Protein AF-0000000080878815 (afdb_homodimer)

Secondary structure (DSSP, 8-state):
--------GGGSS---PPPPPHHHHHTT------SS-TTSPPHHHHHTT------------------HHHHHHHHHHHHHHHHHHHTTTSTT-----------------------------------------------------TT------------------SEE---SS-TT--EE--TTTTTSS-HHHHHHHHHHIIIIIGGG--SS---TT--HHHHHHH-HHHHHHHHHHHGGGS-HHHHHHHHHHHHHHHIIIIIIS----HHHHHHHHHHHHT----SSGGG--HHHHHHHHHHHHHHTTTTS----------SS------SPPTTSHHHHHHHHHHHHHHHHHHHHHT---SS---HHHHHHHHHHHH-TT--HHHHHHHHHHHHHHHHHHHHHHTTTT-TT----TTSHHHHHHHHHHHHHHHHHHHHS-GGGGSSSHHHHHHHHHHHHHHHHHHGGGG-STT-GGGGSSSP-HHHHSPPS---PPPPHHHHHHHHHHHHHHHHHHHHHHHS-HHHHHTS-HHHHHHHHHHHHHHHHHHHHHHSTT-HHHHH--GGGG-HHHHHHHHHHHHHHHHGGG--HHHHHHHHHHHHHHHHHHH-/--------GGGGTT---PPPPHHHHHTT------SS-TTSPPHHHHHTT------------------HHHHHHHHHHHHHHHHHHHTTT--------------------------------------------------------TTS-----------------SEE---SS-TT--EE--TTTTTSS-HHHHHHHHHHIIIIIGGG--SS---TT--HHHHHHH-HHHHHHHHHHHGGGS-HHHHHHHHHHHHHHHIIIIIIS----HHHHHHHHHHHHT----SSGGG--HHHHHHHHHHHHHHTTTTS----------SS------SPPTTSHHHHHHHHHHHHHHHHHHHHHT---SS---HHHHHHHHHHHH-TT--HHHHHHHHHHHHHHHHHHHHHHTTTT-TT----TTSHHHHHHHHHHHHHHHHHHHHS-GGGGSSSHHHHHHHHHHHHHHHHHHGGGG-STT-GGGGSSSP-GGGTSPPS---PPPPHHHHHHHHHHHHHHHHHHHHHHHS-HHHHHTS-HHHHHHHHHHHHHHHHHHHHHHSTT-HHHHH--GGGG-HHHHHHHHHHHHHHHHGGG--HHHHHHHHHHHHHHHHHHH-

pLDDT: mean 73.78, std 28.74, range [14.45, 98.81]

Radius of gyration: 39.92 Å; Cα contacts (8 Å, |Δi|>4): 1355; chains: 2; bounding box: 130×137×138 Å

Structure (mmCIF, N/CA/C/O backbone):
data_AF-0000000080878815-model_v1
#
loop_
_entity.id
_entity.type
_entity.pdbx_description
1 polymer 'Zn(2)-C6 fungal-type domain-containing protein'
#
loop_
_atom_site.group_PDB
_atom_site.id
_atom_site.type_symbol
_atom_site.label_atom_id
_atom_site.label_alt_id
_atom_site.label_comp_id
_atom_site.label_asym_id
_atom_site.label_entity_id
_atom_site.label_seq_id
_atom_site.pdbx_PDB_ins_code
_atom_site.Cartn_x
_atom_site.Cartn_y
_atom_site.Cartn_z
_atom_site.occupancy
_atom_site.B_iso_or_equiv
_atom_site.auth_seq_id
_atom_site.auth_comp_id
_atom_site.auth_asym_id
_atom_site.auth_atom_id
_atom_site.pdbx_PDB_model_num
ATOM 1 N N . SER A 1 1 ? -45.531 -13.25 -63.969 1 21 1 SER A N 1
ATOM 2 C CA . SER A 1 1 ? -44.25 -13.398 -64.688 1 21 1 SER A CA 1
ATOM 3 C C . SER A 1 1 ? -43.469 -12.102 -64.688 1 21 1 SER A C 1
ATOM 5 O O . SER A 1 1 ? -43.094 -11.578 -65.688 1 21 1 SER A O 1
ATOM 7 N N . ALA A 1 2 ? -43.625 -11.273 -63.656 1 25.95 2 ALA A N 1
ATOM 8 C CA . ALA A 1 2 ? -43.344 -9.844 -63.594 1 25.95 2 ALA A CA 1
ATOM 9 C C . ALA A 1 2 ? -41.844 -9.594 -63.75 1 25.95 2 ALA A C 1
ATOM 11 O O . ALA A 1 2 ? -41.031 -10.344 -63.219 1 25.95 2 ALA A O 1
ATOM 12 N N . SER A 1 3 ? -41.469 -8.906 -64.875 1 29.17 3 SER A N 1
ATOM 13 C CA . SER A 1 3 ? -40.219 -8.609 -65.5 1 29.17 3 SER A CA 1
ATOM 14 C C . SER A 1 3 ? -39.219 -7.98 -64.562 1 29.17 3 SER A C 1
ATOM 16 O O . SER A 1 3 ? -39.594 -7.07 -63.812 1 29.17 3 SER A O 1
ATOM 18 N N . PRO A 1 4 ? -38.125 -8.672 -64.188 1 32.69 4 PRO A N 1
ATOM 19 C CA . PRO A 1 4 ? -37.094 -8.422 -63.156 1 32.69 4 PRO A CA 1
ATOM 20 C C . PRO A 1 4 ? -36.406 -7.082 -63.344 1 32.69 4 PRO A C 1
ATOM 22 O O . PRO A 1 4 ? -36.094 -6.695 -64.438 1 32.69 4 PRO A O 1
ATOM 25 N N . ALA A 1 5 ? -36.75 -6.102 -62.562 1 32.12 5 ALA A N 1
ATOM 26 C CA . ALA A 1 5 ? -36.406 -4.684 -62.594 1 32.12 5 ALA A CA 1
ATOM 27 C C . ALA A 1 5 ? -34.906 -4.484 -62.781 1 32.12 5 ALA A C 1
ATOM 29 O O . ALA A 1 5 ? -34.125 -5.23 -62.219 1 32.12 5 ALA A O 1
ATOM 30 N N . ALA A 1 6 ? -34.5 -3.732 -63.875 1 36.06 6 ALA A N 1
ATOM 31 C CA . ALA A 1 6 ? -33.25 -3.395 -64.5 1 36.06 6 ALA A CA 1
ATOM 32 C C . ALA A 1 6 ? -32.25 -2.848 -63.5 1 36.06 6 ALA A C 1
ATOM 34 O O . ALA A 1 6 ? -32.594 -1.969 -62.719 1 36.06 6 ALA A O 1
ATOM 35 N N . PRO A 1 7 ? -31.156 -3.684 -63 1 34.03 7 PRO A N 1
ATOM 36 C CA . PRO A 1 7 ? -30.188 -3.303 -62 1 34.03 7 PRO A CA 1
ATOM 37 C C . PRO A 1 7 ? -29.547 -1.943 -62.25 1 34.03 7 PRO A C 1
ATOM 39 O O . PRO A 1 7 ? -29.375 -1.558 -63.406 1 34.03 7 PRO A O 1
ATOM 42 N N . SER A 1 8 ? -29.875 -0.895 -61.594 1 33 8 SER A N 1
ATOM 43 C CA . SER A 1 8 ? -29.531 0.501 -61.844 1 33 8 SER A CA 1
ATOM 44 C C . SER A 1 8 ? -28.047 0.66 -62.156 1 33 8 SER A C 1
ATOM 46 O O . SER A 1 8 ? -27.219 -0.159 -61.75 1 33 8 SER A O 1
ATOM 48 N N . VAL A 1 9 ? -27.688 1.433 -63.219 1 35.41 9 VAL A N 1
ATOM 49 C CA . VAL A 1 9 ? -26.5 1.809 -63.969 1 35.41 9 VAL A CA 1
ATOM 50 C C . VAL A 1 9 ? -25.375 2.189 -63 1 35.41 9 VAL A C 1
ATOM 52 O O . VAL A 1 9 ? -24.188 2.113 -63.375 1 35.41 9 VAL A O 1
ATOM 55 N N . GLN A 1 10 ? -25.766 2.844 -61.844 1 33.94 10 GLN A N 1
ATOM 56 C CA . GLN A 1 10 ? -24.734 3.553 -61.094 1 33.94 10 GLN A CA 1
ATOM 57 C C . GLN A 1 10 ? -23.75 2.576 -60.469 1 33.94 10 GLN A C 1
ATOM 59 O O . GLN A 1 10 ? -22.734 2.988 -59.906 1 33.94 10 GLN A O 1
ATOM 64 N N . GLN A 1 11 ? -24.156 1.308 -60.188 1 32.66 11 GLN A N 1
ATOM 65 C CA . GLN A 1 11 ? -23.297 0.343 -59.5 1 32.66 11 GLN A CA 1
ATOM 66 C C . GLN A 1 11 ? -22.125 -0.06 -60.406 1 32.66 11 GLN A C 1
ATOM 68 O O . GLN A 1 11 ? -21.234 -0.806 -59.969 1 32.66 11 GLN A O 1
ATOM 73 N N . LEU A 1 12 ? -22.391 0.022 -61.75 1 34.5 12 LEU A N 1
ATOM 74 C CA . LEU A 1 12 ? -21.391 -0.527 -62.688 1 34.5 12 LEU A CA 1
ATOM 75 C C . LEU A 1 12 ? -20.141 0.327 -62.688 1 34.5 12 LEU A C 1
ATOM 77 O O . LEU A 1 12 ? -19.188 0.04 -63.406 1 34.5 12 LEU A O 1
ATOM 81 N N . GLN A 1 13 ? -20.25 1.654 -62.406 1 31.67 13 GLN A N 1
ATOM 82 C CA . GLN A 1 13 ? -19.188 2.564 -62.812 1 31.67 13 GLN A CA 1
ATOM 83 C C . GLN A 1 13 ? -17.875 2.264 -62.094 1 31.67 13 GLN A C 1
ATOM 85 O O . GLN A 1 13 ? -16.797 2.609 -62.562 1 31.67 13 GLN A O 1
ATOM 90 N N . ASP A 1 14 ? -17.984 2.098 -60.781 1 32.94 14 ASP A N 1
ATOM 91 C CA . ASP A 1 14 ? -16.734 2.326 -60.062 1 32.94 14 ASP A CA 1
ATOM 92 C C . ASP A 1 14 ? -15.781 1.151 -60.219 1 32.94 14 ASP A C 1
ATOM 94 O O . ASP A 1 14 ? -15.484 0.433 -59.281 1 32.94 14 ASP A O 1
ATOM 98 N N . GLN A 1 15 ? -16 0.358 -61.344 1 35.75 15 GLN A N 1
ATOM 99 C CA . GLN A 1 15 ? -15.031 -0.725 -61.469 1 35.75 15 GLN A CA 1
ATOM 100 C C . GLN A 1 15 ? -13.617 -0.18 -61.656 1 35.75 15 GLN A C 1
ATOM 102 O O . GLN A 1 15 ? -13.359 0.625 -62.562 1 35.75 15 GLN A O 1
ATOM 107 N N . LYS A 1 16 ? -12.844 -0.205 -60.625 1 41.94 16 LYS A N 1
ATOM 108 C CA . LYS A 1 16 ? -11.445 0.217 -60.656 1 41.94 16 LYS A CA 1
ATOM 109 C C . LYS A 1 16 ? -10.703 -0.386 -61.844 1 41.94 16 LYS A C 1
ATOM 111 O O . LYS A 1 16 ? -10.781 -1.594 -62.094 1 41.94 16 LYS A O 1
ATOM 116 N N . ARG A 1 17 ? -10.289 0.349 -62.812 1 50.56 17 ARG A N 1
ATOM 117 C CA . ARG A 1 17 ? -9.602 -0.014 -64.062 1 50.56 17 ARG A CA 1
ATOM 118 C C . ARG A 1 17 ? -8.367 -0.864 -63.75 1 50.56 17 ARG A C 1
ATOM 120 O O . ARG A 1 17 ? -7.609 -0.571 -62.844 1 50.56 17 ARG A O 1
ATOM 127 N N . PRO A 1 18 ? -8.281 -2.113 -64.25 1 54.88 18 PRO A N 1
ATOM 128 C CA . PRO A 1 18 ? -7.176 -3.025 -63.938 1 54.88 18 PRO A CA 1
ATOM 129 C C . PRO A 1 18 ? -5.812 -2.434 -64.312 1 54.88 18 PRO A C 1
ATOM 131 O O . PRO A 1 18 ? -5.703 -1.64 -65.25 1 54.88 18 PRO A O 1
ATOM 134 N N . ARG A 1 19 ? -4.883 -2.328 -63.438 1 66.12 19 ARG A N 1
ATOM 135 C CA . ARG A 1 19 ? -3.543 -1.77 -63.562 1 66.12 19 ARG A CA 1
ATOM 136 C C . ARG A 1 19 ? -2.801 -2.408 -64.75 1 66.12 19 ARG A C 1
ATOM 138 O O . ARG A 1 19 ? -2.932 -3.609 -65 1 66.12 19 ARG A O 1
ATOM 145 N N . ALA A 1 20 ? -2.199 -1.657 -65.562 1 75.62 20 ALA A N 1
ATOM 146 C CA . ALA A 1 20 ? -1.504 -2.051 -66.75 1 75.62 20 ALA A CA 1
ATOM 147 C C . ALA A 1 20 ? -0.234 -2.834 -66.438 1 75.62 20 ALA A C 1
ATOM 149 O O . ALA A 1 20 ? 0.372 -2.641 -65.375 1 75.62 20 ALA A O 1
ATOM 150 N N . CYS A 1 21 ? 0.216 -3.863 -67.125 1 75.56 21 CYS A N 1
ATOM 151 C CA . CYS A 1 21 ? 1.437 -4.645 -67 1 75.56 21 CYS A CA 1
ATOM 152 C C . CYS A 1 21 ? 2.67 -3.799 -67.25 1 75.56 21 CYS A C 1
ATOM 154 O O . CYS A 1 21 ? 2.578 -2.773 -67.938 1 75.56 21 CYS A O 1
ATOM 156 N N . GLU A 1 22 ? 3.844 -4.051 -66.812 1 79.19 22 GLU A N 1
ATOM 157 C CA . GLU A 1 22 ? 5.078 -3.277 -66.875 1 79.19 22 GLU A CA 1
ATOM 158 C C . GLU A 1 22 ? 5.539 -3.105 -68.312 1 79.19 22 GLU A C 1
ATOM 160 O O . GLU A 1 22 ? 6.066 -2.055 -68.688 1 79.19 22 GLU A O 1
ATOM 165 N N . SER A 1 23 ? 5.234 -4.055 -69.125 1 79.06 23 SER A N 1
ATOM 166 C CA . SER A 1 23 ? 5.664 -3.982 -70.562 1 79.06 23 SER A CA 1
ATOM 167 C C . SER A 1 23 ? 4.809 -3.002 -71.312 1 79.06 23 SER A C 1
ATOM 169 O O . SER A 1 23 ? 5.332 -2.207 -72.125 1 79.06 23 SER A O 1
ATOM 171 N N . CYS A 1 24 ? 3.518 -3.021 -71.125 1 77.75 24 CYS A N 1
ATOM 172 C CA . CYS A 1 24 ? 2.607 -2.117 -71.812 1 77.75 24 CYS A CA 1
ATOM 173 C C . CYS A 1 24 ? 2.787 -0.684 -71.312 1 77.75 24 CYS A C 1
ATOM 175 O O . CYS A 1 24 ? 2.721 0.258 -72.125 1 77.75 24 CYS A O 1
ATOM 177 N N . ARG A 1 25 ? 3.154 -0.54 -69.938 1 77.38 25 ARG A N 1
ATOM 178 C CA . ARG A 1 25 ? 3.439 0.76 -69.312 1 77.38 25 ARG A CA 1
ATOM 179 C C . ARG A 1 25 ? 4.703 1.371 -69.938 1 77.38 25 ARG A C 1
ATOM 181 O O . ARG A 1 25 ? 4.738 2.566 -70.25 1 77.38 25 ARG A O 1
ATOM 188 N N . GLY A 1 26 ? 5.715 0.546 -70.125 1 78.31 26 GLY A N 1
ATOM 189 C CA . GLY A 1 26 ? 6.965 1.026 -70.688 1 78.31 26 GLY A CA 1
ATOM 190 C C . GLY A 1 26 ? 6.824 1.521 -72.125 1 78.31 26 GLY A C 1
ATOM 191 O O . GLY A 1 26 ? 7.508 2.463 -72.5 1 78.31 26 GLY A O 1
ATOM 192 N N . LEU A 1 27 ? 5.887 0.907 -72.812 1 77.31 27 LEU A N 1
ATOM 193 C CA . LEU A 1 27 ? 5.719 1.263 -74.25 1 77.31 27 LEU A CA 1
ATOM 194 C C . LEU A 1 27 ? 4.602 2.291 -74.438 1 77.31 27 LEU A C 1
ATOM 196 O O . LEU A 1 27 ? 4.301 2.707 -75.5 1 77.31 27 LEU A O 1
ATOM 200 N N . LYS A 1 28 ? 4.027 2.725 -73.25 1 76.06 28 LYS A N 1
ATOM 201 C CA . LYS A 1 28 ? 2.982 3.738 -73.188 1 76.06 28 LYS A CA 1
ATOM 202 C C . LYS A 1 28 ? 1.785 3.363 -74.062 1 76.06 28 LYS A C 1
ATOM 204 O O . LYS A 1 28 ? 1.181 4.227 -74.688 1 76.06 28 LYS A O 1
ATOM 209 N N . VAL A 1 29 ? 1.563 1.974 -74.062 1 79.31 29 VAL A N 1
ATOM 210 C CA . VAL A 1 29 ? 0.404 1.53 -74.812 1 79.31 29 VAL A CA 1
ATOM 211 C C . VAL A 1 29 ? -0.676 1.014 -73.875 1 79.31 29 VAL A C 1
ATOM 213 O O . VAL A 1 29 ? -0.384 0.641 -72.75 1 79.31 29 VAL A O 1
ATOM 216 N N . ARG A 1 30 ? -1.877 1.043 -74.25 1 77.06 30 ARG A N 1
ATOM 217 C CA . ARG A 1 30 ? -3.025 0.587 -73.5 1 77.06 30 ARG A CA 1
ATOM 218 C C . ARG A 1 30 ? -2.947 -0.913 -73.188 1 77.06 30 ARG A C 1
ATOM 220 O O . ARG A 1 30 ? -2.867 -1.71 -74.125 1 77.06 30 ARG A O 1
ATOM 227 N N . CYS A 1 31 ? -2.855 -1.336 -71.875 1 73.06 31 CYS A N 1
ATOM 228 C CA . CYS A 1 31 ? -2.756 -2.738 -71.5 1 73.06 31 CYS A CA 1
ATOM 229 C C . CYS A 1 31 ? -4.113 -3.426 -71.562 1 73.06 31 CYS A C 1
ATOM 231 O O . CYS A 1 31 ? -5.121 -2.877 -71.125 1 73.06 31 CYS A O 1
ATOM 233 N N . ASP A 1 32 ? -4.395 -4.41 -72.312 1 74.88 32 ASP A N 1
ATOM 234 C CA . ASP A 1 32 ? -5.637 -5.172 -72.438 1 74.88 32 ASP A CA 1
ATOM 235 C C . ASP A 1 32 ? -5.559 -6.473 -71.625 1 74.88 32 ASP A C 1
ATOM 237 O O . ASP A 1 32 ? -5.121 -7.5 -72.125 1 74.88 32 ASP A O 1
ATOM 241 N N . PRO A 1 33 ? -5.836 -6.355 -70.188 1 68.81 33 PRO A N 1
ATOM 242 C CA . PRO A 1 33 ? -5.711 -7.559 -69.375 1 68.81 33 PRO A CA 1
ATOM 243 C C . PRO A 1 33 ? -6.684 -8.664 -69.812 1 68.81 33 PRO A C 1
ATOM 245 O O . PRO A 1 33 ? -7.758 -8.375 -70.312 1 68.81 33 PRO A O 1
ATOM 248 N N . ASN A 1 34 ? -6.215 -9.906 -69.75 1 63.06 34 ASN A N 1
ATOM 249 C CA . ASN A 1 34 ? -7.082 -11.031 -70.062 1 63.06 34 ASN A CA 1
ATOM 250 C C . ASN A 1 34 ? -8.156 -11.234 -69 1 63.06 34 ASN A C 1
ATOM 252 O O . ASN A 1 34 ? -7.848 -11.438 -67.875 1 63.06 34 ASN A O 1
ATOM 256 N N . ALA A 1 35 ? -9.391 -10.875 -69.062 1 62.72 35 ALA A N 1
ATOM 257 C CA . ALA A 1 35 ? -10.539 -10.945 -68.188 1 62.72 35 ALA A CA 1
ATOM 258 C C . ALA A 1 35 ? -10.68 -12.344 -67.562 1 62.72 35 ALA A C 1
ATOM 260 O O . ALA A 1 35 ? -11.148 -12.5 -66.438 1 62.72 35 ALA A O 1
ATOM 261 N N . ASP A 1 36 ? -10.391 -13.422 -68.188 1 65.12 36 ASP A N 1
ATOM 262 C CA . ASP A 1 36 ? -10.633 -14.797 -67.75 1 65.12 36 ASP A CA 1
ATOM 263 C C . ASP A 1 36 ? -9.523 -15.305 -66.875 1 65.12 36 ASP A C 1
ATOM 265 O O . ASP A 1 36 ? -9.758 -16.141 -66 1 65.12 36 ASP A O 1
ATOM 269 N N . ASP A 1 37 ? -8.164 -14.984 -67 1 56.44 37 ASP A N 1
ATOM 270 C CA . ASP A 1 37 ? -7.066 -15.367 -66.125 1 56.44 37 ASP A CA 1
ATOM 271 C C . ASP A 1 37 ? -6.129 -14.188 -65.875 1 56.44 37 ASP A C 1
ATOM 273 O O . ASP A 1 37 ? -5.203 -13.953 -66.625 1 56.44 37 ASP A O 1
ATOM 277 N N . PRO A 1 38 ? -6.543 -13.227 -64.875 1 56.16 38 PRO A N 1
ATOM 278 C CA . PRO A 1 38 ? -5.812 -11.984 -64.625 1 56.16 38 PRO A CA 1
ATOM 279 C C . PRO A 1 38 ? -4.328 -12.219 -64.375 1 56.16 38 PRO A C 1
ATOM 281 O O . PRO A 1 38 ? -3.535 -11.273 -64.375 1 56.16 38 PRO A O 1
ATOM 284 N N . ALA A 1 39 ? -4.004 -13.367 -63.938 1 56.81 39 ALA A N 1
ATOM 285 C CA . ALA A 1 39 ? -2.609 -13.648 -63.594 1 56.81 39 ALA A CA 1
ATOM 286 C C . ALA A 1 39 ? -1.783 -13.906 -64.875 1 56.81 39 ALA A C 1
ATOM 288 O O . ALA A 1 39 ? -0.554 -13.969 -64.812 1 56.81 39 ALA A O 1
ATOM 289 N N . LYS A 1 40 ? -2.438 -14.031 -66 1 64.94 40 LYS A N 1
ATOM 290 C CA . LYS A 1 40 ? -1.677 -14.367 -67.188 1 64.94 40 LYS A CA 1
ATOM 291 C C . LYS A 1 40 ? -1.294 -13.102 -68 1 64.94 40 LYS A C 1
ATOM 293 O O . LYS A 1 40 ? -1.851 -12.031 -67.75 1 64.94 40 LYS A O 1
ATOM 298 N N . GLN A 1 41 ? -0.508 -13.086 -68.938 1 70.81 41 GLN A N 1
ATOM 299 C CA . GLN A 1 41 ? 0.062 -12.078 -69.812 1 70.81 41 GLN A CA 1
ATOM 300 C C . GLN A 1 41 ? -1.033 -11.273 -70.562 1 70.81 41 GLN A C 1
ATOM 302 O O . GLN A 1 41 ? -2.086 -11.82 -70.875 1 70.81 41 GLN A O 1
ATOM 307 N N . CYS A 1 42 ? -1.019 -9.992 -70.438 1 76.12 42 CYS A N 1
ATOM 308 C CA . CYS A 1 42 ? -1.982 -9.156 -71.188 1 76.12 42 CYS A CA 1
ATOM 309 C C . CYS A 1 42 ? -1.996 -9.484 -72.625 1 76.12 42 CYS A C 1
ATOM 311 O O . CYS A 1 42 ? -1.024 -10.031 -73.188 1 76.12 42 CYS A O 1
ATOM 313 N N . LYS A 1 43 ? -3.113 -9.438 -73.375 1 79.81 43 LYS A N 1
ATOM 314 C CA . LYS A 1 43 ? -3.295 -9.836 -74.812 1 79.81 43 LYS A CA 1
ATOM 315 C C . LYS A 1 43 ? -2.238 -9.203 -75.688 1 79.81 43 LYS A C 1
ATOM 317 O O . LYS A 1 43 ? -1.78 -9.828 -76.625 1 79.81 43 LYS A O 1
ATOM 322 N N . ARG A 1 44 ? -1.766 -8 -75.25 1 79.06 44 ARG A N 1
ATOM 323 C CA . ARG A 1 44 ? -0.794 -7.285 -76.062 1 79.06 44 ARG A CA 1
ATOM 324 C C . ARG A 1 44 ? 0.605 -7.867 -75.875 1 79.06 44 ARG A C 1
ATOM 326 O O . ARG A 1 44 ? 1.336 -8.047 -76.875 1 79.06 44 ARG A O 1
ATOM 333 N N . CYS A 1 45 ? 0.978 -8.172 -74.688 1 77.88 45 CYS A N 1
ATOM 334 C CA . CYS A 1 45 ? 2.279 -8.766 -74.375 1 77.88 45 CYS A CA 1
ATOM 335 C C . CYS A 1 45 ? 2.359 -10.195 -74.875 1 77.88 45 CYS A C 1
ATOM 337 O O . CYS A 1 45 ? 3.414 -10.633 -75.375 1 77.88 45 CYS A O 1
ATOM 339 N N . ALA A 1 46 ? 1.217 -10.922 -74.938 1 79.44 46 ALA A N 1
ATOM 340 C CA . ALA A 1 46 ? 1.161 -12.281 -75.5 1 79.44 46 ALA A CA 1
ATOM 341 C C . ALA A 1 46 ? 1.429 -12.297 -77 1 79.44 46 ALA A C 1
ATOM 343 O O . ALA A 1 46 ? 2.154 -13.164 -77.5 1 79.44 46 ALA A O 1
ATOM 344 N N . LYS A 1 47 ? 0.861 -11.289 -77.688 1 79.44 47 LYS A N 1
ATOM 345 C CA . LYS A 1 47 ? 1.035 -11.242 -79.125 1 79.44 47 LYS A CA 1
ATOM 346 C C . LYS A 1 47 ? 2.469 -10.875 -79.5 1 79.44 47 LYS A C 1
ATOM 348 O O . LYS A 1 47 ? 3.008 -11.367 -80.5 1 79.44 47 LYS A O 1
ATOM 353 N N . ALA A 1 48 ? 3.018 -9.883 -78.75 1 77.25 48 ALA A N 1
ATOM 354 C CA . ALA A 1 48 ? 4.352 -9.375 -79.062 1 77.25 48 ALA A CA 1
ATOM 355 C C . ALA A 1 48 ? 5.43 -10.211 -78.375 1 77.25 48 ALA A C 1
ATOM 357 O O . ALA A 1 48 ? 6.621 -9.914 -78.5 1 77.25 48 ALA A O 1
ATOM 358 N N . ASN A 1 49 ? 5.039 -11.414 -77.688 1 75.94 49 ASN A N 1
ATOM 359 C CA . ASN A 1 49 ? 5.898 -12.352 -77 1 75.94 49 ASN A CA 1
ATOM 360 C C . ASN A 1 49 ? 6.836 -11.633 -76 1 75.94 49 ASN A C 1
ATOM 362 O O . ASN A 1 49 ? 8.047 -11.836 -76.062 1 75.94 49 ASN A O 1
ATOM 366 N N . ARG A 1 50 ? 6.27 -10.641 -75.375 1 75.31 50 ARG A N 1
ATOM 367 C CA . ARG A 1 50 ? 7.051 -9.891 -74.438 1 75.31 50 ARG A CA 1
ATOM 368 C C . ARG A 1 50 ? 6.703 -10.312 -73 1 75.31 50 ARG A C 1
ATOM 370 O O . ARG A 1 50 ? 5.621 -10.852 -72.75 1 75.31 50 ARG A O 1
ATOM 377 N N . GLU A 1 51 ? 7.672 -10.234 -72.062 1 75.19 51 GLU A N 1
ATOM 378 C CA . GLU A 1 51 ? 7.469 -10.562 -70.688 1 75.19 51 GLU A CA 1
ATOM 379 C C . GLU A 1 51 ? 6.445 -9.625 -70 1 75.19 51 GLU A C 1
ATOM 381 O O . GLU A 1 51 ? 6.59 -8.398 -70.062 1 75.19 51 GLU A O 1
ATOM 386 N N . CYS A 1 52 ? 5.195 -9.984 -69.562 1 69.44 52 CYS A N 1
ATOM 387 C CA . CYS A 1 52 ? 4.059 -9.25 -69.062 1 69.44 52 CYS A CA 1
ATOM 388 C C . CYS A 1 52 ? 4.043 -9.344 -67.5 1 69.44 52 CYS A C 1
ATOM 390 O O . CYS A 1 52 ? 3.807 -10.414 -66.938 1 69.44 52 CYS A O 1
ATOM 392 N N . VAL A 1 53 ? 4.695 -8.547 -66.75 1 73.5 53 VAL A N 1
ATOM 393 C CA . VAL A 1 53 ? 4.789 -8.539 -65.312 1 73.5 53 VAL A CA 1
ATOM 394 C C . VAL A 1 53 ? 3.848 -7.484 -64.688 1 73.5 53 VAL A C 1
ATOM 396 O O . VAL A 1 53 ? 3.93 -6.309 -65.062 1 73.5 53 VAL A O 1
ATOM 399 N N . PHE A 1 54 ? 2.697 -7.832 -64.062 1 67.38 54 PHE A N 1
ATOM 400 C CA . PHE A 1 54 ? 1.824 -6.906 -63.375 1 67.38 54 PHE A CA 1
ATOM 401 C C . PHE A 1 54 ? 2.391 -6.578 -62 1 67.38 54 PHE A C 1
ATOM 403 O O . PHE A 1 54 ? 2.701 -7.48 -61.219 1 67.38 54 PHE A O 1
ATOM 410 N N . THR A 1 55 ? 3.146 -5.484 -61.75 1 60.75 55 THR A N 1
ATOM 411 C CA . THR A 1 55 ? 3.715 -5.098 -60.469 1 60.75 55 THR A CA 1
ATOM 412 C C . THR A 1 55 ? 2.613 -4.676 -59.5 1 60.75 55 THR A C 1
ATOM 414 O O . THR A 1 55 ? 1.647 -4.02 -59.906 1 60.75 55 THR A O 1
ATOM 417 N N . THR A 1 56 ? 2.422 -5.316 -58.344 1 53.38 56 THR A N 1
ATOM 418 C CA . THR A 1 56 ? 1.536 -4.895 -57.281 1 53.38 56 THR A CA 1
ATOM 419 C C . THR A 1 56 ? 1.955 -3.533 -56.719 1 53.38 56 THR A C 1
ATOM 421 O O . THR A 1 56 ? 3.139 -3.188 -56.75 1 53.38 56 THR A O 1
ATOM 424 N N . PRO A 1 57 ? 1.117 -2.604 -56.344 1 45 57 PRO A N 1
ATOM 425 C CA . PRO A 1 57 ? 1.532 -1.294 -55.812 1 45 57 PRO A CA 1
ATOM 426 C C . PRO A 1 57 ? 2.518 -1.396 -54.656 1 45 57 PRO A C 1
ATOM 428 O O . PRO A 1 57 ? 2.332 -2.217 -53.75 1 45 57 PRO A O 1
ATOM 431 N N . SER A 1 58 ? 3.898 -1.067 -54.844 1 38.38 58 SER A N 1
ATOM 432 C CA . SER A 1 58 ? 4.816 -0.962 -53.719 1 38.38 58 SER A CA 1
ATOM 433 C C . SER A 1 58 ? 4.301 0.022 -52.656 1 38.38 58 SER A C 1
ATOM 435 O O . SER A 1 58 ? 3.736 1.062 -53 1 38.38 58 SER A O 1
ATOM 437 N N . ARG A 1 59 ? 4.016 -0.421 -51.469 1 36 59 ARG A N 1
ATOM 438 C CA . ARG A 1 59 ? 3.705 0.555 -50.438 1 36 59 ARG A CA 1
ATOM 439 C C . ARG A 1 59 ? 4.727 1.689 -50.438 1 36 59 ARG A C 1
ATOM 441 O O . ARG A 1 59 ? 5.906 1.473 -50.719 1 36 59 ARG A O 1
ATOM 448 N N . LYS A 1 60 ? 4.344 2.973 -50.188 1 36.41 60 LYS A N 1
ATOM 449 C CA . LYS A 1 60 ? 5.094 4.223 -50.125 1 36.41 60 LYS A CA 1
ATOM 450 C C . LYS A 1 60 ? 6.242 4.113 -49.125 1 36.41 60 LYS A C 1
ATOM 452 O O . LYS A 1 60 ? 6.039 3.715 -47.969 1 36.41 60 LYS A O 1
ATOM 457 N N . ARG A 1 61 ? 7.496 4.023 -49.5 1 30.84 61 ARG A N 1
ATOM 458 C CA . ARG A 1 61 ? 8.703 4.137 -48.688 1 30.84 61 ARG A CA 1
ATOM 459 C C . ARG A 1 61 ? 8.695 5.414 -47.844 1 30.84 61 ARG A C 1
ATOM 461 O O . ARG A 1 61 ? 8.531 6.512 -48.375 1 30.84 61 ARG A O 1
ATOM 468 N N . GLN A 1 62 ? 8.273 5.371 -46.625 1 27.95 62 GLN A N 1
ATOM 469 C CA . GLN A 1 62 ? 8.5 6.535 -45.75 1 27.95 62 GLN A CA 1
ATOM 470 C C . GLN A 1 62 ? 9.938 7.035 -45.875 1 27.95 62 GLN A C 1
ATOM 472 O O . GLN A 1 62 ? 10.852 6.258 -46.156 1 27.95 62 GLN A O 1
ATOM 477 N N . LYS A 1 63 ? 10.172 8.336 -45.719 1 31.61 63 LYS A N 1
ATOM 478 C CA . LYS A 1 63 ? 11.344 9.203 -45.781 1 31.61 63 LYS A CA 1
ATOM 479 C C . LYS A 1 63 ? 12.492 8.641 -44.938 1 31.61 63 LYS A C 1
ATOM 481 O O . LYS A 1 63 ? 12.289 8.266 -43.781 1 31.61 63 LYS A O 1
ATOM 486 N N . LYS A 1 64 ? 13.57 8.172 -45.5 1 32.09 64 LYS A N 1
ATOM 487 C CA . LYS A 1 64 ? 14.891 7.73 -45.062 1 32.09 64 LYS A CA 1
ATOM 488 C C . LYS A 1 64 ? 15.523 8.758 -44.125 1 32.09 64 LYS A C 1
ATOM 490 O O . LYS A 1 64 ? 15.953 9.828 -44.562 1 32.09 64 LYS A O 1
ATOM 495 N N . ALA A 1 65 ? 14.984 9.047 -43 1 30.22 65 ALA A N 1
ATOM 496 C CA . ALA A 1 65 ? 15.609 10.047 -42.125 1 30.22 65 ALA A CA 1
ATOM 497 C C . ALA A 1 65 ? 17.109 9.797 -42 1 30.22 65 ALA A C 1
ATOM 499 O O . ALA A 1 65 ? 17.578 8.672 -42.188 1 30.22 65 ALA A O 1
ATOM 500 N N . ASP A 1 66 ? 18 10.781 -41.688 1 32.19 66 ASP A N 1
ATOM 501 C CA . ASP A 1 66 ? 19.422 11.078 -41.688 1 32.19 66 ASP A CA 1
ATOM 502 C C . ASP A 1 66 ? 20.188 10.039 -40.844 1 32.19 66 ASP A C 1
ATOM 504 O O . ASP A 1 66 ? 20 9.945 -39.625 1 32.19 66 ASP A O 1
ATOM 508 N N . THR A 1 67 ? 20.609 8.938 -41.375 1 36.03 67 THR A N 1
ATOM 509 C CA . THR A 1 67 ? 21.359 7.746 -41 1 36.03 67 THR A CA 1
ATOM 510 C C . THR A 1 67 ? 22.719 8.133 -40.406 1 36.03 67 THR A C 1
ATOM 512 O O . THR A 1 67 ? 23.359 7.324 -39.75 1 36.03 67 THR A O 1
ATOM 515 N N . LYS A 1 68 ? 23.203 9.32 -40.906 1 35.94 68 LYS A N 1
ATOM 516 C CA . LYS A 1 68 ? 24.609 9.609 -40.656 1 35.94 68 LYS A CA 1
ATOM 517 C C . LYS A 1 68 ? 24.875 9.805 -39.156 1 35.94 68 LYS A C 1
ATOM 519 O O . LYS A 1 68 ? 25.938 9.414 -38.656 1 35.94 68 LYS A O 1
ATOM 524 N N . VAL A 1 69 ? 23.906 10.398 -38.469 1 36.22 69 VAL A N 1
ATOM 525 C CA . VAL A 1 69 ? 24.078 10.664 -37.031 1 36.22 69 VAL A CA 1
ATOM 526 C C . VAL A 1 69 ? 24.125 9.344 -36.25 1 36.22 69 VAL A C 1
ATOM 528 O O . VAL A 1 69 ? 24.859 9.219 -35.281 1 36.22 69 VAL A O 1
ATOM 531 N N . ALA A 1 70 ? 23.5 8.312 -36.906 1 36.28 70 ALA A N 1
ATOM 532 C CA . ALA A 1 70 ? 23.5 6.98 -36.281 1 36.28 70 ALA A CA 1
ATOM 533 C C . ALA A 1 70 ? 24.891 6.348 -36.375 1 36.28 70 ALA A C 1
ATOM 535 O O . ALA A 1 70 ? 25.312 5.645 -35.469 1 36.28 70 ALA A O 1
ATOM 536 N N . GLU A 1 71 ? 25.578 6.707 -37.5 1 39.97 71 GLU A N 1
ATOM 537 C CA . GLU A 1 71 ? 26.906 6.141 -37.719 1 39.97 71 GLU A CA 1
ATOM 538 C C . GLU A 1 71 ? 27.922 6.711 -36.719 1 39.97 71 GLU A C 1
ATOM 540 O O . GLU A 1 71 ? 28.75 5.98 -36.188 1 39.97 71 GLU A O 1
ATOM 545 N N . LEU A 1 72 ? 27.797 8.055 -36.531 1 41.34 72 LEU A N 1
ATOM 546 C CA . LEU A 1 72 ? 28.797 8.719 -35.688 1 41.34 72 LEU A CA 1
ATOM 547 C C . LEU A 1 72 ? 28.625 8.289 -34.25 1 41.34 72 LEU A C 1
ATOM 549 O O . LEU A 1 72 ? 29.625 8.109 -33.531 1 41.34 72 LEU A O 1
ATOM 553 N N . GLU A 1 73 ? 27.281 7.992 -33.844 1 39.94 73 GLU A N 1
ATOM 554 C CA . GLU A 1 73 ? 26.984 7.57 -32.5 1 39.94 73 GLU A CA 1
ATOM 555 C C . GLU A 1 73 ? 27.453 6.145 -32.219 1 39.94 73 GLU A C 1
ATOM 557 O O . GLU A 1 73 ? 27.953 5.832 -31.156 1 39.94 73 GLU A O 1
ATOM 562 N N . ARG A 1 74 ? 27.516 5.371 -33.25 1 45.16 74 ARG A N 1
ATOM 563 C CA . ARG A 1 74 ? 28.062 4.02 -33.219 1 45.16 74 ARG A CA 1
ATOM 564 C C . ARG A 1 74 ? 29.562 4.047 -32.938 1 45.16 74 ARG A C 1
ATOM 566 O O . ARG A 1 74 ? 30.078 3.234 -32.156 1 45.16 74 ARG A O 1
ATOM 573 N N . LYS A 1 75 ? 30.25 4.965 -33.688 1 39.78 75 LYS A N 1
ATOM 574 C CA . LYS A 1 75 ? 31.703 5.035 -33.531 1 39.78 75 LYS A CA 1
ATOM 575 C C . LYS A 1 75 ? 32.094 5.465 -32.125 1 39.78 75 LYS A C 1
ATOM 577 O O . LYS A 1 75 ? 33.062 4.953 -31.578 1 39.78 75 LYS A O 1
ATOM 582 N N . ILE A 1 76 ? 31.25 6.52 -31.562 1 40.03 76 ILE A N 1
ATOM 583 C CA . ILE A 1 76 ? 31.562 6.926 -30.203 1 40.03 76 ILE A CA 1
ATOM 584 C C . ILE A 1 76 ? 31.406 5.734 -29.266 1 40.03 76 ILE A C 1
ATOM 586 O O . ILE A 1 76 ? 32.219 5.52 -28.375 1 40.03 76 ILE A O 1
ATOM 590 N N . ASP A 1 77 ? 30.375 4.832 -29.609 1 40.84 77 ASP A N 1
ATOM 591 C CA . ASP A 1 77 ? 30.156 3.641 -28.797 1 40.84 77 ASP A CA 1
ATOM 592 C C . ASP A 1 77 ? 31.328 2.662 -28.938 1 40.84 77 ASP A C 1
ATOM 594 O O . ASP A 1 77 ? 31.75 2.059 -27.953 1 40.84 77 ASP A O 1
ATOM 598 N N . ALA A 1 78 ? 31.781 2.502 -30.156 1 44.62 78 ALA A N 1
ATOM 599 C CA . ALA A 1 78 ? 32.875 1.572 -30.406 1 44.62 78 ALA A CA 1
ATOM 600 C C . ALA A 1 78 ? 34.156 2.016 -29.672 1 44.62 78 ALA A C 1
ATOM 602 O O . ALA A 1 78 ? 34.844 1.194 -29.094 1 44.62 78 ALA A O 1
ATOM 603 N N . LEU A 1 79 ? 34.406 3.459 -29.797 1 38.88 79 LEU A N 1
ATOM 604 C CA . LEU A 1 79 ? 35.656 3.975 -29.234 1 38.88 79 LEU A CA 1
ATOM 605 C C . LEU A 1 79 ? 35.625 3.908 -27.703 1 38.88 79 LEU A C 1
ATOM 607 O O . LEU A 1 79 ? 36.656 3.613 -27.078 1 38.88 79 LEU A O 1
ATOM 611 N N . THR A 1 80 ? 34.375 4.227 -27.062 1 37.84 80 THR A N 1
ATOM 612 C CA . THR A 1 80 ? 34.281 4.145 -25.609 1 37.84 80 THR A CA 1
ATOM 613 C C . THR A 1 80 ? 34.438 2.699 -25.141 1 37.84 80 THR A C 1
ATOM 615 O O . THR A 1 80 ? 34.969 2.443 -24.078 1 37.84 80 THR A O 1
ATOM 618 N N . ALA A 1 81 ? 34.062 1.72 -26.031 1 39.78 81 ALA A N 1
ATOM 619 C CA . ALA A 1 81 ? 34.281 0.292 -25.812 1 39.78 81 ALA A CA 1
ATOM 620 C C . ALA A 1 81 ? 35.781 -0.033 -25.781 1 39.78 81 ALA A C 1
ATOM 622 O O . ALA A 1 81 ? 36.219 -0.833 -24.969 1 39.78 81 ALA A O 1
ATOM 623 N N . SER A 1 82 ? 36.469 0.516 -26.797 1 37.66 82 SER A N 1
ATOM 624 C CA . SER A 1 82 ? 37.906 0.195 -26.891 1 37.66 82 SER A CA 1
ATOM 625 C C . SER A 1 82 ? 38.688 0.796 -25.719 1 37.66 82 SER A C 1
ATOM 627 O O . SER A 1 82 ? 39.656 0.219 -25.266 1 37.66 82 SER A O 1
ATOM 629 N N . LEU A 1 83 ? 38.281 2.18 -25.391 1 32.88 83 LEU A N 1
ATOM 630 C CA . LEU A 1 83 ? 39.062 2.824 -24.328 1 32.88 83 LEU A CA 1
ATOM 631 C C . LEU A 1 83 ? 38.938 2.049 -23.031 1 32.88 83 LEU A C 1
ATOM 633 O O . LEU A 1 83 ? 39.906 1.948 -22.266 1 32.88 83 LEU A O 1
ATOM 637 N N . ASN A 1 84 ? 37.688 1.493 -22.781 1 33.12 84 ASN A N 1
ATOM 638 C CA . ASN A 1 84 ? 37.531 0.781 -21.516 1 33.12 84 ASN A CA 1
ATOM 639 C C . ASN A 1 84 ? 38.25 -0.569 -21.547 1 33.12 84 ASN A C 1
ATOM 641 O O . ASN A 1 84 ? 38.5 -1.169 -20.5 1 33.12 84 ASN A O 1
ATOM 645 N N . ALA A 1 85 ? 38.531 -1.163 -22.688 1 31.88 85 ALA A N 1
ATOM 646 C CA . ALA A 1 85 ? 39.312 -2.393 -22.828 1 31.88 85 ALA A CA 1
ATOM 647 C C . ALA A 1 85 ? 40.719 -2.201 -22.297 1 31.88 85 ALA A C 1
ATOM 649 O O . ALA A 1 85 ? 41.281 -3.105 -21.672 1 31.88 85 ALA A O 1
ATOM 650 N N . THR A 1 86 ? 41.438 -1.079 -22.828 1 27.38 86 THR A N 1
ATOM 651 C CA . THR A 1 86 ? 42.875 -0.931 -22.594 1 27.38 86 THR A CA 1
ATOM 652 C C . THR A 1 86 ? 43.156 -0.642 -21.125 1 27.38 86 THR A C 1
ATOM 654 O O . THR A 1 86 ? 44.281 -0.876 -20.656 1 27.38 86 THR A O 1
ATOM 657 N N . LYS A 1 87 ? 42.219 0.194 -20.484 1 29.03 87 LYS A N 1
ATOM 658 C CA . LYS A 1 87 ? 42.656 0.555 -19.141 1 29.03 87 LYS A CA 1
ATOM 659 C C . LYS A 1 87 ? 42.812 -0.683 -18.266 1 29.03 87 LYS A C 1
ATOM 661 O O . LYS A 1 87 ? 43.156 -0.574 -17.078 1 29.03 87 LYS A O 1
ATOM 666 N N . GLN A 1 88 ? 42.375 -1.915 -18.844 1 24.73 88 GLN A N 1
ATOM 667 C CA . GLN A 1 88 ? 42.656 -3.182 -18.156 1 24.73 88 GLN A CA 1
ATOM 668 C C . GLN A 1 88 ? 44.125 -3.512 -18.188 1 24.73 88 GLN A C 1
ATOM 670 O O . GLN A 1 88 ? 44.625 -4.297 -17.359 1 24.73 88 GLN A O 1
ATOM 675 N N . MET A 1 89 ? 44.812 -3.248 -19.281 1 23.2 89 MET A N 1
ATOM 676 C CA . MET A 1 89 ? 46.094 -3.896 -19.375 1 23.2 89 MET A CA 1
ATOM 677 C C . MET A 1 89 ? 47.062 -3.32 -18.328 1 23.2 89 MET A C 1
ATOM 679 O O . MET A 1 89 ? 47.844 -4.055 -17.734 1 23.2 89 MET A O 1
ATOM 683 N N . ALA A 1 90 ? 47.25 -1.914 -18.375 1 21.03 90 ALA A N 1
ATOM 684 C CA . ALA A 1 90 ? 48.531 -1.422 -17.875 1 21.03 90 ALA A CA 1
ATOM 685 C C . ALA A 1 90 ? 48.625 -1.598 -16.359 1 21.03 90 ALA A C 1
ATOM 687 O O . ALA A 1 90 ? 49.688 -1.399 -15.773 1 21.03 90 ALA A O 1
ATOM 688 N N . ALA A 1 91 ? 47.625 -1.39 -15.539 1 20.77 91 ALA A N 1
ATOM 689 C CA . ALA A 1 91 ? 48.062 -1.167 -14.172 1 20.77 91 ALA A CA 1
ATOM 690 C C . ALA A 1 91 ? 48.844 -2.383 -13.648 1 20.77 91 ALA A C 1
ATOM 692 O O . ALA A 1 91 ? 48.25 -3.275 -13.039 1 20.77 91 ALA A O 1
ATOM 693 N N . ARG A 1 92 ? 49.625 -3.162 -14.609 1 20.91 92 ARG A N 1
ATOM 694 C CA . ARG A 1 92 ? 50.562 -4.25 -14.375 1 20.91 92 ARG A CA 1
ATOM 695 C C . ARG A 1 92 ? 51.688 -3.809 -13.438 1 20.91 92 ARG A C 1
ATOM 697 O O . ARG A 1 92 ? 52.375 -4.645 -12.852 1 20.91 92 ARG A O 1
ATOM 704 N N . ALA A 1 93 ? 52.375 -2.582 -13.734 1 18.11 93 ALA A N 1
ATOM 705 C CA . ALA A 1 93 ? 53.812 -2.562 -13.602 1 18.11 93 ALA A CA 1
ATOM 706 C C . ALA A 1 93 ? 54.25 -2.676 -12.141 1 18.11 93 ALA A C 1
ATOM 708 O O . ALA A 1 93 ? 55.156 -3.439 -11.805 1 18.11 93 ALA A O 1
ATOM 709 N N . SER A 1 94 ? 54.312 -1.558 -11.25 1 18.16 94 SER A N 1
ATOM 710 C CA . SER A 1 94 ? 55.531 -1.169 -10.523 1 18.16 94 SER A CA 1
ATOM 711 C C . SER A 1 94 ? 55.625 -1.913 -9.195 1 18.16 94 SER A C 1
ATOM 713 O O . SER A 1 94 ? 55.375 -1.339 -8.141 1 18.16 94 SER A O 1
ATOM 715 N N . HIS A 1 95 ? 55.406 -3.186 -9.117 1 20.41 95 HIS A N 1
ATOM 716 C CA . HIS A 1 95 ? 55.625 -3.801 -7.82 1 20.41 95 HIS A CA 1
ATOM 717 C C . HIS A 1 95 ? 57.125 -3.869 -7.508 1 20.41 95 HIS A C 1
ATOM 719 O O . HIS A 1 95 ? 57.562 -4.75 -6.77 1 20.41 95 HIS A O 1
ATOM 725 N N . GLY A 1 96 ? 57.969 -2.996 -7.75 1 16.14 96 GLY A N 1
ATOM 726 C CA . GLY A 1 96 ? 59.344 -3.475 -7.582 1 16.14 96 GLY A CA 1
ATOM 727 C C . GLY A 1 96 ? 59.656 -3.926 -6.164 1 16.14 96 GLY A C 1
ATOM 728 O O . GLY A 1 96 ? 60.125 -5.043 -5.953 1 16.14 96 GLY A O 1
ATOM 729 N N . GLU A 1 97 ? 60.25 -3.076 -5.227 1 16.78 97 GLU A N 1
ATOM 730 C CA . GLU A 1 97 ? 61.625 -3.188 -4.699 1 16.78 97 GLU A CA 1
ATOM 731 C C . GLU A 1 97 ? 61.656 -4.113 -3.488 1 16.78 97 GLU A C 1
ATOM 733 O O . GLU A 1 97 ? 60.625 -4.594 -3.025 1 16.78 97 GLU A O 1
ATOM 738 N N . GLY A 1 98 ? 62.375 -3.688 -2.24 1 16.19 98 GLY A N 1
ATOM 739 C CA . GLY A 1 98 ? 63.625 -4.012 -1.594 1 16.19 98 GLY A CA 1
ATOM 740 C C . GLY A 1 98 ? 63.5 -5.055 -0.504 1 16.19 98 GLY A C 1
ATOM 741 O O . GLY A 1 98 ? 64.062 -6.152 -0.612 1 16.19 98 GLY A O 1
ATOM 742 N N . ASP A 1 99 ? 63.406 -4.66 0.883 1 16.16 99 ASP A N 1
ATOM 743 C CA . ASP A 1 99 ? 64.438 -4.855 1.874 1 16.16 99 ASP A CA 1
ATOM 744 C C . ASP A 1 99 ? 64.438 -6.27 2.447 1 16.16 99 ASP A C 1
ATOM 746 O O . ASP A 1 99 ? 63.406 -6.969 2.322 1 16.16 99 ASP A O 1
ATOM 750 N N . GLU A 1 100 ? 65.25 -6.477 3.764 1 16.08 100 GLU A N 1
ATOM 751 C CA . GLU A 1 100 ? 66.312 -7.242 4.379 1 16.08 100 GLU A CA 1
ATOM 752 C C . GLU A 1 100 ? 65.75 -8.508 5.051 1 16.08 100 GLU A C 1
ATOM 754 O O . GLU A 1 100 ? 64.562 -8.664 5.227 1 16.08 100 GLU A O 1
ATOM 759 N N . GLU A 1 101 ? 66.5 -8.93 6.301 1 15.54 101 GLU A N 1
ATOM 760 C CA . GLU A 1 101 ? 67.375 -10.008 6.746 1 15.54 101 GLU A CA 1
ATOM 761 C C . GLU A 1 101 ? 66.625 -11.047 7.559 1 15.54 101 GLU A C 1
ATOM 763 O O . GLU A 1 101 ? 66.688 -12.242 7.293 1 15.54 101 GLU A O 1
ATOM 768 N N . ASP A 1 102 ? 66.25 -10.766 8.891 1 16.08 102 ASP A N 1
ATOM 769 C CA . ASP A 1 102 ? 66.875 -11.492 9.953 1 16.08 102 ASP A CA 1
ATOM 770 C C . ASP A 1 102 ? 66.375 -12.914 10.086 1 16.08 102 ASP A C 1
ATOM 772 O O . ASP A 1 102 ? 65.25 -13.188 9.648 1 16.08 102 ASP A O 1
ATOM 776 N N . HIS A 1 103 ? 66.938 -13.781 11.172 1 15.62 103 HIS A N 1
ATOM 777 C CA . HIS A 1 103 ? 67.625 -15.031 11.531 1 15.62 103 HIS A CA 1
ATOM 778 C C . HIS A 1 103 ? 66.625 -16.078 12.016 1 15.62 103 HIS A C 1
ATOM 780 O O . HIS A 1 103 ? 66.625 -17.203 11.539 1 15.62 103 HIS A O 1
ATOM 786 N N . GLU A 1 104 ? 66.062 -15.977 13.312 1 15.56 104 GLU A N 1
ATOM 787 C CA . GLU A 1 104 ? 66.5 -17 14.25 1 15.56 104 GLU A CA 1
ATOM 788 C C . GLU A 1 104 ? 65.812 -18.328 14.008 1 15.56 104 GLU A C 1
ATOM 790 O O . GLU A 1 104 ? 64.75 -18.359 13.383 1 15.56 104 GLU A O 1
ATOM 795 N N . ASP A 1 105 ? 65.938 -19.312 15 1 15.3 105 ASP A N 1
ATOM 796 C CA . ASP A 1 105 ? 66.438 -20.641 15.32 1 15.3 105 ASP A CA 1
ATOM 797 C C . ASP A 1 105 ? 65.312 -21.672 15.367 1 15.3 105 ASP A C 1
ATOM 799 O O . ASP A 1 105 ? 65.375 -22.703 14.703 1 15.3 105 ASP A O 1
ATOM 803 N N . GLU A 1 106 ? 64.625 -21.859 16.562 1 15.34 106 GLU A N 1
ATOM 804 C CA . GLU A 1 106 ? 64.875 -23.094 17.297 1 15.34 106 GLU A CA 1
ATOM 805 C C . GLU A 1 106 ? 64 -24.219 16.828 1 15.34 106 GLU A C 1
ATOM 807 O O . GLU A 1 106 ? 63.062 -24 16.047 1 15.34 106 GLU A O 1
ATOM 812 N N . THR A 1 107 ? 63.25 -24.859 17.797 1 15.75 107 THR A N 1
ATOM 813 C CA . THR A 1 107 ? 63.469 -26.172 18.375 1 15.75 107 THR A CA 1
ATOM 814 C C . THR A 1 107 ? 62.562 -27.219 17.703 1 15.75 107 THR A C 1
ATOM 816 O O . THR A 1 107 ? 61.562 -26.859 17.047 1 15.75 107 THR A O 1
ATOM 819 N N . PRO A 1 108 ? 62.375 -28.484 18.391 1 15.77 108 PRO A N 1
ATOM 820 C CA . PRO A 1 108 ? 62.688 -29.922 18.266 1 15.77 108 PRO A CA 1
ATOM 821 C C . PRO A 1 108 ? 61.469 -30.734 17.812 1 15.77 108 PRO A C 1
ATOM 823 O O . PRO A 1 108 ? 61.594 -31.547 16.891 1 15.77 108 PRO A O 1
ATOM 826 N N . THR A 1 109 ? 60.375 -30.922 18.703 1 15.59 109 THR A N 1
ATOM 827 C CA . THR A 1 109 ? 60.219 -32.219 19.344 1 15.59 109 THR A CA 1
ATOM 828 C C . THR A 1 109 ? 59.438 -33.188 18.453 1 15.59 109 THR A C 1
ATOM 830 O O . THR A 1 109 ? 58.656 -32.75 17.609 1 15.59 109 THR A O 1
ATOM 833 N N . GLU A 1 110 ? 59.406 -34.594 18.812 1 15.07 110 GLU A N 1
ATOM 834 C CA . GLU A 1 110 ? 59.531 -36 18.453 1 15.07 110 GLU A CA 1
ATOM 835 C C . GLU A 1 110 ? 58.188 -36.656 18.172 1 15.07 110 GLU A C 1
ATOM 837 O O . GLU A 1 110 ? 58.031 -37.406 17.234 1 15.07 110 GLU A O 1
ATOM 842 N N . VAL A 1 111 ? 57.094 -36.469 18.906 1 15.8 111 VAL A N 1
ATOM 843 C CA . VAL A 1 111 ? 56.625 -37.688 19.516 1 15.8 111 VAL A CA 1
ATOM 844 C C . VAL A 1 111 ? 56.031 -38.625 18.453 1 15.8 111 VAL A C 1
ATOM 846 O O . VAL A 1 111 ? 55.594 -38.156 17.406 1 15.8 111 VAL A O 1
ATOM 849 N N . VAL A 1 112 ? 55.875 -39.969 18.828 1 15.05 112 VAL A N 1
ATOM 850 C CA . VAL A 1 112 ? 56.031 -41.406 18.594 1 15.05 112 VAL A CA 1
ATOM 851 C C . VAL A 1 112 ? 54.812 -41.969 17.875 1 15.05 112 VAL A C 1
ATOM 853 O O . VAL A 1 112 ? 54.938 -42.594 16.828 1 15.05 112 VAL A O 1
ATOM 856 N N . VAL A 1 113 ? 53.75 -42.469 18.641 1 14.92 113 VAL A N 1
ATOM 857 C CA . VAL A 1 113 ? 53.562 -43.906 18.812 1 14.92 113 VAL A CA 1
ATOM 858 C C . VAL A 1 113 ? 52.75 -44.469 17.656 1 14.92 113 VAL A C 1
ATOM 860 O O . VAL A 1 113 ? 52.062 -43.719 16.953 1 14.92 113 VAL A O 1
ATOM 863 N N . GLU A 1 114 ? 52.062 -45.781 17.906 1 14.69 114 GLU A N 1
ATOM 864 C CA . GLU A 1 114 ? 52.125 -47.188 17.547 1 14.69 114 GLU A CA 1
ATOM 865 C C . GLU A 1 114 ? 50.969 -47.594 16.656 1 14.69 114 GLU A C 1
ATOM 867 O O . GLU A 1 114 ? 51.156 -48.125 15.562 1 14.69 114 GLU A O 1
ATOM 872 N N . ALA A 1 115 ? 49.844 -48.406 17.25 1 14.45 115 ALA A N 1
ATOM 873 C CA . ALA A 1 115 ? 49.688 -49.844 17.094 1 14.45 115 ALA A CA 1
ATOM 874 C C . ALA A 1 115 ? 48.75 -50.156 15.938 1 14.45 115 ALA A C 1
ATOM 876 O O . ALA A 1 115 ? 48.094 -49.281 15.406 1 14.45 115 ALA A O 1
ATOM 877 N N . ALA A 1 116 ? 47.688 -51.156 16.25 1 14.47 116 ALA A N 1
ATOM 878 C CA . ALA A 1 116 ? 47.531 -52.594 15.961 1 14.47 116 ALA A CA 1
ATOM 879 C C . ALA A 1 116 ? 46.562 -52.812 14.805 1 14.47 116 ALA A C 1
ATOM 881 O O . ALA A 1 116 ? 45.812 -51.875 14.406 1 14.47 116 ALA A O 1
ATOM 882 N N . ALA A 1 117 ? 45.562 -53.875 15.008 1 14.7 117 ALA A N 1
ATOM 883 C CA . ALA A 1 117 ? 45.5 -55.25 14.516 1 14.7 117 ALA A CA 1
ATOM 884 C C . ALA A 1 117 ? 44.438 -55.375 13.406 1 14.7 117 ALA A C 1
ATOM 886 O O . ALA A 1 117 ? 43.656 -54.469 13.18 1 14.7 117 ALA A O 1
ATOM 887 N N . PRO A 1 118 ? 43.5 -56.562 13.531 1 14.82 118 PRO A N 1
ATOM 888 C CA . PRO A 1 118 ? 43.5 -57.812 12.789 1 14.82 118 PRO A CA 1
ATOM 889 C C . PRO A 1 118 ? 42.438 -57.844 11.688 1 14.82 118 PRO A C 1
ATOM 891 O O . PRO A 1 118 ? 42.781 -58.062 10.516 1 14.82 118 PRO A O 1
ATOM 894 N N . THR A 1 119 ? 41.188 -58.531 11.953 1 14.62 119 THR A N 1
ATOM 895 C CA . THR A 1 119 ? 40.906 -59.906 11.484 1 14.62 119 THR A CA 1
ATOM 896 C C . THR A 1 119 ? 40.094 -59.844 10.195 1 14.62 119 THR A C 1
ATOM 898 O O . THR A 1 119 ? 39.469 -58.844 9.883 1 14.62 119 THR A O 1
ATOM 901 N N . PRO A 1 120 ? 39.125 -61.062 9.977 1 14.94 120 PRO A N 1
ATOM 902 C CA . PRO A 1 120 ? 39.094 -62.188 9.031 1 14.94 120 PRO A CA 1
ATOM 903 C C . PRO A 1 120 ? 38 -62.031 7.961 1 14.94 120 PRO A C 1
ATOM 905 O O . PRO A 1 120 ? 38.281 -62.125 6.766 1 14.94 120 PRO A O 1
ATOM 908 N N . VAL A 1 121 ? 36.656 -62.5 8.211 1 15.05 121 VAL A N 1
ATOM 909 C CA . VAL A 1 121 ? 36.156 -63.781 7.688 1 15.05 121 VAL A CA 1
ATOM 910 C C . VAL A 1 121 ? 35.469 -63.562 6.34 1 15.05 121 VAL A C 1
ATOM 912 O O . VAL A 1 121 ? 35.125 -62.438 5.996 1 15.05 121 VAL A O 1
ATOM 915 N N . SER A 1 122 ? 34.344 -64.5 6.027 1 14.62 122 SER A N 1
ATOM 916 C CA . SER A 1 122 ? 34.125 -65.688 5.148 1 14.62 122 SER A CA 1
ATOM 917 C C . SER A 1 122 ? 33.281 -65.312 3.941 1 14.62 122 SER A C 1
ATOM 919 O O . SER A 1 122 ? 32.719 -64.188 3.889 1 14.62 122 SER A O 1
ATOM 921 N N . ALA A 1 123 ? 32.031 -66.125 3.795 1 14.88 123 ALA A N 1
ATOM 922 C CA . ALA A 1 123 ? 31.766 -67.188 2.84 1 14.88 123 ALA A CA 1
ATOM 923 C C . ALA A 1 123 ? 30.984 -66.625 1.633 1 14.88 123 ALA A C 1
ATOM 925 O O . ALA A 1 123 ? 31.422 -66.812 0.49 1 14.88 123 ALA A O 1
ATOM 926 N N . ARG A 1 124 ? 29.703 -67.188 1.452 1 15.41 124 ARG A N 1
ATOM 927 C CA . ARG A 1 124 ? 29.359 -68.25 0.52 1 15.41 124 ARG A CA 1
ATOM 928 C C . ARG A 1 124 ? 28.812 -67.688 -0.786 1 15.41 124 ARG A C 1
ATOM 930 O O . ARG A 1 124 ? 28.328 -66.562 -0.822 1 15.41 124 ARG A O 1
ATOM 937 N N . PRO A 1 125 ? 27.781 -68.5 -1.438 1 15.1 125 PRO A N 1
ATOM 938 C CA . PRO A 1 125 ? 27.781 -69.375 -2.652 1 15.1 125 PRO A CA 1
ATOM 939 C C . PRO A 1 125 ? 27.156 -68.625 -3.852 1 15.1 125 PRO A C 1
ATOM 941 O O . PRO A 1 125 ? 27.797 -68.5 -4.902 1 15.1 125 PRO A O 1
ATOM 944 N N . ALA A 1 126 ? 25.875 -69.125 -4.25 1 15.35 126 ALA A N 1
ATOM 945 C CA . ALA A 1 126 ? 25.625 -70 -5.398 1 15.35 126 ALA A CA 1
ATOM 946 C C . ALA A 1 126 ? 25.234 -69.125 -6.625 1 15.35 126 ALA A C 1
ATOM 948 O O . ALA A 1 126 ? 24.906 -68 -6.516 1 15.35 126 ALA A O 1
ATOM 949 N N . LYS A 1 127 ? 24.141 -69.688 -7.434 1 15.75 127 LYS A N 1
ATOM 950 C CA . LYS A 1 127 ? 24.125 -70.375 -8.727 1 15.75 127 LYS A CA 1
ATOM 951 C C . LYS A 1 127 ? 23.75 -69.438 -9.852 1 15.75 127 LYS A C 1
ATOM 953 O O . LYS A 1 127 ? 24.469 -69.312 -10.844 1 15.75 127 LYS A O 1
ATOM 958 N N . ARG A 1 128 ? 22.5 -69.625 -10.445 1 16.41 128 ARG A N 1
ATOM 959 C CA . ARG A 1 128 ? 22.312 -70.25 -11.75 1 16.41 128 ARG A CA 1
ATOM 960 C C . ARG A 1 128 ? 22.297 -69.25 -12.859 1 16.41 128 ARG A C 1
ATOM 962 O O . ARG A 1 128 ? 22.047 -68.062 -12.609 1 16.41 128 ARG A O 1
ATOM 969 N N . ARG A 1 129 ? 21.734 -69.688 -14.102 1 15.47 129 ARG A N 1
ATOM 970 C CA . ARG A 1 129 ? 22.141 -69.938 -15.477 1 15.47 129 ARG A CA 1
ATOM 971 C C . ARG A 1 129 ? 21.688 -68.812 -16.406 1 15.47 129 ARG A C 1
ATOM 973 O O . ARG A 1 129 ? 22.422 -68.375 -17.281 1 15.47 129 ARG A O 1
ATOM 980 N N . ARG A 1 130 ? 20.422 -68.5 -16.469 1 17.22 130 ARG A N 1
ATOM 981 C CA . ARG A 1 130 ? 19.922 -68.75 -17.812 1 17.22 130 ARG A CA 1
ATOM 982 C C . ARG A 1 130 ? 20.469 -67.75 -18.812 1 17.22 130 ARG A C 1
ATOM 984 O O . ARG A 1 130 ? 20.766 -66.625 -18.469 1 17.22 130 ARG A O 1
ATOM 991 N N . GLU A 1 131 ? 20.375 -68.125 -20.125 1 15.52 131 GLU A N 1
ATOM 992 C CA . GLU A 1 131 ? 21.031 -68.125 -21.422 1 15.52 131 GLU A CA 1
ATOM 993 C C . GLU A 1 131 ? 20.859 -66.75 -22.141 1 15.52 131 GLU A C 1
ATOM 995 O O . GLU A 1 131 ? 21.828 -66.188 -22.625 1 15.52 131 GLU A O 1
ATOM 1000 N N . SER A 1 132 ? 19.641 -66.5 -22.688 1 16.89 132 SER A N 1
ATOM 1001 C CA . SER A 1 132 ? 19.578 -66.562 -24.156 1 16.89 132 SER A CA 1
ATOM 1002 C C . SER A 1 132 ? 20.156 -65.312 -24.781 1 16.89 132 SER A C 1
ATOM 1004 O O . SER A 1 132 ? 20.344 -64.312 -24.094 1 16.89 132 SER A O 1
ATOM 1006 N N . ASP A 1 133 ? 19.516 -64.875 -26.016 1 16.47 133 ASP A N 1
ATOM 1007 C CA . ASP A 1 133 ? 19.969 -64.75 -27.391 1 16.47 133 ASP A CA 1
ATOM 1008 C C . ASP A 1 133 ? 20.516 -63.344 -27.625 1 16.47 133 ASP A C 1
ATOM 1010 O O . ASP A 1 133 ? 20.281 -62.438 -26.828 1 16.47 133 ASP A O 1
ATOM 1014 N N . GLU A 1 134 ? 20.25 -62.844 -28.938 1 16.86 134 GLU A N 1
ATOM 1015 C CA . GLU A 1 134 ? 21 -62.438 -30.125 1 16.86 134 GLU A CA 1
ATOM 1016 C C . GLU A 1 134 ? 21.266 -60.938 -30.109 1 16.86 134 GLU A C 1
ATOM 1018 O O . GLU A 1 134 ? 20.594 -60.188 -29.391 1 16.86 134 GLU A O 1
ATOM 1023 N N . ASN A 1 135 ? 21.594 -60.406 -31.391 1 17.61 135 ASN A N 1
ATOM 1024 C CA . ASN A 1 135 ? 22.625 -59.625 -32.062 1 17.61 135 ASN A CA 1
ATOM 1025 C C . ASN A 1 135 ? 22.234 -58.156 -32.156 1 17.61 135 ASN A C 1
ATOM 1027 O O . ASN A 1 135 ? 22.969 -57.344 -32.719 1 17.61 135 ASN A O 1
ATOM 1031 N N . ARG A 1 136 ? 20.922 -57.812 -32.094 1 20.89 136 ARG A N 1
ATOM 1032 C CA . ARG A 1 136 ? 20.609 -56.812 -33.125 1 20.89 136 ARG A CA 1
ATOM 1033 C C . ARG A 1 136 ? 21.469 -55.562 -32.938 1 20.89 136 ARG A C 1
ATOM 1035 O O . ARG A 1 136 ? 21.656 -55.094 -31.812 1 20.89 136 ARG A O 1
ATOM 1042 N N . ALA A 1 137 ? 21.875 -54.969 -34.062 1 20.08 137 ALA A N 1
ATOM 1043 C CA . ALA A 1 137 ? 22.875 -54.062 -34.656 1 20.08 137 ALA A CA 1
ATOM 1044 C C . ALA A 1 137 ? 22.734 -52.656 -34.062 1 20.08 137 ALA A C 1
ATOM 1046 O O . ALA A 1 137 ? 21.641 -52.188 -33.781 1 20.08 137 ALA A O 1
ATOM 1047 N N . GLN A 1 138 ? 23.844 -52.031 -33.875 1 18.95 138 GLN A N 1
ATOM 1048 C CA . GLN A 1 138 ? 24.391 -50.844 -33.219 1 18.95 138 GLN A CA 1
ATOM 1049 C C . GLN A 1 138 ? 24.078 -49.562 -34 1 18.95 138 GLN A C 1
ATOM 1051 O O . GLN A 1 138 ? 24.953 -49 -34.688 1 18.95 138 GLN A O 1
ATOM 1056 N N . GLN A 1 139 ? 23 -49.531 -34.812 1 20.25 139 GLN A N 1
ATOM 1057 C CA . GLN A 1 139 ? 23.281 -48.469 -35.781 1 20.25 139 GLN A CA 1
ATOM 1058 C C . GLN A 1 139 ? 23.562 -47.156 -35.062 1 20.25 139 GLN A C 1
ATOM 1060 O O . GLN A 1 139 ? 22.953 -46.844 -34.031 1 20.25 139 GLN A O 1
ATOM 1065 N N . PRO A 1 140 ? 24.641 -46.438 -35.469 1 20.97 140 PRO A N 1
ATOM 1066 C CA . PRO A 1 140 ? 25.281 -45.281 -34.844 1 20.97 140 PRO A CA 1
ATOM 1067 C C . PRO A 1 140 ? 24.391 -44.062 -34.812 1 20.97 140 PRO A C 1
ATOM 1069 O O . PRO A 1 140 ? 23.844 -43.656 -35.844 1 20.97 140 PRO A O 1
ATOM 1072 N N . LEU A 1 141 ? 23.484 -43.938 -33.875 1 20.44 141 LEU A N 1
ATOM 1073 C CA . LEU A 1 141 ? 22.516 -42.844 -33.875 1 20.44 141 LEU A CA 1
ATOM 1074 C C . LEU A 1 141 ? 23.234 -41.5 -34.031 1 20.44 141 LEU A C 1
ATOM 1076 O O . LEU A 1 141 ? 24.031 -41.125 -33.188 1 20.44 141 LEU A O 1
ATOM 1080 N N . ARG A 1 142 ? 23.578 -41.125 -35.281 1 21.06 142 ARG A N 1
ATOM 1081 C CA . ARG A 1 142 ? 24.188 -39.875 -35.688 1 21.06 142 ARG A CA 1
ATOM 1082 C C . ARG A 1 142 ? 23.516 -38.688 -35 1 21.06 142 ARG A C 1
ATOM 1084 O O . ARG A 1 142 ? 22.281 -38.594 -34.969 1 21.06 142 ARG A O 1
ATOM 1091 N N . SER A 1 143 ? 24.234 -38 -34.188 1 21.02 143 SER A N 1
ATOM 1092 C CA . SER A 1 143 ? 23.906 -36.906 -33.281 1 21.02 143 SER A CA 1
ATOM 1093 C C . SER A 1 143 ? 23.438 -35.688 -34.094 1 21.02 143 SER A C 1
ATOM 1095 O O . SER A 1 143 ? 24.25 -34.969 -34.688 1 21.02 143 SER A O 1
ATOM 1097 N N . ASP A 1 144 ? 22.5 -35.906 -35 1 18.88 144 ASP A N 1
ATOM 1098 C CA . ASP A 1 144 ? 22.125 -34.844 -35.906 1 18.88 144 ASP A CA 1
ATOM 1099 C C . ASP A 1 144 ? 21.859 -33.531 -35.156 1 18.88 144 ASP A C 1
ATOM 1101 O O . ASP A 1 144 ? 20.781 -33.375 -34.594 1 18.88 144 ASP A O 1
ATOM 1105 N N . ALA A 1 145 ? 22.891 -32.969 -34.5 1 23.3 145 ALA A N 1
ATOM 1106 C CA . ALA A 1 145 ? 22.938 -31.719 -33.75 1 23.3 145 ALA A CA 1
ATOM 1107 C C . ALA A 1 145 ? 22.312 -30.594 -34.594 1 23.3 145 ALA A C 1
ATOM 1109 O O . ALA A 1 145 ? 22.172 -29.469 -34.094 1 23.3 145 ALA A O 1
ATOM 1110 N N . GLU A 1 146 ? 22.469 -30.812 -35.938 1 21.92 146 GLU A N 1
ATOM 1111 C CA . GLU A 1 146 ? 22.438 -29.609 -36.75 1 21.92 146 GLU A CA 1
ATOM 1112 C C . GLU A 1 146 ? 21.109 -28.875 -36.594 1 21.92 146 GLU A C 1
ATOM 1114 O O . GLU A 1 146 ? 20.984 -27.719 -37 1 21.92 146 GLU A O 1
ATOM 1119 N N . LYS A 1 147 ? 20.078 -29.641 -36.5 1 22.45 147 LYS A N 1
ATOM 1120 C CA . LYS A 1 147 ? 18.906 -29.141 -37.219 1 22.45 147 LYS A CA 1
ATOM 1121 C C . LYS A 1 147 ? 18.375 -27.859 -36.531 1 22.45 147 LYS A C 1
ATOM 1123 O O . LYS A 1 147 ? 17.312 -27.375 -36.906 1 22.45 147 LYS A O 1
ATOM 1128 N N . TYR A 1 148 ? 18.609 -27.797 -35.25 1 20.66 148 TYR A N 1
ATOM 1129 C CA . TYR A 1 148 ? 17.547 -26.875 -34.844 1 20.66 148 TYR A CA 1
ATOM 1130 C C . TYR A 1 148 ? 17.797 -25.484 -35.406 1 20.66 148 TYR A C 1
ATOM 1132 O O . TYR A 1 148 ? 18.797 -24.844 -35.062 1 20.66 148 TYR A O 1
ATOM 1140 N N . PRO A 1 149 ? 17.594 -25.359 -36.688 1 22.86 149 PRO A N 1
ATOM 1141 C CA . PRO A 1 149 ? 17.828 -24.031 -37.25 1 22.86 149 PRO A CA 1
ATOM 1142 C C . PRO A 1 149 ? 17.391 -22.922 -36.281 1 22.86 149 PRO A C 1
ATOM 1144 O O . PRO A 1 149 ? 16.516 -23.125 -35.438 1 22.86 149 PRO A O 1
ATOM 1147 N N . VAL A 1 150 ? 18.297 -22.125 -36 1 24.48 150 VAL A N 1
ATOM 1148 C CA . VAL A 1 150 ? 18.219 -20.859 -35.25 1 24.48 150 VAL A CA 1
ATOM 1149 C C . VAL A 1 150 ? 17.094 -20 -35.812 1 24.48 150 VAL A C 1
ATOM 1151 O O . VAL A 1 150 ? 17.156 -19.562 -36.969 1 24.48 150 VAL A O 1
ATOM 1154 N N . PHE A 1 151 ? 15.844 -20.578 -35.812 1 21.8 151 PHE A N 1
ATOM 1155 C CA . PHE A 1 151 ? 14.703 -19.828 -36.344 1 21.8 151 PHE A CA 1
ATOM 1156 C C . PHE A 1 151 ? 14.859 -18.344 -36.062 1 21.8 151 PHE A C 1
ATOM 1158 O O . PHE A 1 151 ? 14.797 -17.906 -34.906 1 21.8 151 PHE A O 1
ATOM 1165 N N . TYR A 1 152 ? 15.742 -17.656 -36.906 1 21.25 152 TYR A N 1
ATOM 1166 C CA . TYR A 1 152 ? 16.062 -16.234 -37.031 1 21.25 152 TYR A CA 1
ATOM 1167 C C . TYR A 1 152 ? 14.805 -15.383 -36.875 1 21.25 152 TYR A C 1
ATOM 1169 O O . TYR A 1 152 ? 14.656 -14.664 -35.875 1 21.25 152 TYR A O 1
ATOM 1177 N N . PRO A 1 153 ? 14.43 -14.703 -38.156 1 24.48 153 PRO A N 1
ATOM 1178 C CA . PRO A 1 153 ? 14.086 -13.328 -38.531 1 24.48 153 PRO A CA 1
ATOM 1179 C C . PRO A 1 153 ? 12.594 -13.047 -38.438 1 24.48 153 PRO A C 1
ATOM 1181 O O . PRO A 1 153 ? 12.117 -12.039 -38.969 1 24.48 153 PRO A O 1
ATOM 1184 N N . PHE A 1 154 ? 11.734 -13.625 -37.844 1 21.36 154 PHE A N 1
ATOM 1185 C CA . PHE A 1 154 ? 10.375 -13.391 -38.344 1 21.36 154 PHE A CA 1
ATOM 1186 C C . PHE A 1 154 ? 10.086 -11.898 -38.438 1 21.36 154 PHE A C 1
ATOM 1188 O O . PHE A 1 154 ? 10.016 -11.195 -37.438 1 21.36 154 PHE A O 1
ATOM 1195 N N . ILE A 1 155 ? 10.477 -11.156 -39.469 1 23.27 155 ILE A N 1
ATOM 1196 C CA . ILE A 1 155 ? 10.094 -9.859 -40 1 23.27 155 ILE A CA 1
ATOM 1197 C C . ILE A 1 155 ? 8.57 -9.758 -40.062 1 23.27 155 ILE A C 1
ATOM 1199 O O . ILE A 1 155 ? 7.914 -10.523 -40.75 1 23.27 155 ILE A O 1
ATOM 1203 N N . ALA A 1 156 ? 7.926 -9.391 -39.031 1 25.73 156 ALA A N 1
ATOM 1204 C CA . ALA A 1 156 ? 6.504 -9.062 -39.156 1 25.73 156 ALA A CA 1
ATOM 1205 C C . ALA A 1 156 ? 6.211 -8.305 -40.438 1 25.73 156 ALA A C 1
ATOM 1207 O O . ALA A 1 156 ? 6.984 -7.434 -40.844 1 25.73 156 ALA A O 1
ATOM 1208 N N . PRO A 1 157 ? 5.723 -8.852 -41.438 1 26.02 157 PRO A N 1
ATOM 1209 C CA . PRO A 1 157 ? 5.395 -7.922 -42.5 1 26.02 157 PRO A CA 1
ATOM 1210 C C . PRO A 1 157 ? 4.883 -6.578 -42 1 26.02 157 PRO A C 1
ATOM 1212 O O . PRO A 1 157 ? 4.445 -6.48 -40.844 1 26.02 157 PRO A O 1
ATOM 1215 N N . LYS A 1 158 ? 4.828 -5.445 -42.844 1 27.47 158 LYS A N 1
ATOM 1216 C CA . LYS A 1 158 ? 4.52 -4.023 -42.75 1 27.47 158 LYS A CA 1
ATOM 1217 C C . LYS A 1 158 ? 3.164 -3.795 -42.094 1 27.47 158 LYS A C 1
ATOM 1219 O O . LYS A 1 158 ? 2.129 -4.195 -42.625 1 27.47 158 LYS A O 1
ATOM 1224 N N . GLY A 1 159 ? 3.045 -3.861 -41.031 1 28.62 159 GLY A N 1
ATOM 1225 C CA . GLY A 1 159 ? 1.984 -3.648 -40.062 1 28.62 159 GLY A CA 1
ATOM 1226 C C . GLY A 1 159 ? 1.182 -2.387 -40.312 1 28.62 159 GLY A C 1
ATOM 1227 O O . GLY A 1 159 ? 1.752 -1.317 -40.531 1 28.62 159 GLY A O 1
ATOM 1228 N N . THR A 1 160 ? -0.037 -2.465 -40.906 1 28.92 160 THR A N 1
ATOM 1229 C CA . THR A 1 160 ? -1.127 -1.497 -40.906 1 28.92 160 THR A CA 1
ATOM 1230 C C . THR A 1 160 ? -1.382 -0.947 -39.531 1 28.92 160 THR A C 1
ATOM 1232 O O . THR A 1 160 ? -1.653 -1.707 -38.594 1 28.92 160 THR A O 1
ATOM 1235 N N . LYS A 1 161 ? -0.72 0.035 -39.094 1 31.78 161 LYS A N 1
ATOM 1236 C CA . LYS A 1 161 ? -0.939 0.949 -37.969 1 31.78 161 LYS A CA 1
ATOM 1237 C C . LYS A 1 161 ? -2.428 1.208 -37.75 1 31.78 161 LYS A C 1
ATOM 1239 O O . LYS A 1 161 ? -3.088 1.803 -38.594 1 31.78 161 LYS A O 1
ATOM 1244 N N . ILE A 1 162 ? -3.158 0.272 -37.344 1 30.75 162 ILE A N 1
ATOM 1245 C CA . ILE A 1 162 ? -4.469 0.825 -37.031 1 30.75 162 ILE A CA 1
ATOM 1246 C C . ILE A 1 162 ? -4.32 1.979 -36.031 1 30.75 162 ILE A C 1
ATOM 1248 O O . ILE A 1 162 ? -3.9 1.776 -34.906 1 30.75 162 ILE A O 1
ATOM 1252 N N . PRO A 1 163 ? -3.99 3.082 -36.406 1 34.56 163 PRO A N 1
ATOM 1253 C CA . PRO A 1 163 ? -3.918 4.25 -35.5 1 34.56 163 PRO A CA 1
ATOM 1254 C C . PRO A 1 163 ? -5.164 4.414 -34.656 1 34.56 163 PRO A C 1
ATOM 1256 O O . PRO A 1 163 ? -6.246 4.695 -35.156 1 34.56 163 PRO A O 1
ATOM 1259 N N . VAL A 1 164 ? -5.613 3.521 -33.938 1 33.44 164 VAL A N 1
ATOM 1260 C CA . VAL A 1 164 ? -6.852 3.846 -33.25 1 33.44 164 VAL A CA 1
ATOM 1261 C C . VAL A 1 164 ? -6.559 4.777 -32.062 1 33.44 164 VAL A C 1
ATOM 1263 O O . VAL A 1 164 ? -5.852 4.402 -31.125 1 33.44 164 VAL A O 1
ATOM 1266 N N . SER A 1 165 ? -6.445 5.969 -32.344 1 36.94 165 SER A N 1
ATOM 1267 C CA . SER A 1 165 ? -6.441 6.938 -31.266 1 36.94 165 SER A CA 1
ATOM 1268 C C . SER A 1 165 ? -7.641 6.738 -30.344 1 36.94 165 SER A C 1
ATOM 1270 O O . SER A 1 165 ? -8.781 6.695 -30.797 1 36.94 165 SER A O 1
ATOM 1272 N N . THR A 1 166 ? -7.488 6.164 -29.281 1 41.03 166 THR A N 1
ATOM 1273 C CA . THR A 1 166 ? -8.484 5.781 -28.281 1 41.03 166 THR A CA 1
ATOM 1274 C C . THR A 1 166 ? -9.273 6.996 -27.812 1 41.03 166 THR A C 1
ATOM 1276 O O . THR A 1 166 ? -10.273 6.859 -27.094 1 41.03 166 THR A O 1
ATOM 1279 N N . TYR A 1 167 ? -8.633 8.047 -27.734 1 35.97 167 TYR A N 1
ATOM 1280 C CA . TYR A 1 167 ? -9.344 9.227 -27.25 1 35.97 167 TYR A CA 1
ATOM 1281 C C . TYR A 1 167 ? -9.773 10.117 -28.406 1 35.97 167 TYR A C 1
ATOM 1283 O O . TYR A 1 167 ? -9.016 10.328 -29.359 1 35.97 167 TYR A O 1
ATOM 1291 N N . ILE A 1 168 ? -11.031 10.156 -28.812 1 35.16 168 ILE A N 1
ATOM 1292 C CA . ILE A 1 168 ? -11.547 11.148 -29.734 1 35.16 168 ILE A CA 1
ATOM 1293 C C . ILE A 1 168 ? -11.555 12.523 -29.062 1 35.16 168 ILE A C 1
ATOM 1295 O O . ILE A 1 168 ? -12.094 12.688 -27.969 1 35.16 168 ILE A O 1
ATOM 1299 N N . LYS A 1 169 ? -10.75 13.391 -29.547 1 37.25 169 LYS A N 1
ATOM 1300 C CA . LYS A 1 169 ? -10.773 14.797 -29.156 1 37.25 169 LYS A CA 1
ATOM 1301 C C . LYS A 1 169 ? -12.203 15.312 -29.031 1 37.25 169 LYS A C 1
ATOM 1303 O O . LYS A 1 169 ? -13.031 15.078 -29.922 1 37.25 169 LYS A O 1
ATOM 1308 N N . PRO A 1 170 ? -12.641 15.828 -27.797 1 34.06 170 PRO A N 1
ATOM 1309 C CA . PRO A 1 170 ? -13.992 16.391 -27.844 1 34.06 170 PRO A CA 1
ATOM 1310 C C . PRO A 1 170 ? -14.242 17.234 -29.094 1 34.06 170 PRO A C 1
ATOM 1312 O O . PRO A 1 170 ? -13.297 17.781 -29.672 1 34.06 170 PRO A O 1
ATOM 1315 N N . ALA A 1 171 ? -15.375 17.172 -29.719 1 31.67 171 ALA A N 1
ATOM 1316 C CA . ALA A 1 171 ? -15.789 18.266 -30.594 1 31.67 171 ALA A CA 1
ATOM 1317 C C . ALA A 1 171 ? -15.5 19.625 -29.938 1 31.67 171 ALA A C 1
ATOM 1319 O O . ALA A 1 171 ? -15.305 19.703 -28.719 1 31.67 171 ALA A O 1
ATOM 1320 N N . GLU A 1 172 ? -15.727 20.797 -30.422 1 34.59 172 GLU A N 1
ATOM 1321 C CA . GLU A 1 172 ? -15.352 22.156 -30.062 1 34.59 172 GLU A CA 1
ATOM 1322 C C . GLU A 1 172 ? -15.445 22.391 -28.562 1 34.59 172 GLU A C 1
ATOM 1324 O O . GLU A 1 172 ? -14.758 23.266 -28.016 1 34.59 172 GLU A O 1
ATOM 1329 N N . GLY A 1 173 ? -16.734 22.281 -27.953 1 34.56 173 GLY A N 1
ATOM 1330 C CA . GLY A 1 173 ? -17.078 23.031 -26.766 1 34.56 173 GLY A CA 1
ATOM 1331 C C . GLY A 1 173 ? -16.359 22.516 -25.516 1 34.56 173 GLY A C 1
ATOM 1332 O O . GLY A 1 173 ? -15.82 23.297 -24.75 1 34.56 173 GLY A O 1
ATOM 1333 N N . ASN A 1 174 ? -16.938 21.359 -24.844 1 35.16 174 ASN A N 1
ATOM 1334 C CA . ASN A 1 174 ? -16.516 21.031 -23.484 1 35.16 174 ASN A CA 1
ATOM 1335 C C . ASN A 1 174 ? -15.227 20.219 -23.469 1 35.16 174 ASN A C 1
ATOM 1337 O O . ASN A 1 174 ? -15.203 19.062 -23.891 1 35.16 174 ASN A O 1
ATOM 1341 N N . ALA A 1 175 ? -14.125 20.781 -23.469 1 37.31 175 ALA A N 1
ATOM 1342 C CA . ALA A 1 175 ? -12.711 20.422 -23.547 1 37.31 175 ALA A CA 1
ATOM 1343 C C . ALA A 1 175 ? -12.43 19.156 -22.734 1 37.31 175 ALA A C 1
ATOM 1345 O O . ALA A 1 175 ? -11.484 18.422 -23.031 1 37.31 175 ALA A O 1
ATOM 1346 N N . HIS A 1 176 ? -12.961 18.953 -21.484 1 39 176 HIS A N 1
ATOM 1347 C CA . HIS A 1 176 ? -12.398 18.047 -20.5 1 39 176 HIS A CA 1
ATOM 1348 C C . HIS A 1 176 ? -12.883 16.609 -20.719 1 39 176 HIS A C 1
ATOM 1350 O O . HIS A 1 176 ? -12.477 15.695 -20.016 1 39 176 HIS A O 1
ATOM 1356 N N . GLN A 1 177 ? -14 16.375 -21.391 1 39.66 177 GLN A N 1
ATOM 1357 C CA . GLN A 1 177 ? -14.492 15.016 -21.203 1 39.66 177 GLN A CA 1
ATOM 1358 C C . GLN A 1 177 ? -14.039 14.102 -22.328 1 39.66 177 GLN A C 1
ATOM 1360 O O . GLN A 1 177 ? -14.641 14.102 -23.406 1 39.66 177 GLN A O 1
ATOM 1365 N N . TYR A 1 178 ? -12.906 13.836 -22.5 1 42.81 178 TYR A N 1
ATOM 1366 C CA . TYR A 1 178 ? -12.539 12.75 -23.391 1 42.81 178 TYR A CA 1
ATOM 1367 C C . TYR A 1 178 ? -13.43 11.539 -23.172 1 42.81 178 TYR A C 1
ATOM 1369 O O . TYR A 1 178 ? -13.641 11.109 -22.047 1 42.81 178 TYR A O 1
ATOM 1377 N N . GLU A 1 179 ? -14.562 11.461 -24 1 48.53 179 GLU A N 1
ATOM 1378 C CA . GLU A 1 179 ? -15.43 10.289 -23.891 1 48.53 179 GLU A CA 1
ATOM 1379 C C . GLU A 1 179 ? -14.664 9.008 -24.234 1 48.53 179 GLU A C 1
ATOM 1381 O O . GLU A 1 179 ? -14.016 8.93 -25.281 1 48.53 179 GLU A O 1
ATOM 1386 N N . TYR A 1 180 ? -14.469 8.211 -23.328 1 57 180 TYR A N 1
ATOM 1387 C CA . TYR A 1 180 ? -13.891 6.891 -23.562 1 57 180 TYR A CA 1
ATOM 1388 C C . TYR A 1 180 ? -14.719 6.105 -24.578 1 57 180 TYR A C 1
ATOM 1390 O O . TYR A 1 180 ? -15.93 5.949 -24.406 1 57 180 TYR A O 1
ATOM 1398 N N . VAL A 1 181 ? -14.188 5.957 -25.828 1 66.62 181 VAL A N 1
ATOM 1399 C CA . VAL A 1 181 ? -14.789 5.035 -26.781 1 66.62 181 VAL A CA 1
ATOM 1400 C C . VAL A 1 181 ? -14.203 3.637 -26.594 1 66.62 181 VAL A C 1
ATOM 1402 O O . VAL A 1 181 ? -12.984 3.453 -26.672 1 66.62 181 VAL A O 1
ATOM 1405 N N . ASP A 1 182 ? -15.156 2.703 -26.359 1 81.19 182 ASP A N 1
ATOM 1406 C CA . ASP A 1 182 ? -14.688 1.376 -25.969 1 81.19 182 ASP A CA 1
ATOM 1407 C C . ASP A 1 182 ? -14.055 0.651 -27.156 1 81.19 182 ASP A C 1
ATOM 1409 O O . ASP A 1 182 ? -14.297 1.014 -28.312 1 81.19 182 ASP A O 1
ATOM 1413 N N . VAL A 1 183 ? -13.336 -0.207 -27.109 1 84.38 183 VAL A N 1
ATOM 1414 C CA . VAL A 1 183 ? -12.469 -0.916 -28.047 1 84.38 183 VAL A CA 1
ATOM 1415 C C . VAL A 1 183 ? -13.32 -1.602 -29.109 1 84.38 183 VAL A C 1
ATOM 1417 O O . VAL A 1 183 ? -12.844 -1.878 -30.219 1 84.38 183 VAL A O 1
ATOM 1420 N N . ILE A 1 184 ? -14.57 -1.923 -28.797 1 83.12 184 ILE A N 1
ATOM 1421 C CA . ILE A 1 184 ? -15.477 -2.545 -29.766 1 83.12 184 ILE A CA 1
ATOM 1422 C C . ILE A 1 184 ? -15.977 -1.495 -30.75 1 83.12 184 ILE A C 1
ATOM 1424 O O . ILE A 1 184 ? -15.961 -1.713 -31.969 1 83.12 184 ILE A O 1
ATOM 1428 N N . ASP A 1 185 ? -16.344 -0.401 -30.188 1 83.69 185 ASP A N 1
ATOM 1429 C CA . ASP A 1 185 ? -16.828 0.687 -31.031 1 83.69 185 ASP A CA 1
ATOM 1430 C C . ASP A 1 185 ? -15.711 1.252 -31.906 1 83.69 185 ASP A C 1
ATOM 1432 O O . ASP A 1 185 ? -15.961 1.756 -33 1 83.69 185 ASP A O 1
ATOM 1436 N N . ARG A 1 186 ? -14.492 1.098 -31.453 1 86.19 186 ARG A N 1
ATOM 1437 C CA . ARG A 1 186 ? -13.336 1.544 -32.219 1 86.19 186 ARG A CA 1
ATOM 1438 C C . ARG A 1 186 ? -12.875 0.465 -33.188 1 86.19 186 ARG A C 1
ATOM 1440 O O . ARG A 1 186 ? -11.898 0.658 -33.938 1 86.19 186 ARG A O 1
ATOM 1447 N N . GLU A 1 187 ? -13.508 -0.738 -33.094 1 83.12 187 GLU A N 1
ATOM 1448 C CA . GLU A 1 187 ? -13.328 -1.854 -34.031 1 83.12 187 GLU A CA 1
ATOM 1449 C C . GLU A 1 187 ? -11.969 -2.518 -33.812 1 83.12 187 GLU A C 1
ATOM 1451 O O . GLU A 1 187 ? -11.359 -2.99 -34.781 1 83.12 187 GLU A O 1
ATOM 1456 N N . LEU A 1 188 ? -11.5 -2.332 -32.656 1 86.88 188 LEU A N 1
ATOM 1457 C CA . LEU A 1 188 ? -10.312 -3.115 -32.312 1 86.88 188 LEU A CA 1
ATOM 1458 C C . LEU A 1 188 ? -10.633 -4.605 -32.281 1 86.88 188 LEU A C 1
ATOM 1460 O O . LEU A 1 188 ? -9.766 -5.438 -32.562 1 86.88 188 LEU A O 1
ATOM 1464 N N . LEU A 1 189 ? -11.836 -4.922 -31.891 1 90.31 189 LEU A N 1
ATOM 1465 C CA . LEU A 1 189 ? -12.344 -6.289 -31.938 1 90.31 189 LEU A CA 1
ATOM 1466 C C . LEU A 1 189 ? -13.852 -6.301 -32.125 1 90.31 189 LEU A C 1
ATOM 1468 O O . LEU A 1 189 ? -14.539 -5.332 -31.797 1 90.31 189 LEU A O 1
ATOM 1472 N N . GLY A 1 190 ? -14.344 -7.371 -32.719 1 90.81 190 GLY A N 1
ATOM 1473 C CA . GLY A 1 190 ? -15.781 -7.504 -32.906 1 90.81 190 GLY A CA 1
ATOM 1474 C C . GLY A 1 190 ? -16.531 -7.914 -31.672 1 90.81 190 GLY A C 1
ATOM 1475 O O . GLY A 1 190 ? -15.938 -8.469 -30.734 1 90.81 190 GLY A O 1
ATOM 1476 N N . ILE A 1 191 ? -17.828 -7.68 -31.688 1 92.38 191 ILE A N 1
ATOM 1477 C CA . ILE A 1 191 ? -18.656 -7.941 -30.516 1 92.38 191 ILE A CA 1
ATOM 1478 C C . ILE A 1 191 ? -18.719 -9.445 -30.25 1 92.38 191 ILE A C 1
ATOM 1480 O O . ILE A 1 191 ? -18.781 -9.875 -29.094 1 92.38 191 ILE A O 1
ATOM 1484 N N . GLU A 1 192 ? -18.797 -10.25 -31.281 1 93.94 192 GLU A N 1
ATOM 1485 C CA . GLU A 1 192 ? -18.859 -11.695 -31.109 1 93.94 192 GLU A CA 1
ATOM 1486 C C . GLU A 1 192 ? -17.594 -12.242 -30.469 1 93.94 192 GLU A C 1
ATOM 1488 O O . GLU A 1 192 ? -17.672 -13.117 -29.594 1 93.94 192 GLU A O 1
ATOM 1493 N N . MET A 1 193 ? -16.531 -11.703 -30.938 1 94.31 193 MET A N 1
ATOM 1494 C CA . MET A 1 193 ? -15.273 -12.109 -30.328 1 94.31 193 MET A CA 1
ATOM 1495 C C . MET A 1 193 ? -15.203 -11.664 -28.859 1 94.31 193 MET A C 1
ATOM 1497 O O . MET A 1 193 ? -14.727 -12.414 -28 1 94.31 193 MET A O 1
ATOM 1501 N N . ALA A 1 194 ? -15.672 -10.461 -28.594 1 96.38 194 ALA A N 1
ATOM 1502 C CA . ALA A 1 194 ? -15.695 -9.961 -27.219 1 96.38 194 ALA A CA 1
ATOM 1503 C C . ALA A 1 194 ? -16.531 -10.867 -26.328 1 96.38 194 ALA A C 1
ATOM 1505 O O . ALA A 1 194 ? -16.156 -11.141 -25.188 1 96.38 194 ALA A O 1
ATOM 1506 N N . ARG A 1 195 ? -17.656 -11.359 -26.844 1 97.06 195 ARG A N 1
ATOM 1507 C CA . ARG A 1 195 ? -18.531 -12.258 -26.094 1 97.06 195 ARG A CA 1
ATOM 1508 C C . ARG A 1 195 ? -17.828 -13.578 -25.797 1 97.06 195 ARG A C 1
ATOM 1510 O O . ARG A 1 195 ? -17.922 -14.117 -24.703 1 97.06 195 ARG A O 1
ATOM 1517 N N . LYS A 1 196 ? -17.109 -14.055 -26.75 1 96.38 196 LYS A N 1
ATOM 1518 C CA . LYS A 1 196 ? -16.375 -15.297 -26.562 1 96.38 196 LYS A CA 1
ATOM 1519 C C . LYS A 1 196 ? -15.289 -15.148 -25.516 1 96.38 196 LYS A C 1
ATOM 1521 O O . LYS A 1 196 ? -15.078 -16.047 -24.688 1 96.38 196 LYS A O 1
ATOM 1526 N N . ILE A 1 197 ? -14.586 -14 -25.562 1 97.12 197 ILE A N 1
ATOM 1527 C CA . ILE A 1 197 ? -13.523 -13.734 -24.594 1 97.12 197 ILE A CA 1
ATOM 1528 C C . ILE A 1 197 ? -14.117 -13.617 -23.203 1 97.12 197 ILE A C 1
ATOM 1530 O O . ILE A 1 197 ? -13.547 -14.117 -22.234 1 97.12 197 ILE A O 1
ATOM 1534 N N . PHE A 1 198 ? -15.242 -12.953 -23.109 1 97.81 198 PHE A N 1
ATOM 1535 C CA . PHE A 1 198 ? -15.914 -12.805 -21.812 1 97.81 198 PHE A CA 1
ATOM 1536 C C . PHE A 1 198 ? -16.328 -14.164 -21.266 1 97.81 198 PHE A C 1
ATOM 1538 O O . PHE A 1 198 ? -16.141 -14.445 -20.078 1 97.81 198 PHE A O 1
ATOM 1545 N N . ASP A 1 199 ? -16.859 -14.977 -22.094 1 96.94 199 ASP A N 1
ATOM 1546 C CA . ASP A 1 199 ? -17.25 -16.312 -21.672 1 96.94 199 ASP A CA 1
ATOM 1547 C C . ASP A 1 199 ? -16.047 -17.125 -21.219 1 96.94 199 ASP A C 1
ATOM 1549 O O . ASP A 1 199 ? -16.125 -17.906 -20.266 1 96.94 199 ASP A O 1
ATOM 1553 N N . HIS A 1 200 ? -14.984 -16.953 -21.984 1 96.56 200 HIS A N 1
ATOM 1554 C CA . HIS A 1 200 ? -13.742 -17.609 -21.594 1 96.56 200 HIS A CA 1
ATOM 1555 C C . HIS A 1 200 ? -13.297 -17.172 -20.203 1 96.56 200 HIS A C 1
ATOM 1557 O O . HIS A 1 200 ? -12.828 -18 -19.406 1 96.56 200 HIS A O 1
ATOM 1563 N N . TYR A 1 201 ? -13.43 -15.914 -19.891 1 97.5 201 TYR A N 1
ATOM 1564 C CA . TYR A 1 201 ? -13.102 -15.422 -18.562 1 97.5 201 TYR A CA 1
ATOM 1565 C C . TYR A 1 201 ? -13.945 -16.109 -17.5 1 97.5 201 TYR A C 1
ATOM 1567 O O . TYR A 1 201 ? -13.422 -16.609 -16.5 1 97.5 201 TYR A O 1
ATOM 1575 N N . VAL A 1 202 ? -15.258 -16.109 -17.734 1 96.94 202 VAL A N 1
ATOM 1576 C CA . VAL A 1 202 ? -16.203 -16.594 -16.734 1 96.94 202 VAL A CA 1
ATOM 1577 C C . VAL A 1 202 ? -16.047 -18.094 -16.547 1 96.94 202 VAL A C 1
ATOM 1579 O O . VAL A 1 202 ? -16.062 -18.594 -15.414 1 96.94 202 VAL A O 1
ATOM 1582 N N . GLU A 1 203 ? -15.727 -18.812 -17.609 1 94.69 203 GLU A N 1
ATOM 1583 C CA . GLU A 1 203 ? -15.766 -20.266 -17.562 1 94.69 203 GLU A CA 1
ATOM 1584 C C . GLU A 1 203 ? -14.398 -20.859 -17.234 1 94.69 203 GLU A C 1
ATOM 1586 O O . GLU A 1 203 ? -14.297 -21.922 -16.625 1 94.69 203 GLU A O 1
ATOM 1591 N N . ASP A 1 204 ? -13.398 -20.109 -17.656 1 94.81 204 ASP A N 1
ATOM 1592 C CA . ASP A 1 204 ? -12.086 -20.75 -17.594 1 94.81 204 ASP A CA 1
ATOM 1593 C C . ASP A 1 204 ? -11.164 -20 -16.625 1 94.81 204 ASP A C 1
ATOM 1595 O O . ASP A 1 204 ? -10.367 -20.625 -15.93 1 94.81 204 ASP A O 1
ATOM 1599 N N . LEU A 1 205 ? -11.133 -18.672 -16.625 1 96.5 205 LEU A N 1
ATOM 1600 C CA . LEU A 1 205 ? -10.219 -17.922 -15.773 1 96.5 205 LEU A CA 1
ATOM 1601 C C . LEU A 1 205 ? -10.711 -17.906 -14.328 1 96.5 205 LEU A C 1
ATOM 1603 O O . LEU A 1 205 ? -9.945 -18.188 -13.406 1 96.5 205 LEU A O 1
ATOM 1607 N N . VAL A 1 206 ? -11.984 -17.625 -14.094 1 95.5 206 VAL A N 1
ATOM 1608 C CA . VAL A 1 206 ? -12.578 -17.406 -12.781 1 95.5 206 VAL A CA 1
ATOM 1609 C C . VAL A 1 206 ? -12.406 -18.641 -11.914 1 95.5 206 VAL A C 1
ATOM 1611 O O . VAL A 1 206 ? -12.078 -18.547 -10.727 1 95.5 206 VAL A O 1
ATOM 1614 N N . PRO A 1 207 ? -12.547 -19.875 -12.461 1 93 207 PRO A N 1
ATOM 1615 C CA . PRO A 1 207 ? -12.406 -21.062 -11.617 1 93 207 PRO A CA 1
ATOM 1616 C C . PRO A 1 207 ? -11.008 -21.188 -11.016 1 93 207 PRO A C 1
ATOM 1618 O O . PRO A 1 207 ? -10.828 -21.859 -9.992 1 93 207 PRO A O 1
ATOM 1621 N N . ASN A 1 208 ? -10.062 -20.594 -11.68 1 94.62 208 ASN A N 1
ATOM 1622 C CA . ASN A 1 208 ? -8.703 -20.656 -11.148 1 94.62 208 ASN A CA 1
ATOM 1623 C C . ASN A 1 208 ? -8.516 -19.703 -9.977 1 94.62 208 ASN A C 1
ATOM 1625 O O . ASN A 1 208 ? -7.719 -19.969 -9.078 1 94.62 208 ASN A O 1
ATOM 1629 N N . PHE A 1 209 ? -9.195 -18.578 -10.039 1 96.38 209 PHE A N 1
ATOM 1630 C CA . PHE A 1 209 ? -9.18 -17.609 -8.938 1 96.38 209 PHE A CA 1
ATOM 1631 C C . PHE A 1 209 ? -10.383 -16.672 -9.016 1 96.38 209 PHE A C 1
ATOM 1633 O O . PHE A 1 209 ? -10.367 -15.695 -9.766 1 96.38 209 PHE A O 1
ATOM 1640 N N . PRO A 1 210 ? -11.281 -16.906 -8.164 1 96.31 210 PRO A N 1
ATOM 1641 C CA . PRO A 1 210 ? -12.555 -16.188 -8.289 1 96.31 210 PRO A CA 1
ATOM 1642 C C . PRO A 1 210 ? -12.539 -14.836 -7.574 1 96.31 210 PRO A C 1
ATOM 1644 O O . PRO A 1 210 ? -13.344 -14.609 -6.66 1 96.31 210 PRO A O 1
ATOM 1647 N N . ALA A 1 211 ? -11.75 -13.875 -8.031 1 96.38 211 ALA A N 1
ATOM 1648 C CA . ALA A 1 211 ? -11.672 -12.531 -7.465 1 96.38 211 ALA A CA 1
ATOM 1649 C C . ALA A 1 211 ? -12.867 -11.688 -7.883 1 96.38 211 ALA A C 1
ATOM 1651 O O . ALA A 1 211 ? -13.438 -10.953 -7.066 1 96.38 211 ALA A O 1
ATOM 1652 N N . VAL A 1 212 ? -13.203 -11.711 -9.172 1 97.94 212 VAL A N 1
ATOM 1653 C CA . VAL A 1 212 ? -14.344 -10.984 -9.734 1 97.94 212 VAL A CA 1
ATOM 1654 C C . VAL A 1 212 ? -15.289 -11.969 -10.414 1 97.94 212 VAL A C 1
ATOM 1656 O O . VAL A 1 212 ? -14.977 -12.508 -11.477 1 97.94 212 VAL A O 1
ATOM 1659 N N . VAL A 1 213 ? -16.422 -12.195 -9.789 1 96.88 213 VAL A N 1
ATOM 1660 C CA . VAL A 1 213 ? -17.406 -13.164 -10.266 1 96.88 213 VAL A CA 1
ATOM 1661 C C . VAL A 1 213 ? -18.734 -12.453 -10.562 1 96.88 213 VAL A C 1
ATOM 1663 O O . VAL A 1 213 ? -19.047 -11.438 -9.938 1 96.88 213 VAL A O 1
ATOM 1666 N N . PHE A 1 214 ? -19.422 -12.961 -11.516 1 95.94 214 PHE A N 1
ATOM 1667 C CA . PHE A 1 214 ? -20.703 -12.391 -11.891 1 95.94 214 PHE A CA 1
ATOM 1668 C C . PHE A 1 214 ? -21.828 -13.375 -11.602 1 95.94 214 PHE A C 1
ATOM 1670 O O . PHE A 1 214 ? -21.656 -14.586 -11.703 1 95.94 214 PHE A O 1
ATOM 1677 N N . PRO A 1 215 ? -23 -12.812 -11.266 1 92.38 215 PRO A N 1
ATOM 1678 C CA . PRO A 1 215 ? -24.141 -13.711 -11.117 1 92.38 215 PRO A CA 1
ATOM 1679 C C . PRO A 1 215 ? -24.438 -14.523 -12.375 1 92.38 215 PRO A C 1
ATOM 1681 O O . PRO A 1 215 ? -24.188 -14.055 -13.484 1 92.38 215 PRO A O 1
ATOM 1684 N N . PRO A 1 216 ? -25 -15.711 -12.125 1 90.88 216 PRO A N 1
ATOM 1685 C CA . PRO A 1 216 ? -25.359 -16.531 -13.289 1 90.88 216 PRO A CA 1
ATOM 1686 C C . PRO A 1 216 ? -26.266 -15.789 -14.266 1 90.88 216 PRO A C 1
ATOM 1688 O O . PRO A 1 216 ? -27.203 -15.086 -13.844 1 90.88 216 PRO A O 1
ATOM 1691 N N . GLY A 1 217 ? -25.984 -15.836 -15.5 1 92.31 217 GLY A N 1
ATOM 1692 C CA . GLY A 1 217 ? -26.812 -15.219 -16.516 1 92.31 217 GLY A CA 1
ATOM 1693 C C . GLY A 1 217 ? -26.281 -13.875 -16.984 1 92.31 217 GLY A C 1
ATOM 1694 O O . GLY A 1 217 ? -26.75 -13.328 -17.984 1 92.31 217 GLY A O 1
ATOM 1695 N N . THR A 1 218 ? -25.281 -13.352 -16.266 1 96.56 218 THR A N 1
ATOM 1696 C CA . THR A 1 218 ? -24.688 -12.086 -16.703 1 96.56 218 THR A CA 1
ATOM 1697 C C . THR A 1 218 ? -24.016 -12.25 -18.062 1 96.56 218 THR A C 1
ATOM 1699 O O . THR A 1 218 ? -23.266 -13.211 -18.281 1 96.56 218 THR A O 1
ATOM 1702 N N . THR A 1 219 ? -24.281 -11.359 -18.969 1 97.06 219 THR A N 1
ATOM 1703 C CA . THR A 1 219 ? -23.719 -11.43 -20.312 1 97.06 219 THR A CA 1
ATOM 1704 C C . THR A 1 219 ? -22.609 -10.391 -20.484 1 97.06 219 THR A C 1
ATOM 1706 O O . THR A 1 219 ? -22.484 -9.469 -19.672 1 97.06 219 THR A O 1
ATOM 1709 N N . ALA A 1 220 ? -21.859 -10.578 -21.562 1 97.19 220 ALA A N 1
ATOM 1710 C CA . ALA A 1 220 ? -20.828 -9.609 -21.922 1 97.19 220 ALA A CA 1
ATOM 1711 C C . ALA A 1 220 ? -21.422 -8.219 -22.125 1 97.19 220 ALA A C 1
ATOM 1713 O O . ALA A 1 220 ? -20.828 -7.215 -21.703 1 97.19 220 ALA A O 1
ATOM 1714 N N . ASP A 1 221 ? -22.594 -8.172 -22.672 1 95.94 221 ASP A N 1
ATOM 1715 C CA . ASP A 1 221 ? -23.25 -6.902 -22.984 1 95.94 221 ASP A CA 1
ATOM 1716 C C . ASP A 1 221 ? -23.656 -6.176 -21.703 1 95.94 221 ASP A C 1
ATOM 1718 O O . ASP A 1 221 ? -23.594 -4.949 -21.641 1 95.94 221 ASP A O 1
ATOM 1722 N N . ASP A 1 222 ? -24.078 -6.941 -20.766 1 96.69 222 ASP A N 1
ATOM 1723 C CA . ASP A 1 222 ? -24.438 -6.352 -19.484 1 96.69 222 ASP A CA 1
ATOM 1724 C C . ASP A 1 222 ? -23.25 -5.645 -18.859 1 96.69 222 ASP A C 1
ATOM 1726 O O . ASP A 1 222 ? -23.359 -4.492 -18.422 1 96.69 222 ASP A O 1
ATOM 1730 N N . VAL A 1 223 ? -22.125 -6.324 -18.828 1 97.62 223 VAL A N 1
ATOM 1731 C CA . VAL A 1 223 ? -20.922 -5.793 -18.172 1 97.62 223 VAL A CA 1
ATOM 1732 C C . VAL A 1 223 ? -20.359 -4.637 -19 1 97.62 223 VAL A C 1
ATOM 1734 O O . VAL A 1 223 ? -19.875 -3.645 -18.438 1 97.62 223 VAL A O 1
ATOM 1737 N N . ARG A 1 224 ? -20.375 -4.773 -20.328 1 96.62 224 ARG A N 1
ATOM 1738 C CA . ARG A 1 224 ? -19.938 -3.699 -21.203 1 96.62 224 ARG A CA 1
ATOM 1739 C C . ARG A 1 224 ? -20.703 -2.412 -20.938 1 96.62 224 ARG A C 1
ATOM 1741 O O . ARG A 1 224 ? -20.125 -1.326 -20.922 1 96.62 224 ARG A O 1
ATOM 1748 N N . GLY A 1 225 ? -21.969 -2.498 -20.672 1 94.44 225 GLY A N 1
ATOM 1749 C CA . GLY A 1 225 ? -22.797 -1.34 -20.422 1 94.44 225 GLY A CA 1
ATOM 1750 C C . GLY A 1 225 ? -22.641 -0.788 -19.016 1 94.44 225 GLY A C 1
ATOM 1751 O O . GLY A 1 225 ? -22.562 0.428 -18.828 1 94.44 225 GLY A O 1
ATOM 1752 N N . GLU A 1 226 ? -22.484 -1.625 -18.016 1 94.94 226 GLU A N 1
ATOM 1753 C CA . GLU A 1 226 ? -22.531 -1.217 -16.625 1 94.94 226 GLU A CA 1
ATOM 1754 C C . GLU A 1 226 ? -21.141 -0.88 -16.094 1 94.94 226 GLU A C 1
ATOM 1756 O O . GLU A 1 226 ? -20.984 0.036 -15.281 1 94.94 226 GLU A O 1
ATOM 1761 N N . LYS A 1 227 ? -20.219 -1.663 -16.453 1 97.06 227 LYS A N 1
ATOM 1762 C CA . LYS A 1 227 ? -18.828 -1.54 -15.984 1 97.06 227 LYS A CA 1
ATOM 1763 C C . LYS A 1 227 ? -17.844 -1.634 -17.156 1 97.06 227 LYS A C 1
ATOM 1765 O O . LYS A 1 227 ? -17.047 -2.568 -17.219 1 97.06 227 LYS A O 1
ATOM 1770 N N . PRO A 1 228 ? -17.766 -0.613 -17.906 1 96.5 228 PRO A N 1
ATOM 1771 C CA . PRO A 1 228 ? -17 -0.672 -19.141 1 96.5 228 PRO A CA 1
ATOM 1772 C C . PRO A 1 228 ? -15.5 -0.843 -18.906 1 96.5 228 PRO A C 1
ATOM 1774 O O . PRO A 1 228 ? -14.82 -1.511 -19.688 1 96.5 228 PRO A O 1
ATOM 1777 N N . THR A 1 229 ? -14.922 -0.21 -17.875 1 97.81 229 THR A N 1
ATOM 1778 C CA . THR A 1 229 ? -13.492 -0.358 -17.625 1 97.81 229 THR A CA 1
ATOM 1779 C C . THR A 1 229 ? -13.172 -1.779 -17.172 1 97.81 229 THR A C 1
ATOM 1781 O O . THR A 1 229 ? -12.148 -2.344 -17.562 1 97.81 229 THR A O 1
ATOM 1784 N N . LEU A 1 230 ? -14.008 -2.314 -16.328 1 98.38 230 LEU A N 1
ATOM 1785 C CA . LEU A 1 230 ? -13.836 -3.705 -15.914 1 98.38 230 LEU A CA 1
ATOM 1786 C C . LEU A 1 230 ? -13.938 -4.641 -17.109 1 98.38 230 LEU A C 1
ATOM 1788 O O . LEU A 1 230 ? -13.172 -5.602 -17.234 1 98.38 230 LEU A O 1
ATOM 1792 N N . PHE A 1 231 ? -14.93 -4.359 -17.969 1 98 231 PHE A N 1
ATOM 1793 C CA . PHE A 1 231 ? -15.094 -5.148 -19.188 1 98 231 PHE A CA 1
ATOM 1794 C C . PHE A 1 231 ? -13.812 -5.129 -20.016 1 98 231 PHE A C 1
ATOM 1796 O O . PHE A 1 231 ? -13.359 -6.172 -20.5 1 98 231 PHE A O 1
ATOM 1803 N N . LEU A 1 232 ? -13.234 -3.982 -20.172 1 97.94 232 LEU A N 1
ATOM 1804 C CA . LEU A 1 232 ? -11.977 -3.85 -20.906 1 97.94 232 LEU A CA 1
ATOM 1805 C C . LEU A 1 232 ? -10.875 -4.66 -20.234 1 97.94 232 LEU A C 1
ATOM 1807 O O . LEU A 1 232 ? -10.086 -5.32 -20.922 1 97.94 232 LEU A O 1
ATOM 1811 N N . ALA A 1 233 ? -10.75 -4.613 -18.891 1 98.44 233 ALA A N 1
ATOM 1812 C CA . ALA A 1 233 ? -9.75 -5.383 -18.156 1 98.44 233 ALA A CA 1
ATOM 1813 C C . ALA A 1 233 ? -9.938 -6.883 -18.391 1 98.44 233 ALA A C 1
ATOM 1815 O O . ALA A 1 233 ? -8.953 -7.613 -18.547 1 98.44 233 ALA A O 1
ATOM 1816 N N . ILE A 1 234 ? -11.156 -7.285 -18.406 1 98.38 234 ILE A N 1
ATOM 1817 C CA . ILE A 1 234 ? -11.477 -8.688 -18.641 1 98.38 234 ILE A CA 1
ATOM 1818 C C . ILE A 1 234 ? -11.062 -9.086 -20.047 1 98.38 234 ILE A C 1
ATOM 1820 O O . ILE A 1 234 ? -10.438 -10.125 -20.25 1 98.38 234 ILE A O 1
ATOM 1824 N N . LEU A 1 235 ? -11.422 -8.25 -21.016 1 97.88 235 LEU A N 1
ATOM 1825 C CA . LEU A 1 235 ? -11.039 -8.539 -22.391 1 97.88 235 LEU A CA 1
ATOM 1826 C C . LEU A 1 235 ? -9.523 -8.633 -22.531 1 97.88 235 LEU A C 1
ATOM 1828 O O . LEU A 1 235 ? -9.008 -9.539 -23.172 1 97.88 235 LEU A O 1
ATOM 1832 N N . ALA A 1 236 ? -8.844 -7.727 -21.891 1 97.25 236 ALA A N 1
ATOM 1833 C CA . ALA A 1 236 ? -7.383 -7.715 -21.969 1 97.25 236 ALA A CA 1
ATOM 1834 C C . ALA A 1 236 ? -6.789 -8.969 -21.328 1 97.25 236 ALA A C 1
ATOM 1836 O O . ALA A 1 236 ? -5.891 -9.594 -21.891 1 97.25 236 ALA A O 1
ATOM 1837 N N . SER A 1 237 ? -7.297 -9.406 -20.234 1 97.06 237 SER A N 1
ATOM 1838 C CA . SER A 1 237 ? -6.734 -10.492 -19.438 1 97.06 237 SER A CA 1
ATOM 1839 C C . SER A 1 237 ? -7.082 -11.852 -20.047 1 97.06 237 SER A C 1
ATOM 1841 O O . SER A 1 237 ? -6.27 -12.781 -20.016 1 97.06 237 SER A O 1
ATOM 1843 N N . ALA A 1 238 ? -8.266 -11.961 -20.625 1 96.94 238 ALA A N 1
ATOM 1844 C CA . ALA A 1 238 ? -8.742 -13.25 -21.109 1 96.94 238 ALA A CA 1
ATOM 1845 C C . ALA A 1 238 ? -8.422 -13.445 -22.578 1 96.94 238 ALA A C 1
ATOM 1847 O O . ALA A 1 238 ? -8.68 -14.508 -23.156 1 96.94 238 ALA A O 1
ATOM 1848 N N . SER A 1 239 ? -7.797 -12.469 -23.219 1 94.94 239 SER A N 1
ATOM 1849 C CA . SER A 1 239 ? -7.465 -12.578 -24.625 1 94.94 239 SER A CA 1
ATOM 1850 C C . SER A 1 239 ? -6.09 -13.211 -24.828 1 94.94 239 SER A C 1
ATOM 1852 O O . SER A 1 239 ? -5.523 -13.148 -25.922 1 94.94 239 SER A O 1
ATOM 1854 N N . ARG A 1 240 ? -5.551 -13.758 -23.875 1 90.25 240 ARG A N 1
ATOM 1855 C CA . ARG A 1 240 ? -4.207 -14.32 -23.953 1 90.25 240 ARG A CA 1
ATOM 1856 C C . ARG A 1 240 ? -4.148 -15.484 -24.922 1 90.25 240 ARG A C 1
ATOM 1858 O O . ARG A 1 240 ? -3.086 -15.797 -25.469 1 90.25 240 ARG A O 1
ATOM 1865 N N . MET A 1 241 ? -5.309 -16.172 -25.094 1 86.69 241 MET A N 1
ATOM 1866 C CA . MET A 1 241 ? -5.359 -17.281 -26.031 1 86.69 241 MET A CA 1
ATOM 1867 C C . MET A 1 241 ? -5.719 -16.812 -27.438 1 86.69 241 MET A C 1
ATOM 1869 O O . MET A 1 241 ? -5.754 -17.609 -28.375 1 86.69 241 MET A O 1
ATOM 1873 N N . SER A 1 242 ? -6.004 -15.523 -27.469 1 84.62 242 SER A N 1
ATOM 1874 C CA . SER A 1 242 ? -6.309 -14.93 -28.766 1 84.62 242 SER A CA 1
ATOM 1875 C C . SER A 1 242 ? -5.039 -14.539 -29.516 1 84.62 242 SER A C 1
ATOM 1877 O O . SER A 1 242 ? -3.936 -14.914 -29.109 1 84.62 242 SER A O 1
ATOM 1879 N N . HIS A 1 243 ? -5.184 -13.805 -30.609 1 82 243 HIS A N 1
ATOM 1880 C CA . HIS A 1 243 ? -4.027 -13.336 -31.359 1 82 243 HIS A CA 1
ATOM 1881 C C . HIS A 1 243 ? -3.156 -12.414 -30.516 1 82 243 HIS A C 1
ATOM 1883 O O . HIS A 1 243 ? -3.668 -11.539 -29.828 1 82 243 HIS A O 1
ATOM 1889 N N . PRO A 1 244 ? -1.918 -12.648 -30.562 1 88.25 244 PRO A N 1
ATOM 1890 C CA . PRO A 1 244 ? -0.992 -11.891 -29.719 1 88.25 244 PRO A CA 1
ATOM 1891 C C . PRO A 1 244 ? -1.105 -10.383 -29.938 1 88.25 244 PRO A C 1
ATOM 1893 O O . PRO A 1 244 ? -0.955 -9.609 -28.984 1 88.25 244 PRO A O 1
ATOM 1896 N N . ASP A 1 245 ? -1.389 -9.992 -31.125 1 88.44 245 ASP A N 1
ATOM 1897 C CA . ASP A 1 245 ? -1.505 -8.562 -31.391 1 88.44 245 ASP A CA 1
ATOM 1898 C C . ASP A 1 245 ? -2.727 -7.969 -30.703 1 88.44 245 ASP A C 1
ATOM 1900 O O . ASP A 1 245 ? -2.676 -6.84 -30.203 1 88.44 245 ASP A O 1
ATOM 1904 N N . LEU A 1 246 ? -3.777 -8.703 -30.812 1 90.94 246 LEU A N 1
ATOM 1905 C CA . LEU A 1 246 ? -4.98 -8.25 -30.109 1 90.94 246 LEU A CA 1
ATOM 1906 C C . LEU A 1 246 ? -4.75 -8.172 -28.609 1 90.94 246 LEU A C 1
ATOM 1908 O O . LEU A 1 246 ? -5.168 -7.215 -27.969 1 90.94 246 LEU A O 1
ATOM 1912 N N . HIS A 1 247 ? -4.125 -9.219 -28.062 1 93.88 247 HIS A N 1
ATOM 1913 C CA . HIS A 1 247 ? -3.807 -9.266 -26.641 1 93.88 247 HIS A CA 1
ATOM 1914 C C . HIS A 1 247 ? -2.955 -8.07 -26.234 1 93.88 247 HIS A C 1
ATOM 1916 O O . HIS A 1 247 ? -3.23 -7.422 -25.219 1 93.88 247 HIS A O 1
ATOM 1922 N N . TYR A 1 248 ? -1.965 -7.727 -27.016 1 93.06 248 TYR A N 1
ATOM 1923 C CA . TYR A 1 248 ? -1.088 -6.59 -26.766 1 93.06 248 TYR A CA 1
ATOM 1924 C C . TYR A 1 248 ? -1.861 -5.281 -26.828 1 93.06 248 TYR A C 1
ATOM 1926 O O . TYR A 1 248 ? -1.71 -4.418 -25.969 1 93.06 248 TYR A O 1
ATOM 1934 N N . ALA A 1 249 ? -2.65 -5.152 -27.812 1 93.31 249 ALA A N 1
ATOM 1935 C CA . ALA A 1 249 ? -3.422 -3.926 -28.016 1 93.31 249 ALA A CA 1
ATOM 1936 C C . ALA A 1 249 ? -4.383 -3.693 -26.844 1 93.31 249 ALA A C 1
ATOM 1938 O O . ALA A 1 249 ? -4.535 -2.562 -26.375 1 93.31 249 ALA A O 1
ATOM 1939 N N . LEU A 1 250 ? -5.051 -4.742 -26.438 1 95.75 250 LEU A N 1
ATOM 1940 C CA . LEU A 1 250 ? -6.004 -4.625 -25.344 1 95.75 250 LEU A CA 1
ATOM 1941 C C . LEU A 1 250 ? -5.289 -4.293 -24.031 1 95.75 250 LEU A C 1
ATOM 1943 O O . LEU A 1 250 ? -5.812 -3.541 -23.219 1 95.75 250 LEU A O 1
ATOM 1947 N N . HIS A 1 251 ? -4.125 -4.844 -23.875 1 94.62 251 HIS A N 1
ATOM 1948 C CA . HIS A 1 251 ? -3.33 -4.523 -22.688 1 94.62 251 HIS A CA 1
ATOM 1949 C C . HIS A 1 251 ? -2.93 -3.051 -22.672 1 94.62 251 HIS A C 1
ATOM 1951 O O . HIS A 1 251 ? -2.982 -2.398 -21.641 1 94.62 251 HIS A O 1
ATOM 1957 N N . LYS A 1 252 ? -2.494 -2.547 -23.766 1 94.19 252 LYS A N 1
ATOM 1958 C CA . LYS A 1 252 ? -2.152 -1.131 -23.859 1 94.19 252 LYS A CA 1
ATOM 1959 C C . LYS A 1 252 ? -3.357 -0.249 -23.547 1 94.19 252 LYS A C 1
ATOM 1961 O O . LYS A 1 252 ? -3.229 0.763 -22.859 1 94.19 252 LYS A O 1
ATOM 1966 N N . GLU A 1 253 ? -4.496 -0.694 -24 1 95.25 253 GLU A N 1
ATOM 1967 C CA . GLU A 1 253 ? -5.719 0.075 -23.797 1 95.25 253 GLU A CA 1
ATOM 1968 C C . GLU A 1 253 ? -6.102 0.126 -22.328 1 95.25 253 GLU A C 1
ATOM 1970 O O . GLU A 1 253 ? -6.484 1.181 -21.812 1 95.25 253 GLU A O 1
ATOM 1975 N N . ILE A 1 254 ? -6.043 -0.981 -21.703 1 97.12 254 ILE A N 1
ATOM 1976 C CA . ILE A 1 254 ? -6.449 -1 -20.297 1 97.12 254 ILE A CA 1
ATOM 1977 C C . ILE A 1 254 ? -5.434 -0.233 -19.453 1 97.12 254 ILE A C 1
ATOM 1979 O O . ILE A 1 254 ? -5.801 0.436 -18.484 1 97.12 254 ILE A O 1
ATOM 1983 N N . SER A 1 255 ? -4.141 -0.322 -19.781 1 96.38 255 SER A N 1
ATOM 1984 C CA . SER A 1 255 ? -3.119 0.443 -19.062 1 96.38 255 SER A CA 1
ATOM 1985 C C . SER A 1 255 ? -3.371 1.942 -19.188 1 96.38 255 SER A C 1
ATOM 1987 O O . SER A 1 255 ? -3.283 2.672 -18.188 1 96.38 255 SER A O 1
ATOM 1989 N N . ARG A 1 256 ? -3.709 2.367 -20.312 1 95.62 256 ARG A N 1
ATOM 1990 C CA . ARG A 1 256 ? -3.994 3.779 -20.547 1 95.62 256 ARG A CA 1
ATOM 1991 C C . ARG A 1 256 ? -5.266 4.207 -19.828 1 95.62 256 ARG A C 1
ATOM 1993 O O . ARG A 1 256 ? -5.309 5.281 -19.219 1 95.62 256 ARG A O 1
ATOM 2000 N N . ALA A 1 257 ? -6.258 3.398 -19.922 1 96.44 257 ALA A N 1
ATOM 2001 C CA . ALA A 1 257 ? -7.52 3.715 -19.266 1 96.44 257 ALA A CA 1
ATOM 2002 C C . ALA A 1 257 ? -7.328 3.867 -17.75 1 96.44 257 ALA A C 1
ATOM 2004 O O . ALA A 1 257 ? -7.832 4.816 -17.156 1 96.44 257 ALA A O 1
ATOM 2005 N N . LEU A 1 258 ? -6.617 2.943 -17.172 1 97.75 258 LEU A N 1
ATOM 2006 C CA . LEU A 1 258 ? -6.375 2.992 -15.742 1 97.75 258 LEU A CA 1
ATOM 2007 C C . LEU A 1 258 ? -5.512 4.195 -15.375 1 97.75 258 LEU A C 1
ATOM 2009 O O . LEU A 1 258 ? -5.762 4.855 -14.367 1 97.75 258 LEU A O 1
ATOM 2013 N N . ALA A 1 259 ? -4.488 4.504 -16.188 1 96.75 259 ALA A N 1
ATOM 2014 C CA . ALA A 1 259 ? -3.641 5.672 -15.953 1 96.75 259 ALA A CA 1
ATOM 2015 C C . ALA A 1 259 ? -4.461 6.957 -15.969 1 96.75 259 ALA A C 1
ATOM 2017 O O . ALA A 1 259 ? -4.332 7.793 -15.07 1 96.75 259 ALA A O 1
ATOM 2018 N N . ASP A 1 260 ? -5.301 7.062 -16.891 1 95.31 260 ASP A N 1
ATOM 2019 C CA . ASP A 1 260 ? -6.109 8.266 -17.047 1 95.31 260 ASP A CA 1
ATOM 2020 C C . ASP A 1 260 ? -7.109 8.406 -15.898 1 95.31 260 ASP A C 1
ATOM 2022 O O . ASP A 1 260 ? -7.195 9.461 -15.266 1 95.31 260 ASP A O 1
ATOM 2026 N N . LYS A 1 261 ? -7.773 7.383 -15.664 1 96.19 261 LYS A N 1
ATOM 2027 C CA . LYS A 1 261 ? -8.852 7.438 -14.68 1 96.19 261 LYS A CA 1
ATOM 2028 C C . LYS A 1 261 ? -8.305 7.613 -13.266 1 96.19 261 LYS A C 1
ATOM 2030 O O . LYS A 1 261 ? -8.836 8.398 -12.484 1 96.19 261 LYS A O 1
ATOM 2035 N N . ILE A 1 262 ? -7.195 6.973 -12.953 1 96.62 262 ILE A N 1
ATOM 2036 C CA . ILE A 1 262 ? -6.711 6.949 -11.578 1 96.62 262 ILE A CA 1
ATOM 2037 C C . ILE A 1 262 ? -5.758 8.117 -11.352 1 96.62 262 ILE A C 1
ATOM 2039 O O . ILE A 1 262 ? -5.891 8.852 -10.367 1 96.62 262 ILE A O 1
ATOM 2043 N N . MET A 1 263 ? -4.855 8.414 -12.281 1 95.38 263 MET A N 1
ATOM 2044 C CA . MET A 1 263 ? -3.76 9.344 -12.008 1 95.38 263 MET A CA 1
ATOM 2045 C C . MET A 1 263 ? -4.066 10.727 -12.562 1 95.38 263 MET A C 1
ATOM 2047 O O . MET A 1 263 ? -3.568 11.727 -12.039 1 95.38 263 MET A O 1
ATOM 2051 N N . ILE A 1 264 ? -4.828 10.758 -13.547 1 94.12 264 ILE A N 1
ATOM 2052 C CA . ILE A 1 264 ? -5.113 12.055 -14.156 1 94.12 264 ILE A CA 1
ATOM 2053 C C . ILE A 1 264 ? -6.43 12.602 -13.609 1 94.12 264 ILE A C 1
ATOM 2055 O O . ILE A 1 264 ? -6.461 13.68 -13.008 1 94.12 264 ILE A O 1
ATOM 2059 N N . ASN A 1 265 ? -7.457 11.766 -13.703 1 93.25 265 ASN A N 1
ATOM 2060 C CA . ASN A 1 265 ? -8.781 12.227 -13.305 1 93.25 265 ASN A CA 1
ATOM 2061 C C . ASN A 1 265 ? -9.008 12.062 -11.805 1 93.25 265 ASN A C 1
ATOM 2063 O O . ASN A 1 265 ? -9.883 12.719 -11.227 1 93.25 265 ASN A O 1
ATOM 2067 N N . GLY A 1 266 ? -8.32 11.195 -11.18 1 94.69 266 GLY A N 1
ATOM 2068 C CA . GLY A 1 266 ? -8.492 10.961 -9.75 1 94.69 266 GLY A CA 1
ATOM 2069 C C . GLY A 1 266 ? -9.758 10.188 -9.43 1 94.69 266 GLY A C 1
ATOM 2070 O O . GLY A 1 266 ? -10.336 10.359 -8.352 1 94.69 266 GLY A O 1
ATOM 2071 N N . GLU A 1 267 ? -10.148 9.305 -10.359 1 94.19 267 GLU A N 1
ATOM 2072 C CA . GLU A 1 267 ? -11.352 8.508 -10.141 1 94.19 267 GLU A CA 1
ATOM 2073 C C . GLU A 1 267 ? -11.078 7.363 -9.164 1 94.19 267 GLU A C 1
ATOM 2075 O O . GLU A 1 267 ? -9.984 6.801 -9.148 1 94.19 267 GLU A O 1
ATOM 2080 N N . LYS A 1 268 ? -12.047 7.094 -8.328 1 94.88 268 LYS A N 1
ATOM 2081 C CA . LYS A 1 268 ? -12.039 5.93 -7.441 1 94.88 268 LYS A CA 1
ATOM 2082 C C . LYS A 1 268 ? -13.438 5.336 -7.301 1 94.88 268 LYS A C 1
ATOM 2084 O O . LYS A 1 268 ? -14.398 6.059 -7.031 1 94.88 268 LYS A O 1
ATOM 2089 N N . ASN A 1 269 ? -13.539 4.121 -7.602 1 95.44 269 ASN A N 1
ATOM 2090 C CA . ASN A 1 269 ? -14.812 3.418 -7.469 1 95.44 269 ASN A CA 1
ATOM 2091 C C . ASN A 1 269 ? -14.617 1.904 -7.469 1 95.44 269 ASN A C 1
ATOM 2093 O O . ASN A 1 269 ? -13.508 1.415 -7.684 1 95.44 269 ASN A O 1
ATOM 2097 N N . PHE A 1 270 ? -15.719 1.251 -7.27 1 96.56 270 PHE A N 1
ATOM 2098 C CA . PHE A 1 270 ? -15.719 -0.197 -7.098 1 96.56 270 PHE A CA 1
ATOM 2099 C C . PHE A 1 270 ? -15.281 -0.894 -8.383 1 96.56 270 PHE A C 1
ATOM 2101 O O . PHE A 1 270 ? -14.516 -1.863 -8.336 1 96.56 270 PHE A O 1
ATOM 2108 N N . GLU A 1 271 ? -15.664 -0.454 -9.5 1 97.56 271 GLU A N 1
ATOM 2109 C CA . GLU A 1 271 ? -15.32 -1.01 -10.805 1 97.56 271 GLU A CA 1
ATOM 2110 C C . GLU A 1 271 ? -13.812 -0.973 -11.039 1 97.56 271 GLU A C 1
ATOM 2112 O O . GLU A 1 271 ? -13.234 -1.931 -11.555 1 97.56 271 GLU A O 1
ATOM 2117 N N . LEU A 1 272 ? -13.195 0.125 -10.695 1 98.12 272 LEU A N 1
ATOM 2118 C CA . LEU A 1 272 ? -11.766 0.302 -10.922 1 98.12 272 LEU A CA 1
ATOM 2119 C C . LEU A 1 272 ? -10.953 -0.642 -10.047 1 98.12 272 LEU A C 1
ATOM 2121 O O . LEU A 1 272 ? -9.906 -1.149 -10.461 1 98.12 272 LEU A O 1
ATOM 2125 N N . VAL A 1 273 ? -11.398 -0.876 -8.781 1 98.69 273 VAL A N 1
ATOM 2126 C CA . VAL A 1 273 ? -10.727 -1.838 -7.914 1 98.69 273 VAL A CA 1
ATOM 2127 C C . VAL A 1 273 ? -10.719 -3.215 -8.578 1 98.69 273 VAL A C 1
ATOM 2129 O O . VAL A 1 273 ? -9.68 -3.873 -8.641 1 98.69 273 VAL A O 1
ATOM 2132 N N . GLN A 1 274 ? -11.828 -3.602 -9.086 1 98.75 274 GLN A N 1
ATOM 2133 C CA . GLN A 1 274 ? -11.961 -4.91 -9.711 1 98.75 274 GLN A CA 1
ATOM 2134 C C . GLN A 1 274 ? -11.156 -4.984 -11.008 1 98.75 274 GLN A C 1
ATOM 2136 O O . GLN A 1 274 ? -10.547 -6.012 -11.305 1 98.75 274 GLN A O 1
ATOM 2141 N N . ALA A 1 275 ? -11.195 -3.912 -11.742 1 98.81 275 ALA A N 1
ATOM 2142 C CA . ALA A 1 275 ? -10.414 -3.867 -12.969 1 98.81 275 ALA A CA 1
ATOM 2143 C C . ALA A 1 275 ? -8.922 -4.012 -12.68 1 98.81 275 ALA A C 1
ATOM 2145 O O . ALA A 1 275 ? -8.211 -4.73 -13.383 1 98.81 275 ALA A O 1
ATOM 2146 N N . LEU A 1 276 ? -8.461 -3.328 -11.656 1 98.81 276 LEU A N 1
ATOM 2147 C CA . LEU A 1 276 ? -7.07 -3.428 -11.234 1 98.81 276 LEU A CA 1
ATOM 2148 C C . LEU A 1 276 ? -6.73 -4.855 -10.828 1 98.81 276 LEU A C 1
ATOM 2150 O O . LEU A 1 276 ? -5.676 -5.379 -11.195 1 98.81 276 LEU A O 1
ATOM 2154 N N . LEU A 1 277 ? -7.574 -5.504 -10.148 1 98.75 277 LEU A N 1
ATOM 2155 C CA . LEU A 1 277 ? -7.359 -6.867 -9.672 1 98.75 277 LEU A CA 1
ATOM 2156 C C . LEU A 1 277 ? -7.211 -7.836 -10.844 1 98.75 277 LEU A C 1
ATOM 2158 O O . LEU A 1 277 ? -6.254 -8.609 -10.898 1 98.75 277 LEU A O 1
ATOM 2162 N N . VAL A 1 278 ? -8.195 -7.719 -11.758 1 98.69 278 VAL A N 1
ATOM 2163 C CA . VAL A 1 278 ? -8.18 -8.625 -12.898 1 98.69 278 VAL A CA 1
ATOM 2164 C C . VAL A 1 278 ? -6.91 -8.406 -13.719 1 98.69 278 VAL A C 1
ATOM 2166 O O . VAL A 1 278 ? -6.258 -9.367 -14.125 1 98.69 278 VAL A O 1
ATOM 2169 N N . THR A 1 279 ? -6.539 -7.152 -13.875 1 98.31 279 THR A N 1
ATOM 2170 C CA . THR A 1 279 ? -5.352 -6.809 -14.648 1 98.31 279 THR A CA 1
ATOM 2171 C C . THR A 1 279 ? -4.09 -7.316 -13.961 1 98.31 279 THR A C 1
ATOM 2173 O O . THR A 1 279 ? -3.164 -7.797 -14.625 1 98.31 279 THR A O 1
ATOM 2176 N N . ALA A 1 280 ? -4.039 -7.258 -12.656 1 98.06 280 ALA A N 1
ATOM 2177 C CA . ALA A 1 280 ? -2.863 -7.668 -11.891 1 98.06 280 ALA A CA 1
ATOM 2178 C C . ALA A 1 280 ? -2.742 -9.188 -11.844 1 98.06 280 ALA A C 1
ATOM 2180 O O . ALA A 1 280 ? -1.64 -9.734 -11.93 1 98.06 280 ALA A O 1
ATOM 2181 N N . LEU A 1 281 ? -3.797 -9.875 -11.734 1 98.06 281 LEU A N 1
ATOM 2182 C CA . LEU A 1 281 ? -3.797 -11.328 -11.57 1 98.06 281 LEU A CA 1
ATOM 2183 C C . LEU A 1 281 ? -3.393 -12.016 -12.867 1 98.06 281 LEU A C 1
ATOM 2185 O O . LEU A 1 281 ? -2.578 -12.945 -12.852 1 98.06 281 LEU A O 1
ATOM 2189 N N . TRP A 1 282 ? -4.023 -11.609 -13.945 1 97.62 282 TRP A N 1
ATOM 2190 C CA . TRP A 1 282 ? -3.684 -12.141 -15.266 1 97.62 282 TRP A CA 1
ATOM 2191 C C . TRP A 1 282 ? -2.842 -11.141 -16.047 1 97.62 282 TRP A C 1
ATOM 2193 O O . TRP A 1 282 ? -3.225 -10.734 -17.156 1 97.62 282 TRP A O 1
ATOM 2203 N N . TYR A 1 283 ? -1.696 -10.883 -15.445 1 95.62 283 TYR A N 1
ATOM 2204 C CA . TYR A 1 283 ? -0.807 -9.789 -15.836 1 95.62 283 TYR A CA 1
ATOM 2205 C C . TYR A 1 283 ? -0.155 -10.078 -17.188 1 95.62 283 TYR A C 1
ATOM 2207 O O . TYR A 1 283 ? 0.234 -11.211 -17.469 1 95.62 283 TYR A O 1
ATOM 2215 N N . TYR A 1 284 ? -0.065 -9.062 -17.984 1 94.56 284 TYR A N 1
ATOM 2216 C CA . TYR A 1 284 ? 0.708 -9.094 -19.219 1 94.56 284 TYR A CA 1
ATOM 2217 C C . TYR A 1 284 ? 2.17 -8.75 -18.953 1 94.56 284 TYR A C 1
ATOM 2219 O O . TYR A 1 284 ? 2.506 -7.59 -18.719 1 94.56 284 TYR A O 1
ATOM 2227 N N . PRO A 1 285 ? 3.041 -9.688 -18.953 1 92.69 285 PRO A N 1
ATOM 2228 C CA . PRO A 1 285 ? 4.445 -9.414 -18.656 1 92.69 285 PRO A CA 1
ATOM 2229 C C . PRO A 1 285 ? 5.16 -8.664 -19.766 1 92.69 285 PRO A C 1
ATOM 2231 O O . PRO A 1 285 ? 5.043 -9.039 -20.938 1 92.69 285 PRO A O 1
ATOM 2234 N N . PRO A 1 286 ? 5.887 -7.645 -19.391 1 91.31 286 PRO A N 1
ATOM 2235 C CA . PRO A 1 286 ? 6.648 -6.895 -20.391 1 91.31 286 PRO A CA 1
ATOM 2236 C C . PRO A 1 286 ? 7.883 -7.648 -20.875 1 91.31 286 PRO A C 1
ATOM 2238 O O . PRO A 1 286 ? 8.203 -8.719 -20.359 1 91.31 286 PRO A O 1
ATOM 2241 N N . GLU A 1 287 ? 8.5 -7.078 -21.859 1 85.81 287 GLU A N 1
ATOM 2242 C CA . GLU A 1 287 ? 9.711 -7.676 -22.406 1 85.81 287 GLU A CA 1
ATOM 2243 C C . GLU A 1 287 ? 10.875 -7.543 -21.438 1 85.81 287 GLU A C 1
ATOM 2245 O O . GLU A 1 287 ? 11.672 -8.477 -21.266 1 85.81 287 GLU A O 1
ATOM 2250 N N . HIS A 1 288 ? 10.883 -6.426 -20.766 1 84.75 288 HIS A N 1
ATOM 2251 C CA . HIS A 1 288 ? 11.953 -6.164 -19.812 1 84.75 288 HIS A CA 1
ATOM 2252 C C . HIS A 1 288 ? 11.438 -6.211 -18.375 1 84.75 288 HIS A C 1
ATOM 2254 O O . HIS A 1 288 ? 10.438 -5.566 -18.047 1 84.75 288 HIS A O 1
ATOM 2260 N N . ALA A 1 289 ? 12.148 -6.957 -17.578 1 80.38 289 ALA A N 1
ATOM 2261 C CA . ALA A 1 289 ? 11.727 -7.184 -16.188 1 80.38 289 ALA A CA 1
ATOM 2262 C C . ALA A 1 289 ? 11.656 -5.867 -15.422 1 80.38 289 ALA A C 1
ATOM 2264 O O . ALA A 1 289 ? 10.883 -5.746 -14.461 1 80.38 289 ALA A O 1
ATOM 2265 N N . GLU A 1 290 ? 12.406 -4.844 -15.844 1 83.19 290 GLU A N 1
ATOM 2266 C CA . GLU A 1 290 ? 12.438 -3.551 -15.164 1 83.19 290 GLU A CA 1
ATOM 2267 C C . GLU A 1 290 ? 11.117 -2.801 -15.344 1 83.19 290 GLU A C 1
ATOM 2269 O O . GLU A 1 290 ? 10.836 -1.847 -14.617 1 83.19 290 GLU A O 1
ATOM 2274 N N . GLU A 1 291 ? 10.32 -3.342 -16.25 1 89.69 291 GLU A N 1
ATOM 2275 C CA . GLU A 1 291 ? 9.078 -2.646 -16.547 1 89.69 291 GLU A CA 1
ATOM 2276 C C . GLU A 1 291 ? 7.875 -3.373 -15.953 1 89.69 291 GLU A C 1
ATOM 2278 O O . GLU A 1 291 ? 6.73 -3.082 -16.297 1 89.69 291 GLU A O 1
ATOM 2283 N N . LEU A 1 292 ? 8.148 -4.348 -15.109 1 91.81 292 LEU A N 1
ATOM 2284 C CA . LEU A 1 292 ? 7.055 -5.086 -14.484 1 91.81 292 LEU A CA 1
ATOM 2285 C C . LEU A 1 292 ? 6.18 -4.156 -13.648 1 91.81 292 LEU A C 1
ATOM 2287 O O . LEU A 1 292 ? 6.691 -3.346 -12.875 1 91.81 292 LEU A O 1
ATOM 2291 N N . LYS A 1 293 ? 4.836 -4.297 -13.68 1 95.12 293 LYS A N 1
ATOM 2292 C CA . LYS A 1 293 ? 3.924 -3.381 -13 1 95.12 293 LYS A CA 1
ATOM 2293 C C . LYS A 1 293 ? 2.992 -4.137 -12.055 1 95.12 293 LYS A C 1
ATOM 2295 O O . LYS A 1 293 ? 2.141 -3.531 -11.398 1 95.12 293 LYS A O 1
ATOM 2300 N N . PHE A 1 294 ? 3.088 -5.453 -11.984 1 95.56 294 PHE A N 1
ATOM 2301 C CA . PHE A 1 294 ? 2.086 -6.219 -11.258 1 95.56 294 PHE A CA 1
ATOM 2302 C C . PHE A 1 294 ? 2.076 -5.828 -9.781 1 95.56 294 PHE A C 1
ATOM 2304 O O . PHE A 1 294 ? 1.022 -5.816 -9.141 1 95.56 294 PHE A O 1
ATOM 2311 N N . TYR A 1 295 ? 3.312 -5.508 -9.164 1 96.75 295 TYR A N 1
ATOM 2312 C CA . TYR A 1 295 ? 3.395 -5.098 -7.77 1 96.75 295 TYR A CA 1
ATOM 2313 C C . TYR A 1 295 ? 2.627 -3.801 -7.535 1 96.75 295 TYR A C 1
ATOM 2315 O O . TYR A 1 295 ? 1.845 -3.697 -6.59 1 96.75 295 TYR A O 1
ATOM 2323 N N . MET A 1 296 ? 2.797 -2.85 -8.414 1 97.94 296 MET A N 1
ATOM 2324 C CA . MET A 1 296 ? 2.119 -1.561 -8.328 1 97.94 296 MET A CA 1
ATOM 2325 C C . MET A 1 296 ? 0.617 -1.721 -8.531 1 97.94 296 MET A C 1
ATOM 2327 O O . MET A 1 296 ? -0.182 -1.176 -7.77 1 97.94 296 MET A O 1
ATOM 2331 N N . LEU A 1 297 ? 0.199 -2.488 -9.523 1 98.25 297 LEU A N 1
ATOM 2332 C CA . LEU A 1 297 ? -1.214 -2.689 -9.82 1 98.25 297 LEU A CA 1
ATOM 2333 C C . LEU A 1 297 ? -1.933 -3.34 -8.641 1 98.25 297 LEU A C 1
ATOM 2335 O O . LEU A 1 297 ? -3.031 -2.922 -8.273 1 98.25 297 LEU A O 1
ATOM 2339 N N . THR A 1 298 ? -1.3 -4.332 -8.07 1 98.38 298 THR A N 1
ATOM 2340 C CA . THR A 1 298 ? -1.859 -5.051 -6.934 1 98.38 298 THR A CA 1
ATOM 2341 C C . THR A 1 298 ? -2.139 -4.102 -5.773 1 98.38 298 THR A C 1
ATOM 2343 O O . THR A 1 298 ? -3.227 -4.117 -5.195 1 98.38 298 THR A O 1
ATOM 2346 N N . HIS A 1 299 ? -1.219 -3.266 -5.523 1 98.56 299 HIS A N 1
ATOM 2347 C CA . HIS A 1 299 ? -1.354 -2.404 -4.355 1 98.56 299 HIS A CA 1
ATOM 2348 C C . HIS A 1 299 ? -2.246 -1.203 -4.656 1 98.56 299 HIS A C 1
ATOM 2350 O O . HIS A 1 299 ? -2.922 -0.687 -3.764 1 98.56 299 HIS A O 1
ATOM 2356 N N . GLN A 1 300 ? -2.268 -0.777 -5.895 1 98.62 300 GLN A N 1
ATOM 2357 C CA . GLN A 1 300 ? -3.242 0.247 -6.254 1 98.62 300 GLN A CA 1
ATOM 2358 C C . GLN A 1 300 ? -4.668 -0.24 -6.016 1 98.62 300 GLN A C 1
ATOM 2360 O O . GLN A 1 300 ? -5.523 0.526 -5.566 1 98.62 300 GLN A O 1
ATOM 2365 N N . ALA A 1 301 ? -4.906 -1.499 -6.34 1 98.75 301 ALA A N 1
ATOM 2366 C CA . ALA A 1 301 ? -6.227 -2.074 -6.078 1 98.75 301 ALA A CA 1
ATOM 2367 C C . ALA A 1 301 ? -6.551 -2.041 -4.586 1 98.75 301 ALA A C 1
ATOM 2369 O O . ALA A 1 301 ? -7.637 -1.617 -4.191 1 98.75 301 ALA A O 1
ATOM 2370 N N . ALA A 1 302 ? -5.609 -2.438 -3.789 1 98.69 302 ALA A N 1
ATOM 2371 C CA . ALA A 1 302 ? -5.812 -2.49 -2.344 1 98.69 302 ALA A CA 1
ATOM 2372 C C . ALA A 1 302 ? -6.012 -1.091 -1.769 1 98.69 302 ALA A C 1
ATOM 2374 O O . ALA A 1 302 ? -6.898 -0.876 -0.936 1 98.69 302 ALA A O 1
ATOM 2375 N N . VAL A 1 303 ? -5.184 -0.147 -2.195 1 98.44 303 VAL A N 1
ATOM 2376 C CA . VAL A 1 303 ? -5.246 1.234 -1.729 1 98.44 303 VAL A CA 1
ATOM 2377 C C . VAL A 1 303 ? -6.609 1.831 -2.07 1 98.44 303 VAL A C 1
ATOM 2379 O O . VAL A 1 303 ? -7.25 2.457 -1.222 1 98.44 303 VAL A O 1
ATOM 2382 N N . MET A 1 304 ? -7.023 1.628 -3.27 1 98 304 MET A N 1
ATOM 2383 C CA . MET A 1 304 ? -8.312 2.168 -3.693 1 98 304 MET A CA 1
ATOM 2384 C C . MET A 1 304 ? -9.461 1.494 -2.943 1 98 304 MET A C 1
ATOM 2386 O O . MET A 1 304 ? -10.445 2.145 -2.592 1 98 304 MET A O 1
ATOM 2390 N N . ALA A 1 305 ? -9.359 0.169 -2.715 1 98.06 305 ALA A N 1
ATOM 2391 C CA . ALA A 1 305 ? -10.383 -0.544 -1.956 1 98.06 305 ALA A CA 1
ATOM 2392 C C . ALA A 1 305 ? -10.555 0.062 -0.567 1 98.06 305 ALA A C 1
ATOM 2394 O O . ALA A 1 305 ? -11.688 0.269 -0.112 1 98.06 305 ALA A O 1
ATOM 2395 N N . LEU A 1 306 ? -9.461 0.385 0.068 1 96.25 306 LEU A N 1
ATOM 2396 C CA . LEU A 1 306 ? -9.531 0.996 1.392 1 96.25 306 LEU A CA 1
ATOM 2397 C C . LEU A 1 306 ? -10.094 2.41 1.31 1 96.25 306 LEU A C 1
ATOM 2399 O O . LEU A 1 306 ? -10.875 2.822 2.168 1 96.25 306 LEU A O 1
ATOM 2403 N N . GLU A 1 307 ? -9.664 3.094 0.297 1 94.19 307 GLU A N 1
ATOM 2404 C CA . GLU A 1 307 ? -10.078 4.488 0.15 1 94.19 307 GLU A CA 1
ATOM 2405 C C . GLU A 1 307 ? -11.586 4.602 -0.029 1 94.19 307 GLU A C 1
ATOM 2407 O O . GLU A 1 307 ? -12.211 5.535 0.478 1 94.19 307 GLU A O 1
ATOM 2412 N N . ILE A 1 308 ? -12.188 3.678 -0.691 1 93.88 308 ILE A N 1
ATOM 2413 C CA . ILE A 1 308 ? -13.617 3.777 -0.954 1 93.88 308 ILE A CA 1
ATOM 2414 C C . ILE A 1 308 ? -14.398 3.088 0.163 1 93.88 308 ILE A C 1
ATOM 2416 O O . ILE A 1 308 ? -15.609 2.91 0.063 1 93.88 308 ILE A O 1
ATOM 2420 N N . GLY A 1 309 ? -13.711 2.502 1.163 1 91.75 309 GLY A N 1
ATOM 2421 C CA . GLY A 1 309 ? -14.367 2.098 2.393 1 91.75 309 GLY A CA 1
ATOM 2422 C C . GLY A 1 309 ? -14.617 0.603 2.475 1 91.75 309 GLY A C 1
ATOM 2423 O O . GLY A 1 309 ? -15.359 0.138 3.344 1 91.75 309 GLY A O 1
ATOM 2424 N N . LEU A 1 310 ? -13.984 -0.218 1.633 1 95 310 LEU A N 1
ATOM 2425 C CA . LEU A 1 310 ? -14.234 -1.655 1.638 1 95 310 LEU A CA 1
ATOM 2426 C C . LEU A 1 310 ? -13.594 -2.312 2.855 1 95 310 LEU A C 1
ATOM 2428 O O . LEU A 1 310 ? -13.93 -3.447 3.203 1 95 310 LEU A O 1
ATOM 2432 N N . GLY A 1 311 ? -12.727 -1.67 3.486 1 92.5 311 GLY A N 1
ATOM 2433 C CA . GLY A 1 311 ? -11.945 -2.281 4.551 1 92.5 311 GLY A CA 1
ATOM 2434 C C . GLY A 1 311 ? -12.641 -2.244 5.898 1 92.5 311 GLY A C 1
ATOM 2435 O O . GLY A 1 311 ? -12.117 -2.748 6.891 1 92.5 311 GLY A O 1
ATOM 2436 N N . ARG A 1 312 ? -13.781 -1.639 5.934 1 88.75 312 ARG A N 1
ATOM 2437 C CA . ARG A 1 312 ? -14.5 -1.532 7.199 1 88.75 312 ARG A CA 1
ATOM 2438 C C . ARG A 1 312 ? -15.992 -1.772 7.004 1 88.75 312 ARG A C 1
ATOM 2440 O O . ARG A 1 312 ? -16.516 -1.572 5.91 1 88.75 312 ARG A O 1
ATOM 2447 N N . LYS A 1 313 ? -16.578 -2.16 8.086 1 84.31 313 LYS A N 1
ATOM 2448 C CA . LYS A 1 313 ? -18.016 -2.406 8.047 1 84.31 313 LYS A CA 1
ATOM 2449 C C . LYS A 1 313 ? -18.797 -1.1 7.902 1 84.31 313 LYS A C 1
ATOM 2451 O O . LYS A 1 313 ? -18.484 -0.113 8.578 1 84.31 313 LYS A O 1
ATOM 2456 N N . THR A 1 314 ? -19.594 -1.105 6.879 1 76.12 314 THR A N 1
ATOM 2457 C CA . THR A 1 314 ? -20.438 0.07 6.703 1 76.12 314 THR A CA 1
ATOM 2458 C C . THR A 1 314 ? -21.453 0.183 7.84 1 76.12 314 THR A C 1
ATOM 2460 O O . THR A 1 314 ? -22.156 -0.777 8.141 1 76.12 314 THR A O 1
ATOM 2463 N N . VAL A 1 315 ? -21.281 1.131 8.766 1 63.19 315 VAL A N 1
ATOM 2464 C CA . VAL A 1 315 ? -22.266 1.343 9.828 1 63.19 315 VAL A CA 1
ATOM 2465 C C . VAL A 1 315 ? -23.438 2.154 9.289 1 63.19 315 VAL A C 1
ATOM 2467 O O . VAL A 1 315 ? -23.25 3.24 8.734 1 63.19 315 VAL A O 1
ATOM 2470 N N . LEU A 1 316 ? -24.438 1.511 8.844 1 49.97 316 LEU A N 1
ATOM 2471 C CA . LEU A 1 316 ? -25.656 2.217 8.453 1 49.97 316 LEU A CA 1
ATOM 2472 C C . LEU A 1 316 ? -26.141 3.109 9.586 1 49.97 316 LEU A C 1
ATOM 2474 O O . LEU A 1 316 ? -26.469 2.623 10.672 1 49.97 316 LEU A O 1
ATOM 2478 N N . SER A 1 317 ? -25.469 4.105 9.883 1 44.69 317 SER A N 1
ATOM 2479 C CA . SER A 1 317 ? -26.094 4.965 10.875 1 44.69 317 SER A CA 1
ATOM 2480 C C . SER A 1 317 ? -27.594 5.102 10.617 1 44.69 317 SER A C 1
ATOM 2482 O O . SER A 1 317 ? -28.031 5.121 9.461 1 44.69 317 SER A O 1
ATOM 2484 N N . LYS A 1 318 ? -28.438 4.953 11.641 1 44.44 318 LYS A N 1
ATOM 2485 C CA . LYS A 1 318 ? -29.844 5.336 11.609 1 44.44 318 LYS A CA 1
ATOM 2486 C C . LYS A 1 318 ? -30.031 6.719 10.984 1 44.44 318 LYS A C 1
ATOM 2488 O O . LYS A 1 318 ? -29.328 7.668 11.352 1 44.44 318 LYS A O 1
ATOM 2493 N N . PRO A 1 319 ? -30.781 6.648 9.93 1 40.12 319 PRO A N 1
ATOM 2494 C CA . PRO A 1 319 ? -31.094 7.953 9.336 1 40.12 319 PRO A CA 1
ATOM 2495 C C . PRO A 1 319 ? -31.328 9.039 10.383 1 40.12 319 PRO A C 1
ATOM 2497 O O . PRO A 1 319 ? -32.25 8.93 11.203 1 40.12 319 PRO A O 1
ATOM 2500 N N . ARG A 1 320 ? -30.531 9.469 11.148 1 39.47 320 ARG A N 1
ATOM 2501 C CA . ARG A 1 320 ? -31.031 10.633 11.883 1 39.47 320 ARG A CA 1
ATOM 2502 C C . ARG A 1 320 ? -31.609 11.672 10.93 1 39.47 320 ARG A C 1
ATOM 2504 O O . ARG A 1 320 ? -31.078 11.875 9.828 1 39.47 320 ARG A O 1
ATOM 2511 N N . PRO A 1 321 ? -32.875 12.07 11.273 1 37.56 321 PRO A N 1
ATOM 2512 C CA . PRO A 1 321 ? -33.688 13.008 10.477 1 37.56 321 PRO A CA 1
ATOM 2513 C C . PRO A 1 321 ? -32.875 14.227 10.031 1 37.56 321 PRO A C 1
ATOM 2515 O O . PRO A 1 321 ? -33.469 15.281 9.742 1 37.56 321 PRO A O 1
ATOM 2518 N N . SER A 1 322 ? -31.672 14.312 10.125 1 38.06 322 SER A N 1
ATOM 2519 C CA . SER A 1 322 ? -31.25 15.664 9.75 1 38.06 322 SER A CA 1
ATOM 2520 C C . SER A 1 322 ? -31.672 16 8.328 1 38.06 322 SER A C 1
ATOM 2522 O O . SER A 1 322 ? -31.688 15.133 7.457 1 38.06 322 SER A O 1
ATOM 2524 N N . PRO A 1 323 ? -32.188 17.266 8.195 1 38.06 323 PRO A N 1
ATOM 2525 C CA . PRO A 1 323 ? -32.781 17.75 6.949 1 38.06 323 PRO A CA 1
ATOM 2526 C C . PRO A 1 323 ? -31.875 17.562 5.738 1 38.06 323 PRO A C 1
ATOM 2528 O O . PRO A 1 323 ? -32.344 17.547 4.598 1 38.06 323 PRO A O 1
ATOM 2531 N N . ALA A 1 324 ? -30.656 18.203 5.871 1 37.5 324 ALA A N 1
ATOM 2532 C CA . ALA A 1 324 ? -30 18.344 4.566 1 37.5 324 ALA A CA 1
ATOM 2533 C C . ALA A 1 324 ? -29.531 17 4.039 1 37.5 324 ALA A C 1
ATOM 2535 O O . ALA A 1 324 ? -29.016 16.172 4.801 1 37.5 324 ALA A O 1
ATOM 2536 N N . PRO A 1 325 ? -30.031 16.531 2.961 1 35.66 325 PRO A N 1
ATOM 2537 C CA . PRO A 1 325 ? -29.641 15.305 2.268 1 35.66 325 PRO A CA 1
ATOM 2538 C C . PRO A 1 325 ? -28.141 15.117 2.205 1 35.66 325 PRO A C 1
ATOM 2540 O O . PRO A 1 325 ? -27.422 16 1.743 1 35.66 325 PRO A O 1
ATOM 2543 N N . MET A 1 326 ? -27.625 14.648 3.178 1 39.12 326 MET A N 1
ATOM 2544 C CA . MET A 1 326 ? -26.219 14.32 2.986 1 39.12 326 MET A CA 1
ATOM 2545 C C . MET A 1 326 ? -25.984 13.648 1.638 1 39.12 326 MET A C 1
ATOM 2547 O O . MET A 1 326 ? -26.766 12.773 1.238 1 39.12 326 MET A O 1
ATOM 2551 N N . PRO A 1 327 ? -25.344 14.297 0.771 1 38.75 327 PRO A N 1
ATOM 2552 C CA . PRO A 1 327 ? -25.078 13.617 -0.503 1 38.75 327 PRO A CA 1
ATOM 2553 C C . PRO A 1 327 ? -24.797 12.125 -0.332 1 38.75 327 PRO A C 1
ATOM 2555 O O . PRO A 1 327 ? -24.156 11.727 0.644 1 38.75 327 PRO A O 1
ATOM 2558 N N . ARG A 1 328 ? -25.75 11.32 -0.646 1 41.5 328 ARG A N 1
ATOM 2559 C CA . ARG A 1 328 ? -25.656 9.867 -0.716 1 41.5 328 ARG A CA 1
ATOM 2560 C C . ARG A 1 328 ? -24.203 9.422 -0.926 1 41.5 328 ARG A C 1
ATOM 2562 O O . ARG A 1 328 ? -23.547 9.883 -1.853 1 41.5 328 ARG A O 1
ATOM 2569 N N . SER A 1 329 ? -23.562 9.086 0.131 1 50.41 329 SER A N 1
ATOM 2570 C CA . SER A 1 329 ? -22.203 8.562 0.106 1 50.41 329 SER A CA 1
ATOM 2571 C C . SER A 1 329 ? -22 7.617 -1.07 1 50.41 329 SER A C 1
ATOM 2573 O O . SER A 1 329 ? -22.688 6.609 -1.192 1 50.41 329 SER A O 1
ATOM 2575 N N . THR A 1 330 ? -21.5 7.992 -2.262 1 62.94 330 THR A N 1
ATOM 2576 C CA . THR A 1 330 ? -21.156 7.371 -3.535 1 62.94 330 THR A CA 1
ATOM 2577 C C . THR A 1 330 ? -20.234 6.168 -3.314 1 62.94 330 THR A C 1
ATOM 2579 O O . THR A 1 330 ? -19.781 5.547 -4.273 1 62.94 330 THR A O 1
ATOM 2582 N N . TYR A 1 331 ? -20.109 5.711 -1.963 1 78.12 331 TYR A N 1
ATOM 2583 C CA . TYR A 1 331 ? -19.203 4.586 -1.75 1 78.12 331 TYR A CA 1
ATOM 2584 C C . TYR A 1 331 ? -19.984 3.273 -1.668 1 78.12 331 TYR A C 1
ATOM 2586 O O . TYR A 1 331 ? -21.141 3.252 -1.232 1 78.12 331 TYR A O 1
ATOM 2594 N N . PRO A 1 332 ? -19.422 2.207 -2.094 1 87.31 332 PRO A N 1
ATOM 2595 C CA . PRO A 1 332 ? -20.078 0.895 -2.094 1 87.31 332 PRO A CA 1
ATOM 2596 C C . PRO A 1 332 ? -20.359 0.374 -0.687 1 87.31 332 PRO A C 1
ATOM 2598 O O . PRO A 1 332 ? -19.641 0.731 0.26 1 87.31 332 PRO A O 1
ATOM 2601 N N . ASP A 1 333 ? -21.422 -0.382 -0.565 1 90.44 333 ASP A N 1
ATOM 2602 C CA . ASP A 1 333 ? -21.734 -1.095 0.673 1 90.44 333 ASP A CA 1
ATOM 2603 C C . ASP A 1 333 ? -20.75 -2.238 0.901 1 90.44 333 ASP A C 1
ATOM 2605 O O . ASP A 1 333 ? -20.719 -3.209 0.14 1 90.44 333 ASP A O 1
ATOM 2609 N N . SER A 1 334 ? -20 -2.162 1.957 1 92.69 334 SER A N 1
ATOM 2610 C CA . SER A 1 334 ? -18.938 -3.123 2.234 1 92.69 334 SER A CA 1
ATOM 2611 C C . SER A 1 334 ? -19.516 -4.453 2.719 1 92.69 334 SER A C 1
ATOM 2613 O O . SER A 1 334 ? -18.797 -5.457 2.775 1 92.69 334 SER A O 1
ATOM 2615 N N . SER A 1 335 ? -20.781 -4.508 2.949 1 91.75 335 SER A N 1
ATOM 2616 C CA . SER A 1 335 ? -21.375 -5.703 3.533 1 91.75 335 SER A CA 1
ATOM 2617 C C . SER A 1 335 ? -21.859 -6.66 2.453 1 91.75 335 SER A C 1
ATOM 2619 O O . SER A 1 335 ? -22.219 -7.805 2.746 1 91.75 335 SER A O 1
ATOM 2621 N N . THR A 1 336 ? -21.906 -6.199 1.213 1 95.12 336 THR A N 1
ATOM 2622 C CA . THR A 1 336 ? -22.344 -7.086 0.141 1 95.12 336 THR A CA 1
ATOM 2623 C C . THR A 1 336 ? -21.328 -8.188 -0.108 1 95.12 336 THR A C 1
ATOM 2625 O O . THR A 1 336 ? -20.141 -8.016 0.175 1 95.12 336 THR A O 1
ATOM 2628 N N . LEU A 1 337 ? -21.766 -9.32 -0.596 1 96.06 337 LEU A N 1
ATOM 2629 C CA . LEU A 1 337 ? -20.859 -10.422 -0.906 1 96.06 337 LEU A CA 1
ATOM 2630 C C . LEU A 1 337 ? -19.812 -10 -1.929 1 96.06 337 LEU A C 1
ATOM 2632 O O . LEU A 1 337 ? -18.641 -10.391 -1.827 1 96.06 337 LEU A O 1
ATOM 2636 N N . GLU A 1 338 ? -20.25 -9.219 -2.9 1 96.62 338 GLU A N 1
ATOM 2637 C CA . GLU A 1 338 ? -19.328 -8.758 -3.934 1 96.62 338 GLU A CA 1
ATOM 2638 C C . GLU A 1 338 ? -18.219 -7.891 -3.338 1 96.62 338 GLU A C 1
ATOM 2640 O O . GLU A 1 338 ? -17.047 -8.016 -3.717 1 96.62 338 GLU A O 1
ATOM 2645 N N . SER A 1 339 ? -18.578 -6.996 -2.396 1 97.31 339 SER A N 1
ATOM 2646 C CA . SER A 1 339 ? -17.609 -6.141 -1.738 1 97.31 339 SER A CA 1
ATOM 2647 C C . SER A 1 339 ? -16.641 -6.953 -0.88 1 97.31 339 SER A C 1
ATOM 2649 O O . SER A 1 339 ? -15.43 -6.719 -0.898 1 97.31 339 SER A O 1
ATOM 2651 N N . ARG A 1 340 ? -17.172 -7.863 -0.158 1 97.81 340 ARG A N 1
ATOM 2652 C CA . ARG A 1 340 ? -16.359 -8.719 0.706 1 97.81 340 ARG A CA 1
ATOM 2653 C C . ARG A 1 340 ? -15.391 -9.57 -0.114 1 97.81 340 ARG A C 1
ATOM 2655 O O . ARG A 1 340 ? -14.227 -9.719 0.247 1 97.81 340 ARG A O 1
ATOM 2662 N N . ARG A 1 341 ? -15.883 -10.109 -1.183 1 97.94 341 ARG A N 1
ATOM 2663 C CA . ARG A 1 341 ? -15.055 -10.883 -2.096 1 97.94 341 ARG A CA 1
ATOM 2664 C C . ARG A 1 341 ? -13.906 -10.039 -2.648 1 97.94 341 ARG A C 1
ATOM 2666 O O . ARG A 1 341 ? -12.766 -10.492 -2.699 1 97.94 341 ARG A O 1
ATOM 2673 N N . THR A 1 342 ? -14.227 -8.852 -3.033 1 98.5 342 THR A N 1
ATOM 2674 C CA . THR A 1 342 ? -13.234 -7.957 -3.613 1 98.5 342 THR A CA 1
ATOM 2675 C C . THR A 1 342 ? -12.164 -7.594 -2.586 1 98.5 342 THR A C 1
ATOM 2677 O O . THR A 1 342 ? -10.977 -7.598 -2.895 1 98.5 342 THR A O 1
ATOM 2680 N N . LEU A 1 343 ? -12.539 -7.289 -1.363 1 98.44 343 LEU A N 1
ATOM 2681 C CA . LEU A 1 343 ? -11.594 -6.961 -0.3 1 98.44 343 LEU A CA 1
ATOM 2682 C C . LEU A 1 343 ? -10.664 -8.133 -0.021 1 98.44 343 LEU A C 1
ATOM 2684 O O . LEU A 1 343 ? -9.445 -7.953 0.09 1 98.44 343 LEU A O 1
ATOM 2688 N N . LEU A 1 344 ? -11.227 -9.305 0.048 1 98.75 344 LEU A N 1
ATOM 2689 C CA . LEU A 1 344 ? -10.438 -10.5 0.341 1 98.75 344 LEU A CA 1
ATOM 2690 C C . LEU A 1 344 ? -9.484 -10.82 -0.805 1 98.75 344 LEU A C 1
ATOM 2692 O O . LEU A 1 344 ? -8.375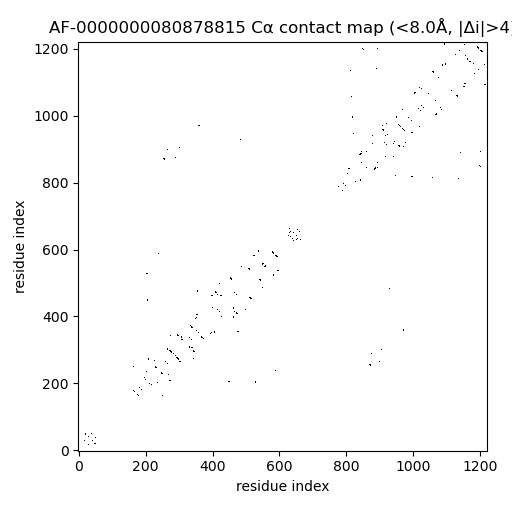 -11.297 -0.578 1 98.75 344 LEU A O 1
ATOM 2696 N N . ALA A 1 345 ? -9.984 -10.562 -2.012 1 98.75 345 ALA A N 1
ATOM 2697 C CA . ALA A 1 345 ? -9.102 -10.742 -3.162 1 98.75 345 ALA A CA 1
ATOM 2698 C C . ALA A 1 345 ? -7.922 -9.781 -3.111 1 98.75 345 ALA A C 1
ATOM 2700 O O . ALA A 1 345 ? -6.793 -10.148 -3.443 1 98.75 345 ALA A O 1
ATOM 2701 N N . CYS A 1 346 ? -8.156 -8.531 -2.691 1 98.75 346 CYS A N 1
ATOM 2702 C CA . CYS A 1 346 ? -7.078 -7.566 -2.521 1 98.75 346 CYS A CA 1
ATOM 2703 C C . CYS A 1 346 ? -6.082 -8.039 -1.464 1 98.75 346 CYS A C 1
ATOM 2705 O O . CYS A 1 346 ? -4.871 -8 -1.684 1 98.75 346 CYS A O 1
ATOM 2707 N N . TYR A 1 347 ? -6.641 -8.523 -0.341 1 98.62 347 TYR A N 1
ATOM 2708 C CA . TYR A 1 347 ? -5.777 -9.031 0.715 1 98.62 347 TYR A CA 1
ATOM 2709 C C . TYR A 1 347 ? -4.938 -10.203 0.212 1 98.62 347 TYR A C 1
ATOM 2711 O O . TYR A 1 347 ? -3.721 -10.227 0.408 1 98.62 347 TYR A O 1
ATOM 2719 N N . TRP A 1 348 ? -5.598 -11.133 -0.414 1 98.75 348 TRP A N 1
ATOM 2720 C CA . TRP A 1 348 ? -4.914 -12.336 -0.864 1 98.75 348 TRP A CA 1
ATOM 2721 C C . TRP A 1 348 ? -3.777 -11.992 -1.82 1 98.75 348 TRP A C 1
ATOM 2723 O O . TRP A 1 348 ? -2.664 -12.508 -1.682 1 98.75 348 TRP A O 1
ATOM 2733 N N . THR A 1 349 ? -4.062 -11.164 -2.779 1 98.38 349 THR A N 1
ATOM 2734 C CA . THR A 1 349 ? -3.07 -10.828 -3.797 1 98.38 349 THR A CA 1
ATOM 2735 C C . THR A 1 349 ? -1.891 -10.086 -3.18 1 98.38 349 THR A C 1
ATOM 2737 O O . THR A 1 349 ? -0.736 -10.344 -3.52 1 98.38 349 THR A O 1
ATOM 2740 N N . CYS A 1 350 ? -2.172 -9.141 -2.248 1 98.25 350 CYS A N 1
ATOM 2741 C CA . CYS A 1 350 ? -1.102 -8.43 -1.558 1 98.25 350 CYS A CA 1
ATOM 2742 C C . CYS A 1 350 ? -0.233 -9.398 -0.758 1 98.25 350 CYS A C 1
ATOM 2744 O O . CYS A 1 350 ? 0.996 -9.32 -0.814 1 98.25 350 CYS A O 1
ATOM 2746 N N . CYS A 1 351 ? -0.844 -10.281 -0.095 1 98 351 CYS A N 1
ATOM 2747 C CA . CYS A 1 351 ? -0.124 -11.242 0.733 1 98 351 CYS A CA 1
ATOM 2748 C C . CYS A 1 351 ? 0.701 -12.195 -0.126 1 98 351 CYS A C 1
ATOM 2750 O O . CYS A 1 351 ? 1.828 -12.539 0.231 1 98 351 CYS A O 1
ATOM 2752 N N . ASN A 1 352 ? 0.089 -12.594 -1.208 1 97.25 352 ASN A N 1
ATOM 2753 C CA . ASN A 1 352 ? 0.779 -13.5 -2.121 1 97.25 352 ASN A CA 1
ATOM 2754 C C . ASN A 1 352 ? 2.045 -12.867 -2.689 1 97.25 352 ASN A C 1
ATOM 2756 O O . ASN A 1 352 ? 3.092 -13.516 -2.76 1 97.25 352 ASN A O 1
ATOM 2760 N N . VAL A 1 353 ? 1.965 -11.656 -3.098 1 96.25 353 VAL A N 1
ATOM 2761 C CA . VAL A 1 353 ? 3.129 -10.992 -3.682 1 96.25 353 VAL A CA 1
ATOM 2762 C C . VAL A 1 353 ? 4.176 -10.734 -2.598 1 96.25 353 VAL A C 1
ATOM 2764 O O . VAL A 1 353 ? 5.379 -10.828 -2.855 1 96.25 353 VAL A O 1
ATOM 2767 N N . SER A 1 354 ? 3.711 -10.375 -1.39 1 95.62 354 SER A N 1
ATOM 2768 C CA . SER A 1 354 ? 4.625 -10.211 -0.264 1 95.62 354 SER A CA 1
ATOM 2769 C C . SER A 1 354 ? 5.41 -11.492 -0.004 1 95.62 354 SER A C 1
ATOM 2771 O O . SER A 1 354 ? 6.633 -11.453 0.171 1 95.62 354 SER A O 1
ATOM 2773 N N . MET A 1 355 ? 4.758 -12.617 -0.049 1 95.19 355 MET A N 1
ATOM 2774 C CA . MET A 1 355 ? 5.367 -13.93 0.166 1 95.19 355 MET A CA 1
ATOM 2775 C C . MET A 1 355 ? 6.371 -14.242 -0.936 1 95.19 355 MET A C 1
ATOM 2777 O O . MET A 1 355 ? 7.492 -14.672 -0.655 1 95.19 355 MET A O 1
ATOM 2781 N N . ALA A 1 356 ? 5.996 -13.984 -2.162 1 94.38 356 ALA A N 1
ATOM 2782 C CA . ALA A 1 356 ? 6.805 -14.359 -3.318 1 94.38 356 ALA A CA 1
ATOM 2783 C C . ALA A 1 356 ? 8.055 -13.492 -3.426 1 94.38 356 ALA A C 1
ATOM 2785 O O . ALA A 1 356 ? 9.133 -13.977 -3.777 1 94.38 356 ALA A O 1
ATOM 2786 N N . LEU A 1 357 ? 7.891 -12.234 -3.08 1 92.81 357 LEU A N 1
ATOM 2787 C CA . LEU A 1 357 ? 8.984 -11.289 -3.303 1 92.81 357 LEU A CA 1
ATOM 2788 C C . LEU A 1 357 ? 9.719 -11 -1.999 1 92.81 357 LEU A C 1
ATOM 2790 O O . LEU A 1 357 ? 10.727 -10.281 -1.996 1 92.81 357 LEU A O 1
ATOM 2794 N N . ARG A 1 358 ? 9.25 -11.555 -0.909 1 92.19 358 ARG A N 1
ATOM 2795 C CA . ARG A 1 358 ? 9.844 -11.375 0.412 1 92.19 358 ARG A CA 1
ATOM 2796 C C . ARG A 1 358 ? 9.883 -9.898 0.799 1 92.19 358 ARG A C 1
ATOM 2798 O O . ARG A 1 358 ? 10.922 -9.391 1.226 1 92.19 358 ARG A O 1
ATOM 2805 N N . LYS A 1 359 ? 8.781 -9.258 0.624 1 93.38 359 LYS A N 1
ATOM 2806 C CA . LYS A 1 359 ? 8.586 -7.855 0.998 1 93.38 359 LYS A CA 1
ATOM 2807 C C . LYS A 1 359 ? 7.504 -7.719 2.064 1 93.38 359 LYS A C 1
ATOM 2809 O O . LYS A 1 359 ? 6.688 -8.625 2.25 1 93.38 359 LYS A O 1
ATOM 2814 N N . PRO A 1 360 ? 7.5 -6.59 2.799 1 92.62 360 PRO A N 1
ATOM 2815 C CA . PRO A 1 360 ? 6.449 -6.414 3.807 1 92.62 360 PRO A CA 1
ATOM 2816 C C . PRO A 1 360 ? 5.047 -6.461 3.211 1 92.62 360 PRO A C 1
ATOM 2818 O O . PRO A 1 360 ? 4.812 -5.922 2.125 1 92.62 360 PRO A O 1
ATOM 2821 N N . ASN A 1 361 ? 4.188 -7.172 3.893 1 95.06 361 ASN A N 1
ATOM 2822 C CA . ASN A 1 361 ? 2.785 -7.188 3.488 1 95.06 361 ASN A CA 1
ATOM 2823 C C . ASN A 1 361 ? 2.086 -5.875 3.83 1 95.06 361 ASN A C 1
ATOM 2825 O O . ASN A 1 361 ? 1.931 -5.539 5.004 1 95.06 361 ASN A O 1
ATOM 2829 N N . MET A 1 362 ? 1.636 -5.16 2.865 1 96.19 362 MET A N 1
ATOM 2830 C CA . MET A 1 362 ? 1.088 -3.824 3.068 1 96.19 362 MET A CA 1
ATOM 2831 C C . MET A 1 362 ? -0.39 -3.891 3.438 1 96.19 362 MET A C 1
ATOM 2833 O O . MET A 1 362 ? -0.961 -2.908 3.914 1 96.19 362 MET A O 1
ATOM 2837 N N . LEU A 1 363 ? -1.021 -4.973 3.186 1 97.31 363 LEU A N 1
ATOM 2838 C CA . LEU A 1 363 ? -2.41 -5.156 3.592 1 97.31 363 LEU A CA 1
ATOM 2839 C C . LEU A 1 363 ? -2.553 -6.379 4.492 1 97.31 363 LEU A C 1
ATOM 2841 O O . LEU A 1 363 ? -2.705 -7.504 4.004 1 97.31 363 LEU A O 1
ATOM 2845 N N . ARG A 1 364 ? -2.658 -6.129 5.754 1 95.88 364 ARG A N 1
ATOM 2846 C CA . ARG A 1 364 ? -2.678 -7.215 6.73 1 95.88 364 ARG A CA 1
ATOM 2847 C C . ARG A 1 364 ? -4.105 -7.652 7.035 1 95.88 364 ARG A C 1
ATOM 2849 O O . ARG A 1 364 ? -5.051 -6.879 6.852 1 95.88 364 ARG A O 1
ATOM 2856 N N . PHE A 1 365 ? -4.18 -8.891 7.484 1 96.75 365 PHE A N 1
ATOM 2857 C CA . PHE A 1 365 ? -5.473 -9.484 7.809 1 96.75 365 PHE A CA 1
ATOM 2858 C C . PHE A 1 365 ? -6.109 -8.766 8.992 1 96.75 365 PHE A C 1
ATOM 2860 O O . PHE A 1 365 ? -5.461 -8.547 10.016 1 96.75 365 PHE A O 1
ATOM 2867 N N . THR A 1 366 ? -7.34 -8.344 8.859 1 93.88 366 THR A N 1
ATOM 2868 C CA . THR A 1 366 ? -8.062 -7.617 9.898 1 93.88 366 THR A CA 1
ATOM 2869 C C . THR A 1 366 ? -9.227 -8.453 10.438 1 93.88 366 THR A C 1
ATOM 2871 O O . THR A 1 366 ? -9.633 -9.43 9.812 1 93.88 366 THR A O 1
ATOM 2874 N N . PRO A 1 367 ? -9.75 -8.047 11.57 1 92.19 367 PRO A N 1
ATOM 2875 C CA . PRO A 1 367 ? -10.938 -8.734 12.078 1 92.19 367 PRO A CA 1
ATOM 2876 C C . PRO A 1 367 ? -12.125 -8.641 11.125 1 92.19 367 PRO A C 1
ATOM 2878 O O . PRO A 1 367 ? -12.906 -9.586 11 1 92.19 367 PRO A O 1
ATOM 2881 N N . PHE A 1 368 ? -12.297 -7.594 10.445 1 94.5 368 PHE A N 1
ATOM 2882 C CA . PHE A 1 368 ? -13.375 -7.457 9.477 1 94.5 368 PHE A CA 1
ATOM 2883 C C . PHE A 1 368 ? -13.203 -8.453 8.336 1 94.5 368 PHE A C 1
ATOM 2885 O O . PHE A 1 368 ? -14.188 -9.008 7.836 1 94.5 368 PHE A O 1
ATOM 2892 N N . MET A 1 369 ? -12 -8.711 7.93 1 96.81 369 MET A N 1
ATOM 2893 C CA . MET A 1 369 ? -11.75 -9.711 6.891 1 96.81 369 MET A CA 1
ATOM 2894 C C . MET A 1 369 ? -12.141 -11.102 7.367 1 96.81 369 MET A C 1
ATOM 2896 O O . MET A 1 369 ? -12.617 -11.922 6.578 1 96.81 369 MET A O 1
ATOM 2900 N N . ALA A 1 370 ? -11.867 -11.328 8.648 1 96.81 370 ALA A N 1
ATOM 2901 C CA . ALA A 1 370 ? -12.305 -12.602 9.211 1 96.81 370 ALA A CA 1
ATOM 2902 C C . ALA A 1 370 ? -13.82 -12.758 9.094 1 96.81 370 ALA A C 1
ATOM 2904 O O . ALA A 1 370 ? -14.312 -13.844 8.773 1 96.81 370 ALA A O 1
ATOM 2905 N N . GLU A 1 371 ? -14.477 -11.664 9.336 1 95.69 371 GLU A N 1
ATOM 2906 C CA . GLU A 1 371 ? -15.93 -11.672 9.164 1 95.69 371 GLU A CA 1
ATOM 2907 C C . GLU A 1 371 ? -16.312 -11.906 7.711 1 95.69 371 GLU A C 1
ATOM 2909 O O . GLU A 1 371 ? -17.266 -12.641 7.422 1 95.69 371 GLU A O 1
ATOM 2914 N N . CYS A 1 372 ? -15.602 -11.266 6.859 1 97.38 372 CYS A N 1
ATOM 2915 C CA . CYS A 1 372 ? -15.859 -11.43 5.434 1 97.38 372 CYS A CA 1
ATOM 2916 C C . CYS A 1 372 ? -15.688 -12.883 5.012 1 97.38 372 CYS A C 1
ATOM 2918 O O . CYS A 1 372 ? -16.484 -13.406 4.238 1 97.38 372 CYS A O 1
ATOM 2920 N N . VAL A 1 373 ? -14.648 -13.539 5.508 1 97.94 373 VAL A N 1
ATOM 2921 C CA . VAL A 1 373 ? -14.398 -14.938 5.199 1 97.94 373 VAL A CA 1
ATOM 2922 C C . VAL A 1 373 ? -15.562 -15.797 5.684 1 97.94 373 VAL A C 1
ATOM 2924 O O . VAL A 1 373 ? -16.062 -16.656 4.949 1 97.94 373 VAL A O 1
ATOM 2927 N N . GLN A 1 374 ? -15.977 -15.516 6.863 1 97.19 374 GLN A N 1
ATOM 2928 C CA . GLN A 1 374 ? -17.094 -16.266 7.438 1 97.19 374 GLN A CA 1
ATOM 2929 C C . GLN A 1 374 ? -18.359 -16.078 6.617 1 97.19 374 GLN A C 1
ATOM 2931 O O . GLN A 1 374 ? -19.094 -17.047 6.375 1 97.19 374 GLN A O 1
ATOM 2936 N N . GLU A 1 375 ? -18.578 -14.867 6.18 1 96.88 375 GLU A N 1
ATOM 2937 C CA . GLU A 1 375 ? -19.766 -14.57 5.383 1 96.88 375 GLU A CA 1
ATOM 2938 C C . GLU A 1 375 ? -19.719 -15.289 4.035 1 96.88 375 GLU A C 1
ATOM 2940 O O . GLU A 1 375 ? -20.75 -15.727 3.527 1 96.88 375 GLU A O 1
ATOM 2945 N N . LEU A 1 376 ? -18.578 -15.352 3.418 1 96.69 376 LEU A N 1
ATOM 2946 C CA . LEU A 1 376 ? -18.453 -16.031 2.135 1 96.69 376 LEU A CA 1
ATOM 2947 C C . LEU A 1 376 ? -18.688 -17.531 2.287 1 96.69 376 LEU A C 1
ATOM 2949 O O . LEU A 1 376 ? -19.141 -18.203 1.353 1 96.69 376 LEU A O 1
ATOM 2953 N N . GLU A 1 377 ? -18.438 -18.094 3.439 1 93.94 377 GLU A N 1
ATOM 2954 C CA . GLU A 1 377 ? -18.547 -19.531 3.672 1 93.94 377 GLU A CA 1
ATOM 2955 C C . GLU A 1 377 ? -19.969 -19.922 4.074 1 93.94 377 GLU A C 1
ATOM 2957 O O . GLU A 1 377 ? -20.438 -21.031 3.764 1 93.94 377 GLU A O 1
ATOM 2962 N N . THR A 1 378 ? -20.688 -18.984 4.746 1 94.38 378 THR A N 1
ATOM 2963 C CA . THR A 1 378 ? -21.906 -19.422 5.422 1 94.38 378 THR A CA 1
ATOM 2964 C C . THR A 1 378 ? -23.125 -18.734 4.828 1 94.38 378 THR A C 1
ATOM 2966 O O . THR A 1 378 ? -24.25 -19.219 4.961 1 94.38 378 THR A O 1
ATOM 2969 N N . ASN A 1 379 ? -22.953 -17.641 4.188 1 94.81 379 ASN A N 1
ATOM 2970 C CA . ASN A 1 379 ? -24.094 -16.906 3.631 1 94.81 379 ASN A CA 1
ATOM 2971 C C . ASN A 1 379 ? -24.828 -17.734 2.59 1 94.81 379 ASN A C 1
ATOM 2973 O O . ASN A 1 379 ? -24.219 -18.312 1.688 1 94.81 379 ASN A O 1
ATOM 2977 N N . PRO A 1 380 ? -26.141 -17.812 2.674 1 93.88 380 PRO A N 1
ATOM 2978 C CA . PRO A 1 380 ? -26.922 -18.594 1.716 1 93.88 380 PRO A CA 1
ATOM 2979 C C . PRO A 1 380 ? -26.812 -18.078 0.288 1 93.88 380 PRO A C 1
ATOM 2981 O O . PRO A 1 380 ? -27 -18.828 -0.67 1 93.88 380 PRO A O 1
ATOM 2984 N N . GLY A 1 381 ? -26.5 -16.812 0.174 1 91.88 381 GLY A N 1
ATOM 2985 C CA . GLY A 1 381 ? -26.359 -16.234 -1.148 1 91.88 381 GLY A CA 1
ATOM 2986 C C . GLY A 1 381 ? -24.969 -16.406 -1.732 1 91.88 381 GLY A C 1
ATOM 2987 O O . GLY A 1 381 ? -24.719 -16.031 -2.877 1 91.88 381 GLY A O 1
ATOM 2988 N N . ALA A 1 382 ? -24.109 -17.031 -0.957 1 92.44 382 ALA A N 1
ATOM 2989 C CA . ALA A 1 382 ? -22.734 -17.219 -1.413 1 92.44 382 ALA A CA 1
ATOM 2990 C C . ALA A 1 382 ? -22.641 -18.359 -2.428 1 92.44 382 ALA A C 1
ATOM 2992 O O . ALA A 1 382 ? -23.344 -19.375 -2.295 1 92.44 382 ALA A O 1
ATOM 2993 N N . GLU A 1 383 ? -21.844 -18.188 -3.457 1 89.06 383 GLU A N 1
ATOM 2994 C CA . GLU A 1 383 ? -21.641 -19.219 -4.48 1 89.06 383 GLU A CA 1
ATOM 2995 C C . GLU A 1 383 ? -20.469 -20.125 -4.105 1 89.06 383 GLU A C 1
ATOM 2997 O O . GLU A 1 383 ? -19.719 -19.844 -3.172 1 89.06 383 GLU A O 1
ATOM 3002 N N . LYS A 1 384 ? -20.375 -21.203 -4.871 1 87.56 384 LYS A N 1
ATOM 3003 C CA . LYS A 1 384 ? -19.297 -22.156 -4.641 1 87.56 384 LYS A CA 1
ATOM 3004 C C . LYS A 1 384 ? -17.922 -21.5 -4.781 1 87.56 384 LYS A C 1
ATOM 3006 O O . LYS A 1 384 ? -16.984 -21.828 -4.055 1 87.56 384 LYS A O 1
ATOM 3011 N N . THR A 1 385 ? -17.875 -20.594 -5.68 1 91.38 385 THR A N 1
ATOM 3012 C CA . THR A 1 385 ? -16.625 -19.859 -5.895 1 91.38 385 THR A CA 1
ATOM 3013 C C . THR A 1 385 ? -16.266 -19.031 -4.664 1 91.38 385 THR A C 1
ATOM 3015 O O . THR A 1 385 ? -15.086 -18.828 -4.371 1 91.38 385 THR A O 1
ATOM 3018 N N . ASP A 1 386 ? -17.234 -18.547 -3.934 1 94 386 ASP A N 1
ATOM 3019 C CA . ASP A 1 386 ? -17 -17.781 -2.711 1 94 386 ASP A CA 1
ATOM 3020 C C . ASP A 1 386 ? -16.359 -18.672 -1.633 1 94 386 ASP A C 1
ATOM 3022 O O . ASP A 1 386 ? -15.445 -18.234 -0.932 1 94 386 ASP A O 1
ATOM 3026 N N . ILE A 1 387 ? -16.828 -19.828 -1.568 1 92.38 387 ILE A N 1
ATOM 3027 C CA . ILE A 1 387 ? -16.312 -20.766 -0.576 1 92.38 387 ILE A CA 1
ATOM 3028 C C . ILE A 1 387 ? -14.859 -21.109 -0.901 1 92.38 387 ILE A C 1
ATOM 3030 O O . ILE A 1 387 ? -14.016 -21.172 -0.003 1 92.38 387 ILE A O 1
ATOM 3034 N N . SER A 1 388 ? -14.633 -21.312 -2.188 1 92.44 388 SER A N 1
ATOM 3035 C CA . SER A 1 388 ? -13.266 -21.578 -2.617 1 92.44 388 SER A CA 1
ATOM 3036 C C . SER A 1 388 ? -12.328 -20.422 -2.266 1 92.44 388 SER A C 1
ATOM 3038 O O . SER A 1 388 ? -11.219 -20.641 -1.784 1 92.44 388 SER A O 1
ATOM 3040 N N . LEU A 1 389 ? -12.797 -19.203 -2.529 1 95.94 389 LEU A N 1
ATOM 3041 C CA . LEU A 1 389 ? -11.984 -18.031 -2.215 1 95.94 389 LEU A CA 1
ATOM 3042 C C . LEU A 1 389 ? -11.758 -17.922 -0.712 1 95.94 389 LEU A C 1
ATOM 3044 O O . LEU A 1 389 ? -10.656 -17.594 -0.271 1 95.94 389 LEU A O 1
ATOM 3048 N N . ALA A 1 390 ? -12.789 -18.141 0.053 1 96.19 390 ALA A N 1
ATOM 3049 C CA . ALA A 1 390 ? -12.664 -18.094 1.508 1 96.19 390 ALA A CA 1
ATOM 3050 C C . ALA A 1 390 ? -11.578 -19.047 1.994 1 96.19 390 ALA A C 1
ATOM 3052 O O . ALA A 1 390 ? -10.766 -18.688 2.848 1 96.19 390 ALA A O 1
ATOM 3053 N N . ASN A 1 391 ? -11.531 -20.219 1.418 1 95.19 391 ASN A N 1
ATOM 3054 C CA . ASN A 1 391 ? -10.547 -21.203 1.84 1 95.19 391 ASN A CA 1
ATOM 3055 C C . ASN A 1 391 ? -9.141 -20.828 1.376 1 95.19 391 ASN A C 1
ATOM 3057 O O . ASN A 1 391 ? -8.156 -21.078 2.076 1 95.19 391 ASN A O 1
ATOM 3061 N N . LEU A 1 392 ? -9.078 -20.266 0.194 1 96.69 392 LEU A N 1
ATOM 3062 C CA . LEU A 1 392 ? -7.793 -19.766 -0.268 1 96.69 392 LEU A CA 1
ATOM 3063 C C . LEU A 1 392 ? -7.266 -18.688 0.673 1 96.69 392 LEU A C 1
ATOM 3065 O O . LEU A 1 392 ? -6.066 -18.656 0.972 1 96.69 392 LEU A O 1
ATOM 3069 N N . VAL A 1 393 ? -8.125 -17.828 1.143 1 98.12 393 VAL A N 1
ATOM 3070 C CA . VAL A 1 393 ? -7.738 -16.734 2.037 1 98.12 393 VAL A CA 1
ATOM 3071 C C . VAL A 1 393 ? -7.316 -17.312 3.389 1 98.12 393 VAL A C 1
ATOM 3073 O O . VAL A 1 393 ? -6.355 -16.828 3.998 1 98.12 393 VAL A O 1
ATOM 3076 N N . LYS A 1 394 ? -7.996 -18.328 3.871 1 97.69 394 LYS A N 1
ATOM 3077 C CA . LYS A 1 394 ? -7.676 -18.938 5.156 1 97.69 394 LYS A CA 1
ATOM 3078 C C . LYS A 1 394 ? -6.262 -19.5 5.156 1 97.69 394 LYS A C 1
ATOM 3080 O O . LYS A 1 394 ? -5.508 -19.312 6.117 1 97.69 394 LYS A O 1
ATOM 3085 N N . VAL A 1 395 ? -5.934 -20.219 4.102 1 97.88 395 VAL A N 1
ATOM 3086 C CA . VAL A 1 395 ? -4.598 -20.797 4.055 1 97.88 395 VAL A CA 1
ATOM 3087 C C . VAL A 1 395 ? -3.561 -19.688 3.875 1 97.88 395 VAL A C 1
ATOM 3089 O O . VAL A 1 395 ? -2.453 -19.781 4.41 1 97.88 395 VAL A O 1
ATOM 3092 N N . GLN A 1 396 ? -3.918 -18.656 3.084 1 98.31 396 GLN A N 1
ATOM 3093 C CA . GLN A 1 396 ? -3.014 -17.531 2.908 1 98.31 396 GLN A CA 1
ATOM 3094 C C . GLN A 1 396 ? -2.762 -16.812 4.234 1 98.31 396 GLN A C 1
ATOM 3096 O O . GLN A 1 396 ? -1.67 -16.297 4.465 1 98.31 396 GLN A O 1
ATOM 3101 N N . LYS A 1 397 ? -3.77 -16.734 5.074 1 98.44 397 LYS A N 1
ATOM 3102 C CA . LYS A 1 397 ? -3.607 -16.141 6.395 1 98.44 397 LYS A CA 1
ATOM 3103 C C . LYS A 1 397 ? -2.557 -16.891 7.215 1 98.44 397 LYS A C 1
ATOM 3105 O O . LYS A 1 397 ? -1.787 -16.266 7.953 1 98.44 397 LYS A O 1
ATOM 3110 N N . ILE A 1 398 ? -2.473 -18.188 7.074 1 98.31 398 ILE A N 1
ATOM 3111 C CA . ILE A 1 398 ? -1.435 -18.969 7.738 1 98.31 398 ILE A CA 1
ATOM 3112 C C . ILE A 1 398 ? -0.061 -18.547 7.219 1 98.31 398 ILE A C 1
ATOM 3114 O O . ILE A 1 398 ? 0.88 -18.391 8 1 98.31 398 ILE A O 1
ATOM 3118 N N . ALA A 1 399 ? 0.007 -18.375 5.914 1 98.38 399 ALA A N 1
ATOM 3119 C CA . ALA A 1 399 ? 1.263 -17.938 5.32 1 98.38 399 ALA A CA 1
ATOM 3120 C C . ALA A 1 399 ? 1.688 -16.578 5.887 1 98.38 399 ALA A C 1
ATOM 3122 O O . ALA A 1 399 ? 2.873 -16.359 6.145 1 98.38 399 ALA A O 1
ATOM 3123 N N . GLU A 1 400 ? 0.717 -15.656 5.996 1 97.88 400 GLU A N 1
ATOM 3124 C CA . GLU A 1 400 ? 1.028 -14.352 6.578 1 97.88 400 GLU A CA 1
ATOM 3125 C C . GLU A 1 400 ? 1.6 -14.492 7.984 1 97.88 400 GLU A C 1
ATOM 3127 O O . GLU A 1 400 ? 2.574 -13.828 8.336 1 97.88 400 GLU A O 1
ATOM 3132 N N . ASP A 1 401 ? 1.015 -15.367 8.758 1 97.69 401 ASP A N 1
ATOM 3133 C CA . ASP A 1 401 ? 1.476 -15.586 10.133 1 97.69 401 ASP A CA 1
ATOM 3134 C C . ASP A 1 401 ? 2.891 -16.156 10.148 1 97.69 401 ASP A C 1
ATOM 3136 O O . ASP A 1 401 ? 3.713 -15.766 10.977 1 97.69 401 ASP A O 1
ATOM 3140 N N . VAL A 1 402 ? 3.143 -17.062 9.281 1 97.19 402 VAL A N 1
ATOM 3141 C CA . VAL A 1 402 ? 4.465 -17.656 9.164 1 97.19 402 VAL A CA 1
ATOM 3142 C C . VAL A 1 402 ? 5.496 -16.578 8.828 1 97.19 402 VAL A C 1
ATOM 3144 O O . VAL A 1 402 ? 6.543 -16.484 9.469 1 97.19 402 VAL A O 1
ATOM 3147 N N . GLY A 1 403 ? 5.16 -15.82 7.797 1 94.81 403 GLY A N 1
ATOM 3148 C CA . GLY A 1 403 ? 6.07 -14.766 7.391 1 94.81 403 GLY A CA 1
ATOM 3149 C C . GLY A 1 403 ? 6.371 -13.773 8.508 1 94.81 403 GLY A C 1
ATOM 3150 O O . GLY A 1 403 ? 7.512 -13.336 8.656 1 94.81 403 GLY A O 1
ATOM 3151 N N . ASN A 1 404 ? 5.391 -13.445 9.258 1 93.19 404 ASN A N 1
ATOM 3152 C CA . ASN A 1 404 ? 5.555 -12.516 10.367 1 93.19 404 ASN A CA 1
ATOM 3153 C C . ASN A 1 404 ? 6.391 -13.125 11.492 1 93.19 404 ASN A C 1
ATOM 3155 O O . ASN A 1 404 ? 7.273 -12.461 12.039 1 93.19 404 ASN A O 1
ATOM 3159 N N . GLU A 1 405 ? 6.09 -14.391 11.773 1 93.75 405 GLU A N 1
ATOM 3160 C CA . GLU A 1 405 ? 6.758 -15.062 12.883 1 93.75 405 GLU A CA 1
ATOM 3161 C C . GLU A 1 405 ? 8.242 -15.266 12.594 1 93.75 405 GLU A C 1
ATOM 3163 O O . GLU A 1 405 ? 9.086 -15.078 13.469 1 93.75 405 GLU A O 1
ATOM 3168 N N . PHE A 1 406 ? 8.547 -15.602 11.391 1 92.31 406 PHE A N 1
ATOM 3169 C CA . PHE A 1 406 ? 9.922 -15.938 11.047 1 92.31 406 PHE A CA 1
ATOM 3170 C C . PHE A 1 406 ? 10.602 -14.766 10.352 1 92.31 406 PHE A C 1
ATOM 3172 O O . PHE A 1 406 ? 11.719 -14.906 9.836 1 92.31 406 PHE A O 1
ATOM 3179 N N . ALA A 1 407 ? 9.953 -13.602 10.234 1 89 407 ALA A N 1
ATOM 3180 C CA . ALA A 1 407 ? 10.5 -12.359 9.68 1 89 407 ALA A CA 1
ATOM 3181 C C . ALA A 1 407 ? 11.047 -12.586 8.273 1 89 407 ALA A C 1
ATOM 3183 O O . ALA A 1 407 ? 12.195 -12.227 7.984 1 89 407 ALA A O 1
ATOM 3184 N N . PHE A 1 408 ? 10.25 -13.172 7.406 1 88.94 408 PHE A N 1
ATOM 3185 C CA . PHE A 1 408 ? 10.695 -13.547 6.07 1 88.94 408 PHE A CA 1
ATOM 3186 C C . PHE A 1 408 ? 10.852 -12.32 5.188 1 88.94 408 PHE A C 1
ATOM 3188 O O . PHE A 1 408 ? 11.367 -12.406 4.07 1 88.94 408 PHE A O 1
ATOM 3195 N N . ASP A 1 409 ? 10.484 -11.133 5.676 1 85.56 409 ASP A N 1
ATOM 3196 C CA . ASP A 1 409 ? 10.656 -9.906 4.902 1 85.56 409 ASP A CA 1
ATOM 3197 C C . ASP A 1 409 ? 11.875 -9.117 5.375 1 85.56 409 ASP A C 1
ATOM 3199 O O . ASP A 1 409 ? 12.164 -8.047 4.852 1 85.56 409 ASP A O 1
ATOM 3203 N N . GLN A 1 410 ? 12.57 -9.68 6.332 1 83.75 410 GLN A N 1
ATOM 3204 C CA . GLN A 1 410 ? 13.734 -9.008 6.898 1 83.75 410 GLN A CA 1
ATOM 3205 C C . GLN A 1 410 ? 15.008 -9.82 6.652 1 83.75 410 GLN A C 1
ATOM 3207 O O . GLN A 1 410 ? 15.148 -10.938 7.164 1 83.75 410 GLN A O 1
ATOM 3212 N N . VAL A 1 411 ? 15.906 -9.25 5.984 1 74.75 411 VAL A N 1
ATOM 3213 C CA . VAL A 1 411 ? 17.125 -9.961 5.586 1 74.75 411 VAL A CA 1
ATOM 3214 C C . VAL A 1 411 ? 18.047 -10.109 6.785 1 74.75 411 VAL A C 1
ATOM 3216 O O . VAL A 1 411 ? 18.766 -11.109 6.906 1 74.75 411 VAL A O 1
ATOM 3219 N N . ASP A 1 412 ? 17.938 -9.266 7.746 1 74.06 412 ASP A N 1
ATOM 3220 C CA . ASP A 1 412 ? 18.891 -9.273 8.852 1 74.06 412 ASP A CA 1
ATOM 3221 C C . ASP A 1 412 ? 18.297 -9.961 10.078 1 74.06 412 ASP A C 1
ATOM 3223 O O . ASP A 1 412 ? 18.938 -10.016 11.133 1 74.06 412 ASP A O 1
ATOM 3227 N N . ALA A 1 413 ? 17.156 -10.5 9.836 1 78.44 413 ALA A N 1
ATOM 3228 C CA . ALA A 1 413 ? 16.578 -11.172 10.992 1 78.44 413 ALA A CA 1
ATOM 3229 C C . ALA A 1 413 ? 17.312 -12.469 11.305 1 78.44 413 ALA A C 1
ATOM 3231 O O . ALA A 1 413 ? 17.828 -13.133 10.398 1 78.44 413 ALA A O 1
ATOM 3232 N N . VAL A 1 414 ? 17.5 -12.672 12.578 1 75 414 VAL A N 1
ATOM 3233 C CA . VAL A 1 414 ? 18.188 -13.891 13.016 1 75 414 VAL A CA 1
ATOM 3234 C C . VAL A 1 414 ? 17.172 -14.891 13.555 1 75 414 VAL A C 1
ATOM 3236 O O . VAL A 1 414 ? 16.562 -14.656 14.602 1 75 414 VAL A O 1
ATOM 3239 N N . VAL A 1 415 ? 16.875 -15.828 12.75 1 78.88 415 VAL A N 1
ATOM 3240 C CA . VAL A 1 415 ? 15.992 -16.906 13.18 1 78.88 415 VAL A CA 1
ATOM 3241 C C . VAL A 1 415 ? 16.75 -18.234 13.148 1 78.88 415 VAL A C 1
ATOM 3243 O O . VAL A 1 415 ? 17.219 -18.656 12.094 1 78.88 415 VAL A O 1
ATOM 3246 N N . ASN A 1 416 ? 16.875 -18.75 14.312 1 78.31 416 ASN A N 1
ATOM 3247 C CA . ASN A 1 416 ? 17.625 -19.984 14.469 1 78.31 416 ASN A CA 1
ATOM 3248 C C . ASN A 1 416 ? 16.703 -21.156 14.805 1 78.31 416 ASN A C 1
ATOM 3250 O O . ASN A 1 416 ? 16.031 -21.141 15.836 1 78.31 416 ASN A O 1
ATOM 3254 N N . LEU A 1 417 ? 16.734 -22.125 14.016 1 81.75 417 LEU A N 1
ATOM 3255 C CA . LEU A 1 417 ? 15.891 -23.312 14.188 1 81.75 417 LEU A CA 1
ATOM 3256 C C . LEU A 1 417 ? 16.297 -24.094 15.43 1 81.75 417 LEU A C 1
ATOM 3258 O O . LEU A 1 417 ? 15.523 -24.922 15.914 1 81.75 417 LEU A O 1
ATOM 3262 N N . GLN A 1 418 ? 17.453 -23.766 15.93 1 79.56 418 GLN A N 1
ATOM 3263 C CA . GLN A 1 418 ? 17.891 -24.453 17.141 1 79.56 418 GLN A CA 1
ATOM 3264 C C . GLN A 1 418 ? 17.156 -23.906 18.375 1 79.56 418 GLN A C 1
ATOM 3266 O O . GLN A 1 418 ? 17.125 -24.547 19.422 1 79.56 418 GLN A O 1
ATOM 3271 N N . GLU A 1 419 ? 16.609 -22.781 18.141 1 86.5 419 GLU A N 1
ATOM 3272 C CA . GLU A 1 419 ? 15.836 -22.188 19.234 1 86.5 419 GLU A CA 1
ATOM 3273 C C . GLU A 1 419 ? 14.508 -22.922 19.422 1 86.5 419 GLU A C 1
ATOM 3275 O O . GLU A 1 419 ? 13.781 -23.141 18.453 1 86.5 419 GLU A O 1
ATOM 3280 N N . GLU A 1 420 ? 14.219 -23.266 20.641 1 89.75 420 GLU A N 1
ATOM 3281 C CA . GLU A 1 420 ? 13.016 -24.016 20.984 1 89.75 420 GLU A CA 1
ATOM 3282 C C . GLU A 1 420 ? 11.758 -23.281 20.531 1 89.75 420 GLU A C 1
ATOM 3284 O O . GLU A 1 420 ? 10.805 -23.891 20.062 1 89.75 420 GLU A O 1
ATOM 3289 N N . ARG A 1 421 ? 11.797 -22.016 20.734 1 91.56 421 ARG A N 1
ATOM 3290 C CA . ARG A 1 421 ? 10.633 -21.219 20.359 1 91.56 421 ARG A CA 1
ATOM 3291 C C . ARG A 1 421 ? 10.344 -21.359 18.859 1 91.56 421 ARG A C 1
ATOM 3293 O O . ARG A 1 421 ? 9.18 -21.469 18.469 1 91.56 421 ARG A O 1
ATOM 3300 N N . VAL A 1 422 ? 11.352 -21.328 18.062 1 90.81 422 VAL A N 1
ATOM 3301 C CA . VAL A 1 422 ? 11.203 -21.422 16.625 1 90.81 422 VAL A CA 1
ATOM 3302 C C . VAL A 1 422 ? 10.695 -22.812 16.234 1 90.81 422 VAL A C 1
ATOM 3304 O O . VAL A 1 422 ? 9.836 -22.953 15.367 1 90.81 422 VAL A O 1
ATOM 3307 N N . GLN A 1 423 ? 11.164 -23.844 16.891 1 92.69 423 GLN A N 1
ATOM 3308 C CA . GLN A 1 423 ? 10.742 -25.219 16.625 1 92.69 423 GLN A CA 1
ATOM 3309 C C . GLN A 1 423 ? 9.266 -25.406 16.969 1 92.69 423 GLN A C 1
ATOM 3311 O O . GLN A 1 423 ? 8.523 -26.031 16.219 1 92.69 423 GLN A O 1
ATOM 3316 N N . LEU A 1 424 ? 8.93 -24.844 18.109 1 95.38 424 LEU A N 1
ATOM 3317 C CA . LEU A 1 424 ? 7.543 -24.969 18.547 1 95.38 424 LEU A CA 1
ATOM 3318 C C . LEU A 1 424 ? 6.605 -24.25 17.578 1 95.38 424 LEU A C 1
ATOM 3320 O O . LEU A 1 424 ? 5.52 -24.75 17.266 1 95.38 424 LEU A O 1
ATOM 3324 N N . LYS A 1 425 ? 7.039 -23.078 17.094 1 96.38 425 LYS A N 1
ATOM 3325 C CA . LYS A 1 425 ? 6.227 -22.328 16.141 1 96.38 425 LYS A CA 1
ATOM 3326 C C . LYS A 1 425 ? 6.109 -23.062 14.812 1 96.38 425 LYS A C 1
ATOM 3328 O O . LYS A 1 425 ? 5.047 -23.062 14.188 1 96.38 425 LYS A O 1
ATOM 3333 N N . LEU A 1 426 ? 7.184 -23.656 14.375 1 96.12 426 LEU A N 1
ATOM 3334 C CA . LEU A 1 426 ? 7.164 -24.453 13.148 1 96.12 426 LEU A CA 1
ATOM 3335 C C . LEU A 1 426 ? 6.172 -25.609 13.25 1 96.12 426 LEU A C 1
ATOM 3337 O O . LEU A 1 426 ? 5.391 -25.844 12.328 1 96.12 426 LEU A O 1
ATOM 3341 N N . GLN A 1 427 ? 6.184 -26.266 14.367 1 96.56 427 GLN A N 1
ATOM 3342 C CA . GLN A 1 427 ? 5.258 -27.375 14.594 1 96.56 427 GLN A CA 1
ATOM 3343 C C . GLN A 1 427 ? 3.814 -26.875 14.648 1 96.56 427 GLN A C 1
ATOM 3345 O O . GLN A 1 427 ? 2.912 -27.516 14.109 1 96.56 427 GLN A O 1
ATOM 3350 N N . GLU A 1 428 ? 3.672 -25.766 15.305 1 97.88 428 GLU A N 1
ATOM 3351 C CA . GLU A 1 428 ? 2.342 -25.172 15.398 1 97.88 428 GLU A CA 1
ATOM 3352 C C . GLU A 1 428 ? 1.781 -24.844 14.016 1 97.88 428 GLU A C 1
ATOM 3354 O O . GLU A 1 428 ? 0.616 -25.125 13.734 1 97.88 428 GLU A O 1
ATOM 3359 N N . PHE A 1 429 ? 2.553 -24.266 13.172 1 98.12 429 PHE A N 1
ATOM 3360 C CA . PHE A 1 429 ? 2.098 -23.891 11.836 1 98.12 429 PHE A CA 1
ATOM 3361 C C . PHE A 1 429 ? 1.806 -25.125 11 1 98.12 429 PHE A C 1
ATOM 3363 O O . PHE A 1 429 ? 0.853 -25.156 10.219 1 98.12 429 PHE A O 1
ATOM 3370 N N . ASN A 1 430 ? 2.619 -26.156 11.141 1 97.69 430 ASN A N 1
ATOM 3371 C CA . ASN A 1 430 ? 2.346 -27.406 10.438 1 97.69 430 ASN A CA 1
ATOM 3372 C C . ASN A 1 430 ? 1.033 -28.031 10.906 1 97.69 430 ASN A C 1
ATOM 3374 O O . ASN A 1 430 ? 0.295 -28.594 10.102 1 97.69 430 ASN A O 1
ATOM 3378 N N . ARG A 1 431 ? 0.794 -27.906 12.172 1 97.81 431 ARG A N 1
ATOM 3379 C CA . ARG A 1 431 ? -0.469 -28.406 12.703 1 97.81 431 ARG A CA 1
ATOM 3380 C C . ARG A 1 431 ? -1.648 -27.609 12.156 1 97.81 431 ARG A C 1
ATOM 3382 O O . ARG A 1 431 ? -2.688 -28.188 11.82 1 97.81 431 ARG A O 1
ATOM 3389 N N . LYS A 1 432 ? -1.485 -26.297 12.102 1 97.75 432 LYS A N 1
ATOM 3390 C CA . LYS A 1 432 ? -2.533 -25.438 11.555 1 97.75 432 LYS A CA 1
ATOM 3391 C C . LYS A 1 432 ? -2.842 -25.797 10.109 1 97.75 432 LYS A C 1
ATOM 3393 O O . LYS A 1 432 ? -4.004 -25.797 9.695 1 97.75 432 LYS A O 1
ATOM 3398 N N . LEU A 1 433 ? -1.842 -26.125 9.328 1 97.81 433 LEU A N 1
ATOM 3399 C CA . LEU A 1 433 ? -2.014 -26.516 7.938 1 97.81 433 LEU A CA 1
ATOM 3400 C C . LEU A 1 433 ? -2.748 -27.844 7.832 1 97.81 433 LEU A C 1
ATOM 3402 O O . LEU A 1 433 ? -3.65 -28 7.004 1 97.81 433 LEU A O 1
ATOM 3406 N N . LYS A 1 434 ? -2.348 -28.734 8.719 1 95.94 434 LYS A N 1
ATOM 3407 C CA . LYS A 1 434 ? -3.021 -30.016 8.734 1 95.94 434 LYS A CA 1
ATOM 3408 C C . LYS A 1 434 ? -4.5 -29.875 9.078 1 95.94 434 LYS A C 1
ATOM 3410 O O . LYS A 1 434 ? -5.359 -30.484 8.438 1 95.94 434 LYS A O 1
ATOM 3415 N N . THR A 1 435 ? -4.75 -29.0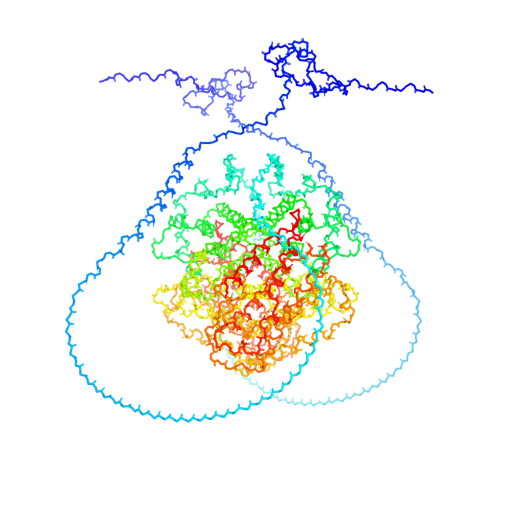62 10.055 1 96.44 435 THR A N 1
ATOM 3416 C CA . THR A 1 435 ? -6.125 -28.812 10.477 1 96.44 435 THR A CA 1
ATOM 3417 C C . THR A 1 435 ? -6.926 -28.172 9.352 1 96.44 435 THR A C 1
ATOM 3419 O O . THR A 1 435 ? -8.078 -28.531 9.117 1 96.44 435 THR A O 1
ATOM 3422 N N . TRP A 1 436 ? -6.352 -27.219 8.695 1 95.62 436 TRP A N 1
ATOM 3423 C CA . TRP A 1 436 ? -7.004 -26.562 7.57 1 95.62 436 TRP A CA 1
ATOM 3424 C C . TRP A 1 436 ? -7.383 -27.578 6.496 1 95.62 436 TRP A C 1
ATOM 3426 O O . TRP A 1 436 ? -8.492 -27.531 5.949 1 95.62 436 TRP A O 1
ATOM 3436 N N . ARG A 1 437 ? -6.547 -28.5 6.148 1 92.19 437 ARG A N 1
ATOM 3437 C CA . ARG A 1 437 ? -6.785 -29.5 5.113 1 92.19 437 ARG A CA 1
ATOM 3438 C C . ARG A 1 437 ? -7.895 -30.469 5.523 1 92.19 437 ARG A C 1
ATOM 3440 O O . ARG A 1 437 ? -8.742 -30.828 4.703 1 92.19 437 ARG A O 1
ATOM 3447 N N . GLU A 1 438 ? -7.898 -30.766 6.781 1 91.5 438 GLU A N 1
ATOM 3448 C CA . GLU A 1 438 ? -8.875 -31.719 7.297 1 91.5 438 GLU A CA 1
ATOM 3449 C C . GLU A 1 438 ? -10.273 -31.094 7.352 1 91.5 438 GLU A C 1
ATOM 3451 O O . GLU A 1 438 ? -11.273 -31.812 7.242 1 91.5 438 GLU A O 1
ATOM 3456 N N . GLU A 1 439 ? -10.312 -29.812 7.504 1 88.31 439 GLU A N 1
ATOM 3457 C CA . GLU A 1 439 ? -11.594 -29.125 7.629 1 88.31 439 GLU A CA 1
ATOM 3458 C C . GLU A 1 439 ? -12.211 -28.859 6.258 1 88.31 439 GLU A C 1
ATOM 3460 O O . GLU A 1 439 ? -13.398 -28.531 6.16 1 88.31 439 GLU A O 1
ATOM 3465 N N . LEU A 1 440 ? -11.445 -29 5.227 1 85.56 440 LEU A N 1
ATOM 3466 C CA . LEU A 1 440 ? -12 -28.812 3.891 1 85.56 440 LEU A CA 1
ATOM 3467 C C . LEU A 1 440 ? -13 -29.922 3.559 1 85.56 440 LEU A C 1
ATOM 3469 O O . LEU A 1 440 ? -12.797 -31.078 3.92 1 85.56 440 LEU A O 1
ATOM 3473 N N . PRO A 1 441 ? -14.164 -29.469 3.072 1 72.31 441 PRO A N 1
ATOM 3474 C CA . PRO A 1 441 ? -15.148 -30.5 2.717 1 72.31 441 PRO A CA 1
ATOM 3475 C C . PRO A 1 441 ? -14.609 -31.5 1.702 1 72.31 441 PRO A C 1
ATOM 3477 O O . PRO A 1 441 ? -13.75 -31.172 0.888 1 72.31 441 PRO A O 1
ATOM 3480 N N . GLU A 1 442 ? -15.031 -32.688 1.888 1 61.62 442 GLU A N 1
ATOM 3481 C CA . GLU A 1 442 ? -14.594 -33.781 1.038 1 61.62 442 GLU A CA 1
ATOM 3482 C C . GLU A 1 442 ? -14.852 -33.469 -0.435 1 61.62 442 GLU A C 1
ATOM 3484 O O . GLU A 1 442 ? -14.078 -33.875 -1.303 1 61.62 442 GLU A O 1
ATOM 3489 N N . ASN A 1 443 ? -15.906 -32.781 -0.75 1 57.34 443 ASN A N 1
ATOM 3490 C CA . ASN A 1 443 ? -16.234 -32.469 -2.137 1 57.34 443 ASN A CA 1
ATOM 3491 C C . ASN A 1 443 ? -15.359 -31.359 -2.691 1 57.34 443 ASN A C 1
ATOM 3493 O O . ASN A 1 443 ? -15.383 -31.078 -3.891 1 57.34 443 ASN A O 1
ATOM 3497 N N . ALA A 1 444 ? -14.648 -30.781 -1.818 1 56.56 444 ALA A N 1
ATOM 3498 C CA . ALA A 1 444 ? -13.789 -29.688 -2.252 1 56.56 444 ALA A CA 1
ATOM 3499 C C . ALA A 1 444 ? -12.586 -30.203 -3.033 1 56.56 444 ALA A C 1
ATOM 3501 O O . ALA A 1 444 ? -12 -29.484 -3.84 1 56.56 444 ALA A O 1
ATOM 3502 N N . TRP A 1 445 ? -12.312 -31.5 -2.799 1 51.47 445 TRP A N 1
ATOM 3503 C CA . TRP A 1 445 ? -11.109 -32.062 -3.395 1 51.47 445 TRP A CA 1
ATOM 3504 C C . TRP A 1 445 ? -11.43 -32.781 -4.691 1 51.47 445 TRP A C 1
ATOM 3506 O O . TRP A 1 445 ? -10.578 -33.5 -5.25 1 51.47 445 TRP A O 1
ATOM 3516 N N . HIS A 1 446 ? -12.672 -32.594 -5.105 1 51.66 446 HIS A N 1
ATOM 3517 C CA . HIS A 1 446 ? -12.906 -33.25 -6.395 1 51.66 446 HIS A CA 1
ATOM 3518 C C . HIS A 1 446 ? -12.125 -32.531 -7.504 1 51.66 446 HIS A C 1
ATOM 3520 O O . HIS A 1 446 ? -11.914 -31.328 -7.457 1 51.66 446 HIS A O 1
ATOM 3526 N N . ARG A 1 447 ? -11.492 -33.375 -8.203 1 56.94 447 ARG A N 1
ATOM 3527 C CA . ARG A 1 447 ? -10.453 -33.094 -9.188 1 56.94 447 ARG A CA 1
ATOM 3528 C C . ARG A 1 447 ? -10.953 -32.125 -10.25 1 56.94 447 ARG A C 1
ATOM 3530 O O . ARG A 1 447 ? -11.375 -32.531 -11.336 1 56.94 447 ARG A O 1
ATOM 3537 N N . ASN A 1 448 ? -11.367 -30.938 -9.781 1 72.75 448 ASN A N 1
ATOM 3538 C CA . ASN A 1 448 ? -11.602 -29.859 -10.742 1 72.75 448 ASN A CA 1
ATOM 3539 C C . ASN A 1 448 ? -10.602 -28.719 -10.562 1 72.75 448 ASN A C 1
ATOM 3541 O O . ASN A 1 448 ? -9.68 -28.828 -9.75 1 72.75 448 ASN A O 1
ATOM 3545 N N . THR A 1 449 ? -10.602 -27.922 -11.438 1 72.12 449 THR A N 1
ATOM 3546 C CA . THR A 1 449 ? -9.648 -26.828 -11.484 1 72.12 449 THR A CA 1
ATOM 3547 C C . THR A 1 449 ? -9.602 -26.094 -10.141 1 72.12 449 THR A C 1
ATOM 3549 O O . THR A 1 449 ? -8.516 -25.781 -9.633 1 72.12 449 THR A O 1
ATOM 3552 N N . THR A 1 450 ? -10.703 -25.984 -9.5 1 73.19 450 THR A N 1
ATOM 3553 C CA . THR A 1 450 ? -10.781 -25.266 -8.242 1 73.19 450 THR A CA 1
ATOM 3554 C C . THR A 1 450 ? -10.094 -26.031 -7.125 1 73.19 450 THR A C 1
ATOM 3556 O O . THR A 1 450 ? -9.352 -25.453 -6.328 1 73.19 450 THR A O 1
ATOM 3559 N N . THR A 1 451 ? -10.242 -27.219 -7.195 1 80.19 451 THR A N 1
ATOM 3560 C CA . THR A 1 451 ? -9.633 -28.062 -6.168 1 80.19 451 THR A CA 1
ATOM 3561 C C . THR A 1 451 ? -8.125 -28.156 -6.363 1 80.19 451 THR A C 1
ATOM 3563 O O . THR A 1 451 ? -7.371 -28.234 -5.395 1 80.19 451 THR A O 1
ATOM 3566 N N . SER A 1 452 ? -7.77 -28.078 -7.609 1 90.31 452 SER A N 1
ATOM 3567 C CA . SER A 1 452 ? -6.34 -28.094 -7.898 1 90.31 452 SER A CA 1
ATOM 3568 C C . SER A 1 452 ? -5.648 -26.859 -7.344 1 90.31 452 SER A C 1
ATOM 3570 O O . SER A 1 452 ? -4.527 -26.938 -6.836 1 90.31 452 SER A O 1
ATOM 3572 N N . GLN A 1 453 ? -6.383 -25.734 -7.449 1 93.06 453 GLN A N 1
ATOM 3573 C CA . GLN A 1 453 ? -5.805 -24.5 -6.949 1 93.06 453 GLN A CA 1
ATOM 3574 C C . GLN A 1 453 ? -5.691 -24.516 -5.426 1 93.06 453 GLN A C 1
ATOM 3576 O O . GLN A 1 453 ? -4.723 -24 -4.867 1 93.06 453 GLN A O 1
ATOM 3581 N N . LEU A 1 454 ? -6.648 -25.078 -4.738 1 93.06 454 LEU A N 1
ATOM 3582 C CA . LEU A 1 454 ? -6.605 -25.203 -3.285 1 93.06 454 LEU A CA 1
ATOM 3583 C C . LEU A 1 454 ? -5.469 -26.125 -2.857 1 93.06 454 LEU A C 1
ATOM 3585 O O . LEU A 1 454 ? -4.75 -25.828 -1.898 1 93.06 454 LEU A O 1
ATOM 3589 N N . GLU A 1 455 ? -5.301 -27.203 -3.613 1 93.25 455 GLU A N 1
ATOM 3590 C CA . GLU A 1 455 ? -4.23 -28.156 -3.316 1 93.25 455 GLU A CA 1
ATOM 3591 C C . GLU A 1 455 ? -2.857 -27.516 -3.5 1 93.25 455 GLU A C 1
ATOM 3593 O O . GLU A 1 455 ? -1.977 -27.672 -2.65 1 93.25 455 GLU A O 1
ATOM 3598 N N . MET A 1 456 ? -2.73 -26.859 -4.586 1 95.69 456 MET A N 1
ATOM 3599 C CA . MET A 1 456 ? -1.455 -26.203 -4.844 1 95.69 456 MET A CA 1
ATOM 3600 C C . MET A 1 456 ? -1.161 -25.156 -3.771 1 95.69 456 MET A C 1
ATOM 3602 O O . MET A 1 456 ? -0.029 -25.047 -3.299 1 95.69 456 MET A O 1
ATOM 3606 N N . SER A 1 457 ? -2.207 -24.359 -3.377 1 96.12 457 SER A N 1
ATOM 3607 C CA . SER A 1 457 ? -2.031 -23.328 -2.357 1 96.12 457 SER A CA 1
ATOM 3608 C C . SER A 1 457 ? -1.627 -23.938 -1.02 1 96.12 457 SER A C 1
ATOM 3610 O O . SER A 1 457 ? -0.763 -23.406 -0.322 1 96.12 457 SER A O 1
ATOM 3612 N N . PHE A 1 458 ? -2.236 -25.094 -0.694 1 96.19 458 PHE A N 1
ATOM 3613 C CA . PHE A 1 458 ? -1.896 -25.797 0.536 1 96.19 458 PHE A CA 1
ATOM 3614 C C . PHE A 1 458 ? -0.424 -26.188 0.542 1 96.19 458 PHE A C 1
ATOM 3616 O O . PHE A 1 458 ? 0.29 -25.938 1.512 1 96.19 458 PHE A O 1
ATOM 3623 N N . HIS A 1 459 ? 0.029 -26.734 -0.48 1 98.12 459 HIS A N 1
ATOM 3624 C CA . HIS A 1 459 ? 1.385 -27.266 -0.526 1 98.12 459 HIS A CA 1
ATOM 3625 C C . HIS A 1 459 ? 2.412 -26.156 -0.676 1 98.12 459 HIS A C 1
ATOM 3627 O O . HIS A 1 459 ? 3.525 -26.25 -0.154 1 98.12 459 HIS A O 1
ATOM 3633 N N . ILE A 1 460 ? 2.033 -25.078 -1.358 1 98.38 460 ILE A N 1
ATOM 3634 C CA . ILE A 1 460 ? 2.932 -23.922 -1.444 1 98.38 460 ILE A CA 1
ATOM 3635 C C . ILE A 1 460 ? 3.143 -23.328 -0.054 1 98.38 460 ILE A C 1
ATOM 3637 O O . ILE A 1 460 ? 4.27 -22.984 0.318 1 98.38 460 ILE A O 1
ATOM 3641 N N . VAL A 1 461 ? 2.07 -23.172 0.709 1 98.5 461 VAL A N 1
ATOM 3642 C CA . VAL A 1 461 ? 2.186 -22.625 2.057 1 98.5 461 VAL A CA 1
ATOM 3643 C C . VAL A 1 461 ? 2.938 -23.594 2.953 1 98.5 461 VAL A C 1
ATOM 3645 O O . VAL A 1 461 ? 3.68 -23.188 3.848 1 98.5 461 VAL A O 1
ATOM 3648 N N . SER A 1 462 ? 2.781 -24.859 2.662 1 98.5 462 SER A N 1
ATOM 3649 C CA . SER A 1 462 ? 3.547 -25.875 3.389 1 98.5 462 SER A CA 1
ATOM 3650 C C . SER A 1 462 ? 5.043 -25.703 3.15 1 98.5 462 SER A C 1
ATOM 3652 O O . SER A 1 462 ? 5.84 -25.797 4.086 1 98.5 462 SER A O 1
ATOM 3654 N N . ILE A 1 463 ? 5.422 -25.516 1.904 1 98.12 463 ILE A N 1
ATOM 3655 C CA . ILE A 1 463 ? 6.82 -25.234 1.589 1 98.12 463 ILE A CA 1
ATOM 3656 C C . ILE A 1 463 ? 7.281 -23.984 2.326 1 98.12 463 ILE A C 1
ATOM 3658 O O . ILE A 1 463 ? 8.312 -24 3.006 1 98.12 463 ILE A O 1
ATOM 3662 N N . TYR A 1 464 ? 6.508 -22.938 2.225 1 97.38 464 TYR A N 1
ATOM 3663 C CA . TYR A 1 464 ? 6.82 -21.641 2.826 1 97.38 464 TYR A CA 1
ATOM 3664 C C . TYR A 1 464 ? 7.02 -21.781 4.332 1 97.38 464 TYR A C 1
ATOM 3666 O O . TYR A 1 464 ? 7.887 -21.125 4.91 1 97.38 464 TYR A O 1
ATOM 3674 N N . THR A 1 465 ? 6.242 -22.625 4.957 1 97.62 465 THR A N 1
ATOM 3675 C CA . THR A 1 465 ? 6.289 -22.844 6.398 1 97.62 465 THR A CA 1
ATOM 3676 C C . THR A 1 465 ? 7.574 -23.562 6.793 1 97.62 465 THR A C 1
ATOM 3678 O O . THR A 1 465 ? 8.188 -23.25 7.812 1 97.62 465 THR A O 1
ATOM 3681 N N . ASN A 1 466 ? 8.039 -24.469 5.977 1 96.06 466 ASN A N 1
ATOM 3682 C CA . ASN A 1 466 ? 9.133 -25.359 6.352 1 96.06 466 ASN A CA 1
ATOM 3683 C C . ASN A 1 466 ? 10.453 -24.906 5.742 1 96.06 466 ASN A C 1
ATOM 3685 O O . ASN A 1 466 ? 11.516 -25.438 6.09 1 96.06 466 ASN A O 1
ATOM 3689 N N . GLU A 1 467 ? 10.445 -23.953 4.922 1 92.62 467 GLU A N 1
ATOM 3690 C CA . GLU A 1 467 ? 11.633 -23.531 4.18 1 92.62 467 GLU A CA 1
ATOM 3691 C C . GLU A 1 467 ? 12.695 -22.969 5.117 1 92.62 467 GLU A C 1
ATOM 3693 O O . GLU A 1 467 ? 13.875 -22.922 4.77 1 92.62 467 GLU A O 1
ATOM 3698 N N . ILE A 1 468 ? 12.32 -22.578 6.285 1 89.69 468 ILE A N 1
ATOM 3699 C CA . ILE A 1 468 ? 13.227 -21.969 7.25 1 89.69 468 ILE A CA 1
ATOM 3700 C C . ILE A 1 468 ? 14.398 -22.906 7.52 1 89.69 468 ILE A C 1
ATOM 3702 O O . ILE A 1 468 ? 15.5 -22.453 7.844 1 89.69 468 ILE A O 1
ATOM 3706 N N . VAL A 1 469 ? 14.242 -24.203 7.32 1 87.31 469 VAL A N 1
ATOM 3707 C CA . VAL A 1 469 ? 15.273 -25.203 7.59 1 87.31 469 VAL A CA 1
ATOM 3708 C C . VAL A 1 469 ? 16.375 -25.109 6.543 1 87.31 469 VAL A C 1
ATOM 3710 O O . VAL A 1 469 ? 17.516 -25.531 6.781 1 87.31 469 VAL A O 1
ATOM 3713 N N . LEU A 1 470 ? 16.016 -24.516 5.418 1 84.5 470 LEU A N 1
ATOM 3714 C CA . LEU A 1 470 ? 16.969 -24.438 4.309 1 84.5 470 LEU A CA 1
ATOM 3715 C C . LEU A 1 470 ? 17.703 -23.094 4.316 1 84.5 470 LEU A C 1
ATOM 3717 O O . LEU A 1 470 ? 18.578 -22.859 3.494 1 84.5 470 LEU A O 1
ATOM 3721 N N . HIS A 1 471 ? 17.266 -22.188 5.203 1 76.06 471 HIS A N 1
ATOM 3722 C CA . HIS A 1 471 ? 17.891 -20.875 5.246 1 76.06 471 HIS A CA 1
ATOM 3723 C C . HIS A 1 471 ? 19.328 -20.953 5.773 1 76.06 471 HIS A C 1
ATOM 3725 O O . HIS A 1 471 ? 19.578 -21.641 6.762 1 76.06 471 HIS A O 1
ATOM 3731 N N . ASN A 1 472 ? 20.156 -20.531 4.898 1 62.72 472 ASN A N 1
ATOM 3732 C CA . ASN A 1 472 ? 21.5 -20.297 5.379 1 62.72 472 ASN A CA 1
ATOM 3733 C C . ASN A 1 472 ? 21.609 -18.984 6.129 1 62.72 472 ASN A C 1
ATOM 3735 O O . ASN A 1 472 ? 21.562 -17.906 5.516 1 62.72 472 ASN A O 1
ATOM 3739 N N . ASN A 1 473 ? 21.781 -19 7.289 1 58.5 473 ASN A N 1
ATOM 3740 C CA . ASN A 1 473 ? 21.875 -17.766 8.062 1 58.5 473 ASN A CA 1
ATOM 3741 C C . ASN A 1 473 ? 20.672 -16.859 7.801 1 58.5 473 ASN A C 1
ATOM 3743 O O . ASN A 1 473 ? 20.828 -15.648 7.613 1 58.5 473 ASN A O 1
ATOM 3747 N N . HIS A 1 474 ? 19.594 -17.453 7.516 1 56.03 474 HIS A N 1
ATOM 3748 C CA . HIS A 1 474 ? 18.328 -16.766 7.34 1 56.03 474 HIS A CA 1
ATOM 3749 C C . HIS A 1 474 ? 18.359 -15.852 6.117 1 56.03 474 HIS A C 1
ATOM 3751 O O . HIS A 1 474 ? 17.75 -14.781 6.121 1 56.03 474 HIS A O 1
ATOM 3757 N N . ASN A 1 475 ? 19.109 -16.203 5.152 1 69.38 475 ASN A N 1
ATOM 3758 C CA . ASN A 1 475 ? 19.031 -15.406 3.936 1 69.38 475 ASN A CA 1
ATOM 3759 C C . ASN A 1 475 ? 17.719 -15.656 3.189 1 69.38 475 ASN A C 1
ATOM 3761 O O . ASN A 1 475 ? 17.625 -16.594 2.396 1 69.38 475 ASN A O 1
ATOM 3765 N N . VAL A 1 476 ? 16.828 -14.836 3.371 1 71.5 476 VAL A N 1
ATOM 3766 C CA . VAL A 1 476 ? 15.461 -15 2.867 1 71.5 476 VAL A CA 1
ATOM 3767 C C . VAL A 1 476 ? 15.43 -14.727 1.365 1 71.5 476 VAL A C 1
ATOM 3769 O O . VAL A 1 476 ? 14.516 -15.156 0.668 1 71.5 476 VAL A O 1
ATOM 3772 N N . ASP A 1 477 ? 16.453 -14.125 0.794 1 73.19 477 ASP A N 1
ATOM 3773 C CA . ASP A 1 477 ? 16.453 -13.734 -0.611 1 73.19 477 ASP A CA 1
ATOM 3774 C C . ASP A 1 477 ? 16.766 -14.922 -1.517 1 73.19 477 ASP A C 1
ATOM 3776 O O . ASP A 1 477 ? 16.562 -14.852 -2.73 1 73.19 477 ASP A O 1
ATOM 3780 N N . ASP A 1 478 ? 17.109 -15.945 -0.892 1 71.81 478 ASP A N 1
ATOM 3781 C CA . ASP A 1 478 ? 17.484 -17.141 -1.649 1 71.81 478 ASP A CA 1
ATOM 3782 C C . ASP A 1 478 ? 16.281 -17.719 -2.387 1 71.81 478 ASP A C 1
ATOM 3784 O O . ASP A 1 478 ? 16.438 -18.484 -3.334 1 71.81 478 ASP A O 1
ATOM 3788 N N . PHE A 1 479 ? 15.141 -17.25 -1.953 1 72.19 479 PHE A N 1
ATOM 3789 C CA . PHE A 1 479 ? 13.969 -17.969 -2.438 1 72.19 479 PHE A CA 1
ATOM 3790 C C . PHE A 1 479 ? 13.062 -17.031 -3.236 1 72.19 479 PHE A C 1
ATOM 3792 O O . PHE A 1 479 ? 11.906 -17.375 -3.504 1 72.19 479 PHE A O 1
ATOM 3799 N N . ARG A 1 480 ? 13.609 -15.859 -3.537 1 74.19 480 ARG A N 1
ATOM 3800 C CA . ARG A 1 480 ? 12.773 -14.922 -4.285 1 74.19 480 ARG A CA 1
ATOM 3801 C C . ARG A 1 480 ? 13.352 -14.656 -5.668 1 74.19 480 ARG A C 1
ATOM 3803 O O . ARG A 1 480 ? 14.578 -14.672 -5.848 1 74.19 480 ARG A O 1
ATOM 3810 N N . PRO A 1 481 ? 12.453 -14.383 -6.676 1 74.12 481 PRO A N 1
ATOM 3811 C CA . PRO A 1 481 ? 12.953 -13.945 -7.977 1 74.12 481 PRO A CA 1
ATOM 3812 C C . PRO A 1 481 ? 13.539 -12.531 -7.941 1 74.12 481 PRO A C 1
ATOM 3814 O O . PRO A 1 481 ? 13.172 -11.734 -7.078 1 74.12 481 PRO A O 1
ATOM 3817 N N . PRO A 1 482 ? 14.273 -12.195 -8.812 1 76.56 482 PRO A N 1
ATOM 3818 C CA . PRO A 1 482 ? 14.914 -13.109 -9.758 1 76.56 482 PRO A CA 1
ATOM 3819 C C . PRO A 1 482 ? 15.922 -14.047 -9.086 1 76.56 482 PRO A C 1
ATOM 3821 O O . PRO A 1 482 ? 16.688 -13.609 -8.219 1 76.56 482 PRO A O 1
ATOM 3824 N N . TYR A 1 483 ? 15.93 -15.266 -9.555 1 73.62 483 TYR A N 1
ATOM 3825 C CA . TYR A 1 483 ? 16.812 -16.281 -8.977 1 73.62 483 TYR A CA 1
ATOM 3826 C C . TYR A 1 483 ? 18.219 -16.156 -9.547 1 73.62 483 TYR A C 1
ATOM 3828 O O . TYR A 1 483 ? 18.406 -15.734 -10.688 1 73.62 483 TYR A O 1
ATOM 3836 N N . ALA A 1 484 ? 19.141 -16.359 -8.711 1 73.88 484 ALA A N 1
ATOM 3837 C CA . ALA A 1 484 ? 20.547 -16.359 -9.117 1 73.88 484 ALA A CA 1
ATOM 3838 C C . ALA A 1 484 ? 21.25 -17.641 -8.688 1 73.88 484 ALA A C 1
ATOM 3840 O O . ALA A 1 484 ? 20.922 -18.219 -7.648 1 73.88 484 ALA A O 1
ATOM 3841 N N . GLU A 1 485 ? 22.188 -18.062 -9.555 1 75.88 485 GLU A N 1
ATOM 3842 C CA . GLU A 1 485 ? 22.922 -19.297 -9.289 1 75.88 485 GLU A CA 1
ATOM 3843 C C . GLU A 1 485 ? 23.672 -19.219 -7.953 1 75.88 485 GLU A C 1
ATOM 3845 O O . GLU A 1 485 ? 23.75 -20.219 -7.227 1 75.88 485 GLU A O 1
ATOM 3850 N N . SER A 1 486 ? 24.125 -18.047 -7.625 1 74.19 486 SER A N 1
ATOM 3851 C CA . SER A 1 486 ? 24.906 -17.844 -6.406 1 74.19 486 SER A CA 1
ATOM 3852 C C . SER A 1 486 ? 24.047 -18.078 -5.164 1 74.19 486 SER A C 1
ATOM 3854 O O . SER A 1 486 ? 24.578 -18.375 -4.09 1 74.19 486 SER A O 1
ATOM 3856 N N . LEU A 1 487 ? 22.766 -17.984 -5.41 1 72 487 LEU A N 1
ATOM 3857 C CA . LEU A 1 487 ? 21.859 -18.109 -4.277 1 72 487 LEU A CA 1
ATOM 3858 C C . LEU A 1 487 ? 21.531 -19.562 -3.996 1 72 487 LEU A C 1
ATOM 3860 O O . LEU A 1 487 ? 21.016 -19.906 -2.924 1 72 487 LEU A O 1
ATOM 3864 N N . LEU A 1 488 ? 21.859 -20.375 -4.945 1 72.62 488 LEU A N 1
ATOM 3865 C CA . LEU A 1 488 ? 21.531 -21.797 -4.812 1 72.62 488 LEU A CA 1
ATOM 3866 C C . LEU A 1 488 ? 22.641 -22.531 -4.078 1 72.62 488 LEU A C 1
ATOM 3868 O O . LEU A 1 488 ? 22.422 -23.641 -3.566 1 72.62 488 LEU A O 1
ATOM 3872 N N . GLY A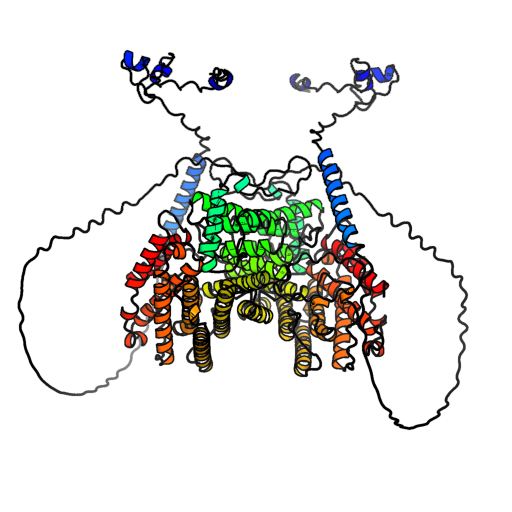 1 489 ? 23.859 -21.797 -4.008 1 65.81 489 GLY A N 1
ATOM 3873 C CA . GLY A 1 489 ? 25.031 -22.453 -3.465 1 65.81 489 GLY A CA 1
ATOM 3874 C C . GLY A 1 489 ? 24.891 -22.844 -2.006 1 65.81 489 GLY A C 1
ATOM 3875 O O . GLY A 1 489 ? 24 -22.344 -1.314 1 65.81 489 GLY A O 1
ATOM 3876 N N . PRO A 1 490 ? 25.672 -23.859 -1.679 1 60.38 490 PRO A N 1
ATOM 3877 C CA . PRO A 1 490 ? 25.547 -24.438 -0.341 1 60.38 490 PRO A CA 1
ATOM 3878 C C . PRO A 1 490 ? 25.844 -23.438 0.772 1 60.38 490 PRO A C 1
ATOM 3880 O O . PRO A 1 490 ? 26.656 -22.531 0.591 1 60.38 490 PRO A O 1
ATOM 3883 N N . PRO A 1 491 ? 24.875 -23.375 1.769 1 57.94 491 PRO A N 1
ATOM 3884 C CA . PRO A 1 491 ? 25.188 -22.547 2.938 1 57.94 491 PRO A CA 1
ATOM 3885 C C . PRO A 1 491 ? 26.547 -22.891 3.539 1 57.94 491 PRO A C 1
ATOM 3887 O O . PRO A 1 491 ? 27.047 -24 3.359 1 57.94 491 PRO A O 1
ATOM 3890 N N . PRO A 1 492 ? 27.281 -21.781 3.932 1 52.19 492 PRO A N 1
ATOM 3891 C CA . PRO A 1 492 ? 28.5 -22.188 4.664 1 52.19 492 PRO A CA 1
ATOM 3892 C C . PRO A 1 492 ? 28.25 -23.328 5.641 1 52.19 492 PRO A C 1
ATOM 3894 O O . PRO A 1 492 ? 27.141 -23.453 6.176 1 52.19 492 PRO A O 1
ATOM 3897 N N . THR A 1 493 ? 28.734 -24.422 5.43 1 50.62 493 THR A N 1
ATOM 3898 C CA . THR A 1 493 ? 28.594 -25.688 6.148 1 50.62 493 THR A CA 1
ATOM 3899 C C . THR A 1 493 ? 28.25 -25.453 7.613 1 50.62 493 THR A C 1
ATOM 3901 O O . THR A 1 493 ? 29.016 -24.828 8.352 1 50.62 493 THR A O 1
ATOM 3904 N N . SER A 1 494 ? 27.047 -25.141 7.832 1 53.06 494 SER A N 1
ATOM 3905 C CA . SER A 1 494 ? 26.719 -25.141 9.25 1 53.06 494 SER A CA 1
ATOM 3906 C C . SER A 1 494 ? 27 -26.5 9.883 1 53.06 494 SER A C 1
ATOM 3908 O O . SER A 1 494 ? 26.578 -27.531 9.352 1 53.06 494 SER A O 1
ATOM 3910 N N . SER A 1 495 ? 28.062 -26.609 10.547 1 56.22 495 SER A N 1
ATOM 3911 C CA . SER A 1 495 ? 28.562 -27.766 11.297 1 56.22 495 SER A CA 1
ATOM 3912 C C . SER A 1 495 ? 27.484 -28.312 12.234 1 56.22 495 SER A C 1
ATOM 3914 O O . SER A 1 495 ? 27.75 -29.219 13.023 1 56.22 495 SER A O 1
ATOM 3916 N N . GLN A 1 496 ? 26.188 -27.828 12.078 1 64.31 496 GLN A N 1
ATOM 3917 C CA . GLN A 1 496 ? 25.297 -28.312 13.117 1 64.31 496 GLN A CA 1
ATOM 3918 C C . GLN A 1 496 ? 24.562 -29.578 12.664 1 64.31 496 GLN A C 1
ATOM 3920 O O . GLN A 1 496 ? 24.141 -29.688 11.516 1 64.31 496 GLN A O 1
ATOM 3925 N N . PRO A 1 497 ? 24.547 -30.547 13.523 1 72.31 497 PRO A N 1
ATOM 3926 C CA . PRO A 1 497 ? 23.859 -31.812 13.219 1 72.31 497 PRO A CA 1
ATOM 3927 C C . PRO A 1 497 ? 22.375 -31.609 12.922 1 72.31 497 PRO A C 1
ATOM 3929 O O . PRO A 1 497 ? 21.734 -30.734 13.508 1 72.31 497 PRO A O 1
ATOM 3932 N N . LEU A 1 498 ? 21.859 -32.406 11.961 1 82.06 498 LEU A N 1
ATOM 3933 C CA . LEU A 1 498 ? 20.453 -32.344 11.57 1 82.06 498 LEU A CA 1
ATOM 3934 C C . LEU A 1 498 ? 19.578 -33.031 12.602 1 82.06 498 LEU A C 1
ATOM 3936 O O . LEU A 1 498 ? 19.875 -34.156 13.016 1 82.06 498 LEU A O 1
ATOM 3940 N N . THR A 1 499 ? 18.641 -32.375 13.164 1 85.12 499 THR A N 1
ATOM 3941 C CA . THR A 1 499 ? 17.656 -32.969 14.062 1 85.12 499 THR A CA 1
ATOM 3942 C C . THR A 1 499 ? 16.516 -33.625 13.273 1 85.12 499 THR A C 1
ATOM 3944 O O . THR A 1 499 ? 16.375 -33.375 12.078 1 85.12 499 THR A O 1
ATOM 3947 N N . PRO A 1 500 ? 15.742 -34.5 13.906 1 88.06 500 PRO A N 1
ATOM 3948 C CA . PRO A 1 500 ? 14.586 -35.094 13.234 1 88.06 500 PRO A CA 1
ATOM 3949 C C . PRO A 1 500 ? 13.617 -34.062 12.688 1 88.06 500 PRO A C 1
ATOM 3951 O O . PRO A 1 500 ? 13.016 -34.25 11.633 1 88.06 500 PRO A O 1
ATOM 3954 N N . LEU A 1 501 ? 13.5 -32.969 13.406 1 89.12 501 LEU A N 1
ATOM 3955 C CA . LEU A 1 501 ? 12.625 -31.906 12.938 1 89.12 501 LEU A CA 1
ATOM 3956 C C . LEU A 1 501 ? 13.125 -31.328 11.625 1 89.12 501 LEU A C 1
ATOM 3958 O O . LEU A 1 501 ? 12.336 -31.016 10.734 1 89.12 501 LEU A O 1
ATOM 3962 N N . HIS A 1 502 ? 14.422 -31.234 11.523 1 89.06 502 HIS A N 1
ATOM 3963 C CA . HIS A 1 502 ? 15.023 -30.75 10.289 1 89.06 502 HIS A CA 1
ATOM 3964 C C . HIS A 1 502 ? 14.719 -31.672 9.117 1 89.06 502 HIS A C 1
ATOM 3966 O O . HIS A 1 502 ? 14.305 -31.234 8.047 1 89.06 502 HIS A O 1
ATOM 3972 N N . LEU A 1 503 ? 14.93 -32.906 9.375 1 91 503 LEU A N 1
ATOM 3973 C CA . LEU A 1 503 ? 14.734 -33.906 8.32 1 91 503 LEU A CA 1
ATOM 3974 C C . LEU A 1 503 ? 13.273 -33.969 7.898 1 91 503 LEU A C 1
ATOM 3976 O O . LEU A 1 503 ? 12.969 -34.062 6.707 1 91 503 LEU A O 1
ATOM 3980 N N . ASN A 1 504 ? 12.422 -33.906 8.883 1 93.81 504 ASN A N 1
ATOM 3981 C CA . ASN A 1 504 ? 10.992 -33.938 8.586 1 93.81 504 ASN A CA 1
ATOM 3982 C C . ASN A 1 504 ? 10.562 -32.75 7.77 1 93.81 504 ASN A C 1
ATOM 3984 O O . ASN A 1 504 ? 9.727 -32.844 6.871 1 93.81 504 ASN A O 1
ATOM 3988 N N . SER A 1 505 ? 11.062 -31.594 8.133 1 94.94 505 SER A N 1
ATOM 3989 C CA . SER A 1 505 ? 10.727 -30.359 7.414 1 94.94 505 SER A CA 1
ATOM 3990 C C . SER A 1 505 ? 11.242 -30.406 5.98 1 94.94 505 SER A C 1
ATOM 3992 O O . SER A 1 505 ? 10.562 -29.953 5.055 1 94.94 505 SER A O 1
ATOM 3994 N N . ILE A 1 506 ? 12.398 -30.953 5.793 1 94.38 506 ILE A N 1
ATOM 3995 C CA . ILE A 1 506 ? 12.969 -31.078 4.457 1 94.38 506 ILE A CA 1
ATOM 3996 C C . ILE A 1 506 ? 12.133 -32.031 3.623 1 94.38 506 ILE A C 1
ATOM 3998 O O . ILE A 1 506 ? 11.828 -31.766 2.459 1 94.38 506 ILE A O 1
ATOM 4002 N N . THR A 1 507 ? 11.758 -33.125 4.215 1 95.81 507 THR A N 1
ATOM 4003 C CA . THR A 1 507 ? 10.938 -34.094 3.523 1 95.81 507 THR A CA 1
ATOM 4004 C C . THR A 1 507 ? 9.578 -33.531 3.16 1 95.81 507 THR A C 1
ATOM 4006 O O . THR A 1 507 ? 9.039 -33.812 2.088 1 95.81 507 THR A O 1
ATOM 4009 N N . THR A 1 508 ? 9.062 -32.719 4.07 1 97.31 508 THR A N 1
ATOM 4010 C CA . THR A 1 508 ? 7.793 -32.062 3.807 1 97.31 508 THR A CA 1
ATOM 4011 C C . THR A 1 508 ? 7.926 -31.094 2.627 1 97.31 508 THR A C 1
ATOM 4013 O O . THR A 1 508 ? 7.047 -31.031 1.765 1 97.31 508 THR A O 1
ATOM 4016 N N . CYS A 1 509 ? 9.008 -30.328 2.578 1 97.06 509 CYS A N 1
ATOM 4017 C CA . CYS A 1 509 ? 9.258 -29.422 1.462 1 97.06 509 CYS A CA 1
ATOM 4018 C C . CYS A 1 509 ? 9.336 -30.188 0.147 1 97.06 509 CYS A C 1
ATOM 4020 O O . CYS A 1 509 ? 8.742 -29.781 -0.851 1 97.06 509 CYS A O 1
ATOM 4022 N N . MET A 1 510 ? 10.039 -31.312 0.166 1 97.56 510 MET A N 1
ATOM 4023 C CA . MET A 1 510 ? 10.227 -32.125 -1.035 1 97.56 510 MET A CA 1
ATOM 4024 C C . MET A 1 510 ? 8.898 -32.656 -1.536 1 97.56 510 MET A C 1
ATOM 4026 O O . MET A 1 510 ? 8.562 -32.5 -2.715 1 97.56 510 MET A O 1
ATOM 4030 N N . SER A 1 511 ? 8.18 -33.25 -0.637 1 98 511 SER A N 1
ATOM 4031 C CA . SER A 1 511 ? 6.906 -33.844 -1.01 1 98 511 SER A CA 1
ATOM 4032 C C . SER A 1 511 ? 5.918 -32.781 -1.49 1 98 511 SER A C 1
ATOM 4034 O O . SER A 1 511 ? 5.168 -33.031 -2.439 1 98 511 SER A O 1
ATOM 4036 N N . ALA A 1 512 ? 5.895 -31.672 -0.787 1 98.44 512 ALA A N 1
ATOM 4037 C CA . ALA A 1 512 ? 5.008 -30.578 -1.177 1 98.44 512 ALA A CA 1
ATOM 4038 C C . ALA A 1 512 ? 5.379 -30.047 -2.557 1 98.44 512 ALA A C 1
ATOM 4040 O O . ALA A 1 512 ? 4.5 -29.766 -3.375 1 98.44 512 ALA A O 1
ATOM 4041 N N . ALA A 1 513 ? 6.645 -29.891 -2.816 1 98.5 513 ALA A N 1
ATOM 4042 C CA . ALA A 1 513 ? 7.102 -29.406 -4.117 1 98.5 513 ALA A CA 1
ATOM 4043 C C . ALA A 1 513 ? 6.688 -30.359 -5.234 1 98.5 513 ALA A C 1
ATOM 4045 O O . ALA A 1 513 ? 6.211 -29.922 -6.285 1 98.5 513 ALA A O 1
ATOM 4046 N N . HIS A 1 514 ? 6.879 -31.672 -4.988 1 98.56 514 HIS A N 1
ATOM 4047 C CA . HIS A 1 514 ? 6.449 -32.688 -5.953 1 98.56 514 HIS A CA 1
ATOM 4048 C C . HIS A 1 514 ? 4.961 -32.562 -6.254 1 98.56 514 HIS A C 1
ATOM 4050 O O . HIS A 1 514 ? 4.551 -32.625 -7.414 1 98.56 514 HIS A O 1
ATOM 4056 N N . THR A 1 515 ? 4.227 -32.344 -5.23 1 97.94 515 THR A N 1
ATOM 4057 C CA . THR A 1 515 ? 2.775 -32.312 -5.383 1 97.94 515 THR A CA 1
ATOM 4058 C C . THR A 1 515 ? 2.338 -31.062 -6.137 1 97.94 515 THR A C 1
ATOM 4060 O O . THR A 1 515 ? 1.434 -31.125 -6.973 1 97.94 515 THR A O 1
ATOM 4063 N N . VAL A 1 516 ? 2.91 -29.906 -5.832 1 98.06 516 VAL A N 1
ATOM 4064 C CA . VAL A 1 516 ? 2.588 -28.672 -6.531 1 98.06 516 VAL A CA 1
ATOM 4065 C C . VAL A 1 516 ? 2.824 -28.844 -8.031 1 98.06 516 VAL A C 1
ATOM 4067 O O . VAL A 1 516 ? 1.956 -28.516 -8.844 1 98.06 516 VAL A O 1
ATOM 4070 N N . LEU A 1 517 ? 3.963 -29.422 -8.383 1 98.38 517 LEU A N 1
ATOM 4071 C CA . LEU A 1 517 ? 4.328 -29.594 -9.781 1 98.38 517 LEU A CA 1
ATOM 4072 C C . LEU A 1 517 ? 3.436 -30.625 -10.461 1 98.38 517 LEU A C 1
ATOM 4074 O O . LEU A 1 517 ? 2.916 -30.375 -11.547 1 98.38 517 LEU A O 1
ATOM 4078 N N . SER A 1 518 ? 3.229 -31.734 -9.789 1 97.69 518 SER A N 1
ATOM 4079 C CA . SER A 1 518 ? 2.391 -32.781 -10.352 1 97.69 518 SER A CA 1
ATOM 4080 C C . SER A 1 518 ? 0.96 -32.312 -10.562 1 97.69 518 SER A C 1
ATOM 4082 O O . SER A 1 518 ? 0.32 -32.656 -11.555 1 97.69 518 SER A O 1
ATOM 4084 N N . THR A 1 519 ? 0.464 -31.516 -9.617 1 96.25 519 THR A N 1
ATOM 4085 C CA . THR A 1 519 ? -0.879 -30.969 -9.742 1 96.25 519 THR A CA 1
ATOM 4086 C C . THR A 1 519 ? -0.962 -30.016 -10.938 1 96.25 519 THR A C 1
ATOM 4088 O O . THR A 1 519 ? -1.934 -30.047 -11.695 1 96.25 519 THR A O 1
ATOM 4091 N N . PHE A 1 520 ? 0.001 -29.219 -11.141 1 97.19 520 PHE A N 1
ATOM 4092 C CA . PHE A 1 520 ? 0.041 -28.297 -12.281 1 97.19 520 PHE A CA 1
ATOM 4093 C C . PHE A 1 520 ? 0.084 -29.078 -13.594 1 97.19 520 PHE A C 1
ATOM 4095 O O . PHE A 1 520 ? -0.582 -28.703 -14.562 1 97.19 520 PHE A O 1
ATOM 4102 N N . PHE A 1 521 ? 0.853 -30.234 -13.633 1 97.06 521 PHE A N 1
ATOM 4103 C CA . PHE A 1 521 ? 0.975 -31.047 -14.828 1 97.06 521 PHE A CA 1
ATOM 4104 C C . PHE A 1 521 ? -0.361 -31.688 -15.18 1 97.06 521 PHE A C 1
ATOM 4106 O O . PHE A 1 521 ? -0.645 -31.938 -16.359 1 97.06 521 PHE A O 1
ATOM 4113 N N . SER A 1 522 ? -1.129 -31.859 -14.188 1 94.69 522 SER A N 1
ATOM 4114 C CA . SER A 1 522 ? -2.367 -32.625 -14.383 1 94.69 522 SER A CA 1
ATOM 4115 C C . SER A 1 522 ? -3.488 -31.703 -14.875 1 94.69 522 SER A C 1
ATOM 4117 O O . SER A 1 522 ? -4.547 -32.188 -15.289 1 94.69 522 SER A O 1
ATOM 4119 N N . LEU A 1 523 ? -3.301 -30.406 -14.891 1 94.56 523 LEU A N 1
ATOM 4120 C CA . LEU A 1 523 ? -4.336 -29.484 -15.359 1 94.56 523 LEU A CA 1
ATOM 4121 C C . LEU A 1 523 ? -4.582 -29.656 -16.859 1 94.56 523 LEU A C 1
ATOM 4123 O O . LEU A 1 523 ? -3.635 -29.797 -17.641 1 94.56 523 LEU A O 1
ATOM 4127 N N . PRO A 1 524 ? -5.902 -29.672 -17.188 1 94.12 524 PRO A N 1
ATOM 4128 C CA . PRO A 1 524 ? -6.164 -29.609 -18.625 1 94.12 524 PRO A CA 1
ATOM 4129 C C . PRO A 1 524 ? -5.562 -28.375 -19.281 1 94.12 524 PRO A C 1
ATOM 4131 O O . PRO A 1 524 ? -5.406 -27.344 -18.641 1 94.12 524 PRO A O 1
ATOM 4134 N N . LEU A 1 525 ? -5.273 -28.5 -20.562 1 94.25 525 LEU A N 1
ATOM 4135 C CA . LEU A 1 525 ? -4.527 -27.469 -21.266 1 94.25 525 LEU A CA 1
ATOM 4136 C C . LEU A 1 525 ? -5.234 -26.109 -21.172 1 94.25 525 LEU A C 1
ATOM 4138 O O . LEU A 1 525 ? -4.598 -25.094 -20.906 1 94.25 525 LEU A O 1
ATOM 4142 N N . ILE A 1 526 ? -6.543 -26.078 -21.328 1 93 526 ILE A N 1
ATOM 4143 C CA . ILE A 1 526 ? -7.289 -24.828 -21.297 1 93 526 ILE A CA 1
ATOM 4144 C C . ILE A 1 526 ? -7.211 -24.219 -19.891 1 93 526 ILE A C 1
ATOM 4146 O O . ILE A 1 526 ? -7.074 -23 -19.75 1 93 526 ILE A O 1
ATOM 4150 N N . ALA A 1 527 ? -7.305 -25.062 -18.875 1 93.62 527 ALA A N 1
ATOM 4151 C CA . ALA A 1 527 ? -7.184 -24.594 -17.5 1 93.62 527 ALA A CA 1
ATOM 4152 C C . ALA A 1 527 ? -5.777 -24.062 -17.219 1 93.62 527 ALA A C 1
ATOM 4154 O O . ALA A 1 527 ? -5.613 -23.016 -16.578 1 93.62 527 ALA A O 1
ATOM 4155 N N . ALA A 1 528 ? -4.809 -24.75 -17.75 1 95.38 528 ALA A N 1
ATOM 4156 C CA . ALA A 1 528 ? -3.418 -24.359 -17.547 1 95.38 528 ALA A CA 1
ATOM 4157 C C . ALA A 1 528 ? -3.115 -23.031 -18.219 1 95.38 528 ALA A C 1
ATOM 4159 O O . ALA A 1 528 ? -2.314 -22.234 -17.719 1 95.38 528 ALA A O 1
ATOM 4160 N N . ARG A 1 529 ? -3.773 -22.797 -19.359 1 95.19 529 ARG A N 1
ATOM 4161 C CA . ARG A 1 529 ? -3.586 -21.562 -20.109 1 95.19 529 ARG A CA 1
ATOM 4162 C C . ARG A 1 529 ? -4.344 -20.406 -19.438 1 95.19 529 ARG A C 1
ATOM 4164 O O . ARG A 1 529 ? -4.105 -19.234 -19.75 1 95.19 529 ARG A O 1
ATOM 4171 N N . SER A 1 530 ? -5.203 -20.766 -18.484 1 95.88 530 SER A N 1
ATOM 4172 C CA . SER A 1 530 ? -6.094 -19.766 -17.906 1 95.88 530 SER A CA 1
ATOM 4173 C C . SER A 1 530 ? -5.711 -19.453 -16.469 1 95.88 530 SER A C 1
ATOM 4175 O O . SER A 1 530 ? -6.41 -18.703 -15.781 1 95.88 530 SER A O 1
ATOM 4177 N N . VAL A 1 531 ? -4.641 -19.984 -15.992 1 96.31 531 VAL A N 1
ATOM 4178 C CA . VAL A 1 531 ? -4.234 -19.766 -14.609 1 96.31 531 VAL A CA 1
ATOM 4179 C C . VAL A 1 531 ? -3.688 -18.344 -14.461 1 96.31 531 VAL A C 1
ATOM 4181 O O . VAL A 1 531 ? -3.146 -17.781 -15.414 1 96.31 531 VAL A O 1
ATOM 4184 N N . PRO A 1 532 ? -3.84 -17.734 -13.242 1 96.56 532 PRO A N 1
ATOM 4185 C CA . PRO A 1 532 ? -3.152 -16.453 -12.984 1 96.56 532 PRO A CA 1
ATOM 4186 C C . PRO A 1 532 ? -1.632 -16.594 -13 1 96.56 532 PRO A C 1
ATOM 4188 O O . PRO A 1 532 ? -1.11 -17.719 -12.898 1 96.56 532 PRO A O 1
ATOM 4191 N N . MET A 1 533 ? -0.957 -15.484 -13.086 1 95.06 533 MET A N 1
ATOM 4192 C CA . MET A 1 533 ? 0.497 -15.438 -13.211 1 95.06 533 MET A CA 1
ATOM 4193 C C . MET A 1 533 ? 1.171 -16.062 -12 1 95.06 533 MET A C 1
ATOM 4195 O O . MET A 1 533 ? 2.258 -16.641 -12.109 1 95.06 533 MET A O 1
ATOM 4199 N N . PHE A 1 534 ? 0.585 -16.031 -10.859 1 95.06 534 PHE A N 1
ATOM 4200 C CA . PHE A 1 534 ? 1.232 -16.5 -9.641 1 95.06 534 PHE A CA 1
ATOM 4201 C C . PHE A 1 534 ? 1.47 -18 -9.68 1 95.06 534 PHE A C 1
ATOM 4203 O O . PHE A 1 534 ? 2.355 -18.516 -8.992 1 95.06 534 PHE A O 1
ATOM 4210 N N . ASN A 1 535 ? 0.702 -18.734 -10.5 1 96.69 535 ASN A N 1
ATOM 4211 C CA . ASN A 1 535 ? 0.906 -20.188 -10.602 1 96.69 535 ASN A CA 1
ATOM 4212 C C . ASN A 1 535 ? 2.275 -20.516 -11.188 1 96.69 535 ASN A C 1
ATOM 4214 O O . ASN A 1 535 ? 2.938 -21.453 -10.742 1 96.69 535 ASN A O 1
ATOM 4218 N N . PHE A 1 536 ? 2.656 -19.781 -12.164 1 96.5 536 PHE A N 1
ATOM 4219 C CA . PHE A 1 536 ? 3.973 -20 -12.758 1 96.5 536 PHE A CA 1
ATOM 4220 C C . PHE A 1 536 ? 5.074 -19.672 -11.75 1 96.5 536 PHE A C 1
ATOM 4222 O O . PHE A 1 536 ? 6.078 -20.391 -11.68 1 96.5 536 PHE A O 1
ATOM 4229 N N . ILE A 1 537 ? 4.828 -18.656 -10.984 1 95.5 537 ILE A N 1
ATOM 4230 C CA . ILE A 1 537 ? 5.781 -18.266 -9.953 1 95.5 537 ILE A CA 1
ATOM 4231 C C . ILE A 1 537 ? 5.891 -19.375 -8.906 1 95.5 537 ILE A C 1
ATOM 4233 O O . ILE A 1 537 ? 6.992 -19.719 -8.469 1 95.5 537 ILE A O 1
ATOM 4237 N N . ARG A 1 538 ? 4.832 -19.922 -8.539 1 96.88 538 ARG A N 1
ATOM 4238 C CA . ARG A 1 538 ? 4.789 -20.969 -7.523 1 96.88 538 ARG A CA 1
ATOM 4239 C C . ARG A 1 538 ? 5.469 -22.234 -8.016 1 96.88 538 ARG A C 1
ATOM 4241 O O . ARG A 1 538 ? 6.156 -22.922 -7.246 1 96.88 538 ARG A O 1
ATOM 4248 N N . CYS A 1 539 ? 5.309 -22.547 -9.266 1 97.44 539 CYS A N 1
ATOM 4249 C CA . CYS A 1 539 ? 5.988 -23.703 -9.828 1 97.44 539 CYS A CA 1
ATOM 4250 C C . CYS A 1 539 ? 7.496 -23.5 -9.844 1 97.44 539 CYS A C 1
ATOM 4252 O O . CYS A 1 539 ? 8.25 -24.422 -9.5 1 97.44 539 CYS A O 1
ATOM 4254 N N . SER A 1 540 ? 7.898 -22.344 -10.242 1 95.75 540 SER A N 1
ATOM 4255 C CA . SER A 1 540 ? 9.32 -22.047 -10.227 1 95.75 540 SER A CA 1
ATOM 4256 C C . SER A 1 540 ? 9.883 -22.094 -8.812 1 95.75 540 SER A C 1
ATOM 4258 O O . SER A 1 540 ? 11 -22.578 -8.594 1 95.75 540 SER A O 1
ATOM 4260 N N . TYR A 1 541 ? 9.156 -21.578 -7.898 1 95.94 541 TYR A N 1
ATOM 4261 C CA . TYR A 1 541 ? 9.531 -21.609 -6.492 1 95.94 541 TYR A CA 1
ATOM 4262 C C . TYR A 1 541 ? 9.719 -23.047 -6.008 1 95.94 541 TYR A C 1
ATOM 4264 O O . TYR A 1 541 ? 10.688 -23.344 -5.305 1 95.94 541 TYR A O 1
ATOM 4272 N N . ALA A 1 542 ? 8.805 -23.875 -6.355 1 97.44 542 ALA A N 1
ATOM 4273 C CA . ALA A 1 542 ? 8.914 -25.297 -6 1 97.44 542 ALA A CA 1
ATOM 4274 C C . ALA A 1 542 ? 10.203 -25.906 -6.559 1 97.44 542 ALA A C 1
ATOM 4276 O O . ALA A 1 542 ? 10.883 -26.656 -5.875 1 97.44 542 ALA A O 1
ATOM 4277 N N . CYS A 1 543 ? 10.578 -25.562 -7.734 1 96.38 543 CYS A N 1
ATOM 4278 C CA . CYS A 1 543 ? 11.805 -26.047 -8.352 1 96.38 543 CYS A CA 1
ATOM 4279 C C . CYS A 1 543 ? 13.031 -25.531 -7.605 1 96.38 543 CYS A C 1
ATOM 4281 O O . CYS A 1 543 ? 13.984 -26.281 -7.379 1 96.38 543 CYS A O 1
ATOM 4283 N N . VAL A 1 544 ? 12.969 -24.281 -7.281 1 94.5 544 VAL A N 1
ATOM 4284 C CA . VAL A 1 544 ? 14.086 -23.656 -6.574 1 94.5 544 VAL A CA 1
ATOM 4285 C C . VAL A 1 544 ? 14.305 -24.375 -5.238 1 94.5 544 VAL A C 1
ATOM 4287 O O . VAL A 1 544 ? 15.445 -24.609 -4.836 1 94.5 544 VAL A O 1
ATOM 4290 N N . VAL A 1 545 ? 13.234 -24.672 -4.547 1 94.69 545 VAL A N 1
ATOM 4291 C CA . VAL A 1 545 ? 13.312 -25.359 -3.258 1 94.69 545 VAL A CA 1
ATOM 4292 C C . VAL A 1 545 ? 13.953 -26.734 -3.438 1 94.69 545 VAL A C 1
ATOM 4294 O O . VAL A 1 545 ? 14.812 -27.125 -2.654 1 94.69 545 VAL A O 1
ATOM 4297 N N . LEU A 1 546 ? 13.57 -27.484 -4.477 1 95.62 546 LEU A N 1
ATOM 4298 C CA . LEU A 1 546 ? 14.164 -28.781 -4.758 1 95.62 546 LEU A CA 1
ATOM 4299 C C . LEU A 1 546 ? 15.648 -28.656 -5.062 1 95.62 546 LEU A C 1
ATOM 4301 O O . LEU A 1 546 ? 16.453 -29.453 -4.59 1 95.62 546 LEU A O 1
ATOM 4305 N N . LEU A 1 547 ? 16.016 -27.672 -5.801 1 93.5 547 LEU A N 1
ATOM 4306 C CA . LEU A 1 547 ? 17.406 -27.453 -6.152 1 93.5 547 LEU A CA 1
ATOM 4307 C C . LEU A 1 547 ? 18.234 -27.094 -4.918 1 93.5 547 LEU A C 1
ATOM 4309 O O . LEU A 1 547 ? 19.359 -27.562 -4.77 1 93.5 547 LEU A O 1
ATOM 4313 N N . LYS A 1 548 ? 17.656 -26.266 -4.117 1 91.19 548 LYS A N 1
ATOM 4314 C CA . LYS A 1 548 ? 18.359 -25.906 -2.896 1 91.19 548 LYS A CA 1
ATOM 4315 C C . LYS A 1 548 ? 18.609 -27.125 -2.016 1 91.19 548 LYS A C 1
ATOM 4317 O O . LYS A 1 548 ? 19.672 -27.25 -1.408 1 91.19 548 LYS A O 1
ATOM 4322 N N . ILE A 1 549 ? 17.594 -27.953 -1.837 1 91.88 549 ILE A N 1
ATOM 4323 C CA . ILE A 1 549 ? 17.781 -29.188 -1.086 1 91.88 549 ILE A CA 1
ATOM 4324 C C . ILE A 1 549 ? 18.875 -30.031 -1.729 1 91.88 549 ILE A C 1
ATOM 4326 O O . ILE A 1 549 ? 19.734 -30.562 -1.034 1 91.88 549 ILE A O 1
ATOM 4330 N N . TYR A 1 550 ? 18.859 -30.094 -3.014 1 91.81 550 TYR A N 1
ATOM 4331 C CA . TYR A 1 550 ? 19.859 -30.859 -3.754 1 91.81 550 TYR A CA 1
ATOM 4332 C C . TYR A 1 550 ? 21.266 -30.344 -3.5 1 91.81 550 TYR A C 1
ATOM 4334 O O . TYR A 1 550 ? 22.172 -31.109 -3.207 1 91.81 550 TYR A O 1
ATOM 4342 N N . PHE A 1 551 ? 21.438 -29.062 -3.602 1 86.94 551 PHE A N 1
ATOM 4343 C CA . PHE A 1 551 ? 22.75 -28.453 -3.447 1 86.94 551 PHE A CA 1
ATOM 4344 C C . PHE A 1 551 ? 23.25 -28.578 -2.01 1 86.94 551 PHE A C 1
ATOM 4346 O O . PHE A 1 551 ? 24.438 -28.797 -1.771 1 86.94 551 PHE A O 1
ATOM 4353 N N . THR A 1 552 ? 22.344 -28.406 -1.122 1 85.12 552 THR A N 1
ATOM 4354 C CA . THR A 1 552 ? 22.703 -28.578 0.279 1 85.12 552 THR A CA 1
ATOM 4355 C C . THR A 1 552 ? 23.141 -30.031 0.545 1 85.12 552 THR A C 1
ATOM 4357 O O . THR A 1 552 ? 24.109 -30.266 1.261 1 85.12 552 THR A O 1
ATOM 4360 N N . ALA A 1 553 ? 22.453 -30.969 -0.016 1 87.38 553 ALA A N 1
ATOM 4361 C CA . ALA A 1 553 ? 22.766 -32.375 0.173 1 87.38 553 ALA A CA 1
ATOM 4362 C C . ALA A 1 553 ? 24.047 -32.781 -0.551 1 87.38 553 ALA A C 1
ATOM 4364 O O . ALA A 1 553 ? 24.719 -33.719 -0.163 1 87.38 553 ALA A O 1
ATOM 4365 N N . SER A 1 554 ? 24.422 -32.031 -1.581 1 85.69 554 SER A N 1
ATOM 4366 C CA . SER A 1 554 ? 25.594 -32.344 -2.408 1 85.69 554 SER A CA 1
ATOM 4367 C C . SER A 1 554 ? 26.859 -31.75 -1.826 1 85.69 554 SER A C 1
ATOM 4369 O O . SER A 1 554 ? 27.969 -32.094 -2.27 1 85.69 554 SER A O 1
ATOM 4371 N N . CYS A 1 555 ? 26.656 -30.844 -0.917 1 81.44 555 CYS A N 1
ATOM 4372 C CA . CYS A 1 555 ? 27.828 -30.266 -0.287 1 81.44 555 CYS A CA 1
ATOM 4373 C C . CYS A 1 555 ? 28.641 -31.344 0.441 1 81.44 555 CYS A C 1
ATOM 4375 O O . CYS A 1 555 ? 28.078 -32.219 1.082 1 81.44 555 CYS A O 1
ATOM 4377 N N . PRO A 1 556 ? 29.984 -31.078 0.281 1 79.75 556 PRO A N 1
ATOM 4378 C CA . PRO A 1 556 ? 30.812 -32.031 1.011 1 79.75 556 PRO A CA 1
ATOM 4379 C C . PRO A 1 556 ? 30.609 -31.969 2.521 1 79.75 556 PRO A C 1
ATOM 4381 O O . PRO A 1 556 ? 30.453 -30.875 3.08 1 79.75 556 PRO A O 1
ATOM 4384 N N . LYS A 1 557 ? 30.453 -32.906 3.258 1 77.75 557 LYS A N 1
ATOM 4385 C CA . LYS A 1 557 ? 30.328 -33.031 4.707 1 77.75 557 LYS A CA 1
ATOM 4386 C C . LYS A 1 557 ? 28.922 -32.656 5.168 1 77.75 557 LYS A C 1
ATOM 4388 O O . LYS A 1 557 ? 28.688 -32.406 6.352 1 77.75 557 LYS A O 1
ATOM 4393 N N . SER A 1 558 ? 28.078 -32.5 4.207 1 81.44 558 SER A N 1
ATOM 4394 C CA . SER A 1 558 ? 26.703 -32.188 4.57 1 81.44 558 SER A CA 1
ATOM 4395 C C . SER A 1 558 ? 26.047 -33.344 5.293 1 81.44 558 SER A C 1
ATOM 4397 O O . SER A 1 558 ? 26.156 -34.5 4.848 1 81.44 558 SER A O 1
ATOM 4399 N N . ASP A 1 559 ? 25.484 -33.094 6.371 1 83.25 559 ASP A N 1
ATOM 4400 C CA . ASP A 1 559 ? 24.734 -34.125 7.098 1 83.25 559 ASP A CA 1
ATOM 4401 C C . ASP A 1 559 ? 23.5 -34.562 6.316 1 83.25 559 ASP A C 1
ATOM 4403 O O . ASP A 1 559 ? 23.062 -35.719 6.426 1 83.25 559 ASP A O 1
ATOM 4407 N N . LEU A 1 560 ? 22.969 -33.688 5.559 1 86.88 560 LEU A N 1
ATOM 4408 C CA . LEU A 1 560 ? 21.781 -33.969 4.773 1 86.88 560 LEU A CA 1
ATOM 4409 C C . LEU A 1 560 ? 22.078 -35.031 3.699 1 86.88 560 LEU A C 1
ATOM 4411 O O . LEU A 1 560 ? 21.25 -35.875 3.395 1 86.88 560 LEU A O 1
ATOM 4415 N N . GLY A 1 561 ? 23.234 -34.938 3.135 1 87.06 561 GLY A N 1
ATOM 4416 C CA . GLY A 1 561 ? 23.641 -35.875 2.1 1 87.06 561 GLY A CA 1
ATOM 4417 C C . GLY A 1 561 ? 23.703 -37.281 2.584 1 87.06 561 GLY A C 1
ATOM 4418 O O . GLY A 1 561 ? 23.562 -38.219 1.791 1 87.06 561 GLY A O 1
ATOM 4419 N N . LYS A 1 562 ? 23.875 -37.438 3.877 1 87.31 562 LYS A N 1
ATOM 4420 C CA . LYS A 1 562 ? 23.938 -38.781 4.461 1 87.31 562 LYS A CA 1
ATOM 4421 C C . LYS A 1 562 ? 22.547 -39.375 4.625 1 87.31 562 LYS A C 1
ATOM 4423 O O . LYS A 1 562 ? 22.391 -40.594 4.66 1 87.31 562 LYS A O 1
ATOM 4428 N N . HIS A 1 563 ? 21.609 -38.531 4.691 1 88.62 563 HIS A N 1
ATOM 4429 C CA . HIS A 1 563 ? 20.281 -39 5.062 1 88.62 563 HIS A CA 1
ATOM 4430 C C . HIS A 1 563 ? 19.312 -38.875 3.893 1 88.62 563 HIS A C 1
ATOM 4432 O O . HIS A 1 563 ? 18.219 -39.469 3.93 1 88.62 563 HIS A O 1
ATOM 4438 N N . LEU A 1 564 ? 19.688 -38.156 2.881 1 90.56 564 LEU A N 1
ATOM 4439 C CA . LEU A 1 564 ? 18.766 -37.938 1.768 1 90.56 564 LEU A CA 1
ATOM 4440 C C . LEU A 1 564 ? 19.359 -38.469 0.465 1 90.56 564 LEU A C 1
ATOM 4442 O O . LEU A 1 564 ? 20.484 -38.125 0.099 1 90.56 564 LEU A O 1
ATOM 4446 N N . ASP A 1 565 ? 18.531 -39.375 -0.149 1 91.44 565 ASP A N 1
ATOM 4447 C CA . ASP A 1 565 ? 18.891 -39.812 -1.504 1 91.44 565 ASP A CA 1
ATOM 4448 C C . ASP A 1 565 ? 18.594 -38.688 -2.51 1 91.44 565 ASP A C 1
ATOM 4450 O O . ASP A 1 565 ? 17.438 -38.375 -2.777 1 91.44 565 ASP A O 1
ATOM 4454 N N . ARG A 1 566 ? 19.625 -38.188 -3.045 1 90.94 566 ARG A N 1
ATOM 4455 C CA . ARG A 1 566 ? 19.484 -37.062 -3.967 1 90.94 566 ARG A CA 1
ATOM 4456 C C . ARG A 1 566 ? 18.594 -37.406 -5.152 1 90.94 566 ARG A C 1
ATOM 4458 O O . ARG A 1 566 ? 17.922 -36.562 -5.715 1 90.94 566 ARG A O 1
ATOM 4465 N N . ASN A 1 567 ? 18.516 -38.656 -5.562 1 91.69 567 ASN A N 1
ATOM 4466 C CA . ASN A 1 567 ? 17.688 -39.094 -6.68 1 91.69 567 ASN A CA 1
ATOM 4467 C C . ASN A 1 567 ? 16.203 -39 -6.348 1 91.69 567 ASN A C 1
ATOM 4469 O O . ASN A 1 567 ? 15.359 -38.938 -7.246 1 91.69 567 ASN A O 1
ATOM 4473 N N . SER A 1 568 ? 15.945 -39.031 -5.094 1 93.88 568 SER A N 1
ATOM 4474 C CA . SER A 1 568 ? 14.547 -38.969 -4.664 1 93.88 568 SER A CA 1
ATOM 4475 C C . SER A 1 568 ? 13.961 -37.594 -4.949 1 93.88 568 SER A C 1
ATOM 4477 O O . SER A 1 568 ? 12.734 -37.438 -4.988 1 93.88 568 SER A O 1
ATOM 4479 N N . LEU A 1 569 ? 14.805 -36.625 -5.168 1 96 569 LEU A N 1
ATOM 4480 C CA . LEU A 1 569 ? 14.344 -35.25 -5.477 1 96 569 LEU A CA 1
ATOM 4481 C C . LEU A 1 569 ? 13.797 -35.188 -6.895 1 96 569 LEU A C 1
ATOM 4483 O O . LEU A 1 569 ? 13.008 -34.281 -7.215 1 96 569 LEU A O 1
ATOM 4487 N N . LYS A 1 570 ? 14.203 -36.062 -7.781 1 96.75 570 LYS A N 1
ATOM 4488 C CA . LYS A 1 570 ? 13.727 -36.188 -9.156 1 96.75 570 LYS A CA 1
ATOM 4489 C C . LYS A 1 570 ? 13.828 -34.844 -9.875 1 96.75 570 LYS A C 1
ATOM 4491 O O . LYS A 1 570 ? 12.867 -34.375 -10.516 1 96.75 570 LYS A O 1
ATOM 4496 N N . ILE A 1 571 ? 14.953 -34.125 -9.727 1 95.94 571 ILE A N 1
ATOM 4497 C CA . ILE A 1 571 ? 15.148 -32.781 -10.211 1 95.94 571 ILE A CA 1
ATOM 4498 C C . ILE A 1 571 ? 15.047 -32.75 -11.734 1 95.94 571 ILE A C 1
ATOM 4500 O O . ILE A 1 571 ? 14.305 -31.938 -12.289 1 95.94 571 ILE A O 1
ATOM 4504 N N . THR A 1 572 ? 15.773 -33.594 -12.414 1 95.19 572 THR A N 1
ATOM 4505 C CA . THR A 1 572 ? 15.789 -33.625 -13.875 1 95.19 572 THR A CA 1
ATOM 4506 C C . THR A 1 572 ? 14.391 -33.875 -14.43 1 95.19 572 THR A C 1
ATOM 4508 O O . THR A 1 572 ? 13.969 -33.219 -15.383 1 95.19 572 THR A O 1
ATOM 4511 N N . HIS A 1 573 ? 13.773 -34.781 -13.836 1 96.62 573 HIS A N 1
ATOM 4512 C CA . HIS A 1 573 ? 12.43 -35.125 -14.273 1 96.62 573 HIS A CA 1
ATOM 4513 C C . HIS A 1 573 ? 11.492 -33.938 -14.18 1 96.62 573 HIS A C 1
ATOM 4515 O O . HIS A 1 573 ? 10.805 -33.594 -15.148 1 96.62 573 HIS A O 1
ATOM 4521 N N . PHE A 1 574 ? 11.461 -33.312 -13.062 1 97.88 574 PHE A N 1
ATOM 4522 C CA . PHE A 1 574 ? 10.508 -32.219 -12.828 1 97.88 574 PHE A CA 1
ATOM 4523 C C . PHE A 1 574 ? 10.883 -31 -13.648 1 97.88 574 PHE A C 1
ATOM 4525 O O . PHE A 1 574 ? 10.016 -30.297 -14.172 1 97.88 574 PHE A O 1
ATOM 4532 N N . LEU A 1 575 ? 12.148 -30.641 -13.75 1 97.69 575 LEU A N 1
ATOM 4533 C CA . LEU A 1 575 ? 12.562 -29.5 -14.562 1 97.69 575 LEU A CA 1
ATOM 4534 C C . LEU A 1 575 ? 12.211 -29.719 -16.031 1 97.69 575 LEU A C 1
ATOM 4536 O O . LEU A 1 575 ? 11.656 -28.844 -16.688 1 97.69 575 LEU A O 1
ATOM 4540 N N . ASP A 1 576 ? 12.492 -30.922 -16.531 1 97.62 576 ASP A N 1
ATOM 4541 C CA . ASP A 1 576 ? 12.203 -31.234 -17.922 1 97.62 576 ASP A CA 1
ATOM 4542 C C . ASP A 1 576 ? 10.703 -31.219 -18.188 1 97.62 576 ASP A C 1
ATOM 4544 O O . ASP A 1 576 ? 10.25 -30.688 -19.203 1 97.62 576 ASP A O 1
ATOM 4548 N N . ARG A 1 577 ? 10.023 -31.828 -17.328 1 98.12 577 ARG A N 1
ATOM 4549 C CA . ARG A 1 577 ? 8.578 -31.891 -17.484 1 98.12 577 ARG A CA 1
ATOM 4550 C C . ARG A 1 577 ? 7.957 -30.5 -17.406 1 98.12 577 ARG A C 1
ATOM 4552 O O . ARG A 1 577 ? 7.008 -30.188 -18.125 1 98.12 577 ARG A O 1
ATOM 4559 N N . LEU A 1 578 ? 8.414 -29.688 -16.484 1 98.44 578 LEU A N 1
ATOM 4560 C CA . LEU A 1 578 ? 7.883 -28.328 -16.359 1 98.44 578 LEU A CA 1
ATOM 4561 C C . LEU A 1 578 ? 8.172 -27.516 -17.625 1 98.44 578 LEU A C 1
ATOM 4563 O O . LEU A 1 578 ? 7.309 -26.797 -18.109 1 98.44 578 LEU A O 1
ATOM 4567 N N . ILE A 1 579 ? 9.383 -27.625 -18.141 1 98 579 ILE A N 1
ATOM 4568 C CA . ILE A 1 579 ? 9.742 -26.922 -19.375 1 98 579 ILE A CA 1
ATOM 4569 C C . ILE A 1 579 ? 8.812 -27.359 -20.5 1 98 579 ILE A C 1
ATOM 4571 O O . ILE A 1 579 ? 8.258 -26.516 -21.219 1 98 579 ILE A O 1
ATOM 4575 N N . SER A 1 580 ? 8.648 -28.641 -20.641 1 98 580 SER A N 1
ATOM 4576 C CA . SER A 1 580 ? 7.785 -29.172 -21.688 1 98 580 SER A CA 1
ATOM 4577 C C . SER A 1 580 ? 6.352 -28.688 -21.531 1 98 580 SER A C 1
ATOM 4579 O O . SER A 1 580 ? 5.703 -28.328 -22.516 1 98 580 SER A O 1
ATOM 4581 N N . ARG A 1 581 ? 5.84 -28.703 -20.328 1 98.25 581 ARG A N 1
ATOM 4582 C CA . ARG A 1 581 ? 4.473 -28.266 -20.047 1 98.25 581 ARG A CA 1
ATOM 4583 C C . ARG A 1 581 ? 4.301 -26.781 -20.359 1 98.25 581 ARG A C 1
ATOM 4585 O O . ARG A 1 581 ? 3.291 -26.375 -20.938 1 98.25 581 ARG A O 1
ATOM 4592 N N . LEU A 1 582 ? 5.227 -25.969 -19.938 1 98.06 582 LEU A N 1
ATOM 4593 C CA . LEU A 1 582 ? 5.176 -24.531 -20.203 1 98.06 582 LEU A CA 1
ATOM 4594 C C . LEU A 1 582 ? 5.238 -24.25 -21.703 1 98.06 582 LEU A C 1
ATOM 4596 O O . LEU A 1 582 ? 4.555 -23.359 -22.188 1 98.06 582 LEU A O 1
ATOM 4600 N N . GLU A 1 583 ? 6.066 -25 -22.391 1 97.44 583 GLU A N 1
ATOM 4601 C CA . GLU A 1 583 ? 6.137 -24.859 -23.844 1 97.44 583 GLU A CA 1
ATOM 4602 C C . GLU A 1 583 ? 4.801 -25.203 -24.5 1 97.44 583 GLU A C 1
ATOM 4604 O O . GLU A 1 583 ? 4.379 -24.547 -25.453 1 97.44 583 GLU A O 1
ATOM 4609 N N . GLU A 1 584 ? 4.219 -26.25 -24.016 1 97.31 584 GLU A N 1
ATOM 4610 C CA . GLU A 1 584 ? 2.898 -26.625 -24.5 1 97.31 584 GLU A CA 1
ATOM 4611 C C . GLU A 1 584 ? 1.882 -25.516 -24.297 1 97.31 584 GLU A C 1
ATOM 4613 O O . GLU A 1 584 ? 1.086 -25.219 -25.188 1 97.31 584 GLU A O 1
ATOM 4618 N N . ILE A 1 585 ? 1.882 -24.938 -23.141 1 96.75 585 ILE A N 1
ATOM 4619 C CA . ILE A 1 585 ? 0.969 -23.859 -22.766 1 96.75 585 ILE A CA 1
ATOM 4620 C C . ILE A 1 585 ? 1.231 -22.641 -23.656 1 96.75 585 ILE A C 1
ATOM 4622 O O . ILE A 1 585 ? 0.294 -21.953 -24.062 1 96.75 585 ILE A O 1
ATOM 4626 N N . ALA A 1 586 ? 2.453 -22.391 -23.938 1 95.12 586 ALA A N 1
ATOM 4627 C CA . ALA A 1 586 ? 2.854 -21.203 -24.688 1 95.12 586 ALA A CA 1
ATOM 4628 C C . ALA A 1 586 ? 2.773 -21.438 -26.188 1 95.12 586 ALA A C 1
ATOM 4630 O O . ALA A 1 586 ? 2.996 -20.531 -26.984 1 95.12 586 ALA A O 1
ATOM 4631 N N . ALA A 1 587 ? 2.449 -22.609 -26.578 1 93.75 587 ALA A N 1
ATOM 4632 C CA . ALA A 1 587 ? 2.449 -22.969 -27.984 1 93.75 587 ALA A CA 1
ATOM 4633 C C . ALA A 1 587 ? 1.575 -22 -28.797 1 93.75 587 ALA A C 1
ATOM 4635 O O . ALA A 1 587 ? 0.556 -21.516 -28.297 1 93.75 587 ALA A O 1
ATOM 4636 N N . ASP A 1 588 ? 1.929 -21.672 -30 1 88.94 588 ASP A N 1
ATOM 4637 C CA . ASP A 1 588 ? 1.212 -20.797 -30.938 1 88.94 588 ASP A CA 1
ATOM 4638 C C . ASP A 1 588 ? 1.147 -19.375 -30.406 1 88.94 588 ASP A C 1
ATOM 4640 O O . ASP A 1 588 ? 0.16 -18.656 -30.625 1 88.94 588 ASP A O 1
ATOM 4644 N N . ASP A 1 589 ? 2.033 -19.047 -29.578 1 84.56 589 ASP A N 1
ATOM 4645 C CA . ASP A 1 589 ? 2.203 -17.703 -29.016 1 84.56 589 ASP A CA 1
ATOM 4646 C C . ASP A 1 589 ? 1.029 -17.344 -28.109 1 84.56 589 ASP A C 1
ATOM 4648 O O . ASP A 1 589 ? 0.595 -16.188 -28.094 1 84.56 589 ASP A O 1
ATOM 4652 N N . LYS A 1 590 ? 0.612 -18.5 -27.609 1 88.19 590 LYS A N 1
ATOM 4653 C CA . LYS A 1 590 ? -0.42 -18.266 -26.594 1 88.19 590 LYS A CA 1
ATOM 4654 C C . LYS A 1 590 ? 0.191 -18.125 -25.203 1 88.19 590 LYS A C 1
ATOM 4656 O O . LYS A 1 590 ? 1.307 -18.594 -24.969 1 88.19 590 LYS A O 1
ATOM 4661 N N . CYS A 1 591 ? -0.32 -17.422 -24.297 1 90.69 591 CYS A N 1
ATOM 4662 C CA . CYS A 1 591 ? 0.069 -17.25 -22.906 1 90.69 591 CYS A CA 1
ATOM 4663 C C . CYS A 1 591 ? 1.501 -16.75 -22.797 1 90.69 591 CYS A C 1
ATOM 4665 O O . CYS A 1 591 ? 2.41 -17.5 -22.453 1 90.69 591 CYS A O 1
ATOM 4667 N N . ARG A 1 592 ? 1.746 -15.609 -22.953 1 91.19 592 ARG A N 1
ATOM 4668 C CA . ARG A 1 592 ? 3.043 -14.938 -22.906 1 91.19 592 ARG A CA 1
ATOM 4669 C C . ARG A 1 592 ? 3.744 -15.227 -21.578 1 91.19 592 ARG A C 1
ATOM 4671 O O . ARG A 1 592 ? 4.969 -15.352 -21.531 1 91.19 592 ARG A O 1
ATOM 4678 N N . GLY A 1 593 ? 3.008 -15.344 -20.516 1 91.56 593 GLY A N 1
ATOM 4679 C CA . GLY A 1 593 ? 3.568 -15.648 -19.203 1 91.56 593 GLY A CA 1
ATOM 4680 C C . GLY A 1 593 ? 4.281 -16.984 -19.172 1 91.56 593 GLY A C 1
ATOM 4681 O O . GLY A 1 593 ? 5.398 -17.094 -18.641 1 91.56 593 GLY A O 1
ATOM 4682 N N . ALA A 1 594 ? 3.664 -17.953 -19.734 1 95.06 594 ALA A N 1
ATOM 4683 C CA . ALA A 1 594 ? 4.273 -19.281 -19.766 1 95.06 594 ALA A CA 1
ATOM 4684 C C . ALA A 1 594 ? 5.59 -19.266 -20.547 1 95.06 594 ALA A C 1
ATOM 4686 O O . ALA A 1 594 ? 6.559 -19.906 -20.156 1 95.06 594 ALA A O 1
ATOM 4687 N N . LYS A 1 595 ? 5.633 -18.516 -21.594 1 93.19 595 LYS A N 1
ATOM 4688 C CA . LYS A 1 595 ? 6.832 -18.406 -22.422 1 93.19 595 LYS A CA 1
ATOM 4689 C C . LYS A 1 595 ? 7.992 -17.812 -21.625 1 93.19 595 LYS A C 1
ATOM 4691 O O . LYS A 1 595 ? 9.125 -18.281 -21.734 1 93.19 595 LYS A O 1
ATOM 4696 N N . LYS A 1 596 ? 7.734 -16.828 -20.875 1 92.06 596 LYS A N 1
ATOM 4697 C CA . LYS A 1 596 ? 8.766 -16.203 -20.062 1 92.06 596 LYS A CA 1
ATOM 4698 C C . LYS A 1 596 ? 9.305 -17.172 -19.016 1 92.06 596 LYS A C 1
ATOM 4700 O O . LYS A 1 596 ? 10.5 -17.141 -18.688 1 92.06 596 LYS A O 1
ATOM 4705 N N . PHE A 1 597 ? 8.523 -18.031 -18.484 1 95.12 597 PHE A N 1
ATOM 4706 C CA . PHE A 1 597 ? 8.945 -18.922 -17.422 1 95.12 597 PHE A CA 1
ATOM 4707 C C . PHE A 1 597 ? 9.656 -20.141 -17.984 1 95.12 597 PHE A C 1
ATOM 4709 O O . PHE A 1 597 ? 10.391 -20.844 -17.281 1 95.12 597 PHE A O 1
ATOM 4716 N N . VAL A 1 598 ? 9.461 -20.406 -19.312 1 95.88 598 VAL A N 1
ATOM 4717 C CA . VAL A 1 598 ? 10.281 -21.422 -19.953 1 95.88 598 VAL A CA 1
ATOM 4718 C C . VAL A 1 598 ? 11.758 -21.047 -19.828 1 95.88 598 VAL A C 1
ATOM 4720 O O . VAL A 1 598 ? 12.586 -21.891 -19.453 1 95.88 598 VAL A O 1
ATOM 4723 N N . VAL A 1 599 ? 12.039 -19.812 -20.078 1 90.94 599 VAL A N 1
ATOM 4724 C CA . VAL A 1 599 ? 13.414 -19.328 -20.031 1 90.94 599 VAL A CA 1
ATOM 4725 C C . VAL A 1 599 ? 13.945 -19.422 -18.609 1 90.94 599 VAL A C 1
ATOM 4727 O O . VAL A 1 599 ? 15.078 -19.859 -18.391 1 90.94 599 VAL A O 1
ATOM 4730 N N . MET A 1 600 ? 13.164 -19.047 -17.688 1 91.31 600 MET A N 1
ATOM 4731 C CA . MET A 1 600 ? 13.57 -19.062 -16.281 1 91.31 600 MET A CA 1
ATOM 4732 C C . MET A 1 600 ? 13.867 -20.484 -15.805 1 91.31 600 MET A C 1
ATOM 4734 O O . MET A 1 600 ? 14.867 -20.719 -15.125 1 91.31 600 MET A O 1
ATOM 4738 N N . VAL A 1 601 ? 13.023 -21.453 -16.156 1 95.44 601 VAL A N 1
ATOM 4739 C CA . VAL A 1 601 ? 13.203 -22.828 -15.711 1 95.44 601 VAL A CA 1
ATOM 4740 C C . VAL A 1 601 ? 14.375 -23.469 -16.453 1 95.44 601 VAL A C 1
ATOM 4742 O O . VAL A 1 601 ? 15.102 -24.281 -15.891 1 95.44 601 VAL A O 1
ATOM 4745 N N . MET A 1 602 ? 14.602 -23.047 -17.656 1 94.56 602 MET A N 1
ATOM 4746 C CA . MET A 1 602 ? 15.773 -23.516 -18.406 1 94.56 602 MET A CA 1
ATOM 4747 C C . MET A 1 602 ? 17.062 -23.031 -17.734 1 94.56 602 MET A C 1
ATOM 4749 O O . MET A 1 602 ? 18.047 -23.766 -17.688 1 94.56 602 MET A O 1
ATOM 4753 N N . MET A 1 603 ? 16.984 -21.828 -17.297 1 91.44 603 MET A N 1
ATOM 4754 C CA . MET A 1 603 ? 18.125 -21.312 -16.547 1 91.44 603 MET A CA 1
ATOM 4755 C C . MET A 1 603 ? 18.391 -22.125 -15.297 1 91.44 603 MET A C 1
ATOM 4757 O O . MET A 1 603 ? 19.531 -22.453 -14.977 1 91.44 603 MET A O 1
ATOM 4761 N N . LEU A 1 604 ? 17.359 -22.453 -14.555 1 92.19 604 LEU A N 1
ATOM 4762 C CA . LEU A 1 604 ? 17.484 -23.281 -13.367 1 92.19 604 LEU A CA 1
ATOM 4763 C C . LEU A 1 604 ? 18.078 -24.641 -13.719 1 92.19 604 LEU A C 1
ATOM 4765 O O . LEU A 1 604 ? 18.938 -25.172 -13 1 92.19 604 LEU A O 1
ATOM 4769 N N . LYS A 1 605 ? 17.609 -25.172 -14.82 1 94.88 605 LYS A N 1
ATOM 4770 C CA . LYS A 1 605 ? 18.125 -26.453 -15.281 1 94.88 605 LYS A CA 1
ATOM 4771 C C . LYS A 1 605 ? 19.609 -26.359 -15.617 1 94.88 605 LYS A C 1
ATOM 4773 O O . LYS A 1 605 ? 20.375 -27.266 -15.297 1 94.88 605 LYS A O 1
ATOM 4778 N N . THR A 1 606 ? 19.984 -25.281 -16.219 1 92.31 606 THR A N 1
ATOM 4779 C CA . THR A 1 606 ? 21.375 -25.078 -16.562 1 92.31 606 THR A CA 1
ATOM 4780 C C . THR A 1 606 ? 22.234 -25 -15.297 1 92.31 606 THR A C 1
ATOM 4782 O O . THR A 1 606 ? 23.344 -25.547 -15.258 1 92.31 606 THR A O 1
ATOM 4785 N N . TRP A 1 607 ? 21.734 -24.328 -14.336 1 87.56 607 TRP A N 1
ATOM 4786 C CA . TRP A 1 607 ? 22.453 -24.234 -13.07 1 87.56 607 TRP A CA 1
ATOM 4787 C C . TRP A 1 607 ? 22.609 -25.609 -12.43 1 87.56 607 TRP A C 1
ATOM 4789 O O . TRP A 1 607 ? 23.641 -25.906 -11.836 1 87.56 607 TRP A O 1
ATOM 4799 N N . TYR A 1 608 ? 21.641 -26.422 -12.492 1 91 608 TYR A N 1
ATOM 4800 C CA . TYR A 1 608 ? 21.656 -27.781 -11.961 1 91 608 TYR A CA 1
ATOM 4801 C C . TYR A 1 608 ? 22.703 -28.625 -12.68 1 91 608 TYR A C 1
ATOM 4803 O O . TYR A 1 608 ? 23.484 -29.344 -12.047 1 91 608 TYR A O 1
ATOM 4811 N N . LEU A 1 609 ? 22.75 -28.484 -13.977 1 90.44 609 LEU A N 1
ATOM 4812 C CA . LEU A 1 609 ? 23.625 -29.328 -14.797 1 90.44 609 LEU A CA 1
ATOM 4813 C C . LEU A 1 609 ? 25.078 -28.891 -14.672 1 90.44 609 LEU A C 1
ATOM 4815 O O . LEU A 1 609 ? 25.984 -29.688 -14.891 1 90.44 609 LEU A O 1
ATOM 4819 N N . ARG A 1 610 ? 25.281 -27.688 -14.336 1 84.81 610 ARG A N 1
ATOM 4820 C CA . ARG A 1 610 ? 26.656 -27.188 -14.172 1 84.81 610 ARG A CA 1
ATOM 4821 C C . ARG A 1 610 ? 27.25 -27.688 -12.859 1 84.81 610 ARG A C 1
ATOM 4823 O O . ARG A 1 610 ? 28.469 -27.656 -12.68 1 84.81 610 ARG A O 1
ATOM 4830 N N . GLN A 1 611 ? 26.516 -28.188 -11.953 1 76.44 611 GLN A N 1
ATOM 4831 C CA . GLN A 1 611 ? 27.062 -28.719 -10.703 1 76.44 611 GLN A CA 1
ATOM 4832 C C . GLN A 1 611 ? 27.438 -30.188 -10.844 1 76.44 611 GLN A C 1
ATOM 4834 O O . GLN A 1 611 ? 28.328 -30.672 -10.156 1 76.44 611 GLN A O 1
ATOM 4839 N N . SER B 1 1 ? 30.688 63.188 -45.156 1 19.12 1 SER B N 1
ATOM 4840 C CA . SER B 1 1 ? 29.297 63.562 -45.312 1 19.12 1 SER B CA 1
ATOM 4841 C C . SER B 1 1 ? 28.562 62.562 -46.219 1 19.12 1 SER B C 1
ATOM 4843 O O . SER B 1 1 ? 27.688 62.969 -47 1 19.12 1 SER B O 1
ATOM 4845 N N . ALA B 1 2 ? 29.156 61.344 -46.312 1 24.02 2 ALA B N 1
ATOM 4846 C CA . ALA B 1 2 ? 28.766 60.438 -47.375 1 24.02 2 ALA B CA 1
ATOM 4847 C C . ALA B 1 2 ? 27.281 60.125 -47.281 1 24.02 2 ALA B C 1
ATOM 4849 O O . ALA B 1 2 ? 26.719 59.969 -46.188 1 24.02 2 ALA B O 1
ATOM 4850 N N . SER B 1 3 ? 26.594 60.469 -48.375 1 25.86 3 SER B N 1
ATOM 4851 C CA . SER B 1 3 ? 25.188 60.531 -48.719 1 25.86 3 SER B CA 1
ATOM 4852 C C . SER B 1 3 ? 24.5 59.188 -48.469 1 25.86 3 SER B C 1
ATOM 4854 O O . SER B 1 3 ? 25.031 58.156 -48.812 1 25.86 3 SER B O 1
ATOM 4856 N N . PRO B 1 4 ? 23.531 59.156 -47.438 1 31.14 4 PRO B N 1
ATOM 4857 C CA . PRO B 1 4 ? 22.766 58.094 -46.75 1 31.14 4 PRO B CA 1
ATOM 4858 C C . PRO B 1 4 ? 21.969 57.219 -47.719 1 31.14 4 PRO B C 1
ATOM 4860 O O . PRO B 1 4 ? 21.203 57.75 -48.531 1 31.14 4 PRO B O 1
ATOM 4863 N N . ALA B 1 5 ? 22.734 56.25 -48.219 1 31.48 5 ALA B N 1
ATOM 4864 C CA . ALA B 1 5 ? 22.266 55.344 -49.281 1 31.48 5 ALA B CA 1
ATOM 4865 C C . ALA B 1 5 ? 20.781 55 -49.094 1 31.48 5 ALA B C 1
ATOM 4867 O O . ALA B 1 5 ? 20.344 54.719 -48 1 31.48 5 ALA B O 1
ATOM 4868 N N . ALA B 1 6 ? 19.922 55.469 -50.062 1 32.31 6 ALA B N 1
ATOM 4869 C CA . ALA B 1 6 ? 18.484 55.5 -50.281 1 32.31 6 ALA B CA 1
ATOM 4870 C C . ALA B 1 6 ? 17.859 54.156 -50.031 1 32.31 6 ALA B C 1
ATOM 4872 O O . ALA B 1 6 ? 18.391 53.125 -50.469 1 32.31 6 ALA B O 1
ATOM 4873 N N . PRO B 1 7 ? 17.062 53.969 -48.875 1 33.44 7 PRO B N 1
ATOM 4874 C CA . PRO B 1 7 ? 16.391 52.75 -48.375 1 33.44 7 PRO B CA 1
ATOM 4875 C C . PRO B 1 7 ? 15.602 52.031 -49.469 1 33.44 7 PRO B C 1
ATOM 4877 O O . PRO B 1 7 ? 15.031 52.688 -50.344 1 33.44 7 PRO B O 1
ATOM 4880 N N . SER B 1 8 ? 16.188 51.031 -50.094 1 31.86 8 SER B N 1
ATOM 4881 C CA . SER B 1 8 ? 15.688 50.344 -51.25 1 31.86 8 SER B CA 1
ATOM 4882 C C . SER B 1 8 ? 14.172 50.188 -51.188 1 31.86 8 SER B C 1
ATOM 4884 O O . SER B 1 8 ? 13.594 50.094 -50.094 1 31.86 8 SER B O 1
ATOM 4886 N N . VAL B 1 9 ? 13.492 50.562 -52.312 1 34.75 9 VAL B N 1
ATOM 4887 C CA . VAL B 1 9 ? 12.109 50.719 -52.75 1 34.75 9 VAL B CA 1
ATOM 4888 C C . VAL B 1 9 ? 11.281 49.531 -52.344 1 34.75 9 VAL B C 1
ATOM 4890 O O . VAL B 1 9 ? 10.047 49.594 -52.281 1 34.75 9 VAL B O 1
ATOM 4893 N N . GLN B 1 10 ? 11.977 48.344 -52.375 1 33.03 10 GLN B N 1
ATOM 4894 C CA . GLN B 1 10 ? 11.133 47.156 -52.375 1 33.03 10 GLN B CA 1
ATOM 4895 C C . GLN B 1 10 ? 10.406 47 -51.031 1 33.03 10 GLN B C 1
ATOM 4897 O O . GLN B 1 10 ? 9.531 46.156 -50.875 1 33.03 10 GLN B O 1
ATOM 4902 N N . GLN B 1 11 ? 11.062 47.531 -49.906 1 31.92 11 GLN B N 1
ATOM 4903 C CA . GLN B 1 11 ? 10.484 47.406 -48.562 1 31.92 11 GLN B CA 1
ATOM 4904 C C . GLN B 1 11 ? 9.18 48.188 -48.469 1 31.92 11 GLN B C 1
ATOM 4906 O O . GLN B 1 11 ? 8.555 48.25 -47.406 1 31.92 11 GLN B O 1
ATOM 4911 N N . LEU B 1 12 ? 9.078 49.219 -49.375 1 31.89 12 LEU B N 1
ATOM 4912 C CA . LEU B 1 12 ? 7.941 50.125 -49.312 1 31.89 12 LEU B CA 1
ATOM 4913 C C . LEU B 1 12 ? 6.641 49.406 -49.625 1 31.89 12 LEU B C 1
ATOM 4915 O O . LEU B 1 12 ? 5.562 50 -49.594 1 31.89 12 LEU B O 1
ATOM 4919 N N . GLN B 1 13 ? 6.754 48.438 -50.5 1 30.11 13 GLN B N 1
ATOM 4920 C CA . GLN B 1 13 ? 5.52 48.094 -51.188 1 30.11 13 GLN B CA 1
ATOM 4921 C C . GLN B 1 13 ? 4.477 47.531 -50.219 1 30.11 13 GLN B C 1
ATOM 4923 O O . GLN B 1 13 ? 3.275 47.625 -50.469 1 30.11 13 GLN B O 1
ATOM 4928 N N . ASP B 1 14 ? 4.973 46.531 -49.438 1 32.69 14 ASP B N 1
ATOM 4929 C CA . ASP B 1 14 ? 3.895 45.688 -48.938 1 32.69 14 ASP B CA 1
ATOM 4930 C C . ASP B 1 14 ? 3.092 46.406 -47.844 1 32.69 14 ASP B C 1
ATOM 4932 O O . ASP B 1 14 ? 3.158 46.062 -46.688 1 32.69 14 ASP B O 1
ATOM 4936 N N . GLN B 1 15 ? 3.191 47.75 -47.906 1 32.03 15 GLN B N 1
ATOM 4937 C CA . GLN B 1 15 ? 2.383 48.406 -46.906 1 32.03 15 GLN B CA 1
ATOM 4938 C C . GLN B 1 15 ? 0.914 48.031 -47 1 32.03 15 GLN B C 1
ATOM 4940 O O . GLN B 1 15 ? 0.289 48.25 -48.062 1 32.03 15 GLN B O 1
ATOM 4945 N N . LYS B 1 16 ? 0.611 47.094 -46.25 1 40.94 16 LYS B N 1
ATOM 4946 C CA . LYS B 1 16 ? -0.778 46.656 -46.125 1 40.94 16 LYS B CA 1
ATOM 4947 C C . LYS B 1 16 ? -1.729 47.844 -46.156 1 40.94 16 LYS B C 1
ATOM 4949 O O . LYS B 1 16 ? -1.51 48.812 -45.438 1 40.94 16 LYS B O 1
ATOM 4954 N N . ARG B 1 17 ? -2.512 48.062 -47.094 1 48.91 17 ARG B N 1
ATOM 4955 C CA . ARG B 1 17 ? -3.449 49.156 -47.344 1 48.91 17 ARG B CA 1
ATOM 4956 C C . ARG B 1 17 ? -4.312 49.406 -46.125 1 48.91 17 ARG B C 1
ATOM 4958 O O . ARG B 1 17 ? -4.805 48.469 -45.469 1 48.91 17 ARG B O 1
ATOM 4965 N N . PRO B 1 18 ? -4.215 50.5 -45.438 1 53.22 18 PRO B N 1
ATOM 4966 C CA . PRO B 1 18 ? -4.945 50.781 -44.219 1 53.22 18 PRO B CA 1
ATOM 4967 C C . PRO B 1 18 ? -6.449 50.562 -44.344 1 53.22 18 PRO B C 1
ATOM 4969 O O . PRO B 1 18 ? -7.016 50.75 -45.406 1 53.22 18 PRO B O 1
ATOM 4972 N N . ARG B 1 19 ? -6.961 49.719 -43.625 1 65.19 19 ARG B N 1
ATOM 4973 C CA . ARG B 1 19 ? -8.375 49.344 -43.594 1 65.19 19 ARG B CA 1
ATOM 4974 C C . ARG B 1 19 ? -9.266 50.594 -43.531 1 65.19 19 ARG B C 1
ATOM 4976 O O . ARG B 1 19 ? -8.938 51.562 -42.844 1 65.19 19 ARG B O 1
ATOM 4983 N N . ALA B 1 20 ? -10.227 50.625 -44.312 1 74.56 20 ALA B N 1
ATOM 4984 C CA . ALA B 1 20 ? -11.133 51.75 -44.469 1 74.56 20 ALA B CA 1
ATOM 4985 C C . ALA B 1 20 ? -12.016 51.938 -43.219 1 74.56 20 ALA B C 1
ATOM 4987 O O . ALA B 1 20 ? -12.305 50.969 -42.531 1 74.56 20 ALA B O 1
ATOM 4988 N N . CYS B 1 21 ? -12.359 53.062 -42.719 1 74.5 21 CYS B N 1
ATOM 4989 C CA . CYS B 1 21 ? -13.242 53.344 -41.594 1 74.5 21 CYS B CA 1
ATOM 4990 C C . CYS B 1 21 ? -14.68 52.938 -41.906 1 74.5 21 CYS B C 1
ATOM 4992 O O . CYS B 1 21 ? -15.047 52.812 -43.094 1 74.5 21 CYS B O 1
ATOM 4994 N N . GLU B 1 22 ? -15.516 52.688 -41.062 1 78.69 22 GLU B N 1
ATOM 4995 C CA . GLU B 1 22 ? -16.859 52.156 -41.188 1 78.69 22 GLU B CA 1
ATOM 4996 C C . GLU B 1 22 ? -17.766 53.125 -41.969 1 78.69 22 GLU B C 1
ATOM 4998 O O . GLU B 1 22 ? -18.625 52.688 -42.719 1 78.69 22 GLU B O 1
ATOM 5003 N N . SER B 1 23 ? -17.5 54.375 -41.844 1 78.94 23 SER B N 1
ATOM 5004 C CA . SER B 1 23 ? -18.328 55.375 -42.531 1 78.94 23 SER B CA 1
ATOM 5005 C C . SER B 1 23 ? -18.016 55.406 -44.031 1 78.94 23 SER B C 1
ATOM 5007 O O . SER B 1 23 ? -18.938 55.438 -44.844 1 78.94 23 SER B O 1
ATOM 5009 N N . CYS B 1 24 ? -16.75 55.312 -44.375 1 77.81 24 CYS B N 1
ATOM 5010 C CA . CYS B 1 24 ? -16.344 55.312 -45.781 1 77.81 24 CYS B CA 1
ATOM 5011 C C . CYS B 1 24 ? -16.734 54.031 -46.469 1 77.81 24 CYS B C 1
ATOM 5013 O O . CYS B 1 24 ? -17.141 54.031 -47.625 1 77.81 24 CYS B O 1
ATOM 5015 N N . ARG B 1 25 ? -16.703 52.875 -45.625 1 76.94 25 ARG B N 1
ATOM 5016 C CA . ARG B 1 25 ? -17.109 51.562 -46.125 1 76.94 25 ARG B CA 1
ATOM 5017 C C . ARG B 1 25 ? -18.609 51.531 -46.406 1 76.94 25 ARG B C 1
ATOM 5019 O O . ARG B 1 25 ? -19.031 51 -47.438 1 76.94 25 ARG B O 1
ATOM 5026 N N . GLY B 1 26 ? -19.391 52.156 -45.531 1 78 26 GLY B N 1
ATOM 5027 C CA . GLY B 1 26 ? -20.828 52.188 -45.719 1 78 26 GLY B CA 1
ATOM 5028 C C . GLY B 1 26 ? -21.266 52.969 -46.938 1 78 26 GLY B C 1
ATOM 5029 O O . GLY B 1 26 ? -22.25 52.594 -47.594 1 78 26 GLY B O 1
ATOM 5030 N N . LEU B 1 27 ? -20.453 53.969 -47.25 1 76.94 27 LEU B N 1
ATOM 5031 C CA . LEU B 1 27 ? -20.797 54.812 -48.406 1 76.94 27 LEU B CA 1
ATOM 5032 C C . LEU B 1 27 ? -20.078 54.375 -49.656 1 76.94 27 LEU B C 1
ATOM 5034 O O . LEU B 1 27 ? -20.25 54.969 -50.719 1 76.94 27 LEU B O 1
ATOM 5038 N N . LYS B 1 28 ? -19.328 53.219 -49.562 1 75.94 28 LYS B N 1
ATOM 5039 C CA . LYS B 1 28 ? -18.594 52.562 -50.625 1 75.94 28 LYS B CA 1
ATOM 5040 C C . LYS B 1 28 ? -17.656 53.562 -51.344 1 75.94 28 LYS B C 1
ATOM 5042 O O . LYS B 1 28 ? -17.516 53.5 -52.562 1 75.94 28 LYS B O 1
ATOM 5047 N N . VAL B 1 29 ? -17.094 54.469 -50.438 1 79.19 29 VAL B N 1
ATOM 5048 C CA . VAL B 1 29 ? -16.141 55.406 -51 1 79.19 29 VAL B CA 1
ATOM 5049 C C . VAL B 1 29 ? -14.734 55.094 -50.5 1 79.19 29 VAL B C 1
ATOM 5051 O O . VAL B 1 29 ? -14.562 54.469 -49.469 1 79.19 29 VAL B O 1
ATOM 5054 N N . ARG B 1 30 ? -13.773 55.469 -51.188 1 76.75 30 ARG B N 1
ATOM 5055 C CA . ARG B 1 30 ? -12.367 55.25 -50.875 1 76.75 30 ARG B CA 1
ATOM 5056 C C . ARG B 1 30 ? -11.969 56 -49.594 1 76.75 30 ARG B C 1
ATOM 5058 O O . ARG B 1 30 ? -12.102 57.219 -49.531 1 76.75 30 ARG B O 1
ATOM 5065 N N . CYS B 1 31 ? -11.523 55.281 -48.5 1 72.62 31 CYS B N 1
ATOM 5066 C CA . CYS B 1 31 ? -11.156 55.875 -47.25 1 72.62 31 CYS B CA 1
ATOM 5067 C C . CYS B 1 31 ? -9.758 56.469 -47.312 1 72.62 31 CYS B C 1
ATOM 5069 O O . CYS B 1 31 ? -8.828 55.844 -47.812 1 72.62 31 CYS B O 1
ATOM 5071 N N . ASP B 1 32 ? -9.508 57.656 -47.125 1 74.94 32 ASP B N 1
ATOM 5072 C CA . ASP B 1 32 ? -8.203 58.344 -47.125 1 74.94 32 ASP B CA 1
ATOM 5073 C C . ASP B 1 32 ? -7.699 58.562 -45.688 1 74.94 32 ASP B C 1
ATOM 5075 O O . ASP B 1 32 ? -7.988 59.594 -45.094 1 74.94 32 ASP B O 1
ATOM 5079 N N . PRO B 1 33 ? -7.031 57.438 -45.094 1 68.25 33 PRO B N 1
ATOM 5080 C CA . PRO B 1 33 ? -6.594 57.562 -43.688 1 68.25 33 PRO B CA 1
ATOM 5081 C C . PRO B 1 33 ? -5.547 58.656 -43.5 1 68.25 33 PRO B C 1
ATOM 5083 O O . PRO B 1 33 ? -4.781 58.938 -44.406 1 68.25 33 PRO B O 1
ATOM 5086 N N . ASN B 1 34 ? -5.664 59.406 -42.406 1 62.94 34 ASN B N 1
ATOM 5087 C CA . ASN B 1 34 ? -4.684 60.438 -42.094 1 62.94 34 ASN B CA 1
ATOM 5088 C C . ASN B 1 34 ? -3.316 59.844 -41.781 1 62.94 34 ASN B C 1
ATOM 5090 O O . ASN B 1 34 ? -3.188 59.031 -40.844 1 62.94 34 ASN B O 1
ATOM 5094 N N . ALA B 1 35 ? -2.295 59.75 -42.531 1 62.19 35 ALA B N 1
ATOM 5095 C CA . ALA B 1 35 ? -0.949 59.188 -42.438 1 62.19 35 ALA B CA 1
ATOM 5096 C C . ALA B 1 35 ? -0.283 59.625 -41.125 1 62.19 35 ALA B C 1
ATOM 5098 O O . ALA B 1 35 ? 0.53 58.906 -40.562 1 62.19 35 ALA B O 1
ATOM 5099 N N . ASP B 1 36 ? -0.438 60.719 -40.531 1 63.84 36 ASP B N 1
ATOM 5100 C CA . ASP B 1 36 ? 0.274 61.281 -39.406 1 63.84 36 ASP B CA 1
ATOM 5101 C C . ASP B 1 36 ? -0.355 60.844 -38.094 1 63.84 36 ASP B C 1
ATOM 5103 O O . ASP B 1 36 ? 0.336 60.719 -37.062 1 63.84 36 ASP B O 1
ATOM 5107 N N . ASP B 1 37 ? -1.703 60.656 -37.875 1 55.69 37 ASP B N 1
ATOM 5108 C CA . ASP B 1 37 ? -2.365 60.188 -36.656 1 55.69 37 ASP B CA 1
ATOM 5109 C C . ASP B 1 37 ? -3.463 59.156 -37 1 55.69 37 ASP B C 1
ATOM 5111 O O . ASP B 1 37 ? -4.602 59.562 -37.281 1 55.69 37 ASP B O 1
ATOM 5115 N N . PRO B 1 38 ? -3.047 57.812 -37.281 1 55.88 38 PRO B N 1
ATOM 5116 C CA . PRO B 1 38 ? -3.959 56.75 -37.75 1 55.88 38 PRO B CA 1
ATOM 5117 C C . PRO B 1 38 ? -5.203 56.625 -36.875 1 55.88 38 PRO B C 1
ATOM 5119 O O . PRO B 1 38 ? -6.184 56 -37.281 1 55.88 38 PRO B O 1
ATOM 5122 N N . ALA B 1 39 ? -5.082 57 -35.656 1 56.34 39 ALA B N 1
ATOM 5123 C CA . ALA B 1 39 ? -6.203 56.844 -34.75 1 56.34 39 ALA B CA 1
ATOM 5124 C C . ALA B 1 39 ? -7.262 57.938 -34.969 1 56.34 39 ALA B C 1
ATOM 5126 O O . ALA B 1 39 ? -8.367 57.844 -34.406 1 56.34 39 ALA B O 1
ATOM 5127 N N . LYS B 1 40 ? -6.973 58.906 -35.781 1 64.88 40 LYS B N 1
ATOM 5128 C CA . LYS B 1 40 ? -7.934 60 -35.938 1 64.88 40 LYS B CA 1
ATOM 5129 C C . LYS B 1 40 ? -8.828 59.75 -37.156 1 64.88 40 LYS B C 1
ATOM 5131 O O . LYS B 1 40 ? -8.523 58.906 -38 1 64.88 40 LYS B O 1
ATOM 5136 N N . GLN B 1 41 ? -9.828 60.469 -37.438 1 70.75 41 GLN B N 1
ATOM 5137 C CA . GLN B 1 41 ? -10.867 60.438 -38.438 1 70.75 41 GLN B CA 1
ATOM 5138 C C . GLN B 1 41 ? -10.273 60.531 -39.844 1 70.75 41 GLN B C 1
ATOM 5140 O O . GLN B 1 41 ? -9.258 61.219 -40.062 1 70.75 41 GLN B O 1
ATOM 5145 N N . CYS B 1 42 ? -10.57 59.656 -40.719 1 75.81 42 CYS B N 1
ATOM 5146 C CA . CYS B 1 42 ? -10.102 59.719 -42.094 1 75.81 42 CYS B CA 1
ATOM 5147 C C . CYS B 1 42 ? -10.438 61.062 -42.75 1 75.81 42 CYS B C 1
ATOM 5149 O O . CYS B 1 42 ? -11.344 61.75 -42.281 1 75.81 42 CYS B O 1
ATOM 5151 N N . LYS B 1 43 ? -9.656 61.656 -43.625 1 79.31 43 LYS B N 1
ATOM 5152 C CA . LYS B 1 43 ? -9.789 62.969 -44.188 1 79.31 43 LYS B CA 1
ATOM 5153 C C . LYS B 1 43 ? -11.18 63.188 -44.781 1 79.31 43 LYS B C 1
ATOM 5155 O O . LYS B 1 43 ? -11.727 64.312 -44.719 1 79.31 43 LYS B O 1
ATOM 5160 N N . ARG B 1 44 ? -11.789 62.062 -45.25 1 78.75 44 ARG B N 1
ATOM 5161 C CA . ARG B 1 44 ? -13.109 62.156 -45.875 1 78.75 44 ARG B CA 1
ATOM 5162 C C . ARG B 1 44 ? -14.195 62.312 -44.812 1 78.75 44 ARG B C 1
ATOM 5164 O O . ARG B 1 44 ? -15.109 63.125 -44.969 1 78.75 44 ARG B O 1
ATOM 5171 N N . CYS B 1 45 ? -14.062 61.562 -43.719 1 77.75 45 CYS B N 1
ATOM 5172 C CA . CYS B 1 45 ? -15.023 61.625 -42.625 1 77.75 45 CYS B CA 1
ATOM 5173 C C . CYS B 1 45 ? -14.883 62.938 -41.875 1 77.75 45 CYS B C 1
ATOM 5175 O O . CYS B 1 45 ? -15.875 63.5 -41.406 1 77.75 45 CYS B O 1
ATOM 5177 N N . ALA B 1 46 ? -13.672 63.5 -41.781 1 79.38 46 ALA B N 1
ATOM 5178 C CA . ALA B 1 46 ? -13.43 64.812 -41.125 1 79.38 46 ALA B CA 1
ATOM 5179 C C . ALA B 1 46 ? -14.102 65.938 -41.875 1 79.38 46 ALA B C 1
ATOM 5181 O O . ALA B 1 46 ? -14.695 66.812 -41.281 1 79.38 46 ALA B O 1
ATOM 5182 N N . LYS B 1 47 ? -14.023 65.875 -43.25 1 79.31 47 LYS B N 1
ATOM 5183 C CA . LYS B 1 47 ? -14.617 66.938 -44.062 1 79.31 47 LYS B CA 1
ATOM 5184 C C . LYS B 1 47 ? -16.141 66.875 -44 1 79.31 47 LYS B C 1
ATOM 5186 O O . LYS B 1 47 ? -16.797 67.875 -44.031 1 79.31 47 LYS B O 1
ATOM 5191 N N . ALA B 1 48 ? -16.672 65.625 -44.062 1 76.81 48 ALA B N 1
ATOM 5192 C CA . ALA B 1 48 ? -18.125 65.438 -44.125 1 76.81 48 ALA B CA 1
ATOM 5193 C C . ALA B 1 48 ? -18.719 65.375 -42.719 1 76.81 48 ALA B C 1
ATOM 5195 O O . ALA B 1 48 ? -19.922 65.188 -42.531 1 76.81 48 ALA B O 1
ATOM 5196 N N . ASN B 1 49 ? -17.828 65.625 -41.562 1 75.81 49 ASN B N 1
ATOM 5197 C CA . ASN B 1 49 ? -18.172 65.625 -40.125 1 75.81 49 ASN B CA 1
ATOM 5198 C C . ASN B 1 49 ? -18.922 64.375 -39.75 1 75.81 49 ASN B C 1
ATOM 5200 O O . ASN B 1 49 ? -20 64.438 -39.156 1 75.81 49 ASN B O 1
ATOM 5204 N N . ARG B 1 50 ? -18.484 63.281 -40.281 1 75.31 50 ARG B N 1
ATOM 5205 C CA . ARG B 1 50 ? -19.109 62 -39.969 1 75.31 50 ARG B CA 1
ATOM 5206 C C . ARG B 1 50 ? -18.266 61.219 -38.969 1 75.31 50 ARG B C 1
ATOM 5208 O O . ARG B 1 50 ? -17.062 61.438 -38.844 1 75.31 50 ARG B O 1
ATOM 5215 N N . GLU B 1 51 ? -18.906 60.406 -38.188 1 74.88 51 GLU B N 1
ATOM 5216 C CA . GLU B 1 51 ? -18.219 59.531 -37.219 1 74.88 51 GLU B CA 1
ATOM 5217 C C . GLU B 1 51 ? -17.344 58.5 -37.938 1 74.88 51 GLU B C 1
ATOM 5219 O O . GLU B 1 51 ? -17.812 57.75 -38.781 1 74.88 51 GLU B O 1
ATOM 5224 N N . CYS B 1 52 ? -16.031 58.438 -37.812 1 69.25 52 CYS B N 1
ATOM 5225 C CA . CYS B 1 52 ? -15.016 57.625 -38.469 1 69.25 52 CYS B CA 1
ATOM 5226 C C . CYS B 1 52 ? -14.523 56.5 -37.531 1 69.25 52 CYS B C 1
ATOM 5228 O O . CYS B 1 52 ? -13.867 56.781 -36.531 1 69.25 52 CYS B O 1
ATOM 5230 N N . VAL B 1 53 ? -15.062 55.375 -37.5 1 72.94 53 VAL B N 1
ATOM 5231 C CA . VAL B 1 53 ? -14.719 54.25 -36.625 1 72.94 53 VAL B CA 1
ATOM 5232 C C . VAL B 1 53 ? -13.961 53.219 -37.438 1 72.94 53 VAL B C 1
ATOM 5234 O O . VAL B 1 53 ? -14.445 52.719 -38.469 1 72.94 53 VAL B O 1
ATOM 5237 N N . PHE B 1 54 ? -12.711 52.938 -37.188 1 67.88 54 PHE B N 1
ATOM 5238 C CA . PHE B 1 54 ? -11.938 51.875 -37.812 1 67.88 54 PHE B CA 1
ATOM 5239 C C . PHE B 1 54 ? -12.141 50.562 -37.062 1 67.88 54 PHE B C 1
ATOM 5241 O O . PHE B 1 54 ? -11.969 50.5 -35.844 1 67.88 54 PHE B O 1
ATOM 5248 N N . THR B 1 55 ? -12.969 49.625 -37.438 1 60.28 55 THR B N 1
ATOM 5249 C CA . THR B 1 55 ? -13.211 48.344 -36.781 1 60.28 55 THR B CA 1
ATOM 5250 C C . THR B 1 55 ? -12.031 47.375 -36.969 1 60.28 55 THR B C 1
ATOM 5252 O O . THR B 1 55 ? -11.445 47.344 -38.062 1 60.28 55 THR B O 1
ATOM 5255 N N . THR B 1 56 ? -11.445 46.812 -36 1 53.97 56 THR B N 1
ATOM 5256 C CA . THR B 1 56 ? -10.43 45.781 -36.062 1 53.97 56 THR B CA 1
ATOM 5257 C C . THR B 1 56 ? -11.023 44.469 -36.594 1 53.97 56 THR B C 1
ATOM 5259 O O . THR B 1 56 ? -12.203 44.188 -36.375 1 53.97 56 THR B O 1
ATOM 5262 N N . PRO B 1 57 ? -10.438 43.562 -37.281 1 45.09 57 PRO B N 1
ATOM 5263 C CA . PRO B 1 57 ? -11 42.312 -37.812 1 45.09 57 PRO B CA 1
ATOM 5264 C C . PRO B 1 57 ? -11.531 41.406 -36.719 1 45.09 57 PRO B C 1
ATOM 5266 O O . PRO B 1 57 ? -10.875 41.188 -35.688 1 45.09 57 PRO B O 1
ATOM 5269 N N . SER B 1 58 ? -12.922 41.125 -36.531 1 38.34 58 SER B N 1
ATOM 5270 C CA . SER B 1 58 ? -13.477 40.125 -35.625 1 38.34 58 SER B CA 1
ATOM 5271 C C . SER B 1 58 ? -13.008 38.719 -36.031 1 38.34 58 SER B C 1
ATOM 5273 O O . SER B 1 58 ? -12.93 38.406 -37.219 1 38.34 58 SER B O 1
ATOM 5275 N N . ARG B 1 59 ? -12.375 38 -35.188 1 36.56 59 ARG B N 1
ATOM 5276 C CA . ARG B 1 59 ? -12.039 36.594 -35.469 1 36.56 59 ARG B CA 1
ATOM 5277 C C . ARG B 1 59 ? -13.273 35.812 -35.906 1 36.56 59 ARG B C 1
ATOM 5279 O O . ARG B 1 59 ? -14.375 36.062 -35.406 1 36.56 59 ARG B O 1
ATOM 5286 N N . LYS B 1 60 ? -13.312 34.781 -36.812 1 36.44 60 LYS B N 1
ATOM 5287 C CA . LYS B 1 60 ? -14.305 33.906 -37.438 1 36.44 60 LYS B CA 1
ATOM 5288 C C . LYS B 1 60 ? -14.992 33.031 -36.375 1 36.44 60 LYS B C 1
ATOM 5290 O O . LYS B 1 60 ? -14.328 32.344 -35.625 1 36.44 60 LYS B O 1
ATOM 5295 N N . ARG B 1 61 ? -16.281 33.219 -35.938 1 30.52 61 ARG B N 1
ATOM 5296 C CA . ARG B 1 61 ? -17.141 32.375 -35.094 1 30.52 61 ARG B CA 1
ATOM 5297 C C . ARG B 1 61 ? -17.328 31 -35.719 1 30.52 61 ARG B C 1
ATOM 5299 O O . ARG B 1 61 ? -17.734 30.891 -36.875 1 30.52 61 ARG B O 1
ATOM 5306 N N . GLN B 1 62 ? -16.672 29.969 -35.312 1 28.17 62 GLN B N 1
ATOM 5307 C CA . GLN B 1 62 ? -16.953 28.609 -35.781 1 28.17 62 GLN B CA 1
ATOM 5308 C C . GLN B 1 62 ? -18.422 28.25 -35.594 1 28.17 62 GLN B C 1
ATOM 5310 O O . GLN B 1 62 ? -19.094 28.797 -34.719 1 28.17 62 GLN B O 1
ATOM 5315 N N . LYS B 1 63 ? -19.062 27.219 -36.281 1 30.73 63 LYS B N 1
ATOM 5316 C CA . LYS B 1 63 ? -20.406 26.672 -36.562 1 30.73 63 LYS B CA 1
ATOM 5317 C C . LYS B 1 63 ? -21.094 26.25 -35.281 1 30.73 63 LYS B C 1
ATOM 5319 O O . LYS B 1 63 ? -20.516 25.5 -34.469 1 30.73 63 LYS B O 1
ATOM 5324 N N . LYS B 1 64 ? -22.156 26.859 -34.75 1 31.39 64 LYS B N 1
ATOM 5325 C CA . LYS B 1 64 ? -23.109 26.688 -33.656 1 31.39 64 LYS B CA 1
ATOM 5326 C C . LYS B 1 64 ? -23.891 25.391 -33.812 1 31.39 64 LYS B C 1
ATOM 5328 O O . LYS B 1 64 ? -24.75 25.281 -34.688 1 31.39 64 LYS B O 1
ATOM 5333 N N . ALA B 1 65 ? -23.406 24.203 -33.719 1 28.84 65 ALA B N 1
ATOM 5334 C CA . ALA B 1 65 ? -24.125 22.953 -33.906 1 28.84 65 ALA B CA 1
ATOM 5335 C C . ALA B 1 65 ? -25.391 22.922 -33.031 1 28.84 65 ALA B C 1
ATOM 5337 O O . ALA B 1 65 ? -25.5 23.656 -32.062 1 28.84 65 ALA B O 1
ATOM 5338 N N . ASP B 1 66 ? -26.438 21.969 -33.156 1 31.94 66 ASP B N 1
ATOM 5339 C CA . ASP B 1 66 ? -27.828 21.609 -32.906 1 31.94 66 ASP B CA 1
ATOM 5340 C C . ASP B 1 66 ? -28.094 21.469 -31.406 1 31.94 66 ASP B C 1
ATOM 5342 O O . ASP B 1 66 ? -27.766 20.453 -30.812 1 31.94 66 ASP B O 1
ATOM 5346 N N . THR B 1 67 ? -28.078 22.469 -30.625 1 34.94 67 THR B N 1
ATOM 5347 C CA . THR B 1 67 ? -28.219 22.625 -29.188 1 34.94 67 THR B CA 1
ATOM 5348 C C . THR B 1 67 ? -29.609 22.234 -28.719 1 34.94 67 THR B C 1
ATOM 5350 O O . THR B 1 67 ? -29.844 22.047 -27.531 1 34.94 67 THR B O 1
ATOM 5353 N N . LYS B 1 68 ? -30.578 22.359 -29.672 1 35.75 68 LYS B N 1
ATOM 5354 C CA . LYS B 1 68 ? -31.984 22.344 -29.266 1 35.75 68 LYS B CA 1
ATOM 5355 C C . LYS B 1 68 ? -32.375 20.953 -28.75 1 35.75 68 LYS B C 1
ATOM 5357 O O . LYS B 1 68 ? -33.156 20.844 -27.812 1 35.75 68 LYS B O 1
ATOM 5362 N N . VAL B 1 69 ? -31.875 19.922 -29.422 1 36.59 69 VAL B N 1
ATOM 5363 C CA . VAL B 1 69 ? -32.281 18.547 -29.094 1 36.59 69 VAL B CA 1
ATOM 5364 C C . VAL B 1 69 ? -31.828 18.219 -27.672 1 36.59 69 VAL B C 1
ATOM 5366 O O . VAL B 1 69 ? -32.562 17.547 -26.938 1 36.59 69 VAL B O 1
ATOM 5369 N N . ALA B 1 70 ? -30.719 18.953 -27.344 1 34.97 70 ALA B N 1
ATOM 5370 C CA . ALA B 1 70 ? -30.172 18.641 -26.031 1 34.97 70 ALA B CA 1
ATOM 5371 C C . ALA B 1 70 ? -31.031 19.234 -24.906 1 34.97 70 ALA B C 1
ATOM 5373 O O . ALA B 1 70 ? -31.141 18.656 -23.828 1 34.97 70 ALA B O 1
ATOM 5374 N N . GLU B 1 71 ? -31.734 20.297 -25.266 1 39.03 71 GLU B N 1
ATOM 5375 C CA . GLU B 1 71 ? -32.594 20.969 -24.312 1 39.03 71 GLU B CA 1
ATOM 5376 C C . GLU B 1 71 ? -33.844 20.141 -23.984 1 39.03 71 GLU B C 1
ATOM 5378 O O . GLU B 1 71 ? -34.25 20.031 -22.828 1 39.03 71 GLU B O 1
ATOM 5383 N N . LEU B 1 72 ? -34.469 19.656 -25.094 1 40.47 72 LEU B N 1
ATOM 5384 C CA . LEU B 1 72 ? -35.75 19 -24.938 1 40.47 72 LEU B CA 1
ATOM 5385 C C . LEU B 1 72 ? -35.594 17.672 -24.188 1 40.47 72 LEU B C 1
ATOM 5387 O O . LEU B 1 72 ? -36.469 17.312 -23.375 1 40.47 72 LEU B O 1
ATOM 5391 N N . GLU B 1 73 ? -34.406 16.969 -24.469 1 39.53 73 GLU B N 1
ATOM 5392 C CA . GLU B 1 73 ? -34.125 15.688 -23.812 1 39.53 73 GLU B CA 1
ATOM 5393 C C . GLU B 1 73 ? -33.875 15.867 -22.312 1 39.53 73 GLU B C 1
ATOM 5395 O O . GLU B 1 73 ? -34.281 15.023 -21.516 1 39.53 73 GLU B O 1
ATOM 5400 N N . ARG B 1 74 ? -33.469 17.047 -21.938 1 42.56 74 ARG B N 1
ATOM 5401 C CA . ARG B 1 74 ? -33.312 17.453 -20.547 1 42.56 74 ARG B CA 1
ATOM 5402 C C . ARG B 1 74 ? -34.656 17.547 -19.844 1 42.56 74 ARG B C 1
ATOM 5404 O O . ARG B 1 74 ? -34.812 17.156 -18.688 1 42.56 74 ARG B O 1
ATOM 5411 N N . LYS B 1 75 ? -35.594 18.172 -20.562 1 39.06 75 LYS B N 1
ATOM 5412 C CA . LYS B 1 75 ? -36.906 18.391 -19.984 1 39.06 75 LYS B CA 1
ATOM 5413 C C . LYS B 1 75 ? -37.594 17.047 -19.719 1 39.06 75 LYS B C 1
ATOM 5415 O O . LYS B 1 75 ? -38.25 16.875 -18.688 1 39.06 75 LYS B O 1
ATOM 5420 N N . ILE B 1 76 ? -37.5 16.125 -20.828 1 39.28 76 ILE B N 1
ATOM 5421 C CA . ILE B 1 76 ? -38.188 14.852 -20.672 1 39.28 76 ILE B CA 1
ATOM 5422 C C . ILE B 1 76 ? -37.656 14.117 -19.453 1 39.28 76 ILE B C 1
ATOM 5424 O O . ILE B 1 76 ? -38.406 13.547 -18.672 1 39.28 76 ILE B O 1
ATOM 5428 N N . ASP B 1 77 ? -36.25 14.266 -19.25 1 38.97 77 ASP B N 1
ATOM 5429 C CA . ASP B 1 77 ? -35.656 13.586 -18.094 1 38.97 77 ASP B CA 1
ATOM 5430 C C . ASP B 1 77 ? -36.094 14.227 -16.797 1 38.97 77 ASP B C 1
ATOM 5432 O O . ASP B 1 77 ? -36.344 13.531 -15.797 1 38.97 77 ASP B O 1
ATOM 5436 N N . ALA B 1 78 ? -36.25 15.516 -16.781 1 42.34 78 ALA B N 1
ATOM 5437 C CA . ALA B 1 78 ? -36.75 16.25 -15.617 1 42.34 78 ALA B CA 1
ATOM 5438 C C . ALA B 1 78 ? -38.125 15.758 -15.219 1 42.34 78 ALA B C 1
ATOM 5440 O O . ALA B 1 78 ? -38.406 15.547 -14.031 1 42.34 78 ALA B O 1
ATOM 5441 N N . LEU B 1 79 ? -39.031 15.766 -16.25 1 37.84 79 LEU B N 1
ATOM 5442 C CA . LEU B 1 79 ? -40.438 15.484 -16 1 37.84 79 LEU B CA 1
ATOM 5443 C C . LEU B 1 79 ? -40.656 14.023 -15.617 1 37.84 79 LEU B C 1
ATOM 5445 O O . LEU B 1 79 ? -41.5 13.719 -14.75 1 37.84 79 LEU B O 1
ATOM 5449 N N . THR B 1 80 ? -39.844 13.023 -16.344 1 36.88 80 THR B N 1
ATOM 5450 C CA . THR B 1 80 ? -40.031 11.617 -16 1 36.88 80 THR B CA 1
ATOM 5451 C C . THR B 1 80 ? -39.594 11.352 -14.562 1 36.88 80 THR B C 1
ATOM 5453 O O . THR B 1 80 ? -40.156 10.5 -13.883 1 36.88 80 THR B O 1
ATOM 5456 N N . ALA B 1 81 ? -38.625 12.219 -14.117 1 36.75 81 ALA B N 1
ATOM 5457 C CA . ALA B 1 81 ? -38.219 12.195 -12.719 1 36.75 81 ALA B CA 1
ATOM 5458 C C . ALA B 1 81 ? -39.312 12.758 -11.82 1 36.75 81 ALA B C 1
ATOM 5460 O O . ALA B 1 81 ? -39.531 12.266 -10.711 1 36.75 81 ALA B O 1
ATOM 5461 N N . SER B 1 82 ? -39.969 13.836 -12.297 1 35.16 82 SER B N 1
ATOM 5462 C CA . SER B 1 82 ? -41.062 14.352 -11.492 1 35.16 82 SER B CA 1
ATOM 5463 C C . SER B 1 82 ? -42.125 13.297 -11.289 1 35.16 82 SER B C 1
ATOM 5465 O O . SER B 1 82 ? -42.688 13.156 -10.195 1 35.16 82 SER B O 1
ATOM 5467 N N . LEU B 1 83 ? -42.594 12.734 -12.547 1 32.12 83 LEU B N 1
ATOM 5468 C CA . LEU B 1 83 ? -43.781 11.898 -12.523 1 32.12 83 LEU B CA 1
ATOM 5469 C C . LEU B 1 83 ? -43.562 10.664 -11.641 1 32.12 83 LEU B C 1
ATOM 5471 O O . LEU B 1 83 ? -44.5 10.203 -10.969 1 32.12 83 LEU B O 1
ATOM 5475 N N . ASN B 1 84 ? -42.25 10.031 -11.766 1 31.8 84 ASN B N 1
ATOM 5476 C CA . ASN B 1 84 ? -42.031 8.875 -10.898 1 31.8 84 ASN B CA 1
ATOM 5477 C C . ASN B 1 84 ? -42 9.273 -9.43 1 31.8 84 ASN B C 1
ATOM 5479 O O . ASN B 1 84 ? -42 8.422 -8.539 1 31.8 84 ASN B O 1
ATOM 5483 N N . ALA B 1 85 ? -41.688 10.555 -9.156 1 31.3 85 ALA B N 1
ATOM 5484 C CA . ALA B 1 85 ? -41.719 11.172 -7.832 1 31.3 85 ALA B CA 1
ATOM 5485 C C . ALA B 1 85 ? -43.094 10.992 -7.18 1 31.3 85 ALA B C 1
ATOM 5487 O O . ALA B 1 85 ? -43.188 10.727 -5.98 1 31.3 85 ALA B O 1
ATOM 5488 N N . THR B 1 86 ? -44.094 11.477 -7.949 1 26.36 86 THR B N 1
ATOM 5489 C CA . THR B 1 86 ? -45.406 11.641 -7.367 1 26.36 86 THR B CA 1
ATOM 5490 C C . THR B 1 86 ? -46.062 10.289 -7.094 1 26.36 86 THR B C 1
ATOM 5492 O O . THR B 1 86 ? -46.875 10.148 -6.172 1 26.36 86 THR B O 1
ATOM 5495 N N . LYS B 1 87 ? -45.844 9.352 -8.07 1 25.11 87 LYS B N 1
ATOM 5496 C CA . LYS B 1 87 ? -46.812 8.273 -7.945 1 25.11 87 LYS B CA 1
ATOM 5497 C C . LYS B 1 87 ? -46.625 7.52 -6.629 1 25.11 87 LYS B C 1
ATOM 5499 O O . LYS B 1 87 ? -47.438 6.633 -6.301 1 25.11 87 LYS B O 1
ATOM 5504 N N . GLN B 1 88 ? -45.344 7.66 -6.102 1 23.3 88 GLN B N 1
ATOM 5505 C CA . GLN B 1 88 ? -45.312 6.988 -4.805 1 23.3 88 GLN B CA 1
ATOM 5506 C C . GLN B 1 88 ? -46.031 7.82 -3.742 1 23.3 88 GLN B C 1
ATOM 5508 O O . GLN B 1 88 ? -45.906 7.547 -2.547 1 23.3 88 GLN B O 1
ATOM 5513 N N . MET B 1 89 ? -46.375 9.016 -4.102 1 21.02 89 MET B N 1
ATOM 5514 C CA . MET B 1 89 ? -47.062 9.758 -3.041 1 21.02 89 MET B CA 1
ATOM 5515 C C . MET B 1 89 ? -48.125 8.906 -2.395 1 21.02 89 MET B C 1
ATOM 5517 O O . MET B 1 89 ? -48.25 8.844 -1.169 1 21.02 89 MET B O 1
ATOM 5521 N N . ALA B 1 90 ? -49.281 8.82 -3.111 1 20.27 90 ALA B N 1
ATOM 5522 C CA . ALA B 1 90 ? -50.688 8.773 -2.701 1 20.27 90 ALA B CA 1
ATOM 5523 C C . ALA B 1 90 ? -51.062 7.359 -2.275 1 20.27 90 ALA B C 1
ATOM 5525 O O . ALA B 1 90 ? -52.219 7.133 -1.831 1 20.27 90 ALA B O 1
ATOM 5526 N N . ALA B 1 91 ? -50.594 6.293 -2.816 1 18.81 91 ALA B N 1
ATOM 5527 C CA . ALA B 1 91 ? -51.469 5.172 -2.498 1 18.81 91 ALA B CA 1
ATOM 5528 C C . ALA B 1 91 ? -51.562 4.957 -0.99 1 18.81 91 ALA B C 1
ATOM 5530 O O . ALA B 1 91 ? -50.562 4.605 -0.346 1 18.81 91 ALA B O 1
ATOM 5531 N N . ARG B 1 92 ? -52.594 5.664 -0.1 1 20.55 92 ARG B N 1
ATOM 5532 C CA . ARG B 1 92 ? -53.469 6.203 0.936 1 20.55 92 ARG B CA 1
ATOM 5533 C C . ARG B 1 92 ? -53.812 5.129 1.956 1 20.55 92 ARG B C 1
ATOM 5535 O O . ARG B 1 92 ? -53.375 5.188 3.107 1 20.55 92 ARG B O 1
ATOM 5542 N N . ALA B 1 93 ? -55.281 4.891 2.156 1 18.52 93 ALA B N 1
ATOM 5543 C CA . ALA B 1 93 ? -56.438 4.926 3.068 1 18.52 93 ALA B CA 1
ATOM 5544 C C . ALA B 1 93 ? -56.719 3.545 3.65 1 18.52 93 ALA B C 1
ATOM 5546 O O . ALA B 1 93 ? -56.875 3.396 4.863 1 18.52 93 ALA B O 1
ATOM 5547 N N . SER B 1 94 ? -57.438 2.67 2.988 1 17.61 94 SER B N 1
ATOM 5548 C CA . SER B 1 94 ? -58.625 2.045 3.572 1 17.61 94 SER B CA 1
ATOM 5549 C C . SER B 1 94 ? -58.281 0.768 4.324 1 17.61 94 SER B C 1
ATOM 5551 O O . SER B 1 94 ? -59.156 0.006 4.727 1 17.61 94 SER B O 1
ATOM 5553 N N . HIS B 1 95 ? -57.094 0.392 4.645 1 16.36 95 HIS B N 1
ATOM 5554 C CA . HIS B 1 95 ? -57.312 -0.982 5.074 1 16.36 95 HIS B CA 1
ATOM 5555 C C . HIS B 1 95 ? -57.969 -1.025 6.461 1 16.36 95 HIS B C 1
ATOM 5557 O O . HIS B 1 95 ? -57.312 -0.744 7.461 1 16.36 95 HIS B O 1
ATOM 5563 N N . GLY B 1 96 ? -59.406 -0.592 6.672 1 16.94 96 GLY B N 1
ATOM 5564 C CA . GLY B 1 96 ? -60.125 -0.859 7.906 1 16.94 96 GLY B CA 1
ATOM 5565 C C . GLY B 1 96 ? -60.156 -2.332 8.273 1 16.94 96 GLY B C 1
ATOM 5566 O O . GLY B 1 96 ? -60.906 -2.742 9.148 1 16.94 96 GLY B O 1
ATOM 5567 N N . GLU B 1 97 ? -59.562 -3.244 7.852 1 16.27 97 GLU B N 1
ATOM 5568 C CA . GLU B 1 97 ? -60.312 -4.418 8.297 1 16.27 97 GLU B CA 1
ATOM 5569 C C . GLU B 1 97 ? -60.375 -4.48 9.82 1 16.27 97 GLU B C 1
ATOM 5571 O O . GLU B 1 97 ? -59.594 -3.838 10.508 1 16.27 97 GLU B O 1
ATOM 5576 N N . GLY B 1 98 ? -60.875 -5.609 10.445 1 15.85 98 GLY B N 1
ATOM 5577 C CA . GLY B 1 98 ? -61.781 -6.289 11.352 1 15.85 98 GLY B CA 1
ATOM 5578 C C . GLY B 1 98 ? -61.219 -6.461 12.75 1 15.85 98 GLY B C 1
ATOM 5579 O O . GLY B 1 98 ? -61.906 -6.234 13.742 1 15.85 98 GLY B O 1
ATOM 5580 N N . ASP B 1 99 ? -60.188 -7.234 13.125 1 15.98 99 ASP B N 1
ATOM 5581 C CA . ASP B 1 99 ? -60.562 -8.273 14.094 1 15.98 99 ASP B CA 1
ATOM 5582 C C . ASP B 1 99 ? -60.656 -7.695 15.5 1 15.98 99 ASP B C 1
ATOM 5584 O O . ASP B 1 99 ? -60.094 -6.648 15.797 1 15.98 99 ASP B O 1
ATOM 5588 N N . GLU B 1 100 ? -61.344 -8.555 16.5 1 15.7 100 GLU B N 1
ATOM 5589 C CA . GLU B 1 100 ? -62.125 -8.727 17.734 1 15.7 100 GLU B CA 1
ATOM 5590 C C . GLU B 1 100 ? -61.219 -8.594 18.969 1 15.7 100 GLU B C 1
ATOM 5592 O O . GLU B 1 100 ? -61.531 -7.848 19.891 1 15.7 100 GLU B O 1
ATOM 5597 N N . GLU B 1 101 ? -60.438 -9.656 19.469 1 15.62 101 GLU B N 1
ATOM 5598 C CA . GLU B 1 101 ? -60.906 -10.273 20.719 1 15.62 101 GLU B CA 1
ATOM 5599 C C . GLU B 1 101 ? -60.5 -9.438 21.922 1 15.62 101 GLU B C 1
ATOM 5601 O O . GLU B 1 101 ? -59.656 -8.531 21.812 1 15.62 101 GLU B O 1
ATOM 5606 N N . ASP B 1 102 ? -60.062 -10.203 23.078 1 15.76 102 ASP B N 1
ATOM 5607 C CA . ASP B 1 102 ? -60.562 -10.445 24.422 1 15.76 102 ASP B CA 1
ATOM 5608 C C . ASP B 1 102 ? -59.844 -9.547 25.438 1 15.76 102 ASP B C 1
ATOM 5610 O O . ASP B 1 102 ? -58.812 -8.922 25.094 1 15.76 102 ASP B O 1
ATOM 5614 N N . HIS B 1 103 ? -59.438 -10.227 26.688 1 15.54 103 HIS B N 1
ATOM 5615 C CA . HIS B 1 103 ? -59.875 -10.219 28.078 1 15.54 103 HIS B CA 1
ATOM 5616 C C . HIS B 1 103 ? -58.969 -9.352 28.938 1 15.54 103 HIS B C 1
ATOM 5618 O O . HIS B 1 103 ? -59.438 -8.43 29.609 1 15.54 103 HIS B O 1
ATOM 5624 N N . GLU B 1 104 ? -58.188 -10 30 1 15.34 104 GLU B N 1
ATOM 5625 C CA . GLU B 1 104 ? -58.5 -9.945 31.438 1 15.34 104 GLU B CA 1
ATOM 5626 C C . GLU B 1 104 ? -57.656 -8.867 32.125 1 15.34 104 GLU B C 1
ATOM 5628 O O . GLU B 1 104 ? -56.719 -8.32 31.547 1 15.34 104 GLU B O 1
ATOM 5633 N N . ASP B 1 105 ? -57 -9.266 33.344 1 15.09 105 ASP B N 1
ATOM 5634 C CA . ASP B 1 105 ? -57.25 -9.016 34.75 1 15.09 105 ASP B CA 1
ATOM 5635 C C . ASP B 1 105 ? -56.281 -7.957 35.312 1 15.09 105 ASP B C 1
ATOM 5637 O O . ASP B 1 105 ? -56.719 -6.949 35.875 1 15.09 105 ASP B O 1
ATOM 5641 N N . GLU B 1 106 ? -55.281 -8.336 36.312 1 15.27 106 GLU B N 1
ATOM 5642 C CA . GLU B 1 106 ? -55.375 -8.109 37.781 1 15.27 106 GLU B CA 1
ATOM 5643 C C . GLU B 1 106 ? -54.531 -6.906 38.188 1 15.27 106 GLU B C 1
ATOM 5645 O O . GLU B 1 106 ? -53.75 -6.379 37.375 1 15.27 106 GLU B O 1
ATOM 5650 N N . THR B 1 107 ? -53.562 -7.109 39.25 1 15.59 107 THR B N 1
ATOM 5651 C CA . THR B 1 107 ? -53.656 -6.719 40.656 1 15.59 107 THR B CA 1
ATOM 5652 C C . THR B 1 107 ? -52.812 -5.461 40.906 1 15.59 107 THR B C 1
ATOM 5654 O O . THR B 1 107 ? -51.969 -5.102 40.094 1 15.59 107 THR B O 1
ATOM 5657 N N . PRO B 1 108 ? -52.188 -5.312 42.281 1 15.59 108 PRO B N 1
ATOM 5658 C CA . PRO B 1 108 ? -52.375 -4.488 43.469 1 15.59 108 PRO B CA 1
ATOM 5659 C C . PRO B 1 108 ? -51.281 -3.449 43.656 1 15.59 108 PRO B C 1
ATOM 5661 O O . PRO B 1 108 ? -51.562 -2.27 43.875 1 15.59 108 PRO B O 1
ATOM 5664 N N . THR B 1 109 ? -49.969 -3.871 44.188 1 15.2 109 THR B N 1
ATOM 5665 C CA . THR B 1 109 ? -49.625 -3.553 45.562 1 15.2 109 THR B CA 1
ATOM 5666 C C . THR B 1 109 ? -48.938 -2.191 45.656 1 15.2 109 THR B C 1
ATOM 5668 O O . THR B 1 109 ? -48.406 -1.694 44.656 1 15.2 109 THR B O 1
ATOM 5671 N N . GLU B 1 110 ? -48.375 -1.762 46.969 1 14.81 110 GLU B N 1
ATOM 5672 C CA . GLU B 1 110 ? -48.406 -0.812 48.094 1 14.81 110 GLU B CA 1
ATOM 5673 C C . GLU B 1 110 ? -47.188 0.086 48.094 1 14.81 110 GLU B C 1
ATOM 5675 O O . GLU B 1 110 ? -47.281 1.301 48.281 1 14.81 110 GLU B O 1
ATOM 5680 N N . VAL B 1 111 ? -45.875 -0.417 48.125 1 15.43 111 VAL B N 1
ATOM 5681 C CA . VAL B 1 111 ? -45.188 -0.123 49.375 1 15.43 111 VAL B CA 1
ATOM 5682 C C . VAL B 1 111 ? -44.75 1.341 49.406 1 15.43 111 VAL B C 1
ATOM 5684 O O . VAL B 1 111 ? -44.625 1.968 48.344 1 15.43 111 VAL B O 1
ATOM 5687 N N . VAL B 1 112 ? -44.031 1.754 50.531 1 14.79 112 VAL B N 1
ATOM 5688 C CA . VAL B 1 112 ? -43.969 2.596 51.719 1 14.79 112 VAL B CA 1
ATOM 5689 C C . VAL B 1 112 ? -42.969 3.725 51.5 1 14.79 112 VAL B C 1
ATOM 5691 O O . VAL B 1 112 ? -43.281 4.895 51.75 1 14.79 112 VAL B O 1
ATOM 5694 N N . VAL B 1 113 ? -41.594 3.496 51.469 1 15.24 113 VAL B N 1
ATOM 5695 C CA . VAL B 1 113 ? -40.844 3.936 52.656 1 15.24 113 VAL B CA 1
ATOM 5696 C C . VAL B 1 113 ? -40.531 5.422 52.531 1 15.24 113 VAL B C 1
ATOM 5698 O O . VAL B 1 113 ? -40.5 5.977 51.438 1 15.24 113 VAL B O 1
ATOM 5701 N N . GLU B 1 114 ? -39.781 6.016 53.625 1 14.77 114 GLU B N 1
ATOM 5702 C CA . GLU B 1 114 ? -39.719 6.984 54.719 1 14.77 114 GLU B CA 1
ATOM 5703 C C . GLU B 1 114 ? -38.875 8.188 54.344 1 14.77 114 GLU B C 1
ATOM 5705 O O . GLU B 1 114 ? -39.281 9.336 54.469 1 14.77 114 GLU B O 1
ATOM 5710 N N . ALA B 1 115 ? -37.438 8.211 54.625 1 14.71 115 ALA B N 1
ATOM 5711 C CA . ALA B 1 115 ? -36.938 8.93 55.781 1 14.71 115 ALA B CA 1
ATOM 5712 C C . ALA B 1 115 ? -36.562 10.367 55.406 1 14.71 115 ALA B C 1
ATOM 5714 O O . ALA B 1 115 ? -36.5 10.719 54.25 1 14.71 115 ALA B O 1
ATOM 5715 N N . ALA B 1 116 ? -35.281 10.859 55.812 1 14.78 116 ALA B N 1
ATOM 5716 C CA . ALA B 1 116 ? -34.906 11.688 56.969 1 14.78 116 ALA B CA 1
ATOM 5717 C C . ALA B 1 116 ? -34.594 13.117 56.531 1 14.78 116 ALA B C 1
ATOM 5719 O O . ALA B 1 116 ? -34.812 13.484 55.375 1 14.78 116 ALA B O 1
ATOM 5720 N N . ALA B 1 117 ? -33.312 13.695 56.781 1 15.52 117 ALA B N 1
ATOM 5721 C CA . ALA B 1 117 ? -32.969 14.594 57.906 1 15.52 117 ALA B CA 1
ATOM 5722 C C . ALA B 1 117 ? -32.844 16.031 57.406 1 15.52 117 ALA B C 1
ATOM 5724 O O . ALA B 1 117 ? -32.688 16.281 56.219 1 15.52 117 ALA B O 1
ATOM 5725 N N . PRO B 1 118 ? -32.156 16.938 58.281 1 15.38 118 PRO B N 1
ATOM 5726 C CA . PRO B 1 118 ? -32.438 18.188 59 1 15.38 118 PRO B CA 1
ATOM 5727 C C . PRO B 1 118 ? -31.938 19.422 58.25 1 15.38 118 PRO B C 1
ATOM 5729 O O . PRO B 1 118 ? -32.688 20.359 58 1 15.38 118 PRO B O 1
ATOM 5732 N N . THR B 1 119 ? -30.609 19.859 58.469 1 15.39 119 THR B N 1
ATOM 5733 C CA . THR B 1 119 ? -30.359 21.016 59.344 1 15.39 119 THR B CA 1
ATOM 5734 C C . THR B 1 119 ? -30.25 22.281 58.5 1 15.39 119 THR B C 1
ATOM 5736 O O . THR B 1 119 ? -29.922 22.234 57.312 1 15.39 119 THR B O 1
ATOM 5739 N N . PRO B 1 120 ? -29.969 23.562 59.219 1 15.98 120 PRO B N 1
ATOM 5740 C CA . PRO B 1 120 ? -30.469 24.938 59.312 1 15.98 120 PRO B CA 1
ATOM 5741 C C . PRO B 1 120 ? -29.609 25.938 58.531 1 15.98 120 PRO B C 1
ATOM 5743 O O . PRO B 1 120 ? -30.156 26.859 57.906 1 15.98 120 PRO B O 1
ATOM 5746 N N . VAL B 1 121 ? -28.25 25.922 58.5 1 16.45 121 VAL B N 1
ATOM 5747 C CA . VAL B 1 121 ? -27.656 27.094 59.125 1 16.45 121 VAL B CA 1
ATOM 5748 C C . VAL B 1 121 ? -27.734 28.297 58.188 1 16.45 121 VAL B C 1
ATOM 5750 O O . VAL B 1 121 ? -27.812 28.141 56.969 1 16.45 121 VAL B O 1
ATOM 5753 N N . SER B 1 122 ? -27.422 29.625 58.75 1 15.52 122 SER B N 1
ATOM 5754 C CA . SER B 1 122 ? -27.859 31.016 58.844 1 15.52 122 SER B CA 1
ATOM 5755 C C . SER B 1 122 ? -27.078 31.906 57.875 1 15.52 122 SER B C 1
ATOM 5757 O O . SER B 1 122 ? -27.641 32.844 57.312 1 15.52 122 SER B O 1
ATOM 5759 N N . ALA B 1 123 ? -25.734 31.828 57.719 1 15.7 123 ALA B N 1
ATOM 5760 C CA . ALA B 1 123 ? -25.031 33.062 58.094 1 15.7 123 ALA B CA 1
ATOM 5761 C C . ALA B 1 123 ? -25.266 34.156 57.062 1 15.7 123 ALA B C 1
ATOM 5763 O O . ALA B 1 123 ? -25.688 33.875 55.938 1 15.7 123 ALA B O 1
ATOM 5764 N N . ARG B 1 124 ? -24.172 34.969 56.844 1 16.66 124 ARG B N 1
ATOM 5765 C CA . ARG B 1 124 ? -23.859 36.375 57.125 1 16.66 124 ARG B CA 1
ATOM 5766 C C . ARG B 1 124 ? -24.062 37.25 55.875 1 16.66 124 ARG B C 1
ATOM 5768 O O . ARG B 1 124 ? -23.953 36.781 54.75 1 16.66 124 ARG B O 1
ATOM 5775 N N . PRO B 1 125 ? -23.859 38.625 56.062 1 16.33 125 PRO B N 1
ATOM 5776 C CA . PRO B 1 125 ? -24.469 39.938 55.781 1 16.33 125 PRO B CA 1
ATOM 5777 C C . PRO B 1 125 ? -23.969 40.531 54.469 1 16.33 125 PRO B C 1
ATOM 5779 O O . PRO B 1 125 ? -24.781 41.062 53.688 1 16.33 125 PRO B O 1
ATOM 5782 N N . ALA B 1 126 ? -22.641 40.719 54.281 1 16.14 126 ALA B N 1
ATOM 5783 C CA . ALA B 1 126 ? -22.188 42.094 54.281 1 16.14 126 ALA B CA 1
ATOM 5784 C C . ALA B 1 126 ? -22.484 42.781 52.938 1 16.14 126 ALA B C 1
ATOM 5786 O O . ALA B 1 126 ? -22.797 42.094 51.969 1 16.14 126 ALA B O 1
ATOM 5787 N N . LYS B 1 127 ? -21.422 43.625 52.438 1 16.58 127 LYS B N 1
ATOM 5788 C CA . LYS B 1 127 ? -21.297 45.062 52.312 1 16.58 127 LYS B CA 1
ATOM 5789 C C . LYS B 1 127 ? -21.609 45.531 50.875 1 16.58 127 LYS B C 1
ATOM 5791 O O . LYS B 1 127 ? -22.469 46.406 50.688 1 16.58 127 LYS B O 1
ATOM 5796 N N . ARG B 1 128 ? -20.547 45.844 50.062 1 17.28 128 ARG B N 1
ATOM 5797 C CA . ARG B 1 128 ? -20.188 47.219 49.688 1 17.28 128 ARG B CA 1
ATOM 5798 C C . ARG B 1 128 ? -20.859 47.625 48.375 1 17.28 128 ARG B C 1
ATOM 5800 O O . ARG B 1 128 ? -21.312 46.781 47.625 1 17.28 128 ARG B O 1
ATOM 5807 N N . ARG B 1 129 ? -20.359 48.75 47.812 1 17.27 129 ARG B N 1
ATOM 5808 C CA . ARG B 1 129 ? -20.75 50.125 47.406 1 17.27 129 ARG B CA 1
ATOM 5809 C C . ARG B 1 129 ? -21 50.188 45.906 1 17.27 129 ARG B C 1
ATOM 5811 O O . ARG B 1 129 ? -21.984 50.781 45.469 1 17.27 129 ARG B O 1
ATOM 5818 N N . ARG B 1 130 ? -19.969 49.875 45.062 1 18.98 130 ARG B N 1
ATOM 5819 C CA . ARG B 1 130 ? -19.578 50.969 44.188 1 18.98 130 ARG B CA 1
ATOM 5820 C C . ARG B 1 130 ? -20.547 51.125 43.031 1 18.98 130 ARG B C 1
ATOM 5822 O O . ARG B 1 130 ? -21.078 50.156 42.531 1 18.98 130 ARG B O 1
ATOM 5829 N N . GLU B 1 131 ? -20.875 52.281 42.656 1 18.06 131 GLU B N 1
ATOM 5830 C CA . GLU B 1 131 ? -21.859 53.094 41.938 1 18.06 131 GLU B CA 1
ATOM 5831 C C . GLU B 1 131 ? -21.719 52.906 40.406 1 18.06 131 GLU B C 1
ATOM 5833 O O . GLU B 1 131 ? -21.188 53.781 39.719 1 18.06 131 GLU B O 1
ATOM 5838 N N . SER B 1 132 ? -21.109 51.812 39.938 1 18.31 132 SER B N 1
ATOM 5839 C CA . SER B 1 132 ? -20.609 52 38.594 1 18.31 132 SER B CA 1
ATOM 5840 C C . SER B 1 132 ? -21.734 52.406 37.625 1 18.31 132 SER B C 1
ATOM 5842 O O . SER B 1 132 ? -22.797 51.781 37.625 1 18.31 132 SER B O 1
ATOM 5844 N N . ASP B 1 133 ? -21.719 53.594 37.094 1 19.08 133 ASP B N 1
ATOM 5845 C CA . ASP B 1 133 ? -22.578 54.406 36.25 1 19.08 133 ASP B CA 1
ATOM 5846 C C . ASP B 1 133 ? -22.906 53.688 34.938 1 19.08 133 ASP B C 1
ATOM 5848 O O . ASP B 1 133 ? -21.984 53.25 34.219 1 19.08 133 ASP B O 1
ATOM 5852 N N . GLU B 1 134 ? -24.125 53.219 34.625 1 17.41 134 GLU B N 1
ATOM 5853 C CA . GLU B 1 134 ? -24.812 52.281 33.719 1 17.41 134 GLU B CA 1
ATOM 5854 C C . GLU B 1 134 ? -24.906 52.844 32.312 1 17.41 134 GLU B C 1
ATOM 5856 O O . GLU B 1 134 ? -24.984 52.094 31.344 1 17.41 134 GLU B O 1
ATOM 5861 N N . ASN B 1 135 ? -25.234 54.156 32.094 1 18.66 135 ASN B N 1
ATOM 5862 C CA . ASN B 1 135 ? -26.422 54.156 31.25 1 18.66 135 ASN B CA 1
ATOM 5863 C C . ASN B 1 135 ? -26.062 53.969 29.781 1 18.66 135 ASN B C 1
ATOM 5865 O O . ASN B 1 135 ? -26.875 54.25 28.891 1 18.66 135 ASN B O 1
ATOM 5869 N N . ARG B 1 136 ? -24.797 53.969 29.391 1 21.28 136 ARG B N 1
ATOM 5870 C CA . ARG B 1 136 ? -24.609 54.5 28.031 1 21.28 136 ARG B CA 1
ATOM 5871 C C . ARG B 1 136 ? -25.469 53.719 27.031 1 21.28 136 ARG B C 1
ATOM 5873 O O . ARG B 1 136 ? -25.5 52.5 27.062 1 21.28 136 ARG B O 1
ATOM 5880 N N . ALA B 1 137 ? -26.203 54.406 26.094 1 21.48 137 ALA B N 1
ATOM 5881 C CA . ALA B 1 137 ? -27.281 54.25 25.125 1 21.48 137 ALA B CA 1
ATOM 5882 C C . ALA B 1 137 ? -26.938 53.25 24.047 1 21.48 137 ALA B C 1
ATOM 5884 O O . ALA B 1 137 ? -25.812 53.219 23.547 1 21.48 137 ALA B O 1
ATOM 5885 N N . GLN B 1 138 ? -27.797 52.188 23.812 1 19.45 138 GLN B N 1
ATOM 5886 C CA . GLN B 1 138 ? -27.906 50.938 23.078 1 19.45 138 GLN B CA 1
ATOM 5887 C C . GLN B 1 138 ? -28 51.219 21.562 1 19.45 138 GLN B C 1
ATOM 5889 O O . GLN B 1 138 ? -29.078 51.438 21.047 1 19.45 138 GLN B O 1
ATOM 5894 N N . GLN B 1 139 ? -27.234 52.156 20.984 1 21 139 GLN B N 1
ATOM 5895 C CA . GLN B 1 139 ? -27.719 52.375 19.625 1 21 139 GLN B CA 1
ATOM 5896 C C . GLN B 1 139 ? -27.75 51.094 18.828 1 21 139 GLN B C 1
ATOM 5898 O O . GLN B 1 139 ? -26.875 50.25 18.984 1 21 139 GLN B O 1
ATOM 5903 N N . PRO B 1 140 ? -28.891 50.75 18.219 1 21.47 140 PRO B N 1
ATOM 5904 C CA . PRO B 1 140 ? -29.25 49.469 17.578 1 21.47 140 PRO B CA 1
ATOM 5905 C C . PRO B 1 140 ? -28.344 49.125 16.406 1 21.47 140 PRO B C 1
ATOM 5907 O O . PRO B 1 140 ? -28.141 49.969 15.516 1 21.47 140 PRO B O 1
ATOM 5910 N N . LEU B 1 141 ? -27.203 48.5 16.625 1 21.17 141 LEU B N 1
ATOM 5911 C CA . LEU B 1 141 ? -26.25 48.188 15.547 1 21.17 141 LEU B CA 1
ATOM 5912 C C . LEU B 1 141 ? -26.953 47.5 14.375 1 21.17 141 LEU B C 1
ATOM 5914 O O . LEU B 1 141 ? -27.531 46.438 14.539 1 21.17 141 LEU B O 1
ATOM 5918 N N . ARG B 1 142 ? -27.547 48.25 13.453 1 21.64 142 ARG B N 1
ATOM 5919 C CA . ARG B 1 142 ? -28.188 47.812 12.219 1 21.64 142 ARG B CA 1
ATOM 5920 C C . ARG B 1 142 ? -27.328 46.781 11.484 1 21.64 142 ARG B C 1
ATOM 5922 O O . ARG B 1 142 ? -26.156 47.031 11.242 1 21.64 142 ARG B O 1
ATOM 5929 N N . SER B 1 143 ? -27.734 45.562 11.539 1 21.05 143 SER B N 1
ATOM 5930 C CA . SER B 1 143 ? -27.125 44.344 10.984 1 21.05 143 SER B CA 1
ATOM 5931 C C . SER B 1 143 ? -26.922 44.469 9.477 1 21.05 143 SER B C 1
ATOM 5933 O O . SER B 1 143 ? -27.891 44.406 8.711 1 21.05 143 SER B O 1
ATOM 5935 N N . ASP B 1 144 ? -26.25 45.531 9.055 1 19.38 144 ASP B N 1
ATOM 5936 C CA . ASP B 1 144 ? -26.078 45.75 7.621 1 19.38 144 ASP B CA 1
ATOM 5937 C C . ASP B 1 144 ? -25.641 44.469 6.918 1 19.38 144 ASP B C 1
ATOM 5939 O O . ASP B 1 144 ? -24.469 44.062 6.988 1 19.38 144 ASP B O 1
ATOM 5943 N N . ALA B 1 145 ? -26.5 43.406 6.945 1 23.23 145 ALA B N 1
ATOM 5944 C CA . ALA B 1 145 ? -26.344 42.094 6.316 1 23.23 145 ALA B CA 1
ATOM 5945 C C . ALA B 1 145 ? -25.922 42.25 4.855 1 23.23 145 ALA B C 1
ATOM 5947 O O . ALA B 1 145 ? -25.703 41.25 4.172 1 23.23 145 ALA B O 1
ATOM 5948 N N . GLU B 1 146 ? -26.375 43.438 4.309 1 22.42 146 GLU B N 1
ATOM 5949 C CA . GLU B 1 146 ? -26.531 43.406 2.859 1 22.42 146 GLU B CA 1
ATOM 5950 C C . GLU B 1 146 ? -25.219 43.062 2.162 1 22.42 146 GLU B C 1
ATOM 5952 O O . GLU B 1 146 ? -25.203 42.719 0.978 1 22.42 146 GLU B O 1
ATOM 5957 N N . LYS B 1 147 ? -24.188 43.625 2.662 1 24.05 147 LYS B N 1
ATOM 5958 C CA . LYS B 1 147 ? -23.203 44.031 1.672 1 24.05 147 LYS B CA 1
ATOM 5959 C C . LYS B 1 147 ? -22.516 42.812 1.049 1 24.05 147 LYS B C 1
ATOM 5961 O O . LYS B 1 147 ? -21.516 42.969 0.343 1 24.05 147 LYS B O 1
ATOM 5966 N N . TYR B 1 148 ? -22.531 41.75 1.807 1 21.59 148 TYR B N 1
ATOM 5967 C CA . TYR B 1 148 ? -21.469 40.969 1.193 1 21.59 148 TYR B CA 1
ATOM 5968 C C . TYR B 1 148 ? -21.859 40.531 -0.211 1 21.59 148 TYR B C 1
ATOM 5970 O O . TYR B 1 148 ? -22.828 39.781 -0.385 1 21.59 148 TYR B O 1
ATOM 5978 N N . PRO B 1 149 ? -21.875 41.5 -1.115 1 23.59 149 PRO B N 1
ATOM 5979 C CA . PRO B 1 149 ? -22.234 41.062 -2.467 1 23.59 149 PRO B CA 1
ATOM 5980 C C . PRO B 1 149 ? -21.703 39.688 -2.811 1 23.59 149 PRO B C 1
ATOM 5982 O O . PRO B 1 149 ? -20.688 39.25 -2.27 1 23.59 149 PRO B O 1
ATOM 5985 N N . VAL B 1 150 ? -22.578 38.906 -3.119 1 24.61 150 VAL B N 1
ATOM 5986 C CA . VAL B 1 150 ? -22.438 37.531 -3.633 1 24.61 150 VAL B CA 1
ATOM 5987 C C . VAL B 1 150 ? -21.469 37.531 -4.816 1 24.61 150 VAL B C 1
ATOM 5989 O O . VAL B 1 150 ? -21.75 38.125 -5.859 1 24.61 150 VAL B O 1
ATOM 5992 N N . PHE B 1 151 ? -20.203 38.031 -4.602 1 22.41 151 PHE B N 1
ATOM 5993 C CA . PHE B 1 151 ? -19.188 38.062 -5.641 1 22.41 151 PHE B CA 1
ATOM 5994 C C . PHE B 1 151 ? -19.375 36.875 -6.586 1 22.41 151 PHE B C 1
ATOM 5996 O O . PHE B 1 151 ? -19.156 35.719 -6.199 1 22.41 151 PHE B O 1
ATOM 6003 N N . TYR B 1 152 ? -20.406 37 -7.508 1 21.16 152 TYR B N 1
ATOM 6004 C CA . TYR B 1 152 ? -20.812 36.156 -8.609 1 21.16 152 TYR B CA 1
ATOM 6005 C C . TYR B 1 152 ? -19.609 35.594 -9.344 1 21.16 152 TYR B C 1
ATOM 6007 O O . TYR B 1 152 ? -18.469 35.844 -8.961 1 21.16 152 TYR B O 1
ATOM 6015 N N . PRO B 1 153 ? -19.625 35.938 -10.82 1 25.08 153 PRO B N 1
ATOM 6016 C CA . PRO B 1 153 ? -19.406 35.25 -12.086 1 25.08 153 PRO B CA 1
ATOM 6017 C C . PRO B 1 153 ? -17.953 35.281 -12.562 1 25.08 153 PRO B C 1
ATOM 6019 O O . PRO B 1 153 ? -17.484 36.344 -12.992 1 25.08 153 PRO B O 1
ATOM 6022 N N . PHE B 1 154 ? -16.969 35.25 -11.922 1 22.06 154 PHE B N 1
ATOM 6023 C CA . PHE B 1 154 ? -15.688 35.562 -12.523 1 22.06 154 PHE B CA 1
ATOM 6024 C C . PHE B 1 154 ? -15.516 34.844 -13.859 1 22.06 154 PHE B C 1
ATOM 6026 O O . PHE B 1 154 ? -15.336 33.625 -13.891 1 22.06 154 PHE B O 1
ATOM 6033 N N . ILE B 1 155 ? -16.125 35.25 -14.938 1 23.73 155 ILE B N 1
ATOM 6034 C CA . ILE B 1 155 ? -15.93 34.938 -16.359 1 23.73 155 ILE B CA 1
ATOM 6035 C C . ILE B 1 155 ? -14.453 35.125 -16.703 1 23.73 155 ILE B C 1
ATOM 6037 O O . ILE B 1 155 ? -13.906 36.219 -16.594 1 23.73 155 ILE B O 1
ATOM 6041 N N . ALA B 1 156 ? -13.641 34.156 -16.547 1 26.53 156 ALA B N 1
ATOM 6042 C CA . ALA B 1 156 ? -12.297 34.156 -17.109 1 26.53 156 ALA B CA 1
ATOM 6043 C C . ALA B 1 156 ? -12.281 34.75 -18.5 1 26.53 156 ALA B C 1
ATOM 6045 O O . ALA B 1 156 ? -13.18 34.469 -19.312 1 26.53 156 ALA B O 1
ATOM 6046 N N . PRO B 1 157 ? -11.93 35.906 -18.688 1 26.69 157 PRO B N 1
ATOM 6047 C CA . PRO B 1 157 ? -11.891 36.281 -20.094 1 26.69 157 PRO B CA 1
ATOM 6048 C C . PRO B 1 157 ? -11.375 35.156 -21 1 26.69 157 PRO B C 1
ATOM 6050 O O . PRO B 1 157 ? -10.758 34.219 -20.516 1 26.69 157 PRO B O 1
ATOM 6053 N N . LYS B 1 158 ? -11.414 35.281 -22.391 1 27.84 158 LYS B N 1
ATOM 6054 C CA . LYS B 1 158 ? -11.164 34.438 -23.562 1 27.84 158 LYS B CA 1
ATOM 6055 C C . LYS B 1 158 ? -9.789 33.781 -23.469 1 27.84 158 LYS B C 1
ATOM 6057 O O . LYS B 1 158 ? -8.773 34.469 -23.328 1 27.84 158 LYS B O 1
ATOM 6062 N N . GLY B 1 159 ? -9.656 32.656 -23.141 1 29.59 159 GLY B N 1
ATOM 6063 C CA . GLY B 1 159 ? -8.844 31.484 -22.859 1 29.59 159 GLY B CA 1
ATOM 6064 C C . GLY B 1 159 ? -7.82 31.203 -23.938 1 29.59 159 GLY B C 1
ATOM 6065 O O . GLY B 1 159 ? -8.172 30.719 -25.016 1 29.59 159 GLY B O 1
ATOM 6066 N N . THR B 1 160 ? -6.777 32.031 -24.125 1 28.56 160 THR B N 1
ATOM 6067 C CA . THR B 1 160 ? -5.688 31.609 -25 1 28.56 160 THR B CA 1
ATOM 6068 C C . THR B 1 160 ? -5.168 30.234 -24.578 1 28.56 160 THR B C 1
ATOM 6070 O O . THR B 1 160 ? -4.758 30.047 -23.438 1 28.56 160 THR B O 1
ATOM 6073 N N . LYS B 1 161 ? -5.715 29.203 -25.125 1 31.91 161 LYS B N 1
ATOM 6074 C CA . LYS B 1 161 ? -5.281 27.812 -25.156 1 31.91 161 LYS B CA 1
ATOM 6075 C C . LYS B 1 161 ? -3.77 27.703 -25.344 1 31.91 161 LYS B C 1
ATOM 6077 O O . LYS B 1 161 ? -3.232 28.094 -26.375 1 31.91 161 LYS B O 1
ATOM 6082 N N . ILE B 1 162 ? -2.998 28.016 -24.422 1 30.62 162 ILE B N 1
ATOM 6083 C CA . ILE B 1 162 ? -1.648 27.609 -24.797 1 30.62 162 ILE B CA 1
ATOM 6084 C C . ILE B 1 162 ? -1.613 26.109 -25.047 1 30.62 162 ILE B C 1
ATOM 6086 O O . ILE B 1 162 ? -1.818 25.312 -24.125 1 30.62 162 ILE B O 1
ATOM 6090 N N . PRO B 1 163 ? -2.018 25.578 -26.062 1 34.88 163 PRO B N 1
ATOM 6091 C CA . PRO B 1 163 ? -1.98 24.156 -26.375 1 34.88 163 PRO B CA 1
ATOM 6092 C C . PRO B 1 163 ? -0.602 23.531 -26.156 1 34.88 163 PRO B C 1
ATOM 6094 O O . PRO B 1 163 ? 0.349 23.859 -26.859 1 34.88 163 PRO B O 1
ATOM 6097 N N . VAL B 1 164 ? 0.051 23.641 -25.125 1 33.47 164 VAL B N 1
ATOM 6098 C CA . VAL B 1 164 ? 1.379 23.031 -25.188 1 33.47 164 VAL B CA 1
ATOM 6099 C C . VAL B 1 164 ? 1.266 21.516 -25.062 1 33.47 164 VAL B C 1
ATOM 6101 O O . VAL B 1 164 ? 0.797 21 -24.047 1 33.47 164 VAL B O 1
ATOM 6104 N N . SER B 1 165 ? 1.03 20.906 -26.094 1 36.72 165 SER B N 1
ATOM 6105 C CA . SER B 1 165 ? 1.153 19.453 -26.109 1 36.72 165 SER B CA 1
ATOM 6106 C C . SER B 1 165 ? 2.502 19.016 -25.547 1 36.72 165 SER B C 1
ATOM 6108 O O . SER B 1 165 ? 3.549 19.484 -26 1 36.72 165 SER B O 1
ATOM 6110 N N . THR B 1 166 ? 2.578 18.594 -24.406 1 41.03 166 THR B N 1
ATOM 6111 C CA . THR B 1 166 ? 3.756 18.203 -23.656 1 41.03 166 THR B CA 1
ATOM 6112 C C . THR B 1 166 ? 4.52 17.094 -24.375 1 41.03 166 THR B C 1
ATOM 6114 O O . THR B 1 166 ? 5.633 16.734 -23.984 1 41.03 166 THR B O 1
ATOM 6117 N N . TYR B 1 167 ? 3.83 16.281 -24.969 1 36.06 167 TYR B N 1
ATOM 6118 C CA . TYR B 1 167 ? 4.516 15.18 -25.641 1 36.06 167 TYR B CA 1
ATOM 6119 C C . TYR B 1 167 ? 4.699 15.477 -27.125 1 36.06 167 TYR B C 1
ATOM 6121 O O . TYR B 1 167 ? 3.791 15.992 -27.781 1 36.06 167 TYR B O 1
ATOM 6129 N N . ILE B 1 168 ? 5.883 15.852 -27.578 1 36 168 ILE B N 1
ATOM 6130 C CA . ILE B 1 168 ? 6.18 15.93 -29.016 1 36 168 ILE B CA 1
ATOM 6131 C C . ILE B 1 168 ? 6.207 14.531 -29.609 1 36 168 ILE B C 1
ATOM 6133 O O . ILE B 1 168 ? 6.898 13.641 -29.109 1 36 168 ILE B O 1
ATOM 6137 N N . LYS B 1 169 ? 5.277 14.25 -30.438 1 37.66 169 LYS B N 1
ATOM 6138 C CA . LYS B 1 169 ? 5.27 13.031 -31.234 1 37.66 169 LYS B CA 1
ATOM 6139 C C . LYS B 1 169 ? 6.664 12.719 -31.781 1 37.66 169 LYS B C 1
ATOM 6141 O O . LYS B 1 169 ? 7.348 13.609 -32.281 1 37.66 169 LYS B O 1
ATOM 6146 N N . PRO B 1 170 ? 7.258 11.492 -31.438 1 34.25 170 PRO B N 1
ATOM 6147 C CA . PRO B 1 170 ? 8.539 11.273 -32.125 1 34.25 170 PRO B CA 1
ATOM 6148 C C . PRO B 1 170 ? 8.508 11.672 -33.594 1 34.25 170 PRO B C 1
ATOM 6150 O O . PRO B 1 170 ? 7.445 11.656 -34.219 1 34.25 170 PRO B O 1
ATOM 6153 N N . ALA B 1 171 ? 9.539 12.234 -34.125 1 32.09 171 ALA B N 1
ATOM 6154 C CA . ALA B 1 171 ? 9.711 12.203 -35.594 1 32.09 171 ALA B CA 1
ATOM 6155 C C . ALA B 1 171 ? 9.422 10.812 -36.125 1 32.09 171 ALA B C 1
ATOM 6157 O O . ALA B 1 171 ? 9.406 9.828 -35.375 1 32.09 171 ALA B O 1
ATOM 6158 N N . GLU B 1 172 ? 9.492 10.43 -37.375 1 34.81 172 GLU B N 1
ATOM 6159 C CA . GLU B 1 172 ? 9.062 9.258 -38.125 1 34.81 172 GLU B CA 1
ATOM 6160 C C . GLU B 1 172 ? 9.336 7.969 -37.344 1 34.81 172 GLU B C 1
ATOM 6162 O O . GLU B 1 172 ? 8.664 6.957 -37.562 1 34.81 172 GLU B O 1
ATOM 6167 N N . GLY B 1 173 ? 10.711 7.625 -37.094 1 34.78 173 GLY B N 1
ATOM 6168 C CA . GLY B 1 173 ? 11.156 6.25 -36.969 1 34.78 173 GLY B CA 1
ATOM 6169 C C . GLY B 1 173 ? 10.703 5.598 -35.656 1 34.78 173 GLY B C 1
ATOM 6170 O O . GLY B 1 173 ? 10.234 4.457 -35.656 1 34.78 173 GLY B O 1
ATOM 6171 N N . ASN B 1 174 ? 11.43 5.91 -34.469 1 35.41 174 ASN B N 1
ATOM 6172 C CA . ASN B 1 174 ? 11.273 5.07 -33.281 1 35.41 174 ASN B CA 1
ATOM 6173 C C . ASN B 1 174 ? 10.055 5.484 -32.438 1 35.41 174 ASN B C 1
ATOM 6175 O O . ASN B 1 174 ? 10.047 6.559 -31.844 1 35.41 174 ASN B O 1
ATOM 6179 N N . ALA B 1 175 ? 8.914 5.07 -32.719 1 37.56 175 ALA B N 1
ATOM 6180 C CA . ALA B 1 175 ? 7.535 5.25 -32.25 1 37.56 175 ALA B CA 1
ATOM 6181 C C . ALA B 1 175 ? 7.465 5.441 -30.75 1 37.56 175 ALA B C 1
ATOM 6183 O O . ALA B 1 175 ? 6.527 6.059 -30.234 1 37.56 175 ALA B O 1
ATOM 6184 N N . HIS B 1 176 ? 8.195 4.691 -29.891 1 39.53 176 HIS B N 1
ATOM 6185 C CA . HIS B 1 176 ? 7.855 4.484 -28.484 1 39.53 176 HIS B CA 1
ATOM 6186 C C . HIS B 1 176 ? 8.391 5.617 -27.625 1 39.53 176 HIS B C 1
ATOM 6188 O O . HIS B 1 176 ? 8.164 5.645 -26.406 1 39.53 176 HIS B O 1
ATOM 6194 N N . GLN B 1 177 ? 9.398 6.367 -28.031 1 40.12 177 GLN B N 1
ATOM 6195 C CA . GLN B 1 177 ? 10.016 7.141 -26.969 1 40.12 177 GLN B CA 1
ATOM 6196 C C . GLN B 1 177 ? 9.477 8.57 -26.938 1 40.12 177 GLN B C 1
ATOM 6198 O O . GLN B 1 177 ? 9.922 9.422 -27.703 1 40.12 177 GLN B O 1
ATOM 6203 N N . TYR B 1 178 ? 8.367 8.812 -26.672 1 43.31 178 TYR B N 1
ATOM 6204 C CA . TYR B 1 178 ? 7.961 10.188 -26.391 1 43.31 178 TYR B CA 1
ATOM 6205 C C . TYR B 1 178 ? 8.961 10.867 -25.453 1 43.31 178 TYR B C 1
ATOM 6207 O O . TYR B 1 178 ? 9.352 10.297 -24.438 1 43.31 178 TYR B O 1
ATOM 6215 N N . GLU B 1 179 ? 9.969 11.625 -26.094 1 48.81 179 GLU B N 1
ATOM 6216 C CA . GLU B 1 179 ? 10.922 12.367 -25.266 1 48.81 179 GLU B CA 1
ATOM 6217 C C . GLU B 1 179 ? 10.211 13.406 -24.406 1 48.81 179 GLU B C 1
ATOM 6219 O O . GLU B 1 179 ? 9.422 14.211 -24.906 1 48.81 179 GLU B O 1
ATOM 6224 N N . TYR B 1 180 ? 10.227 13.227 -23.203 1 57.12 180 TYR B N 1
ATOM 6225 C CA . TYR B 1 180 ? 9.727 14.227 -22.266 1 57.12 180 TYR B CA 1
ATOM 6226 C C . TYR B 1 180 ? 10.445 15.555 -22.453 1 57.12 180 TYR B C 1
ATOM 6228 O O . TYR B 1 180 ? 11.672 15.617 -22.406 1 57.12 180 TYR B O 1
ATOM 6236 N N . VAL B 1 181 ? 9.742 16.562 -23.062 1 66.56 181 VAL B N 1
ATOM 6237 C CA . VAL B 1 181 ? 10.266 17.938 -23.062 1 66.56 181 VAL B CA 1
ATOM 6238 C C . VAL B 1 181 ? 9.812 18.656 -21.797 1 66.56 181 VAL B C 1
ATOM 6240 O O . VAL B 1 181 ? 8.609 18.75 -21.516 1 66.56 181 VAL B O 1
ATOM 6243 N N . ASP B 1 182 ? 10.859 19.156 -21.078 1 81.31 182 ASP B N 1
ATOM 6244 C CA . ASP B 1 182 ? 10.555 19.703 -19.766 1 81.31 182 ASP B CA 1
ATOM 6245 C C . ASP B 1 182 ? 9.805 21.031 -19.875 1 81.31 182 ASP B C 1
ATOM 6247 O O . ASP B 1 182 ? 9.844 21.672 -20.922 1 81.31 182 ASP B O 1
ATOM 6251 N N . VAL B 1 183 ? 9.156 21.5 -19.094 1 84.31 183 VAL B N 1
ATOM 6252 C CA . VAL B 1 183 ? 8.219 22.609 -19.016 1 84.31 183 VAL B CA 1
ATOM 6253 C C . VAL B 1 183 ? 8.945 23.922 -19.297 1 84.31 183 VAL B C 1
ATOM 6255 O O . VAL B 1 183 ? 8.328 24.906 -19.719 1 84.31 183 VAL B O 1
ATOM 6258 N N . ILE B 1 184 ? 10.234 23.969 -19.062 1 83.19 184 ILE B N 1
ATOM 6259 C CA . ILE B 1 184 ? 11.023 25.172 -19.328 1 83.19 184 ILE B CA 1
ATOM 6260 C C . ILE B 1 184 ? 11.305 25.281 -20.812 1 83.19 184 ILE B C 1
ATOM 6262 O O . ILE B 1 184 ? 11.117 26.344 -21.422 1 83.19 184 ILE B O 1
ATOM 6266 N N . ASP B 1 185 ? 11.672 24.172 -21.359 1 84.06 185 ASP B N 1
ATOM 6267 C CA . ASP B 1 185 ? 11.953 24.156 -22.797 1 84.06 185 ASP B CA 1
ATOM 6268 C C . ASP B 1 185 ? 10.672 24.375 -23.594 1 84.06 185 ASP B C 1
ATOM 6270 O O . ASP B 1 185 ? 10.719 24.891 -24.719 1 84.06 185 ASP B O 1
ATOM 6274 N N . ARG B 1 186 ? 9.555 24.062 -23.016 1 86.5 186 ARG B N 1
ATOM 6275 C CA . ARG B 1 186 ? 8.266 24.266 -23.672 1 86.5 186 ARG B CA 1
ATOM 6276 C C . ARG B 1 186 ? 7.734 25.672 -23.391 1 86.5 186 ARG B C 1
ATOM 6278 O O . ARG B 1 186 ? 6.648 26.031 -23.844 1 86.5 186 ARG B O 1
ATOM 6285 N N . GLU B 1 187 ? 8.453 26.422 -22.516 1 83.38 187 GLU B N 1
ATOM 6286 C CA . GLU B 1 187 ? 8.219 27.828 -22.219 1 83.38 187 GLU B CA 1
ATOM 6287 C C . GLU B 1 187 ? 6.949 28 -21.375 1 83.38 187 GLU B C 1
ATOM 6289 O O . GLU B 1 187 ? 6.238 29 -21.531 1 83.38 187 GLU B O 1
ATOM 6294 N N . LEU B 1 188 ? 6.648 26.953 -20.703 1 87.06 188 LEU B N 1
ATOM 6295 C CA . LEU B 1 188 ? 5.586 27.125 -19.719 1 87.06 188 LEU B CA 1
ATOM 6296 C C . LEU B 1 188 ? 6.008 28.094 -18.625 1 87.06 188 LEU B C 1
ATOM 6298 O O . LEU B 1 188 ? 5.168 28.781 -18.047 1 87.06 188 LEU B O 1
ATOM 6302 N N . LEU B 1 189 ? 7.281 28.078 -18.328 1 90.31 189 LEU B N 1
ATOM 6303 C CA . LEU B 1 189 ? 7.871 29.031 -17.391 1 90.31 189 LEU B CA 1
ATOM 6304 C C . LEU B 1 189 ? 9.336 29.297 -17.75 1 90.31 189 LEU B C 1
ATOM 6306 O O . LEU B 1 189 ? 9.984 28.453 -18.375 1 90.31 189 LEU B O 1
ATOM 6310 N N . GLY B 1 190 ? 9.797 30.469 -17.344 1 90.62 190 GLY B N 1
ATOM 6311 C CA . GLY B 1 190 ? 11.188 30.812 -17.594 1 90.62 190 GLY B CA 1
ATOM 6312 C C . GLY B 1 190 ? 12.148 30.172 -16.609 1 90.62 190 GLY B C 1
ATOM 6313 O O . GLY B 1 190 ? 11.742 29.797 -15.508 1 90.62 190 GLY B O 1
ATOM 6314 N N . ILE B 1 191 ? 13.406 30.125 -17 1 92.44 191 ILE B N 1
ATOM 6315 C CA . ILE B 1 191 ? 14.422 29.469 -16.203 1 92.44 191 ILE B CA 1
ATOM 6316 C C . ILE B 1 191 ? 14.633 30.234 -14.898 1 92.44 191 ILE B C 1
ATOM 6318 O O . ILE B 1 191 ? 14.898 29.641 -13.852 1 92.44 191 ILE B O 1
ATOM 6322 N N . GLU B 1 192 ? 14.602 31.547 -14.953 1 93.88 192 GLU B N 1
ATOM 6323 C CA . GLU B 1 192 ? 14.805 32.344 -13.758 1 93.88 192 GLU B CA 1
ATOM 6324 C C . GLU B 1 192 ? 13.688 32.125 -12.742 1 93.88 192 GLU B C 1
ATOM 6326 O O . GLU B 1 192 ? 13.953 32.031 -11.539 1 93.88 192 GLU B O 1
ATOM 6331 N N . MET B 1 193 ? 12.523 32.031 -13.289 1 94.38 193 MET B N 1
ATOM 6332 C CA . MET B 1 193 ? 11.398 31.75 -12.406 1 94.38 193 MET B CA 1
ATOM 6333 C C . MET B 1 193 ? 11.523 30.359 -11.805 1 94.38 193 MET B C 1
ATOM 6335 O O . MET B 1 193 ? 11.234 30.156 -10.625 1 94.38 193 MET B O 1
ATOM 6339 N N . ALA B 1 194 ? 11.938 29.422 -12.617 1 96.38 194 ALA B N 1
ATOM 6340 C CA . ALA B 1 194 ? 12.141 28.047 -12.133 1 96.38 194 ALA B CA 1
ATOM 6341 C C . ALA B 1 194 ? 13.164 28.016 -11 1 96.38 194 ALA B C 1
ATOM 6343 O O . ALA B 1 194 ? 12.984 27.297 -10.016 1 96.38 194 ALA B O 1
ATOM 6344 N N . ARG B 1 195 ? 14.234 28.812 -11.133 1 97.12 195 ARG B N 1
ATOM 6345 C CA . ARG B 1 195 ? 15.266 28.875 -10.102 1 97.12 195 ARG B CA 1
ATOM 6346 C C . ARG B 1 195 ? 14.703 29.469 -8.812 1 97.12 195 ARG B C 1
ATOM 6348 O O . ARG B 1 195 ? 15 28.984 -7.723 1 97.12 195 ARG B O 1
ATOM 6355 N N . LYS B 1 196 ? 13.891 30.438 -8.945 1 96.38 196 LYS B N 1
ATOM 6356 C CA . LYS B 1 196 ? 13.281 31.062 -7.777 1 96.38 196 LYS B CA 1
ATOM 6357 C C . LYS B 1 196 ? 12.352 30.094 -7.059 1 96.38 196 LYS B C 1
ATOM 6359 O O . LYS B 1 196 ? 12.336 30.031 -5.828 1 96.38 196 LYS B O 1
ATOM 6364 N N . ILE B 1 197 ? 11.586 29.344 -7.863 1 97.19 197 ILE B N 1
ATOM 6365 C CA . ILE B 1 197 ? 10.664 28.359 -7.293 1 97.19 197 ILE B CA 1
ATOM 6366 C C . ILE B 1 197 ? 11.445 27.266 -6.586 1 97.19 197 ILE B C 1
ATOM 6368 O O . ILE B 1 197 ? 11.062 26.812 -5.5 1 97.19 197 ILE B O 1
ATOM 6372 N N . PHE B 1 198 ? 12.523 26.828 -7.211 1 97.81 198 PHE B N 1
ATOM 6373 C CA . PHE B 1 198 ? 13.367 25.812 -6.605 1 97.81 198 PHE B CA 1
ATOM 6374 C C . PHE B 1 198 ? 13.953 26.297 -5.285 1 97.81 198 PHE B C 1
ATOM 6376 O O . PHE B 1 198 ? 13.953 25.562 -4.293 1 97.81 198 PHE B O 1
ATOM 6383 N N . ASP B 1 199 ? 14.398 27.5 -5.258 1 96.94 199 ASP B N 1
ATOM 6384 C CA . ASP B 1 199 ? 14.945 28.062 -4.035 1 96.94 199 ASP B CA 1
ATOM 6385 C C . ASP B 1 199 ? 13.875 28.172 -2.949 1 96.94 199 ASP B C 1
ATOM 6387 O O . ASP B 1 199 ? 14.156 27.938 -1.77 1 96.94 199 ASP B O 1
ATOM 6391 N N . HIS B 1 200 ? 12.711 28.547 -3.41 1 96.56 200 HIS B N 1
ATOM 6392 C CA . HIS B 1 200 ? 11.586 28.594 -2.482 1 96.56 200 HIS B CA 1
ATOM 6393 C C . HIS B 1 200 ? 11.328 27.234 -1.86 1 96.56 200 HIS B C 1
ATOM 6395 O O . HIS B 1 200 ? 11.031 27.125 -0.667 1 96.56 200 HIS B O 1
ATOM 6401 N N . TYR B 1 201 ? 11.43 26.188 -2.652 1 97.56 201 TYR B N 1
ATOM 6402 C CA . TYR B 1 201 ? 11.266 24.828 -2.131 1 97.56 201 TYR B CA 1
ATOM 6403 C C . TYR B 1 201 ? 12.312 24.531 -1.062 1 97.56 201 TYR B C 1
ATOM 6405 O O . TYR B 1 201 ? 11.977 24.062 0.026 1 97.56 201 TYR B O 1
ATOM 6413 N N . VAL B 1 202 ? 13.57 24.812 -1.395 1 97 202 VAL B N 1
ATOM 6414 C CA . VAL B 1 202 ? 14.688 24.438 -0.539 1 97 202 VAL B CA 1
ATOM 6415 C C . VAL B 1 202 ? 14.656 25.266 0.749 1 97 202 VAL B C 1
ATOM 6417 O O . VAL B 1 202 ? 14.867 24.719 1.839 1 97 202 VAL B O 1
ATOM 6420 N N . GLU B 1 203 ? 14.234 26.5 0.658 1 94.69 203 GLU B N 1
ATOM 6421 C CA . GLU B 1 203 ? 14.383 27.406 1.785 1 94.69 203 GLU B CA 1
ATOM 6422 C C . GLU B 1 203 ? 13.117 27.453 2.635 1 94.69 203 GLU B C 1
ATOM 6424 O O . GLU B 1 203 ? 13.18 27.672 3.848 1 94.69 203 GLU B O 1
ATOM 6429 N N . ASP B 1 204 ? 12.016 27.219 1.953 1 94.88 204 ASP B N 1
ATOM 6430 C CA . ASP B 1 204 ? 10.781 27.484 2.678 1 94.88 204 ASP B CA 1
ATOM 6431 C C . ASP B 1 204 ? 9.961 26.219 2.871 1 94.88 204 ASP B C 1
ATOM 6433 O O . ASP B 1 204 ? 9.328 26.031 3.91 1 94.88 204 ASP B O 1
ATOM 6437 N N . LEU B 1 205 ? 9.852 25.344 1.874 1 96.5 205 LEU B N 1
ATOM 6438 C CA . LEU B 1 205 ? 9.016 24.156 1.985 1 96.5 205 LEU B CA 1
ATOM 6439 C C . LEU B 1 205 ? 9.719 23.078 2.807 1 96.5 205 LEU B C 1
ATOM 6441 O O . LEU B 1 205 ? 9.125 22.5 3.727 1 96.5 205 LEU B O 1
ATOM 6445 N N . VAL B 1 206 ? 10.992 22.812 2.551 1 95.5 206 VAL B N 1
ATOM 6446 C CA . VAL B 1 206 ? 11.758 21.703 3.123 1 95.5 206 VAL B CA 1
ATOM 6447 C C . VAL B 1 206 ? 11.805 21.844 4.645 1 95.5 206 VAL B C 1
ATOM 6449 O O . VAL B 1 206 ? 11.648 20.859 5.363 1 95.5 206 VAL B O 1
ATOM 6452 N N . PRO B 1 207 ? 11.953 23.047 5.203 1 93 207 PRO B N 1
ATOM 6453 C CA . PRO B 1 207 ? 12.016 23.172 6.66 1 93 207 PRO B CA 1
ATOM 6454 C C . PRO B 1 207 ? 10.734 22.719 7.352 1 93 207 PRO B C 1
ATOM 6456 O O . PRO B 1 207 ? 10.766 22.359 8.531 1 93 207 PRO B O 1
ATOM 6459 N N . ASN B 1 208 ? 9.672 22.766 6.613 1 94.62 208 ASN B N 1
ATOM 6460 C CA . ASN B 1 208 ? 8.414 22.312 7.203 1 94.62 208 ASN B CA 1
ATOM 6461 C C . ASN B 1 208 ? 8.336 20.781 7.25 1 94.62 208 ASN B C 1
ATOM 6463 O O . ASN B 1 208 ? 7.695 20.219 8.141 1 94.62 208 ASN B O 1
ATOM 6467 N N . PHE B 1 209 ? 8.914 20.156 6.25 1 96.38 209 PHE B N 1
ATOM 6468 C CA . PHE B 1 209 ? 8.992 18.703 6.219 1 96.38 209 PHE B CA 1
ATOM 6469 C C . PHE B 1 209 ? 10.102 18.234 5.285 1 96.38 209 PHE B C 1
ATOM 6471 O O . PHE B 1 209 ? 9.906 18.156 4.07 1 96.38 209 PHE B O 1
ATOM 6478 N N . PRO B 1 210 ? 11.141 17.797 5.879 1 96.31 210 PRO B N 1
ATOM 6479 C CA . PRO B 1 210 ? 12.328 17.516 5.066 1 96.31 210 PRO B CA 1
ATOM 6480 C C . PRO B 1 210 ? 12.328 16.094 4.5 1 96.31 210 PRO B C 1
ATOM 6482 O O . PRO B 1 210 ? 13.234 15.312 4.785 1 96.31 210 PRO B O 1
ATOM 6485 N N . ALA B 1 211 ? 11.391 15.758 3.594 1 96.38 211 ALA B N 1
ATOM 6486 C CA . ALA B 1 211 ? 11.305 14.453 2.943 1 96.38 211 ALA B CA 1
ATOM 6487 C C . ALA B 1 211 ? 12.375 14.305 1.865 1 96.38 211 ALA B C 1
ATOM 6489 O O . ALA B 1 211 ? 13 13.25 1.744 1 96.38 211 ALA B O 1
ATOM 6490 N N . VAL B 1 212 ? 12.516 15.32 1.012 1 98 212 VAL B N 1
ATOM 6491 C CA . VAL B 1 212 ? 13.5 15.352 -0.061 1 98 212 VAL B CA 1
ATOM 6492 C C . VAL B 1 212 ? 14.406 16.578 0.108 1 98 212 VAL B C 1
ATOM 6494 O O . VAL B 1 212 ? 13.969 17.703 -0.107 1 98 212 VAL B O 1
ATOM 6497 N N . VAL B 1 213 ? 15.633 16.328 0.503 1 96.88 213 VAL B N 1
ATOM 6498 C CA . VAL B 1 213 ? 16.609 17.375 0.784 1 96.88 213 VAL B CA 1
ATOM 6499 C C . VAL B 1 213 ? 17.812 17.234 -0.144 1 96.88 213 VAL B C 1
ATOM 6501 O O . VAL B 1 213 ? 18.141 16.125 -0.579 1 96.88 213 VAL B O 1
ATOM 6504 N N . PHE B 1 214 ? 18.375 18.344 -0.456 1 96 214 PHE B N 1
ATOM 6505 C CA . PHE B 1 214 ? 19.562 18.344 -1.32 1 96 214 PHE B CA 1
ATOM 6506 C C . PHE B 1 214 ? 20.781 18.844 -0.562 1 96 214 PHE B C 1
ATOM 6508 O O . PHE B 1 214 ? 20.672 19.703 0.325 1 96 214 PHE B O 1
ATOM 6515 N N . PRO B 1 215 ? 21.938 18.312 -0.94 1 92.38 215 PRO B N 1
ATOM 6516 C CA . PRO B 1 215 ? 23.156 18.859 -0.343 1 92.38 215 PRO B CA 1
ATOM 6517 C C . PRO B 1 215 ? 23.312 20.359 -0.572 1 92.38 215 PRO B C 1
ATOM 6519 O O . PRO B 1 215 ? 22.859 20.875 -1.598 1 92.38 215 PRO B O 1
ATOM 6522 N N . PRO B 1 216 ? 24 20.969 0.403 1 90.94 216 PRO B N 1
ATOM 6523 C CA . PRO B 1 216 ? 24.219 22.406 0.227 1 90.94 216 PRO B CA 1
ATOM 6524 C C . PRO B 1 216 ? 24.922 22.734 -1.089 1 90.94 216 PRO B C 1
ATOM 6526 O O . PRO B 1 216 ? 25.844 22.031 -1.495 1 90.94 216 PRO B O 1
ATOM 6529 N N . GLY B 1 217 ? 24.453 23.672 -1.794 1 92.38 217 GLY B N 1
ATOM 6530 C CA . GLY B 1 217 ? 25.078 24.109 -3.039 1 92.38 217 GLY B CA 1
ATOM 6531 C C . GLY B 1 217 ? 24.375 23.547 -4.27 1 92.38 217 GLY B C 1
ATOM 6532 O O . GLY B 1 217 ? 24.656 23.984 -5.391 1 92.38 217 GLY B O 1
ATOM 6533 N N . THR B 1 218 ? 23.453 22.594 -4.059 1 96.56 218 THR B N 1
ATOM 6534 C CA . THR B 1 218 ? 22.719 22.062 -5.199 1 96.56 218 THR B CA 1
ATOM 6535 C C . THR B 1 218 ? 21.875 23.156 -5.848 1 96.56 218 THR B C 1
ATOM 6537 O O . THR B 1 218 ? 21.172 23.906 -5.156 1 96.56 218 THR B O 1
ATOM 6540 N N . THR B 1 219 ? 21.938 23.297 -7.125 1 97 219 THR B N 1
ATOM 6541 C CA . THR B 1 219 ? 21.188 24.312 -7.84 1 97 219 THR B CA 1
ATOM 6542 C C . THR B 1 219 ? 20 23.703 -8.57 1 97 219 THR B C 1
ATOM 6544 O O . THR B 1 219 ? 19.938 22.484 -8.75 1 97 219 THR B O 1
ATOM 6547 N N . ALA B 1 220 ? 19.109 24.578 -9.016 1 97.19 220 ALA B N 1
ATOM 6548 C CA . ALA B 1 220 ? 17.969 24.156 -9.812 1 97.19 220 ALA B CA 1
ATOM 6549 C C . ALA B 1 220 ? 18.438 23.453 -11.086 1 97.19 220 ALA B C 1
ATOM 6551 O O . ALA B 1 220 ? 17.844 22.453 -11.5 1 97.19 220 ALA B O 1
ATOM 6552 N N . ASP B 1 221 ? 19.5 23.938 -11.641 1 95.88 221 ASP B N 1
ATOM 6553 C CA . ASP B 1 221 ? 20.016 23.391 -12.898 1 95.88 221 ASP B CA 1
ATOM 6554 C C . ASP B 1 221 ? 20.562 21.969 -12.703 1 95.88 221 ASP B C 1
ATOM 6556 O O . ASP B 1 221 ? 20.422 21.125 -13.578 1 95.88 221 ASP B O 1
ATOM 6560 N N . ASP B 1 222 ? 21.172 21.781 -11.586 1 96.75 222 ASP B N 1
ATOM 6561 C CA . ASP B 1 222 ? 21.672 20.453 -11.273 1 96.75 222 ASP B CA 1
ATOM 6562 C C . ASP B 1 222 ? 20.531 19.438 -11.227 1 96.75 222 ASP B C 1
ATOM 6564 O O . ASP B 1 222 ? 20.625 18.359 -11.844 1 96.75 222 ASP B O 1
ATOM 6568 N N . VAL B 1 223 ? 19.469 19.781 -10.531 1 97.62 223 VAL B N 1
ATOM 6569 C CA . VAL B 1 223 ? 18.359 18.859 -10.344 1 97.62 223 VAL B CA 1
ATOM 6570 C C . VAL B 1 223 ? 17.594 18.688 -11.656 1 97.62 223 VAL B C 1
ATOM 6572 O O . VAL B 1 223 ? 17.141 17.594 -11.984 1 97.62 223 VAL B O 1
ATOM 6575 N N . ARG B 1 224 ? 17.422 19.797 -12.391 1 96.56 224 ARG B N 1
ATOM 6576 C CA . ARG B 1 224 ? 16.781 19.734 -13.695 1 96.56 224 ARG B CA 1
ATOM 6577 C C . ARG B 1 224 ? 17.484 18.75 -14.617 1 96.56 224 ARG B C 1
ATOM 6579 O O . ARG B 1 224 ? 16.828 17.984 -15.344 1 96.56 224 ARG B O 1
ATOM 6586 N N . GLY B 1 225 ? 18.781 18.688 -14.578 1 94.5 225 GLY B N 1
ATOM 6587 C CA . GLY B 1 225 ? 19.562 17.812 -15.422 1 94.5 225 GLY B CA 1
ATOM 6588 C C . GLY B 1 225 ? 19.578 16.375 -14.93 1 94.5 225 GLY B C 1
ATOM 6589 O O . GLY B 1 225 ? 19.438 15.438 -15.719 1 94.5 225 GLY B O 1
ATOM 6590 N N . GLU B 1 226 ? 19.641 16.156 -13.633 1 94.94 226 GLU B N 1
ATOM 6591 C CA . GLU B 1 226 ? 19.859 14.836 -13.062 1 94.94 226 GLU B CA 1
ATOM 6592 C C . GLU B 1 226 ? 18.547 14.117 -12.773 1 94.94 226 GLU B C 1
ATOM 6594 O O . GLU B 1 226 ? 18.453 12.898 -12.938 1 94.94 226 GLU B O 1
ATOM 6599 N N . LYS B 1 227 ? 17.625 14.836 -12.266 1 97 227 LYS B N 1
ATOM 6600 C CA . LYS B 1 227 ? 16.328 14.305 -11.859 1 97 227 LYS B CA 1
ATOM 6601 C C . LYS B 1 227 ? 15.188 15.18 -12.383 1 97 227 LYS B C 1
ATOM 6603 O O . LYS B 1 227 ? 14.453 15.773 -11.594 1 97 227 LYS B O 1
ATOM 6608 N N . PRO B 1 228 ? 14.93 15.086 -13.617 1 96.44 228 PRO B N 1
ATOM 6609 C CA . PRO B 1 228 ? 13.992 16.016 -14.25 1 96.44 228 PRO B CA 1
ATOM 6610 C C . PRO B 1 228 ? 12.562 15.844 -13.742 1 96.44 228 PRO B C 1
ATOM 6612 O O . PRO B 1 228 ? 11.812 16.812 -13.633 1 96.44 228 PRO B O 1
ATOM 6615 N N . THR B 1 229 ? 12.102 14.602 -13.484 1 97.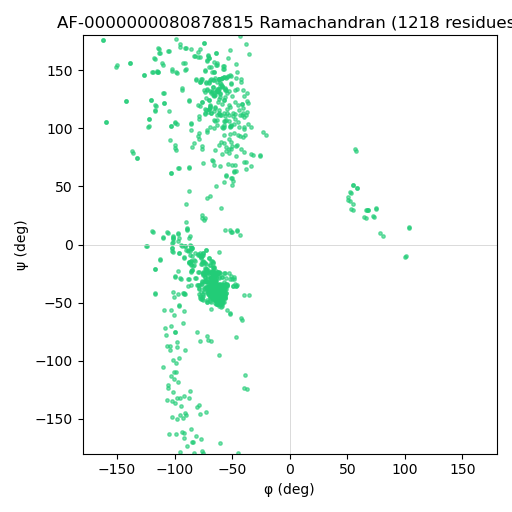81 229 THR B N 1
ATOM 6616 C CA . THR B 1 229 ? 10.742 14.406 -12.992 1 97.81 229 THR B CA 1
ATOM 6617 C C . THR B 1 229 ? 10.586 14.961 -11.578 1 97.81 229 THR B C 1
ATOM 6619 O O . THR B 1 229 ? 9.562 15.555 -11.25 1 97.81 229 THR B O 1
ATOM 6622 N N . LEU B 1 230 ? 11.578 14.719 -10.766 1 98.38 230 LEU B N 1
ATOM 6623 C CA . LEU B 1 230 ? 11.57 15.305 -9.422 1 98.38 230 LEU B CA 1
ATOM 6624 C C . LEU B 1 230 ? 11.555 16.828 -9.492 1 98.38 230 LEU B C 1
ATOM 6626 O O . LEU B 1 230 ? 10.852 17.484 -8.719 1 98.38 230 LEU B O 1
ATOM 6630 N N . PHE B 1 231 ? 12.383 17.359 -10.406 1 98 231 PHE B N 1
ATOM 6631 C CA . PHE B 1 231 ? 12.414 18.797 -10.602 1 98 231 PHE B CA 1
ATOM 6632 C C . PHE B 1 231 ? 11.023 19.328 -10.953 1 98 231 PHE B C 1
ATOM 6634 O O . PHE B 1 231 ? 10.586 20.344 -10.398 1 98 231 PHE B O 1
ATOM 6641 N N . LEU B 1 232 ? 10.352 18.672 -11.828 1 97.94 232 LEU B N 1
ATOM 6642 C CA . LEU B 1 232 ? 8.992 19.047 -12.203 1 97.94 232 LEU B CA 1
ATOM 6643 C C . LEU B 1 232 ? 8.062 18.984 -11 1 97.94 232 LEU B C 1
ATOM 6645 O O . LEU B 1 232 ? 7.227 19.875 -10.812 1 97.94 232 LEU B O 1
ATOM 6649 N N . ALA B 1 233 ? 8.133 17.938 -10.156 1 98.44 233 ALA B N 1
ATOM 6650 C CA . ALA B 1 233 ? 7.312 17.812 -8.953 1 98.44 233 ALA B CA 1
ATOM 6651 C C . ALA B 1 233 ? 7.562 18.969 -7.992 1 98.44 233 ALA B C 1
ATOM 6653 O O . ALA B 1 233 ? 6.625 19.5 -7.391 1 98.44 233 ALA B O 1
ATOM 6654 N N . ILE B 1 234 ? 8.797 19.328 -7.895 1 98.44 234 ILE B N 1
ATOM 6655 C CA . ILE B 1 234 ? 9.18 20.422 -7.02 1 98.44 234 ILE B CA 1
ATOM 6656 C C . ILE B 1 234 ? 8.594 21.734 -7.555 1 98.44 234 ILE B C 1
ATOM 6658 O O . ILE B 1 234 ? 8.016 22.516 -6.797 1 98.44 234 ILE B O 1
ATOM 6662 N N . LEU B 1 235 ? 8.742 21.938 -8.852 1 97.88 235 LEU B N 1
ATOM 6663 C CA . LEU B 1 235 ? 8.172 23.141 -9.453 1 97.88 235 LEU B CA 1
ATOM 6664 C C . LEU B 1 235 ? 6.664 23.203 -9.234 1 97.88 235 LEU B C 1
ATOM 6666 O O . LEU B 1 235 ? 6.121 24.25 -8.875 1 97.88 235 LEU B O 1
ATOM 6670 N N . ALA B 1 236 ? 6.02 22.094 -9.422 1 97.25 236 ALA B N 1
ATOM 6671 C CA . ALA B 1 236 ? 4.57 22.047 -9.258 1 97.25 236 ALA B CA 1
ATOM 6672 C C . ALA B 1 236 ? 4.172 22.312 -7.812 1 97.25 236 ALA B C 1
ATOM 6674 O O . ALA B 1 236 ? 3.244 23.078 -7.551 1 97.25 236 ALA B O 1
ATOM 6675 N N . SER B 1 237 ? 4.859 21.812 -6.852 1 97.06 237 SER B N 1
ATOM 6676 C CA . SER B 1 237 ? 4.5 21.875 -5.441 1 97.06 237 SER B CA 1
ATOM 6677 C C . SER B 1 237 ? 4.852 23.234 -4.844 1 97.06 237 SER B C 1
ATOM 6679 O O . SER B 1 237 ? 4.117 23.766 -4.004 1 97.06 237 SER B O 1
ATOM 6681 N N . ALA B 1 238 ? 5.945 23.812 -5.32 1 97 238 ALA B N 1
ATOM 6682 C CA . ALA B 1 238 ? 6.438 25.062 -4.719 1 97 238 ALA B CA 1
ATOM 6683 C C . ALA B 1 238 ? 5.906 26.281 -5.461 1 97 238 ALA B C 1
ATOM 6685 O O . ALA B 1 238 ? 6.141 27.422 -5.047 1 97 238 ALA B O 1
ATOM 6686 N N . SER B 1 239 ? 5.141 26.078 -6.508 1 95 239 SER B N 1
ATOM 6687 C CA . SER B 1 239 ? 4.598 27.203 -7.262 1 95 239 SER B CA 1
ATOM 6688 C C . SER B 1 239 ? 3.258 27.656 -6.699 1 95 239 SER B C 1
ATOM 6690 O O . SER B 1 239 ? 2.529 28.422 -7.348 1 95 239 SER B O 1
ATOM 6692 N N . ARG B 1 240 ? 2.91 27.266 -5.605 1 90.56 240 ARG B N 1
ATOM 6693 C CA . ARG B 1 240 ? 1.613 27.578 -5.02 1 90.56 240 ARG B CA 1
ATOM 6694 C C . ARG B 1 240 ? 1.491 29.062 -4.73 1 90.56 240 ARG B C 1
ATOM 6696 O O . ARG B 1 240 ? 0.383 29.609 -4.66 1 90.56 240 ARG B O 1
ATOM 6703 N N . MET B 1 241 ? 2.648 29.719 -4.52 1 87 241 MET B N 1
ATOM 6704 C CA . MET B 1 241 ? 2.635 31.156 -4.258 1 87 241 MET B CA 1
ATOM 6705 C C . MET B 1 241 ? 2.74 31.938 -5.559 1 87 241 MET B C 1
ATOM 6707 O O . MET B 1 241 ? 2.689 33.156 -5.551 1 87 241 MET B O 1
ATOM 6711 N N . SER B 1 242 ? 2.922 31.156 -6.598 1 84.88 242 SER B N 1
ATOM 6712 C CA . SER B 1 242 ? 2.988 31.797 -7.914 1 84.88 242 SER B CA 1
ATOM 6713 C C . SER B 1 242 ? 1.596 32 -8.492 1 84.88 242 SER B C 1
ATOM 6715 O O . SER B 1 242 ? 0.594 31.859 -7.793 1 84.88 242 SER B O 1
ATOM 6717 N N . HIS B 1 243 ? 1.52 32.375 -9.758 1 82.06 243 HIS B N 1
ATOM 6718 C CA . HIS B 1 243 ? 0.234 32.562 -10.422 1 82.06 243 HIS B CA 1
ATOM 6719 C C . HIS B 1 243 ? -0.559 31.266 -10.461 1 82.06 243 HIS B C 1
ATOM 6721 O O . HIS B 1 243 ? -0.005 30.203 -10.766 1 82.06 243 HIS B O 1
ATOM 6727 N N . PRO B 1 244 ? -1.789 31.375 -10.133 1 88.25 244 PRO B N 1
ATOM 6728 C CA . PRO B 1 244 ? -2.625 30.172 -10.039 1 88.25 244 PRO B CA 1
ATOM 6729 C C . PRO B 1 244 ? -2.643 29.375 -11.336 1 88.25 244 PRO B C 1
ATOM 6731 O O . PRO B 1 244 ? -2.697 28.141 -11.305 1 88.25 244 PRO B O 1
ATOM 6734 N N . ASP B 1 245 ? -2.551 30.031 -12.422 1 88.38 245 ASP B N 1
ATOM 6735 C CA . ASP B 1 245 ? -2.574 29.328 -13.695 1 88.38 245 ASP B CA 1
ATOM 6736 C C . ASP B 1 245 ? -1.307 28.5 -13.891 1 88.38 245 ASP B C 1
ATOM 6738 O O . ASP B 1 245 ? -1.359 27.391 -14.422 1 88.38 245 ASP B O 1
ATOM 6742 N N . LEU B 1 246 ? -0.24 29.141 -13.547 1 91 246 LEU B N 1
ATOM 6743 C CA . LEU B 1 246 ? 1.019 28.406 -13.633 1 91 246 LEU B CA 1
ATOM 6744 C C . LEU B 1 246 ? 1.011 27.203 -12.703 1 91 246 LEU B C 1
ATOM 6746 O O . LEU B 1 246 ? 1.453 26.109 -13.086 1 91 246 LEU B O 1
ATOM 6750 N N . HIS B 1 247 ? 0.546 27.422 -11.469 1 93.88 247 HIS B N 1
ATOM 6751 C CA . HIS B 1 247 ? 0.448 26.344 -10.492 1 93.88 247 HIS B CA 1
ATOM 6752 C C . HIS B 1 247 ? -0.413 25.203 -11.023 1 93.88 247 HIS B C 1
ATOM 6754 O O . HIS B 1 247 ? -0.034 24.031 -10.914 1 93.88 247 HIS B O 1
ATOM 6760 N N . TYR B 1 248 ? -1.521 25.484 -11.633 1 93.06 248 TYR B N 1
ATOM 6761 C CA . TYR B 1 248 ? -2.428 24.5 -12.203 1 93.06 248 TYR B CA 1
ATOM 6762 C C . TYR B 1 248 ? -1.767 23.766 -13.359 1 93.06 248 TYR B C 1
ATOM 6764 O O . TYR B 1 248 ? -1.846 22.531 -13.445 1 93.06 248 TYR B O 1
ATOM 6772 N N . ALA B 1 249 ? -1.152 24.484 -14.195 1 93.31 249 ALA B N 1
ATOM 6773 C CA . ALA B 1 249 ? -0.505 23.906 -15.367 1 93.31 249 ALA B CA 1
ATOM 6774 C C . ALA B 1 249 ? 0.602 22.938 -14.953 1 93.31 249 ALA B C 1
ATOM 6776 O O . ALA B 1 249 ? 0.742 21.859 -15.531 1 93.31 249 ALA B O 1
ATOM 6777 N N . LEU B 1 250 ? 1.392 23.359 -13.992 1 95.75 250 LEU B N 1
ATOM 6778 C CA . LEU B 1 250 ? 2.488 22.516 -13.531 1 95.75 250 LEU B CA 1
ATOM 6779 C C . LEU B 1 250 ? 1.958 21.266 -12.844 1 95.75 250 LEU B C 1
ATOM 6781 O O . LEU B 1 250 ? 2.545 20.188 -12.977 1 95.75 250 LEU B O 1
ATOM 6785 N N . HIS B 1 251 ? 0.867 21.406 -12.148 1 94.62 251 HIS B N 1
ATOM 6786 C CA . HIS B 1 251 ? 0.238 20.234 -11.523 1 94.62 251 HIS B CA 1
ATOM 6787 C C . HIS B 1 251 ? -0.253 19.25 -12.578 1 94.62 251 HIS B C 1
ATOM 6789 O O . HIS B 1 251 ? -0.088 18.047 -12.422 1 94.62 251 HIS B O 1
ATOM 6795 N N . LYS B 1 252 ? -0.873 19.719 -13.578 1 94.19 252 LYS B N 1
ATOM 6796 C CA . LYS B 1 252 ? -1.325 18.859 -14.672 1 94.19 252 LYS B CA 1
ATOM 6797 C C . LYS B 1 252 ? -0.152 18.141 -15.32 1 94.19 252 LYS B C 1
ATOM 6799 O O . LYS B 1 252 ? -0.246 16.938 -15.633 1 94.19 252 LYS B O 1
ATOM 6804 N N . GLU B 1 253 ? 0.936 18.844 -15.445 1 95.25 253 GLU B N 1
ATOM 6805 C CA . GLU B 1 253 ? 2.119 18.281 -16.078 1 95.25 253 GLU B CA 1
ATOM 6806 C C . GLU B 1 253 ? 2.713 17.156 -15.242 1 95.25 253 GLU B C 1
ATOM 6808 O O . GLU B 1 253 ? 3.092 16.109 -15.773 1 95.25 253 GLU B O 1
ATOM 6813 N N . ILE B 1 254 ? 2.816 17.391 -13.992 1 97.12 254 ILE B N 1
ATOM 6814 C CA . ILE B 1 254 ? 3.43 16.359 -13.148 1 97.12 254 ILE B CA 1
ATOM 6815 C C . ILE B 1 254 ? 2.5 15.156 -13.047 1 97.12 254 ILE B C 1
ATOM 6817 O O . ILE B 1 254 ? 2.959 14.016 -13 1 97.12 254 ILE B O 1
ATOM 6821 N N . SER B 1 255 ? 1.188 15.367 -12.992 1 96.38 255 SER B N 1
ATOM 6822 C CA . SER B 1 255 ? 0.236 14.266 -12.977 1 96.38 255 SER B CA 1
ATOM 6823 C C . SER B 1 255 ? 0.362 13.398 -14.227 1 96.38 255 SER B C 1
ATOM 6825 O O . SER B 1 255 ? 0.372 12.172 -14.133 1 96.38 255 SER B O 1
ATOM 6827 N N . ARG B 1 256 ? 0.502 14.016 -15.305 1 95.56 256 ARG B N 1
ATOM 6828 C CA . ARG B 1 256 ? 0.65 13.297 -16.562 1 95.56 256 ARG B CA 1
ATOM 6829 C C . ARG B 1 256 ? 1.982 12.555 -16.625 1 95.56 256 ARG B C 1
ATOM 6831 O O . ARG B 1 256 ? 2.041 11.406 -17.062 1 95.56 256 ARG B O 1
ATOM 6838 N N . ALA B 1 257 ? 3 13.227 -16.219 1 96.38 257 ALA B N 1
ATOM 6839 C CA . ALA B 1 257 ? 4.32 12.609 -16.234 1 96.38 257 ALA B CA 1
ATOM 6840 C C . ALA B 1 257 ? 4.348 11.352 -15.367 1 96.38 257 ALA B C 1
ATOM 6842 O O . ALA B 1 257 ? 4.871 10.312 -15.781 1 96.38 257 ALA B O 1
ATOM 6843 N N . LEU B 1 258 ? 3.791 11.453 -14.195 1 97.69 258 LEU B N 1
ATOM 6844 C CA . LEU B 1 258 ? 3.768 10.312 -13.289 1 97.69 258 LEU B CA 1
ATOM 6845 C C . LEU B 1 258 ? 2.889 9.195 -13.836 1 97.69 258 LEU B C 1
ATOM 6847 O O . LEU B 1 258 ? 3.238 8.023 -13.742 1 97.69 258 LEU B O 1
ATOM 6851 N N . ALA B 1 259 ? 1.745 9.547 -14.438 1 96.69 259 ALA B N 1
ATOM 6852 C CA . ALA B 1 259 ? 0.864 8.555 -15.047 1 96.69 259 ALA B CA 1
ATOM 6853 C C . ALA B 1 259 ? 1.582 7.789 -16.156 1 96.69 259 ALA B C 1
ATOM 6855 O O . ALA B 1 259 ? 1.533 6.559 -16.203 1 96.69 259 ALA B O 1
ATOM 6856 N N . ASP B 1 260 ? 2.266 8.469 -16.938 1 95.31 260 ASP B N 1
ATOM 6857 C CA . ASP B 1 260 ? 2.955 7.863 -18.078 1 95.31 260 ASP B CA 1
ATOM 6858 C C . ASP B 1 260 ? 4.105 6.977 -17.609 1 95.31 260 ASP B C 1
ATOM 6860 O O . ASP B 1 260 ? 4.215 5.82 -18.016 1 95.31 260 ASP B O 1
ATOM 6864 N N . LYS B 1 261 ? 4.871 7.508 -16.766 1 96.19 261 LYS B N 1
ATOM 6865 C CA . LYS B 1 261 ? 6.078 6.805 -16.344 1 96.19 261 LYS B CA 1
ATOM 6866 C C . LYS B 1 261 ? 5.734 5.578 -15.508 1 96.19 261 LYS B C 1
ATOM 6868 O O . LYS B 1 261 ? 6.324 4.512 -15.68 1 96.19 261 LYS B O 1
ATOM 6873 N N . ILE B 1 262 ? 4.727 5.684 -14.656 1 96.62 262 ILE B N 1
ATOM 6874 C CA . ILE B 1 262 ? 4.461 4.621 -13.695 1 96.62 262 ILE B CA 1
ATOM 6875 C C . ILE B 1 262 ? 3.469 3.623 -14.289 1 96.62 262 ILE B C 1
ATOM 6877 O O . ILE B 1 262 ? 3.697 2.412 -14.25 1 96.62 262 ILE B O 1
ATOM 6881 N N . MET B 1 263 ? 2.418 4.078 -14.961 1 95.44 263 MET B N 1
ATOM 6882 C CA . MET B 1 263 ? 1.313 3.191 -15.32 1 95.44 263 MET B CA 1
ATOM 6883 C C . MET B 1 263 ? 1.436 2.73 -16.766 1 95.44 263 MET B C 1
ATOM 6885 O O . MET B 1 263 ? 0.951 1.654 -17.125 1 95.44 263 MET B O 1
ATOM 6889 N N . ILE B 1 264 ? 2.033 3.518 -17.547 1 94.12 264 ILE B N 1
ATOM 6890 C CA . ILE B 1 264 ? 2.129 3.158 -18.953 1 94.12 264 ILE B CA 1
ATOM 6891 C C . ILE B 1 264 ? 3.471 2.482 -19.219 1 94.12 264 ILE B C 1
ATOM 6893 O O . ILE B 1 264 ? 3.516 1.334 -19.672 1 94.12 264 ILE B O 1
ATOM 6897 N N . ASN B 1 265 ? 4.535 3.152 -18.797 1 93.25 265 ASN B N 1
ATOM 6898 C CA . ASN B 1 265 ? 5.867 2.645 -19.094 1 93.25 265 ASN B CA 1
ATOM 6899 C C . ASN B 1 265 ? 6.328 1.63 -18.047 1 93.25 265 ASN B C 1
ATOM 6901 O O . ASN B 1 265 ? 7.23 0.832 -18.312 1 93.25 265 ASN B O 1
ATOM 6905 N N . GLY B 1 266 ? 5.797 1.667 -16.891 1 94.62 266 GLY B N 1
ATOM 6906 C CA . GLY B 1 266 ? 6.195 0.751 -15.836 1 94.62 266 GLY B CA 1
ATOM 6907 C C . GLY B 1 266 ? 7.543 1.094 -15.227 1 94.62 266 GLY B C 1
ATOM 6908 O O . GLY B 1 266 ? 8.266 0.207 -14.766 1 94.62 266 GLY B O 1
ATOM 6909 N N . GLU B 1 267 ? 7.867 2.395 -15.219 1 94.12 267 GLU B N 1
ATOM 6910 C CA . GLU B 1 267 ? 9.141 2.826 -14.656 1 94.12 267 GLU B CA 1
ATOM 6911 C C . GLU B 1 267 ? 9.094 2.811 -13.125 1 94.12 267 GLU B C 1
ATOM 6913 O O . GLU B 1 267 ? 8.055 3.086 -12.531 1 94.12 267 GLU B O 1
ATOM 6918 N N . LYS B 1 268 ? 10.188 2.418 -12.539 1 94.81 268 LYS B N 1
ATOM 6919 C CA . LYS B 1 268 ? 10.391 2.504 -11.094 1 94.81 268 LYS B CA 1
ATOM 6920 C C . LYS B 1 268 ? 11.836 2.879 -10.766 1 94.81 268 LYS B C 1
ATOM 6922 O O . LYS B 1 268 ? 12.773 2.273 -11.289 1 94.81 268 LYS B O 1
ATOM 6927 N N . ASN B 1 269 ? 11.977 3.906 -10.055 1 95.31 269 ASN B N 1
ATOM 6928 C CA . ASN B 1 269 ? 13.305 4.348 -9.633 1 95.31 269 ASN B CA 1
ATOM 6929 C C . ASN B 1 269 ? 13.219 5.312 -8.453 1 95.31 269 ASN B C 1
ATOM 6931 O O . ASN B 1 269 ? 12.133 5.719 -8.055 1 95.31 269 ASN B O 1
ATOM 6935 N N . PHE B 1 270 ? 14.367 5.66 -7.988 1 96.5 270 PHE B N 1
ATOM 6936 C CA . PHE B 1 270 ? 14.5 6.465 -6.781 1 96.5 270 PHE B CA 1
ATOM 6937 C C . PHE B 1 270 ? 13.93 7.863 -6.996 1 96.5 270 PHE B C 1
ATOM 6939 O O . PHE B 1 270 ? 13.25 8.406 -6.121 1 96.5 270 PHE B O 1
ATOM 6946 N N . GLU B 1 271 ? 14.109 8.461 -8.102 1 97.56 271 GLU B N 1
ATOM 6947 C CA . GLU B 1 271 ? 13.609 9.789 -8.453 1 97.56 271 GLU B CA 1
ATOM 6948 C C . GLU B 1 271 ? 12.086 9.836 -8.406 1 97.56 271 GLU B C 1
ATOM 6950 O O . GLU B 1 271 ? 11.5 10.805 -7.918 1 97.56 271 GLU B O 1
ATOM 6955 N N . LEU B 1 272 ? 11.453 8.812 -8.93 1 98.12 272 LEU B N 1
ATOM 6956 C CA . LEU B 1 272 ? 10 8.773 -9 1 98.12 272 LEU B CA 1
ATOM 6957 C C . LEU B 1 272 ? 9.391 8.664 -7.602 1 98.12 272 LEU B C 1
ATOM 6959 O O . LEU B 1 272 ? 8.336 9.242 -7.328 1 98.12 272 LEU B O 1
ATOM 6963 N N . VAL B 1 273 ? 10.039 7.891 -6.688 1 98.69 273 VAL B N 1
ATOM 6964 C CA . VAL B 1 273 ? 9.57 7.809 -5.309 1 98.69 273 VAL B CA 1
ATOM 6965 C C . VAL B 1 273 ? 9.562 9.203 -4.68 1 98.69 273 VAL B C 1
ATOM 6967 O O . VAL B 1 273 ? 8.57 9.602 -4.062 1 98.69 273 VAL B O 1
ATOM 6970 N N . GLN B 1 274 ? 10.617 9.906 -4.879 1 98.75 274 GLN B N 1
ATOM 6971 C CA . GLN B 1 274 ? 10.742 11.242 -4.305 1 98.75 274 GLN B CA 1
ATOM 6972 C C . GLN B 1 274 ? 9.758 12.219 -4.949 1 98.75 274 GLN B C 1
ATOM 6974 O O . GLN B 1 274 ? 9.18 13.07 -4.27 1 98.75 274 GLN B O 1
ATOM 6979 N N . ALA B 1 275 ? 9.609 12.078 -6.238 1 98.75 275 ALA B N 1
ATOM 6980 C CA . ALA B 1 275 ? 8.641 12.93 -6.934 1 98.75 275 ALA B CA 1
ATOM 6981 C C . ALA B 1 275 ? 7.23 12.695 -6.41 1 98.75 275 ALA B C 1
ATOM 6983 O O . ALA B 1 275 ? 6.473 13.648 -6.203 1 98.75 275 ALA B O 1
ATOM 6984 N N . LEU B 1 276 ? 6.883 11.445 -6.215 1 98.81 276 LEU B N 1
ATOM 6985 C CA . LEU B 1 276 ? 5.582 11.094 -5.66 1 98.81 276 LEU B CA 1
ATOM 6986 C C . LEU B 1 276 ? 5.406 11.688 -4.266 1 98.81 276 LEU B C 1
ATOM 6988 O O . LEU B 1 276 ? 4.348 12.234 -3.947 1 98.81 276 LEU B O 1
ATOM 6992 N N . LEU B 1 277 ? 6.387 11.648 -3.467 1 98.75 277 LEU B N 1
ATOM 6993 C CA . LEU B 1 277 ? 6.34 12.156 -2.1 1 98.75 277 LEU B CA 1
ATOM 6994 C C . LEU B 1 277 ? 6.09 13.664 -2.086 1 98.75 277 LEU B C 1
ATOM 6996 O O . LEU B 1 277 ? 5.195 14.141 -1.385 1 98.75 277 LEU B O 1
ATOM 7000 N N . VAL B 1 278 ? 6.906 14.344 -2.906 1 98.69 278 VAL B N 1
ATOM 7001 C CA . VAL B 1 278 ? 6.789 15.797 -2.941 1 98.69 278 VAL B CA 1
ATOM 7002 C C . VAL B 1 278 ? 5.398 16.188 -3.436 1 98.69 278 VAL B C 1
ATOM 7004 O O . VAL B 1 278 ? 4.758 17.078 -2.867 1 98.69 278 VAL B O 1
ATOM 7007 N N . THR B 1 279 ? 4.918 15.477 -4.43 1 98.31 279 THR B N 1
ATOM 7008 C CA . THR B 1 279 ? 3.607 15.758 -5.004 1 98.31 279 THR B CA 1
ATOM 7009 C C . THR B 1 279 ? 2.502 15.477 -3.99 1 98.31 279 THR B C 1
ATOM 7011 O O . THR B 1 279 ? 1.527 16.234 -3.904 1 98.31 279 THR B O 1
ATOM 7014 N N . ALA B 1 280 ? 2.641 14.445 -3.203 1 98.06 280 ALA B N 1
ATOM 7015 C CA . ALA B 1 280 ? 1.627 14.047 -2.229 1 98.06 280 ALA B CA 1
ATOM 7016 C C . ALA B 1 280 ? 1.621 14.984 -1.027 1 98.06 280 ALA B C 1
ATOM 7018 O O . ALA B 1 280 ? 0.558 15.336 -0.508 1 98.06 280 ALA B O 1
ATOM 7019 N N . LEU B 1 281 ? 2.73 15.43 -0.599 1 98.12 281 LEU B N 1
ATOM 7020 C CA . LEU B 1 281 ? 2.859 16.25 0.603 1 98.12 281 LEU B CA 1
ATOM 7021 C C . LEU B 1 281 ? 2.312 17.641 0.366 1 98.12 281 LEU B C 1
ATOM 7023 O O . LEU B 1 281 ? 1.569 18.172 1.196 1 98.12 281 LEU B O 1
ATOM 7027 N N . TRP B 1 282 ? 2.746 18.234 -0.725 1 97.69 282 TRP B N 1
ATOM 7028 C CA . TRP B 1 282 ? 2.248 19.562 -1.101 1 97.69 282 TRP B CA 1
ATOM 7029 C C . TRP B 1 282 ? 1.229 19.453 -2.23 1 97.69 282 TRP B C 1
ATOM 7031 O O . TRP B 1 282 ? 1.41 20.047 -3.295 1 97.69 282 TRP B O 1
ATOM 7041 N N . TYR B 1 283 ? 0.17 18.75 -1.874 1 95.56 283 TYR B N 1
ATOM 7042 C CA . TYR B 1 283 ? -0.845 18.266 -2.809 1 95.56 283 TYR B CA 1
ATOM 7043 C C . TYR B 1 283 ? -1.669 19.438 -3.354 1 95.56 283 TYR B C 1
ATOM 7045 O O . TYR B 1 283 ? -2.01 20.359 -2.615 1 95.56 283 TYR B O 1
ATOM 7053 N N . TYR B 1 284 ? -1.95 19.375 -4.609 1 94.62 284 TYR B N 1
ATOM 7054 C CA . TYR B 1 284 ? -2.893 20.281 -5.258 1 94.62 284 TYR B CA 1
ATOM 7055 C C . TYR B 1 284 ? -4.32 19.766 -5.137 1 94.62 284 TYR B C 1
ATOM 7057 O O . TYR B 1 284 ? -4.699 18.797 -5.812 1 94.62 284 TYR B O 1
ATOM 7065 N N . PRO B 1 285 ? -5.117 20.312 -4.285 1 92.75 285 PRO B N 1
ATOM 7066 C CA . PRO B 1 285 ? -6.48 19.797 -4.09 1 92.75 285 PRO B CA 1
ATOM 7067 C C . PRO B 1 285 ? -7.402 20.109 -5.266 1 92.75 285 PRO B C 1
ATOM 7069 O O . PRO B 1 285 ? -7.438 21.25 -5.738 1 92.75 285 PRO B O 1
ATOM 7072 N N . PRO B 1 286 ? -8.133 19.125 -5.688 1 91.31 286 PRO B N 1
ATOM 7073 C CA . PRO B 1 286 ? -9.086 19.344 -6.777 1 91.31 286 PRO B CA 1
ATOM 7074 C C . PRO B 1 286 ? -10.328 20.109 -6.328 1 91.31 286 PRO B C 1
ATOM 7076 O O . PRO B 1 286 ? -10.492 20.375 -5.137 1 91.31 286 PRO B O 1
ATOM 7079 N N . GLU B 1 287 ? -11.117 20.438 -7.305 1 85.81 287 GLU B N 1
ATOM 7080 C CA . GLU B 1 287 ? -12.359 21.141 -7.012 1 85.81 287 GLU B CA 1
ATOM 7081 C C . GLU B 1 287 ? -13.367 20.234 -6.316 1 85.81 287 GLU B C 1
ATOM 7083 O O . GLU B 1 287 ? -14.055 20.656 -5.387 1 85.81 287 GLU B O 1
ATOM 7088 N N . HIS B 1 288 ? -13.359 19.016 -6.742 1 84.75 288 HIS B N 1
ATOM 7089 C CA . HIS B 1 288 ? -14.289 18.047 -6.176 1 84.75 288 HIS B CA 1
ATOM 7090 C C . HIS B 1 288 ? -13.555 17.031 -5.305 1 84.75 288 HIS B C 1
ATOM 7092 O O . HIS B 1 288 ? -12.57 16.438 -5.738 1 84.75 288 HIS B O 1
ATOM 7098 N N . ALA B 1 289 ? -14.086 16.844 -4.117 1 80.44 289 ALA B N 1
ATOM 7099 C CA . ALA B 1 289 ? -13.445 15.969 -3.135 1 80.44 289 ALA B CA 1
ATOM 7100 C C . ALA B 1 289 ? -13.352 14.539 -3.65 1 80.44 289 ALA B C 1
ATOM 7102 O O . ALA B 1 289 ? -12.453 13.789 -3.258 1 80.44 289 ALA B O 1
ATOM 7103 N N . GLU B 1 290 ? -14.227 14.148 -4.57 1 83.19 290 GLU B N 1
ATOM 7104 C CA . GLU B 1 290 ? -14.242 12.797 -5.113 1 83.19 290 GLU B CA 1
ATOM 7105 C C . GLU B 1 290 ? -13.023 12.539 -5.996 1 83.19 290 GLU B C 1
ATOM 7107 O O . GLU B 1 290 ? -12.703 11.383 -6.297 1 83.19 290 GLU B O 1
ATOM 7112 N N . GLU B 1 291 ? -12.336 13.625 -6.289 1 89.62 291 GLU B N 1
ATOM 7113 C CA . GLU B 1 291 ? -11.203 13.492 -7.199 1 89.62 291 GLU B CA 1
ATOM 7114 C C . GLU B 1 291 ? -9.875 13.586 -6.449 1 89.62 291 GLU B C 1
ATOM 7116 O O . GLU B 1 291 ? -8.82 13.734 -7.062 1 89.62 291 GLU B O 1
ATOM 7121 N N . LEU B 1 292 ? -9.953 13.57 -5.129 1 91.88 292 LEU B N 1
ATOM 7122 C CA . LEU B 1 292 ? -8.734 13.641 -4.336 1 91.88 292 LEU B CA 1
ATOM 7123 C C . LEU B 1 292 ? -7.809 12.469 -4.641 1 91.88 292 LEU B C 1
ATOM 7125 O O . LEU B 1 292 ? -8.258 11.32 -4.668 1 91.88 292 LEU B O 1
ATOM 7129 N N . LYS B 1 293 ? -6.484 12.68 -4.77 1 95.19 293 LYS B N 1
ATOM 7130 C CA . LYS B 1 293 ? -5.551 11.641 -5.168 1 95.19 293 LYS B CA 1
ATOM 7131 C C . LYS B 1 293 ? -4.434 11.477 -4.141 1 95.19 293 LYS B C 1
ATOM 7133 O O . LYS B 1 293 ? -3.537 10.648 -4.312 1 95.19 293 LYS B O 1
ATOM 7138 N N . PHE B 1 294 ? -4.426 12.273 -3.086 1 95.56 294 PHE B N 1
ATOM 7139 C CA . PHE B 1 294 ? -3.271 12.289 -2.193 1 95.56 294 PHE B CA 1
ATOM 7140 C C . PHE B 1 294 ? -3.062 10.922 -1.558 1 95.56 294 PHE B C 1
ATOM 7142 O O . PHE B 1 294 ? -1.927 10.508 -1.318 1 95.56 294 PHE B O 1
ATOM 7149 N N . TYR B 1 295 ? -4.207 10.148 -1.225 1 96.81 295 TYR B N 1
ATOM 7150 C CA . TYR B 1 295 ? -4.105 8.812 -0.636 1 96.81 295 TYR B CA 1
ATOM 7151 C C . TYR B 1 295 ? -3.402 7.852 -1.586 1 96.81 295 TYR B C 1
ATOM 7153 O O . TYR B 1 295 ? -2.49 7.125 -1.183 1 96.81 295 TYR B O 1
ATOM 7161 N N . MET B 1 296 ? -3.766 7.895 -2.834 1 97.94 296 MET B N 1
ATOM 7162 C CA . MET B 1 296 ? -3.172 7.043 -3.861 1 97.94 296 MET B CA 1
ATOM 7163 C C . MET B 1 296 ? -1.711 7.41 -4.094 1 97.94 296 MET B C 1
ATOM 7165 O O . MET B 1 296 ? -0.845 6.535 -4.141 1 97.94 296 MET B O 1
ATOM 7169 N N . LEU B 1 297 ? -1.396 8.68 -4.199 1 98.25 297 LEU B N 1
ATOM 7170 C CA . LEU B 1 297 ? -0.032 9.141 -4.445 1 98.25 297 LEU B CA 1
ATOM 7171 C C . LEU B 1 297 ? 0.896 8.719 -3.312 1 98.25 297 LEU B C 1
ATOM 7173 O O . LEU B 1 297 ? 2.006 8.242 -3.557 1 98.25 297 LEU B O 1
ATOM 7177 N N . THR B 1 298 ? 0.422 8.875 -2.102 1 98.38 298 THR B N 1
ATOM 7178 C CA . THR B 1 298 ? 1.192 8.523 -0.915 1 98.38 298 THR B CA 1
ATOM 7179 C C . THR B 1 298 ? 1.575 7.047 -0.941 1 98.38 298 THR B C 1
ATOM 7181 O O . THR B 1 298 ? 2.738 6.695 -0.723 1 98.38 298 THR B O 1
ATOM 7184 N N . HIS B 1 299 ? 0.648 6.25 -1.282 1 98.56 299 HIS B N 1
ATOM 7185 C CA . HIS B 1 299 ? 0.898 4.816 -1.213 1 98.56 299 HIS B CA 1
ATOM 7186 C C . HIS B 1 299 ? 1.646 4.328 -2.447 1 98.56 299 HIS B C 1
ATOM 7188 O O . HIS B 1 299 ? 2.406 3.359 -2.375 1 98.56 299 HIS B O 1
ATOM 7194 N N . GLN B 1 300 ? 1.465 4.988 -3.555 1 98.56 300 GLN B N 1
ATOM 7195 C CA . GLN B 1 300 ? 2.299 4.664 -4.707 1 98.56 300 GLN B CA 1
ATOM 7196 C C . GLN B 1 300 ? 3.775 4.895 -4.398 1 98.56 300 GLN B C 1
ATOM 7198 O O . GLN B 1 300 ? 4.633 4.121 -4.824 1 98.56 300 GLN B O 1
ATOM 7203 N N . ALA B 1 301 ? 4.051 5.98 -3.691 1 98.75 301 ALA B N 1
ATOM 7204 C CA . ALA B 1 301 ? 5.43 6.246 -3.289 1 98.75 301 ALA B CA 1
ATOM 7205 C C . ALA B 1 301 ? 5.973 5.117 -2.418 1 98.75 301 ALA B C 1
ATOM 7207 O O . ALA B 1 301 ? 7.074 4.621 -2.652 1 98.75 301 ALA B O 1
ATOM 7208 N N . ALA B 1 302 ? 5.184 4.703 -1.471 1 98.69 302 ALA B N 1
ATOM 7209 C CA . ALA B 1 302 ? 5.605 3.654 -0.546 1 98.69 302 ALA B CA 1
ATOM 7210 C C . ALA B 1 302 ? 5.793 2.326 -1.272 1 98.69 302 ALA B C 1
ATOM 7212 O O . ALA B 1 302 ? 6.773 1.616 -1.04 1 98.69 302 ALA B O 1
ATOM 7213 N N . VAL B 1 303 ? 4.852 1.979 -2.133 1 98.44 303 VAL B N 1
ATOM 7214 C CA . VAL B 1 303 ? 4.887 0.735 -2.895 1 98.44 303 VAL B CA 1
ATOM 7215 C C . VAL B 1 303 ? 6.141 0.702 -3.77 1 98.44 303 VAL B C 1
ATOM 7217 O O . VAL B 1 303 ? 6.855 -0.302 -3.805 1 98.44 303 VAL B O 1
ATOM 7220 N N . MET B 1 304 ? 6.383 1.772 -4.441 1 97.94 304 MET B N 1
ATOM 7221 C CA . MET B 1 304 ? 7.551 1.834 -5.309 1 97.94 304 MET B CA 1
ATOM 7222 C C . MET B 1 304 ? 8.836 1.78 -4.496 1 97.94 304 MET B C 1
ATOM 7224 O O . MET B 1 304 ? 9.82 1.158 -4.914 1 97.94 304 MET B O 1
ATOM 7228 N N . ALA B 1 305 ? 8.867 2.459 -3.33 1 98 305 ALA B N 1
ATOM 7229 C CA . ALA B 1 305 ? 10.039 2.418 -2.461 1 98 305 ALA B CA 1
ATOM 7230 C C . ALA B 1 305 ? 10.383 0.983 -2.066 1 98 305 ALA B C 1
ATOM 7232 O O . ALA B 1 305 ? 11.547 0.581 -2.105 1 98 305 ALA B O 1
ATOM 7233 N N . LEU B 1 306 ? 9.375 0.218 -1.742 1 96.19 306 LEU B N 1
ATOM 7234 C CA . LEU B 1 306 ? 9.594 -1.177 -1.376 1 96.19 306 LEU B CA 1
ATOM 7235 C C . LEU B 1 306 ? 10.039 -1.994 -2.586 1 96.19 306 LEU B C 1
ATOM 7237 O O . LEU B 1 306 ? 10.906 -2.859 -2.473 1 96.19 306 LEU B O 1
ATOM 7241 N N . GLU B 1 307 ? 9.406 -1.694 -3.684 1 94.06 307 GLU B N 1
ATOM 7242 C CA . GLU B 1 307 ? 9.695 -2.457 -4.895 1 94.06 307 GLU B CA 1
ATOM 7243 C C . GLU B 1 307 ? 11.148 -2.293 -5.324 1 94.06 307 GLU B C 1
ATOM 7245 O O . GLU B 1 307 ? 11.773 -3.244 -5.805 1 94.06 307 GLU B O 1
ATOM 7250 N N . ILE B 1 308 ? 11.711 -1.154 -5.137 1 93.75 308 ILE B N 1
ATOM 7251 C CA . ILE B 1 308 ? 13.078 -0.922 -5.594 1 93.75 308 ILE B CA 1
ATOM 7252 C C . ILE B 1 308 ? 14.055 -1.268 -4.477 1 93.75 308 ILE B C 1
ATOM 7254 O O . ILE B 1 308 ? 15.258 -0.998 -4.594 1 93.75 308 ILE B O 1
ATOM 7258 N N . GLY B 1 309 ? 13.562 -1.692 -3.291 1 91.62 309 GLY B N 1
ATOM 7259 C CA . GLY B 1 309 ? 14.43 -2.318 -2.305 1 91.62 309 GLY B CA 1
ATOM 7260 C C . GLY B 1 309 ? 14.789 -1.396 -1.155 1 91.62 309 GLY B C 1
ATOM 7261 O O . GLY B 1 309 ? 15.68 -1.706 -0.36 1 91.62 309 GLY B O 1
ATOM 7262 N N . LEU B 1 310 ? 14.109 -0.267 -0.976 1 95 310 LEU B N 1
ATOM 7263 C CA . LEU B 1 310 ? 14.453 0.677 0.082 1 95 310 LEU B CA 1
ATOM 7264 C C . LEU B 1 310 ? 14.055 0.133 1.448 1 95 310 LEU B C 1
ATOM 7266 O O . LEU B 1 310 ? 14.516 0.625 2.479 1 95 310 LEU B O 1
ATOM 7270 N N . GLY B 1 311 ? 13.242 -0.824 1.493 1 92.56 311 GLY B N 1
ATOM 7271 C CA . GLY B 1 311 ? 12.672 -1.289 2.748 1 92.56 311 GLY B CA 1
ATOM 7272 C C . GLY B 1 311 ? 13.562 -2.289 3.469 1 92.56 311 GLY B C 1
ATOM 7273 O O . GLY B 1 311 ? 13.219 -2.754 4.559 1 92.56 311 GLY B O 1
ATOM 7274 N N . ARG B 1 312 ? 14.656 -2.629 2.861 1 88.81 312 ARG B N 1
ATOM 7275 C CA . ARG B 1 312 ? 15.547 -3.607 3.477 1 88.81 312 ARG B CA 1
ATOM 7276 C C . ARG B 1 312 ? 17.016 -3.197 3.311 1 88.81 312 ARG B C 1
ATOM 7278 O O . ARG B 1 312 ? 17.359 -2.461 2.385 1 88.81 312 ARG B O 1
ATOM 7285 N N . LYS B 1 313 ? 17.766 -3.725 4.207 1 84.44 313 LYS B N 1
ATOM 7286 C CA . LYS B 1 313 ? 19.203 -3.432 4.152 1 84.44 313 LYS B CA 1
ATOM 7287 C C . LYS B 1 313 ? 19.859 -4.113 2.955 1 84.44 313 LYS B C 1
ATOM 7289 O O . LYS B 1 313 ? 19.594 -5.285 2.678 1 84.44 313 LYS B O 1
ATOM 7294 N N . THR B 1 314 ? 20.484 -3.291 2.182 1 76.06 314 THR B N 1
ATOM 7295 C CA . THR B 1 314 ? 21.219 -3.861 1.053 1 76.06 314 THR B CA 1
ATOM 7296 C C . THR B 1 314 ? 22.375 -4.727 1.538 1 76.06 314 THR B C 1
ATOM 7298 O O . THR B 1 314 ? 23.188 -4.281 2.352 1 76.06 314 THR B O 1
ATOM 7301 N N . VAL B 1 315 ? 22.266 -6.043 1.451 1 63.03 315 VAL B N 1
ATOM 7302 C CA . VAL B 1 315 ? 23.375 -6.91 1.818 1 63.03 315 VAL B CA 1
ATOM 7303 C C . VAL B 1 315 ? 24.406 -6.945 0.686 1 63.03 315 VAL B C 1
ATOM 7305 O O . VAL B 1 315 ? 24.062 -7.246 -0.46 1 63.03 315 VAL B O 1
ATOM 7308 N N . LEU B 1 316 ? 25.344 -6.086 0.733 1 49.66 316 LEU B N 1
ATOM 7309 C CA . LEU B 1 316 ? 26.438 -6.168 -0.226 1 49.66 316 LEU B CA 1
ATOM 7310 C C . LEU B 1 316 ? 27.016 -7.574 -0.267 1 49.66 316 LEU B C 1
ATOM 7312 O O . LEU B 1 316 ? 27.547 -8.062 0.736 1 49.66 316 LEU B O 1
ATOM 7316 N N . SER B 1 317 ? 26.328 -8.469 -0.727 1 43.62 317 SER B N 1
ATOM 7317 C CA . SER B 1 317 ? 27.031 -9.742 -0.836 1 43.62 317 SER B CA 1
ATOM 7318 C C . SER B 1 317 ? 28.469 -9.539 -1.312 1 43.62 317 SER B C 1
ATOM 7320 O O . SER B 1 317 ? 28.734 -8.664 -2.141 1 43.62 317 SER B O 1
ATOM 7322 N N . LYS B 1 318 ? 29.422 -10.031 -0.668 1 43.97 318 LYS B N 1
ATOM 7323 C CA . LYS B 1 318 ? 30.781 -10.18 -1.19 1 43.97 318 LYS B CA 1
ATOM 7324 C C . LYS B 1 318 ? 30.766 -10.633 -2.646 1 43.97 318 LYS B C 1
ATOM 7326 O O . LYS B 1 318 ? 30.031 -11.562 -3.002 1 43.97 318 LYS B O 1
ATOM 7331 N N . PRO B 1 319 ? 31.297 -9.766 -3.418 1 40.84 319 PRO B N 1
ATOM 7332 C CA . PRO B 1 319 ? 31.406 -10.188 -4.816 1 40.84 319 PRO B CA 1
ATOM 7333 C C . PRO B 1 319 ? 31.766 -11.672 -4.957 1 40.84 319 PRO B C 1
ATOM 7335 O O . PRO B 1 319 ? 32.812 -12.109 -4.461 1 40.84 319 PRO B O 1
ATOM 7338 N N . ARG B 1 320 ? 30.969 -12.57 -4.68 1 40.25 320 ARG B N 1
ATOM 7339 C CA . ARG B 1 320 ? 31.578 -13.836 -5.074 1 40.25 320 ARG B CA 1
ATOM 7340 C C . ARG B 1 320 ? 32 -13.805 -6.539 1 40.25 320 ARG B C 1
ATOM 7342 O O . ARG B 1 320 ? 31.375 -13.141 -7.363 1 40.25 320 ARG B O 1
ATOM 7349 N N . PRO B 1 321 ? 33.312 -14.219 -6.785 1 36.94 321 PRO B N 1
ATOM 7350 C CA . PRO B 1 321 ? 33.938 -14.203 -8.109 1 36.94 321 PRO B CA 1
ATOM 7351 C C . PRO B 1 321 ? 33.031 -14.711 -9.211 1 36.94 321 PRO B C 1
ATOM 7353 O O . PRO B 1 321 ? 33.469 -15.172 -10.25 1 36.94 321 PRO B O 1
ATOM 7356 N N . SER B 1 322 ? 31.828 -14.945 -8.984 1 37.53 322 SER B N 1
ATOM 7357 C CA . SER B 1 322 ? 31.281 -15.594 -10.18 1 37.53 322 SER B CA 1
ATOM 7358 C C . SER B 1 322 ? 31.406 -14.688 -11.398 1 37.53 322 SER B C 1
ATOM 7360 O O . SER B 1 322 ? 31.297 -13.461 -11.289 1 37.53 322 SER B O 1
ATOM 7362 N N . PRO B 1 323 ? 31.828 -15.305 -12.547 1 38.31 323 PRO B N 1
ATOM 7363 C CA . PRO B 1 323 ? 32.188 -14.633 -13.797 1 38.31 323 PRO B CA 1
ATOM 7364 C C . PRO B 1 323 ? 31.109 -13.664 -14.273 1 38.31 323 PRO B C 1
ATOM 7366 O O . PRO B 1 323 ? 31.391 -12.75 -15.055 1 38.31 323 PRO B O 1
ATOM 7369 N N . ALA B 1 324 ? 29.859 -14.266 -14.516 1 36.62 324 ALA B N 1
ATOM 7370 C CA . ALA B 1 324 ? 29.016 -13.438 -15.375 1 36.62 324 ALA B CA 1
ATOM 7371 C C . ALA B 1 324 ? 28.531 -12.195 -14.633 1 36.62 324 ALA B C 1
ATOM 7373 O O . ALA B 1 324 ? 28.172 -12.266 -13.453 1 36.62 324 ALA B O 1
ATOM 7374 N N . PRO B 1 325 ? 28.953 -11.016 -15.039 1 36.16 325 PRO B N 1
ATOM 7375 C CA . PRO B 1 325 ? 28.547 -9.719 -14.508 1 36.16 325 PRO B CA 1
ATOM 7376 C C . PRO B 1 325 ? 27.047 -9.656 -14.195 1 36.16 325 PRO B C 1
ATOM 7378 O O . PRO B 1 325 ? 26.219 -9.938 -15.07 1 36.16 325 PRO B O 1
ATOM 7381 N N . MET B 1 326 ? 26.641 -10.141 -13.172 1 40.06 326 MET B N 1
ATOM 7382 C CA . MET B 1 326 ? 25.234 -9.883 -12.875 1 40.06 326 MET B CA 1
ATOM 7383 C C . MET B 1 326 ? 24.844 -8.453 -13.227 1 40.06 326 MET B C 1
ATOM 7385 O O . MET B 1 326 ? 25.594 -7.52 -12.938 1 40.06 326 MET B O 1
ATOM 7389 N N . PRO B 1 327 ? 24.062 -8.273 -14.234 1 39.81 327 PRO B N 1
ATOM 7390 C CA . PRO B 1 327 ? 23.672 -6.887 -14.508 1 39.81 327 PRO B CA 1
ATOM 7391 C C . PRO B 1 327 ? 23.531 -6.051 -13.234 1 39.81 327 PRO B C 1
ATOM 7393 O O . PRO B 1 327 ? 23.094 -6.555 -12.203 1 39.81 327 PRO B O 1
ATOM 7396 N N . ARG B 1 328 ? 24.531 -5.215 -12.891 1 40.5 328 ARG B N 1
ATOM 7397 C CA . ARG B 1 328 ? 24.547 -4.227 -11.82 1 40.5 328 ARG B CA 1
ATOM 7398 C C . ARG B 1 328 ? 23.125 -3.861 -11.398 1 40.5 328 ARG B C 1
ATOM 7400 O O . ARG B 1 328 ? 22.297 -3.475 -12.234 1 40.5 328 ARG B O 1
ATOM 7407 N N . SER B 1 329 ? 22.609 -4.473 -10.438 1 51.31 329 SER B N 1
ATOM 7408 C CA . SER B 1 329 ? 21.281 -4.219 -9.898 1 51.31 329 SER B CA 1
ATOM 7409 C C . SER B 1 329 ? 20.984 -2.723 -9.836 1 51.31 329 SER B C 1
ATOM 7411 O O . SER B 1 329 ? 21.734 -1.963 -9.227 1 51.31 329 SER B O 1
ATOM 7413 N N . THR B 1 330 ? 20.359 -2.059 -10.836 1 62.91 330 THR B N 1
ATOM 7414 C CA . THR B 1 330 ? 19.859 -0.712 -11.094 1 62.91 330 THR B CA 1
ATOM 7415 C C . THR B 1 330 ? 19.062 -0.192 -9.891 1 62.91 330 THR B C 1
ATOM 7417 O O . THR B 1 330 ? 18.484 0.896 -9.945 1 62.91 330 THR B O 1
ATOM 7420 N N . TYR B 1 331 ? 19.188 -0.957 -8.672 1 78.25 331 TYR B N 1
ATOM 7421 C CA . TYR B 1 331 ? 18.406 -0.458 -7.543 1 78.25 331 TYR B CA 1
ATOM 7422 C C . TYR B 1 331 ? 19.266 0.385 -6.613 1 78.25 331 TYR B C 1
ATOM 7424 O O . TYR B 1 331 ? 20.484 0.154 -6.496 1 78.25 331 TYR B O 1
ATOM 7432 N N . PRO B 1 332 ? 18.734 1.354 -6 1 87.31 332 PRO B N 1
ATOM 7433 C CA . PRO B 1 332 ? 19.469 2.252 -5.105 1 87.31 332 PRO B CA 1
ATOM 7434 C C . PRO B 1 332 ? 19.984 1.544 -3.859 1 87.31 332 PRO B C 1
ATOM 7436 O O . PRO B 1 332 ? 19.406 0.547 -3.42 1 87.31 332 PRO B O 1
ATOM 7439 N N . ASP B 1 333 ? 21.125 2.016 -3.373 1 90.38 333 ASP B N 1
ATOM 7440 C CA . ASP B 1 333 ? 21.656 1.562 -2.092 1 90.38 333 ASP B CA 1
ATOM 7441 C C . ASP B 1 333 ? 20.797 2.064 -0.931 1 90.38 333 ASP B C 1
ATOM 7443 O O . ASP B 1 333 ? 20.734 3.268 -0.676 1 90.38 333 ASP B O 1
ATOM 7447 N N . SER B 1 334 ? 20.219 1.164 -0.203 1 92.69 334 SER B N 1
ATOM 7448 C CA . SER B 1 334 ? 19.281 1.506 0.864 1 92.69 334 SER B CA 1
ATOM 7449 C C . SER B 1 334 ? 20.016 2.041 2.09 1 92.69 334 SER B C 1
ATOM 7451 O O . SER B 1 334 ? 19.391 2.602 2.996 1 92.69 334 SER B O 1
ATOM 7453 N N . SER B 1 335 ? 21.312 1.982 2.088 1 91.75 335 SER B N 1
ATOM 7454 C CA . SER B 1 335 ? 22.078 2.355 3.275 1 91.75 335 SER B CA 1
ATOM 7455 C C . SER B 1 335 ? 22.469 3.828 3.242 1 91.75 335 SER B C 1
ATOM 7457 O O . SER B 1 335 ? 22.938 4.371 4.238 1 91.75 335 SER B O 1
ATOM 7459 N N . THR B 1 336 ? 22.281 4.48 2.096 1 95.12 336 THR B N 1
ATOM 7460 C CA . THR B 1 336 ? 22.625 5.898 2.02 1 95.12 336 THR B CA 1
ATOM 7461 C C . THR B 1 336 ? 21.641 6.73 2.852 1 95.12 336 THR B C 1
ATOM 7463 O O . THR B 1 336 ? 20.5 6.32 3.08 1 95.12 336 THR B O 1
ATOM 7466 N N . LEU B 1 337 ? 22.078 7.863 3.334 1 96.06 337 LEU B N 1
ATOM 7467 C CA . LEU B 1 337 ? 21.219 8.75 4.113 1 96.06 337 LEU B CA 1
ATOM 7468 C C . LEU B 1 337 ? 20 9.18 3.299 1 96.06 337 LEU B C 1
ATOM 7470 O O . LEU B 1 337 ? 18.891 9.281 3.834 1 96.06 337 LEU B O 1
ATOM 7474 N N . GLU B 1 338 ? 20.234 9.445 2.025 1 96.62 338 GLU B N 1
ATOM 7475 C CA . GLU B 1 338 ? 19.125 9.867 1.159 1 96.62 338 GLU B CA 1
ATOM 7476 C C . GLU B 1 338 ? 18.078 8.773 1.045 1 96.62 338 GLU B C 1
ATOM 7478 O O . GLU B 1 338 ? 16.875 9.062 1.076 1 96.62 338 GLU B O 1
ATOM 7483 N N . SER B 1 339 ? 18.5 7.508 0.909 1 97.31 339 SER B N 1
ATOM 7484 C CA . SER B 1 339 ? 17.578 6.383 0.823 1 97.31 339 SER B CA 1
ATOM 7485 C C . SER B 1 339 ? 16.812 6.195 2.131 1 97.31 339 SER B C 1
ATOM 7487 O O . SER B 1 339 ? 15.602 5.969 2.121 1 97.31 339 SER B O 1
ATOM 7489 N N . ARG B 1 340 ? 17.516 6.27 3.201 1 97.81 340 ARG B N 1
ATOM 7490 C CA . ARG B 1 340 ? 16.906 6.109 4.52 1 97.81 340 ARG B CA 1
ATOM 7491 C C . ARG B 1 340 ? 15.891 7.219 4.789 1 97.81 340 ARG B C 1
ATOM 7493 O O . ARG B 1 340 ? 14.805 6.957 5.305 1 97.81 340 ARG B O 1
ATOM 7500 N N . ARG B 1 341 ? 16.25 8.406 4.441 1 97.94 341 ARG B N 1
ATOM 7501 C CA . ARG B 1 341 ? 15.352 9.547 4.578 1 97.94 341 ARG B CA 1
ATOM 7502 C C . ARG B 1 341 ? 14.078 9.336 3.758 1 97.94 341 ARG B C 1
ATOM 7504 O O . ARG B 1 341 ? 12.977 9.594 4.238 1 97.94 341 ARG B O 1
ATOM 7511 N N . THR B 1 342 ? 14.25 8.883 2.574 1 98.5 342 THR B N 1
ATOM 7512 C CA . THR B 1 342 ? 13.117 8.672 1.675 1 98.5 342 THR B CA 1
ATOM 7513 C C . THR B 1 342 ? 12.195 7.582 2.213 1 98.5 342 THR B C 1
ATOM 7515 O O . THR B 1 342 ? 10.977 7.734 2.197 1 98.5 342 THR B O 1
ATOM 7518 N N . LEU B 1 343 ? 12.734 6.484 2.699 1 98.38 343 LEU B N 1
ATOM 7519 C CA . LEU B 1 343 ? 11.938 5.398 3.268 1 98.38 343 LEU B CA 1
ATOM 7520 C C . LEU B 1 343 ? 11.141 5.883 4.473 1 98.38 343 LEU B C 1
ATOM 7522 O O . LEU B 1 343 ? 9.945 5.598 4.59 1 98.38 343 LEU B O 1
ATOM 7526 N N . LEU B 1 344 ? 11.789 6.633 5.316 1 98.75 344 LEU B N 1
ATOM 7527 C CA . LEU B 1 344 ? 11.141 7.129 6.527 1 98.75 344 LEU B CA 1
ATOM 7528 C C . LEU B 1 344 ? 10.055 8.141 6.184 1 98.75 344 LEU B C 1
ATOM 7530 O O . LEU B 1 344 ? 9.023 8.195 6.859 1 98.75 344 LEU B O 1
ATOM 7534 N N . ALA B 1 345 ? 10.344 8.922 5.148 1 98.75 345 ALA B N 1
ATOM 7535 C CA . ALA B 1 345 ? 9.312 9.852 4.695 1 98.75 345 ALA B CA 1
ATOM 7536 C C . ALA B 1 345 ? 8.086 9.102 4.172 1 98.75 345 ALA B C 1
ATOM 7538 O O . ALA B 1 345 ? 6.949 9.516 4.414 1 98.75 345 ALA B O 1
ATOM 7539 N N . CYS B 1 346 ? 8.297 7.996 3.455 1 98.81 346 CYS B N 1
ATOM 7540 C CA . CYS B 1 346 ? 7.188 7.164 2.994 1 98.81 346 CYS B CA 1
ATOM 7541 C C . CYS B 1 346 ? 6.402 6.598 4.172 1 98.81 346 CYS B C 1
ATOM 7543 O O . CYS B 1 346 ? 5.172 6.652 4.184 1 98.81 346 CYS B O 1
ATOM 7545 N N . TYR B 1 347 ? 7.156 6.094 5.164 1 98.62 347 TYR B N 1
ATOM 7546 C CA . TYR B 1 347 ? 6.5 5.566 6.352 1 98.62 347 TYR B CA 1
ATOM 7547 C C . TYR B 1 347 ? 5.676 6.648 7.043 1 98.62 347 TYR B C 1
ATOM 7549 O O . TYR B 1 347 ? 4.508 6.434 7.371 1 98.62 347 TYR B O 1
ATOM 7557 N N . TRP B 1 348 ? 6.305 7.777 7.258 1 98.75 348 TRP B N 1
ATOM 7558 C CA . TRP B 1 348 ? 5.645 8.852 7.992 1 98.75 348 TRP B CA 1
ATOM 7559 C C . TRP B 1 348 ? 4.355 9.273 7.297 1 98.75 348 TRP B C 1
ATOM 7561 O O . TRP B 1 348 ? 3.314 9.422 7.941 1 98.75 348 TRP B O 1
ATOM 7571 N N . THR B 1 349 ? 4.426 9.492 6.016 1 98.44 349 THR B N 1
ATOM 7572 C CA . THR B 1 349 ? 3.271 9.977 5.266 1 98.44 349 THR B CA 1
ATOM 7573 C C . THR B 1 349 ? 2.148 8.945 5.27 1 98.44 349 THR B C 1
ATOM 7575 O O . THR B 1 349 ? 0.978 9.297 5.43 1 98.44 349 THR B O 1
ATOM 7578 N N . CYS B 1 350 ? 2.502 7.648 5.102 1 98.31 350 CYS B N 1
ATOM 7579 C CA . CYS B 1 350 ? 1.5 6.59 5.16 1 98.31 350 CYS B CA 1
ATOM 7580 C C . CYS B 1 350 ? 0.832 6.547 6.531 1 98.31 350 CYS B C 1
ATOM 7582 O O . CYS B 1 350 ? -0.394 6.461 6.625 1 98.31 350 CYS B O 1
ATOM 7584 N N . CYS B 1 351 ? 1.599 6.652 7.527 1 98.06 351 CYS B N 1
ATOM 7585 C CA . CYS B 1 351 ? 1.081 6.598 8.891 1 98.06 351 CYS B CA 1
ATOM 7586 C C . CYS B 1 351 ? 0.207 7.809 9.188 1 98.06 351 CYS B C 1
ATOM 7588 O O . CYS B 1 351 ? -0.824 7.688 9.852 1 98.06 351 CYS B O 1
ATOM 7590 N N . ASN B 1 352 ? 0.67 8.938 8.711 1 97.31 352 ASN B N 1
ATOM 7591 C CA . ASN B 1 352 ? -0.083 10.172 8.922 1 97.31 352 ASN B CA 1
ATOM 7592 C C . ASN B 1 352 ? -1.462 10.102 8.273 1 97.31 352 ASN B C 1
ATOM 7594 O O . ASN B 1 352 ? -2.459 10.5 8.883 1 97.31 352 ASN B O 1
ATOM 7598 N N . VAL B 1 353 ? -1.529 9.641 7.086 1 96.38 353 VAL B N 1
ATOM 7599 C CA . VAL B 1 353 ? -2.812 9.57 6.391 1 96.38 353 VAL B CA 1
ATOM 7600 C C . VAL B 1 353 ? -3.697 8.508 7.043 1 96.38 353 VAL B C 1
ATOM 7602 O O . VAL B 1 353 ? -4.914 8.68 7.129 1 96.38 353 VAL B O 1
ATOM 7605 N N . SER B 1 354 ? -3.09 7.379 7.461 1 95.75 354 SER B N 1
ATOM 7606 C CA . SER B 1 354 ? -3.832 6.359 8.195 1 95.75 354 SER B CA 1
ATOM 7607 C C . SER B 1 354 ? -4.48 6.941 9.445 1 95.75 354 SER B C 1
ATOM 7609 O O . SER B 1 354 ? -5.66 6.703 9.711 1 95.75 354 SER B O 1
ATOM 7611 N N . MET B 1 355 ? -3.758 7.75 10.18 1 95.31 355 MET B N 1
ATOM 7612 C CA . MET B 1 355 ? -4.238 8.391 11.398 1 95.31 355 MET B CA 1
ATOM 7613 C C . MET B 1 355 ? -5.371 9.367 11.094 1 95.31 355 MET B C 1
ATOM 7615 O O . MET B 1 355 ? -6.406 9.352 11.758 1 95.31 355 MET B O 1
ATOM 7619 N N . ALA B 1 356 ? -5.207 10.141 10.055 1 94.56 356 ALA B N 1
ATOM 7620 C CA . ALA B 1 356 ? -6.152 11.211 9.727 1 94.56 356 ALA B CA 1
ATOM 7621 C C . ALA B 1 356 ? -7.461 10.641 9.188 1 94.56 356 ALA B C 1
ATOM 7623 O O . ALA B 1 356 ? -8.539 11.148 9.492 1 94.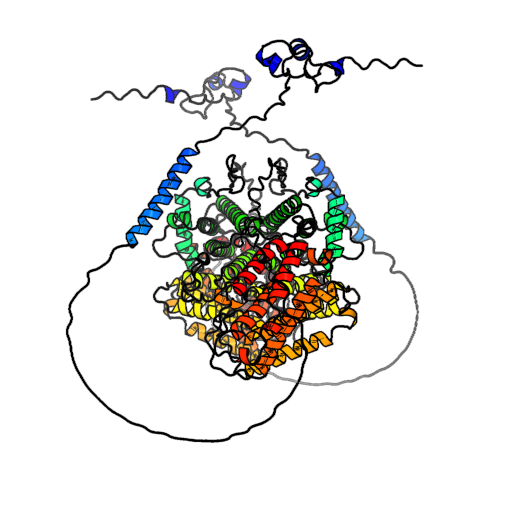56 356 ALA B O 1
ATOM 7624 N N . LEU B 1 357 ? -7.328 9.578 8.43 1 93 357 LEU B N 1
ATOM 7625 C CA . LEU B 1 357 ? -8.508 9.055 7.746 1 93 357 LEU B CA 1
ATOM 7626 C C . LEU B 1 357 ? -9.055 7.828 8.461 1 93 357 LEU B C 1
ATOM 7628 O O . LEU B 1 357 ? -10.102 7.293 8.07 1 93 357 LEU B O 1
ATOM 7632 N N . ARG B 1 358 ? -8.398 7.387 9.5 1 92.31 358 ARG B N 1
ATOM 7633 C CA . ARG B 1 358 ? -8.789 6.227 10.297 1 92.31 358 ARG B CA 1
ATOM 7634 C C . ARG B 1 358 ? -8.875 4.977 9.43 1 92.31 358 ARG B C 1
ATOM 7636 O O . ARG B 1 358 ? -9.867 4.246 9.469 1 92.31 358 ARG B O 1
ATOM 7643 N N . LYS B 1 359 ? -7.863 4.77 8.664 1 93.5 359 LYS B N 1
ATOM 7644 C CA . LYS B 1 359 ? -7.711 3.59 7.816 1 93.5 359 LYS B CA 1
ATOM 7645 C C . LYS B 1 359 ? -6.488 2.773 8.219 1 93.5 359 LYS B C 1
ATOM 7647 O O . LYS B 1 359 ? -5.598 3.279 8.906 1 93.5 359 LYS B O 1
ATOM 7652 N N . PRO B 1 360 ? -6.438 1.486 7.824 1 92.75 360 PRO B N 1
ATOM 7653 C CA . PRO B 1 360 ? -5.262 0.687 8.172 1 92.75 360 PRO B CA 1
ATOM 7654 C C . PRO B 1 360 ? -3.965 1.271 7.621 1 92.75 360 PRO B C 1
ATOM 7656 O O . PRO B 1 360 ? -3.938 1.763 6.492 1 92.75 360 PRO B O 1
ATOM 7659 N N . ASN B 1 361 ? -2.971 1.277 8.469 1 95.25 361 ASN B N 1
ATOM 7660 C CA . ASN B 1 361 ? -1.649 1.696 8.016 1 95.25 361 ASN B CA 1
ATOM 7661 C C . ASN B 1 361 ? -1 0.636 7.129 1 95.25 361 ASN B C 1
ATOM 7663 O O . ASN B 1 361 ? -0.685 -0.46 7.594 1 95.25 361 ASN B O 1
ATOM 7667 N N . MET B 1 362 ? -0.759 0.926 5.898 1 96.19 362 MET B N 1
ATOM 7668 C CA . MET B 1 362 ? -0.285 -0.059 4.934 1 96.19 362 MET B CA 1
ATOM 7669 C C . MET B 1 362 ? 1.233 -0.19 4.988 1 96.19 362 MET B C 1
ATOM 7671 O O . MET B 1 362 ? 1.799 -1.145 4.449 1 96.19 362 MET B O 1
ATOM 7675 N N . LEU B 1 363 ? 1.895 0.747 5.57 1 97.31 363 LEU B N 1
ATOM 7676 C CA . LEU B 1 363 ? 3.338 0.653 5.758 1 97.31 363 LEU B CA 1
ATOM 7677 C C . LEU B 1 363 ? 3.707 0.771 7.23 1 97.31 363 LEU B C 1
ATOM 7679 O O . LEU B 1 363 ? 3.881 1.879 7.746 1 97.31 363 LEU B O 1
ATOM 7683 N N . ARG B 1 364 ? 3.967 -0.344 7.828 1 95.94 364 ARG B N 1
ATOM 7684 C CA . ARG B 1 364 ? 4.211 -0.38 9.266 1 95.94 364 ARG B CA 1
ATOM 7685 C C . ARG B 1 364 ? 5.695 -0.224 9.578 1 95.94 364 ARG B C 1
ATOM 7687 O O . ARG B 1 364 ? 6.543 -0.521 8.734 1 95.94 364 ARG B O 1
ATOM 7694 N N . PHE B 1 365 ? 5.926 0.244 10.789 1 96.81 365 PHE B N 1
ATOM 7695 C CA . PHE B 1 365 ? 7.289 0.473 11.25 1 96.81 365 PHE B CA 1
ATOM 7696 C C . PHE B 1 365 ? 8.047 -0.843 11.367 1 96.81 365 PHE B C 1
ATOM 7698 O O . PHE B 1 365 ? 7.547 -1.801 11.961 1 96.81 365 PHE B O 1
ATOM 7705 N N . THR B 1 366 ? 9.211 -0.94 10.773 1 93.88 366 THR B N 1
ATOM 7706 C CA . THR B 1 366 ? 10.023 -2.15 10.773 1 93.88 366 THR B CA 1
ATOM 7707 C C . THR B 1 366 ? 11.312 -1.936 11.57 1 93.88 366 THR B C 1
ATOM 7709 O O . THR B 1 366 ? 11.688 -0.797 11.852 1 93.88 366 THR B O 1
ATOM 7712 N N . PRO B 1 367 ? 11.977 -3.02 11.898 1 92.25 367 PRO B N 1
ATOM 7713 C CA . PRO B 1 367 ? 13.273 -2.875 12.562 1 92.25 367 PRO B CA 1
ATOM 7714 C C . PRO B 1 367 ? 14.305 -2.137 11.703 1 92.25 367 PRO B C 1
ATOM 7716 O O . PRO B 1 367 ? 15.117 -1.372 12.227 1 92.25 367 PRO B O 1
ATOM 7719 N N . PHE B 1 368 ? 14.281 -2.285 10.461 1 94.5 368 PHE B N 1
ATOM 7720 C CA . PHE B 1 368 ? 15.188 -1.563 9.578 1 94.5 368 PHE B CA 1
ATOM 7721 C C . PHE B 1 368 ? 14.914 -0.065 9.633 1 94.5 368 PHE B C 1
ATOM 7723 O O . PHE B 1 368 ? 15.852 0.742 9.586 1 94.5 368 PHE B O 1
ATOM 7730 N N . MET B 1 369 ? 13.688 0.324 9.75 1 96.88 369 MET B N 1
ATOM 7731 C CA . MET B 1 369 ? 13.352 1.739 9.883 1 96.88 369 MET B CA 1
ATOM 7732 C C . MET B 1 369 ? 13.906 2.309 11.188 1 96.88 369 MET B C 1
ATOM 7734 O O . MET B 1 369 ? 14.312 3.471 11.234 1 96.88 369 MET B O 1
ATOM 7738 N N . ALA B 1 370 ? 13.844 1.475 12.211 1 96.88 370 ALA B N 1
ATOM 7739 C CA . ALA B 1 370 ? 14.453 1.901 13.469 1 96.88 370 ALA B CA 1
ATOM 7740 C C . ALA B 1 370 ? 15.938 2.195 13.289 1 96.88 370 ALA B C 1
ATOM 7742 O O . ALA B 1 370 ? 16.453 3.176 13.836 1 96.88 370 ALA B O 1
ATOM 7743 N N . GLU B 1 371 ? 16.547 1.354 12.516 1 95.75 371 GLU B N 1
ATOM 7744 C CA . GLU B 1 371 ? 17.953 1.583 12.195 1 95.75 371 GLU B CA 1
ATOM 7745 C C . GLU B 1 371 ? 18.125 2.865 11.391 1 95.75 371 GLU B C 1
ATOM 7747 O O . GLU B 1 371 ? 19.078 3.621 11.625 1 95.75 371 GLU B O 1
ATOM 7752 N N . CYS B 1 372 ? 17.25 3.031 10.469 1 97.44 372 CYS B N 1
ATOM 7753 C CA . CYS B 1 372 ? 17.297 4.238 9.656 1 97.44 372 CYS B CA 1
ATOM 7754 C C . CYS B 1 372 ? 17.172 5.488 10.516 1 97.44 372 CYS B C 1
ATOM 7756 O O . CYS B 1 372 ? 17.875 6.473 10.305 1 97.44 372 CYS B O 1
ATOM 7758 N N . VAL B 1 373 ? 16.281 5.469 11.484 1 98 373 VAL B N 1
ATOM 7759 C CA . VAL B 1 373 ? 16.078 6.594 12.391 1 98 373 VAL B CA 1
ATOM 7760 C C . VAL B 1 373 ? 17.359 6.863 13.172 1 98 373 VAL B C 1
ATOM 7762 O O . VAL B 1 373 ? 17.797 8.008 13.281 1 98 373 VAL B O 1
ATOM 7765 N N . GLN B 1 374 ? 17.938 5.82 13.641 1 97.19 374 GLN B N 1
ATOM 7766 C CA . GLN B 1 374 ? 19.172 5.949 14.406 1 97.19 374 GLN B CA 1
ATOM 7767 C C . GLN B 1 374 ? 20.281 6.539 13.555 1 97.19 374 GLN B C 1
ATOM 7769 O O . GLN B 1 374 ? 21.047 7.395 14.016 1 97.19 374 GLN B O 1
ATOM 7774 N N . GLU B 1 375 ? 20.344 6.094 12.328 1 96.88 375 GLU B N 1
ATOM 7775 C CA . GLU B 1 375 ? 21.375 6.586 11.414 1 96.88 375 GLU B CA 1
ATOM 7776 C C . GLU B 1 375 ? 21.172 8.07 11.109 1 96.88 375 GLU B C 1
ATOM 7778 O O . GLU B 1 375 ? 22.141 8.812 10.961 1 96.88 375 GLU B O 1
ATOM 7783 N N . LEU B 1 376 ? 19.953 8.5 10.938 1 96.69 376 LEU B N 1
ATOM 7784 C CA . LEU B 1 376 ? 19.688 9.906 10.656 1 96.69 376 LEU B CA 1
ATOM 7785 C C . LEU B 1 376 ? 20.047 10.781 11.859 1 96.69 376 LEU B C 1
ATOM 7787 O O . LEU B 1 376 ? 20.391 11.945 11.695 1 96.69 376 LEU B O 1
ATOM 7791 N N . GLU B 1 377 ? 20.031 10.25 13.055 1 93.88 377 GLU B N 1
ATOM 7792 C CA . GLU B 1 377 ? 20.281 11.016 14.273 1 93.88 377 GLU B CA 1
ATOM 7793 C C . GLU B 1 377 ? 21.766 11.062 14.609 1 93.88 377 GLU B C 1
ATOM 7795 O O . GLU B 1 377 ? 22.25 12.047 15.164 1 93.88 377 GLU B O 1
ATOM 7800 N N . THR B 1 378 ? 22.5 10 14.211 1 94.38 378 THR B N 1
ATOM 7801 C CA . THR B 1 378 ? 23.844 9.852 14.789 1 94.38 378 THR B CA 1
ATOM 7802 C C . THR B 1 378 ? 24.906 9.938 13.703 1 94.38 378 THR B C 1
ATOM 7804 O O . THR B 1 378 ? 26.078 10.219 13.992 1 94.38 378 THR B O 1
ATOM 7807 N N . ASN B 1 379 ? 24.547 9.711 12.492 1 94.81 379 ASN B N 1
ATOM 7808 C CA . ASN B 1 379 ? 25.531 9.734 11.414 1 94.81 379 ASN B CA 1
ATOM 7809 C C . ASN B 1 379 ? 26.172 11.109 11.273 1 94.81 379 ASN B C 1
ATOM 7811 O O . ASN B 1 379 ? 25.469 12.125 11.227 1 94.81 379 ASN B O 1
ATOM 7815 N N . PRO B 1 380 ? 27.484 11.18 11.188 1 93.81 380 PRO B N 1
ATOM 7816 C CA . PRO B 1 380 ? 28.172 12.469 11.062 1 93.81 380 PRO B CA 1
ATOM 7817 C C . PRO B 1 380 ? 27.812 13.203 9.766 1 93.81 380 PRO B C 1
ATOM 7819 O O . PRO B 1 380 ? 27.922 14.43 9.703 1 93.81 380 PRO B O 1
ATOM 7822 N N . GLY B 1 381 ? 27.406 12.461 8.797 1 91.88 381 GLY B N 1
ATOM 7823 C CA . GLY B 1 381 ? 27.016 13.078 7.535 1 91.88 381 GLY B CA 1
ATOM 7824 C C . GLY B 1 381 ? 25.578 13.539 7.504 1 91.88 381 GLY B C 1
ATOM 7825 O O . GLY B 1 381 ? 25.141 14.148 6.527 1 91.88 381 GLY B O 1
ATOM 7826 N N . ALA B 1 382 ? 24.875 13.297 8.594 1 92.5 382 ALA B N 1
ATOM 7827 C CA . ALA B 1 382 ? 23.469 13.672 8.656 1 92.5 382 ALA B CA 1
ATOM 7828 C C . ALA B 1 382 ? 23.328 15.172 8.891 1 92.5 382 ALA B C 1
ATOM 7830 O O . ALA B 1 382 ? 24.094 15.773 9.641 1 92.5 382 ALA B O 1
ATOM 7831 N N . GLU B 1 383 ? 22.359 15.789 8.242 1 89.06 383 GLU B N 1
ATOM 7832 C CA . GLU B 1 383 ? 22.062 17.219 8.406 1 89.06 383 GLU B CA 1
ATOM 7833 C C . GLU B 1 383 ? 21.031 17.438 9.508 1 89.06 383 GLU B C 1
ATOM 7835 O O . GLU B 1 383 ? 20.422 16.484 9.992 1 89.06 383 GLU B O 1
ATOM 7840 N N . LYS B 1 384 ? 20.891 18.719 9.859 1 87.5 384 LYS B N 1
ATOM 7841 C CA . LYS B 1 384 ? 19.938 19.078 10.891 1 87.5 384 LYS B CA 1
ATOM 7842 C C . LYS B 1 384 ? 18.516 18.656 10.492 1 87.5 384 LYS B C 1
ATOM 7844 O O . LYS B 1 384 ? 17.719 18.266 11.344 1 87.5 384 LYS B O 1
ATOM 7849 N N . THR B 1 385 ? 18.266 18.75 9.25 1 91.31 385 THR B N 1
ATOM 7850 C CA . THR B 1 385 ? 16.953 18.359 8.75 1 91.31 385 THR B CA 1
ATOM 7851 C C . THR B 1 385 ? 16.719 16.859 8.953 1 91.31 385 THR B C 1
ATOM 7853 O O . THR B 1 385 ? 15.586 16.422 9.164 1 91.31 385 THR B O 1
ATOM 7856 N N . ASP B 1 386 ? 17.75 16.062 8.898 1 93.94 386 ASP B N 1
ATOM 7857 C CA . ASP B 1 386 ? 17.641 14.625 9.133 1 93.94 386 ASP B CA 1
ATOM 7858 C C . ASP B 1 386 ? 17.25 14.328 10.578 1 93.94 386 ASP B C 1
ATOM 7860 O O . ASP B 1 386 ? 16.422 13.453 10.836 1 93.94 386 ASP B O 1
ATOM 7864 N N . ILE B 1 387 ? 17.797 15.078 11.43 1 92.44 387 ILE B N 1
ATOM 7865 C CA . ILE B 1 387 ? 17.5 14.891 12.844 1 92.44 387 ILE B CA 1
ATOM 7866 C C . ILE B 1 387 ? 16.047 15.258 13.117 1 92.44 387 ILE B C 1
ATOM 7868 O O . ILE B 1 387 ? 15.359 14.57 13.867 1 92.44 387 ILE B O 1
ATOM 7872 N N . SER B 1 388 ? 15.641 16.359 12.492 1 92.5 388 SER B N 1
ATOM 7873 C CA . SER B 1 388 ? 14.242 16.766 12.633 1 92.5 388 SER B CA 1
ATOM 7874 C C . SER B 1 388 ? 13.297 15.68 12.117 1 92.5 388 SER B C 1
ATOM 7876 O O . SER B 1 388 ? 12.289 15.383 12.758 1 92.5 388 SER B O 1
ATOM 7878 N N . LEU B 1 389 ? 13.633 15.109 10.961 1 95.94 389 LEU B N 1
ATOM 7879 C CA . LEU B 1 389 ? 12.797 14.055 10.398 1 95.94 389 LEU B CA 1
ATOM 7880 C C . LEU B 1 389 ? 12.789 12.828 11.297 1 95.94 389 LEU B C 1
ATOM 7882 O O . LEU B 1 389 ? 11.742 12.203 11.492 1 95.94 389 LEU B O 1
ATOM 7886 N N . ALA B 1 390 ? 13.953 12.469 11.797 1 96.19 390 ALA B N 1
ATOM 7887 C CA . ALA B 1 390 ? 14.039 11.328 12.703 1 96.19 390 ALA B CA 1
ATOM 7888 C C . ALA B 1 390 ? 13.102 11.5 13.898 1 96.19 390 ALA B C 1
ATOM 7890 O O . ALA B 1 390 ? 12.406 10.562 14.289 1 96.19 390 ALA B O 1
ATOM 7891 N N . ASN B 1 391 ? 13.062 12.688 14.414 1 95.19 391 ASN B N 1
ATOM 7892 C CA . ASN B 1 391 ? 12.219 12.945 15.578 1 95.19 391 ASN B CA 1
ATOM 7893 C C . ASN B 1 391 ? 10.734 12.953 15.203 1 95.19 391 ASN B C 1
ATOM 7895 O O . ASN B 1 391 ? 9.891 12.531 15.992 1 95.19 391 ASN B O 1
ATOM 7899 N N . LEU B 1 392 ? 10.453 13.484 14.047 1 96.69 392 LEU B N 1
ATOM 7900 C CA . LEU B 1 392 ? 9.078 13.414 13.555 1 96.69 392 LEU B CA 1
ATOM 7901 C C . LEU B 1 392 ? 8.625 11.969 13.422 1 96.69 392 LEU B C 1
ATOM 7903 O O . LEU B 1 392 ? 7.488 11.633 13.766 1 96.69 392 LEU B O 1
ATOM 7907 N N . VAL B 1 393 ? 9.484 11.117 12.938 1 98.19 393 VAL B N 1
ATOM 7908 C CA . VAL B 1 393 ? 9.164 9.703 12.742 1 98.19 393 VAL B CA 1
ATOM 7909 C C . VAL B 1 393 ? 8.992 9.023 14.102 1 98.19 393 VAL B C 1
ATOM 7911 O O . VAL B 1 393 ? 8.102 8.188 14.266 1 98.19 393 VAL B O 1
ATOM 7914 N N . LYS B 1 394 ? 9.805 9.359 15.062 1 97.69 394 LYS B N 1
ATOM 7915 C CA . LYS B 1 394 ? 9.727 8.758 16.391 1 97.69 394 LYS B CA 1
ATOM 7916 C C . LYS B 1 394 ? 8.367 9.031 17.047 1 97.69 394 LYS B C 1
ATOM 7918 O O . LYS B 1 394 ? 7.762 8.133 17.625 1 97.69 394 LYS B O 1
ATOM 7923 N N . VAL B 1 395 ? 7.938 10.281 16.969 1 97.88 395 VAL B N 1
ATOM 7924 C CA . VAL B 1 395 ? 6.652 10.594 17.578 1 97.88 395 VAL B CA 1
ATOM 7925 C C . VAL B 1 395 ? 5.527 9.945 16.781 1 97.88 395 VAL B C 1
ATOM 7927 O O . VAL B 1 395 ? 4.523 9.508 17.344 1 97.88 395 VAL B O 1
ATOM 7930 N N . GLN B 1 396 ? 5.688 9.891 15.445 1 98.38 396 GLN B N 1
ATOM 7931 C CA . GLN B 1 396 ? 4.688 9.227 14.609 1 98.38 396 GLN B CA 1
ATOM 7932 C C . GLN B 1 396 ? 4.594 7.742 14.945 1 98.38 396 GLN B C 1
ATOM 7934 O O . GLN B 1 396 ? 3.514 7.148 14.859 1 98.38 396 GLN B O 1
ATOM 7939 N N . LYS B 1 397 ? 5.711 7.133 15.266 1 98.44 397 LYS B N 1
ATOM 7940 C CA . LYS B 1 397 ? 5.711 5.73 15.672 1 98.44 397 LYS B CA 1
ATOM 7941 C C . LYS B 1 397 ? 4.852 5.516 16.922 1 98.44 397 LYS B C 1
ATOM 7943 O O . LYS B 1 397 ? 4.16 4.5 17.031 1 98.44 397 LYS B O 1
ATOM 7948 N N . ILE B 1 398 ? 4.84 6.465 17.828 1 98.31 398 ILE B N 1
ATOM 7949 C CA . ILE B 1 398 ? 3.973 6.391 19 1 98.31 398 ILE B CA 1
ATOM 7950 C C . ILE B 1 398 ? 2.51 6.418 18.562 1 98.31 398 ILE B C 1
ATOM 7952 O O . ILE B 1 398 ? 1.688 5.648 19.062 1 98.31 398 ILE B O 1
ATOM 7956 N N . ALA B 1 399 ? 2.225 7.293 17.609 1 98.38 399 ALA B N 1
ATOM 7957 C CA . ALA B 1 399 ? 0.864 7.367 17.078 1 98.38 399 ALA B CA 1
ATOM 7958 C C . ALA B 1 399 ? 0.437 6.031 16.484 1 98.38 399 ALA B C 1
ATOM 7960 O O . ALA B 1 399 ? -0.707 5.602 16.656 1 98.38 399 ALA B O 1
ATOM 7961 N N . GLU B 1 400 ? 1.35 5.41 15.703 1 97.94 400 GLU B N 1
ATOM 7962 C CA . GLU B 1 400 ? 1.038 4.105 15.133 1 97.94 400 GLU B CA 1
ATOM 7963 C C . GLU B 1 400 ? 0.698 3.09 16.219 1 97.94 400 GLU B C 1
ATOM 7965 O O . GLU B 1 400 ? -0.259 2.324 16.078 1 97.94 400 GLU B O 1
ATOM 7970 N N . ASP B 1 401 ? 1.469 3.111 17.281 1 97.75 401 ASP B N 1
ATOM 7971 C CA . ASP B 1 401 ? 1.236 2.178 18.391 1 97.75 401 ASP B CA 1
ATOM 7972 C C . ASP B 1 401 ? -0.117 2.434 19.047 1 97.75 401 ASP B C 1
ATOM 7974 O O . ASP B 1 401 ? -0.829 1.491 19.391 1 97.75 401 ASP B O 1
ATOM 7978 N N . VAL B 1 402 ? -0.44 3.658 19.219 1 97.25 402 VAL B N 1
ATOM 7979 C CA . VAL B 1 402 ? -1.721 4.039 19.797 1 97.25 402 VAL B CA 1
ATOM 7980 C C . VAL B 1 402 ? -2.861 3.527 18.922 1 97.25 402 VAL B C 1
ATOM 7982 O O . VAL B 1 402 ? -3.803 2.904 19.422 1 97.25 402 VAL B O 1
ATOM 7985 N N . GLY B 1 403 ? -2.748 3.844 17.641 1 94.88 403 GLY B N 1
ATOM 7986 C CA . GLY B 1 403 ? -3.783 3.402 16.719 1 94.88 403 GLY B CA 1
ATOM 7987 C C . GLY B 1 403 ? -3.98 1.897 16.719 1 94.88 403 GLY B C 1
ATOM 7988 O O . GLY B 1 403 ? -5.113 1.415 16.641 1 94.88 403 GLY B O 1
ATOM 7989 N N . ASN B 1 404 ? -2.924 1.183 16.797 1 93.25 404 ASN B N 1
ATOM 7990 C CA . ASN B 1 404 ? -2.986 -0.275 16.828 1 93.25 404 ASN B CA 1
ATOM 7991 C C . ASN B 1 404 ? -3.6 -0.79 18.125 1 93.25 404 ASN B C 1
ATOM 7993 O O . ASN B 1 404 ? -4.43 -1.698 18.109 1 93.25 404 ASN B O 1
ATOM 7997 N N . GLU B 1 405 ? -3.158 -0.168 19.219 1 93.88 405 GLU B N 1
ATOM 7998 C CA . GLU B 1 405 ? -3.6 -0.621 20.531 1 93.88 405 GLU B CA 1
ATOM 7999 C C . GLU B 1 405 ? -5.094 -0.371 20.734 1 93.88 405 GLU B C 1
ATOM 8001 O O . GLU B 1 405 ? -5.805 -1.22 21.281 1 93.88 405 GLU B O 1
ATOM 8006 N N . PHE B 1 406 ? -5.562 0.739 20.266 1 92.38 406 PHE B N 1
ATOM 8007 C CA . PHE B 1 406 ? -6.949 1.111 20.516 1 92.38 406 PHE B CA 1
ATOM 8008 C C . PHE B 1 406 ? -7.809 0.836 19.281 1 92.38 406 PHE B C 1
ATOM 8010 O O . PHE B 1 406 ? -8.977 1.226 19.234 1 92.38 406 PHE B O 1
ATOM 8017 N N . ALA B 1 407 ? -7.254 0.206 18.219 1 89.06 407 ALA B N 1
ATOM 8018 C CA . ALA B 1 407 ? -7.961 -0.213 17.016 1 89.06 407 ALA B CA 1
ATOM 8019 C C . ALA B 1 407 ? -8.703 0.958 16.375 1 89.06 407 ALA B C 1
ATOM 8021 O O . ALA B 1 407 ? -9.906 0.863 16.094 1 89.06 407 ALA B O 1
ATOM 8022 N N . PHE B 1 408 ? -8.008 2.059 16.156 1 88.94 408 PHE B N 1
ATOM 8023 C CA . PHE B 1 408 ? -8.625 3.283 15.664 1 88.94 408 PHE B CA 1
ATOM 8024 C C . PHE B 1 408 ? -8.992 3.148 14.195 1 88.94 408 PHE B C 1
ATOM 8026 O O . PHE B 1 408 ? -9.656 4.02 13.633 1 88.94 408 PHE B O 1
ATOM 8033 N N . ASP B 1 409 ? -8.648 2.039 13.547 1 85.62 409 ASP B N 1
ATOM 8034 C CA . ASP B 1 409 ? -9.016 1.823 12.156 1 85.62 409 ASP B CA 1
ATOM 8035 C C . ASP B 1 409 ? -10.203 0.87 12.039 1 85.62 409 ASP B C 1
ATOM 8037 O O . ASP B 1 409 ? -10.648 0.562 10.93 1 85.62 409 ASP B O 1
ATOM 8041 N N . GLN B 1 410 ? -10.695 0.447 13.164 1 83.56 410 GLN B N 1
ATOM 8042 C CA . GLN B 1 410 ? -11.812 -0.491 13.195 1 83.56 410 GLN B CA 1
ATOM 8043 C C . GLN B 1 410 ? -13.047 0.138 13.852 1 83.56 410 GLN B C 1
ATOM 8045 O O . GLN B 1 410 ? -13.031 0.444 15.039 1 83.56 410 GLN B O 1
ATOM 8050 N N . VAL B 1 411 ? -14.062 0.226 13.125 1 74.81 411 VAL B N 1
ATOM 8051 C CA . VAL B 1 411 ? -15.266 0.913 13.594 1 74.81 411 VAL B CA 1
ATOM 8052 C C . VAL B 1 411 ? -16 0.035 14.602 1 74.81 411 VAL B C 1
ATOM 8054 O O . VAL B 1 411 ? -16.609 0.543 15.547 1 74.81 411 VAL B O 1
ATOM 8057 N N . ASP B 1 412 ? -15.805 -1.227 14.562 1 74.06 412 ASP B N 1
ATOM 8058 C CA . ASP B 1 412 ? -16.578 -2.123 15.414 1 74.06 412 ASP B CA 1
ATOM 8059 C C . ASP B 1 412 ? -15.766 -2.576 16.625 1 74.06 412 ASP B C 1
ATOM 8061 O O . ASP B 1 412 ? -16.234 -3.396 17.422 1 74.06 412 ASP B O 1
ATOM 8065 N N . ALA B 1 413 ? -14.648 -1.967 16.719 1 78.38 413 ALA B N 1
ATOM 8066 C CA . ALA B 1 413 ? -13.852 -2.371 17.875 1 78.38 413 ALA B CA 1
ATOM 8067 C C . ALA B 1 413 ? -14.453 -1.83 19.156 1 78.38 413 ALA B C 1
ATOM 8069 O O . ALA B 1 413 ? -15.047 -0.75 19.172 1 78.38 413 ALA B O 1
ATOM 8070 N N . VAL B 1 414 ? -14.422 -2.676 20.156 1 74.88 414 VAL B N 1
ATOM 8071 C CA . VAL B 1 414 ? -14.945 -2.277 21.453 1 74.88 414 VAL B CA 1
ATOM 8072 C C . VAL B 1 414 ? -13.789 -1.962 22.406 1 74.88 414 VAL B C 1
ATOM 8074 O O . VAL B 1 414 ? -13.047 -2.859 22.797 1 74.88 414 VAL B O 1
ATOM 8077 N N . VAL B 1 415 ? -13.57 -0.71 22.562 1 78.94 415 VAL B N 1
ATOM 8078 C CA . VAL B 1 415 ? -12.562 -0.274 23.516 1 78.94 415 VAL B CA 1
ATOM 8079 C C . VAL B 1 415 ? -13.211 0.555 24.625 1 78.94 415 VAL B C 1
ATOM 8081 O O . VAL B 1 415 ? -13.82 1.593 24.344 1 78.94 415 VAL B O 1
ATOM 8084 N N . ASN B 1 416 ? -13.125 -0.008 25.766 1 78.19 416 ASN B N 1
ATOM 8085 C CA . ASN B 1 416 ? -13.75 0.624 26.922 1 78.19 416 ASN B CA 1
ATOM 8086 C C . ASN B 1 416 ? -12.711 1.191 27.891 1 78.19 416 ASN B C 1
ATOM 8088 O O . ASN B 1 416 ? -11.891 0.45 28.422 1 78.19 416 ASN B O 1
ATOM 8092 N N . LEU B 1 417 ? -12.805 2.424 28.125 1 81.94 417 LEU B N 1
ATOM 8093 C CA . LEU B 1 417 ? -11.859 3.117 28.984 1 81.94 417 LEU B CA 1
ATOM 8094 C C . LEU B 1 417 ? -12.016 2.656 30.438 1 81.94 417 LEU B C 1
ATOM 8096 O O . LEU B 1 417 ? -11.133 2.887 31.266 1 81.94 417 LEU B O 1
ATOM 8100 N N . GLN B 1 418 ? -13.094 1.992 30.672 1 79.81 418 GLN B N 1
ATOM 8101 C CA . GLN B 1 418 ? -13.297 1.48 32.031 1 79.81 418 GLN B CA 1
ATOM 8102 C C . GLN B 1 418 ? -12.438 0.244 32.281 1 79.81 418 GLN B C 1
ATOM 8104 O O . GLN B 1 418 ? -12.203 -0.129 33.438 1 79.81 418 GLN B O 1
ATOM 8109 N N . GLU B 1 419 ? -12.008 -0.273 31.203 1 86.62 419 GLU B N 1
ATOM 8110 C CA . GLU B 1 419 ? -11.125 -1.427 31.344 1 86.62 419 GLU B CA 1
ATOM 8111 C C . GLU B 1 419 ? -9.734 -1.005 31.812 1 86.62 419 GLU B C 1
ATOM 8113 O O . GLU B 1 419 ? -9.148 -0.077 31.25 1 86.62 419 GLU B O 1
ATOM 8118 N N . GLU B 1 420 ? -9.242 -1.702 32.781 1 90 420 GLU B N 1
ATOM 8119 C CA . GLU B 1 420 ? -7.953 -1.386 33.406 1 90 420 GLU B CA 1
ATOM 8120 C C . GLU B 1 420 ? -6.836 -1.44 32.375 1 90 420 GLU B C 1
ATOM 8122 O O . GLU B 1 420 ? -5.914 -0.619 32.406 1 90 420 GLU B O 1
ATOM 8127 N N . ARG B 1 421 ? -6.934 -2.4 31.547 1 91.69 421 ARG B N 1
ATOM 8128 C CA . ARG B 1 421 ? -5.898 -2.553 30.531 1 91.69 421 ARG B CA 1
ATOM 8129 C C . ARG B 1 421 ? -5.816 -1.317 29.641 1 91.69 421 ARG B C 1
ATOM 8131 O O . ARG B 1 421 ? -4.727 -0.862 29.297 1 91.69 421 ARG B O 1
ATOM 8138 N N . VAL B 1 422 ? -6.938 -0.791 29.266 1 90.88 422 VAL B N 1
ATOM 8139 C CA . VAL B 1 422 ? -7.004 0.378 28.391 1 90.88 422 VAL B CA 1
ATOM 8140 C C . VAL B 1 422 ? -6.465 1.602 29.141 1 90.88 422 VAL B C 1
ATOM 8142 O O . VAL B 1 422 ? -5.73 2.408 28.562 1 90.88 422 VAL B O 1
ATOM 8145 N N . GLN B 1 423 ? -6.746 1.746 30.391 1 92.81 423 GLN B N 1
ATOM 8146 C CA . GLN B 1 423 ? -6.266 2.859 31.203 1 92.81 423 GLN B CA 1
ATOM 8147 C C . GLN B 1 423 ? -4.746 2.82 31.344 1 92.81 423 GLN B C 1
ATOM 8149 O O . GLN B 1 423 ? -4.082 3.854 31.234 1 92.81 423 GLN B O 1
ATOM 8154 N N . LEU B 1 424 ? -4.285 1.618 31.594 1 95.31 424 LEU B N 1
ATOM 8155 C CA . LEU B 1 424 ? -2.846 1.455 31.75 1 95.31 424 LEU B CA 1
ATOM 8156 C C . LEU B 1 424 ? -2.115 1.795 30.453 1 95.31 424 LEU B C 1
ATOM 8158 O O . LEU B 1 424 ? -1.055 2.422 30.469 1 95.31 424 LEU B O 1
ATOM 8162 N N . LYS B 1 425 ? -2.699 1.359 29.312 1 96.44 425 LYS B N 1
ATOM 8163 C CA . LYS B 1 425 ? -2.094 1.652 28.016 1 96.44 425 LYS B CA 1
ATOM 8164 C C . LYS B 1 425 ? -2.121 3.15 27.719 1 96.44 425 LYS B C 1
ATOM 8166 O O . LYS B 1 425 ? -1.165 3.697 27.156 1 96.44 425 LYS B O 1
ATOM 8171 N N . LEU B 1 426 ? -3.205 3.799 28.062 1 96.19 426 LEU B N 1
ATOM 8172 C CA . LEU B 1 426 ? -3.316 5.242 27.875 1 96.19 426 LEU B CA 1
ATOM 8173 C C . LEU B 1 426 ? -2.238 5.973 28.672 1 96.19 426 LEU B C 1
ATOM 8175 O O . LEU B 1 426 ? -1.589 6.883 28.156 1 96.19 426 LEU B O 1
ATOM 8179 N N . GLN B 1 427 ? -2.037 5.555 29.875 1 96.62 427 GLN B N 1
ATOM 8180 C CA . GLN B 1 427 ? -1.013 6.16 30.719 1 96.62 427 GLN B CA 1
ATOM 8181 C C . GLN B 1 427 ? 0.384 5.898 30.172 1 96.62 427 GLN B C 1
ATOM 8183 O O . GLN B 1 427 ? 1.239 6.785 30.188 1 96.62 427 GLN B O 1
ATOM 8188 N N . GLU B 1 428 ? 0.549 4.699 29.719 1 97.94 428 GLU B N 1
ATOM 8189 C CA . GLU B 1 428 ? 1.834 4.332 29.125 1 97.94 428 GLU B CA 1
ATOM 8190 C C . GLU B 1 428 ? 2.158 5.211 27.922 1 97.94 428 GLU B C 1
ATOM 8192 O O . GLU B 1 428 ? 3.285 5.688 27.781 1 97.94 428 GLU B O 1
ATOM 8197 N N . PHE B 1 429 ? 1.221 5.41 27.047 1 98.12 429 PHE B N 1
ATOM 8198 C CA . PHE B 1 429 ? 1.444 6.215 25.859 1 98.12 429 PHE B CA 1
ATOM 8199 C C . PHE B 1 429 ? 1.697 7.672 26.219 1 98.12 429 PHE B C 1
ATOM 8201 O O . PHE B 1 429 ? 2.523 8.344 25.594 1 98.12 429 PHE B O 1
ATOM 8208 N N . ASN B 1 430 ? 0.984 8.188 27.203 1 97.69 430 ASN B N 1
ATOM 8209 C CA . ASN B 1 430 ? 1.236 9.547 27.672 1 97.69 430 ASN B CA 1
ATOM 8210 C C . ASN B 1 430 ? 2.643 9.688 28.25 1 97.69 430 ASN B C 1
ATOM 8212 O O . ASN B 1 430 ? 3.289 10.727 28.062 1 97.69 430 ASN B O 1
ATOM 8216 N N . ARG B 1 431 ? 3.066 8.664 28.922 1 97.81 431 ARG B N 1
ATOM 8217 C CA . ARG B 1 431 ? 4.426 8.672 29.438 1 97.81 431 ARG B CA 1
ATOM 8218 C C . ARG B 1 431 ? 5.453 8.648 28.312 1 97.81 431 ARG B C 1
ATOM 8220 O O . ARG B 1 431 ? 6.465 9.352 28.375 1 97.81 431 ARG B O 1
ATOM 8227 N N . LYS B 1 432 ? 5.188 7.828 27.297 1 97.75 432 LYS B N 1
ATOM 8228 C CA . LYS B 1 432 ? 6.078 7.762 26.141 1 97.75 432 LYS B CA 1
ATOM 8229 C C . LYS B 1 432 ? 6.188 9.117 25.453 1 97.75 432 LYS B C 1
ATOM 8231 O O . LYS B 1 432 ? 7.27 9.516 25.016 1 97.75 432 LYS B O 1
ATOM 8236 N N . LEU B 1 433 ? 5.098 9.844 25.359 1 97.81 433 LEU B N 1
ATOM 8237 C CA . LEU B 1 433 ? 5.082 11.172 24.75 1 97.81 433 LEU B CA 1
ATOM 8238 C C . LEU B 1 433 ? 5.887 12.164 25.594 1 97.81 433 LEU B C 1
ATOM 8240 O O . LEU B 1 433 ? 6.656 12.953 25.047 1 97.81 433 LEU B O 1
ATOM 8244 N N . LYS B 1 434 ? 5.699 12.039 26.875 1 95.94 434 LYS B N 1
ATOM 8245 C CA . LYS B 1 434 ? 6.453 12.914 27.766 1 95.94 434 LYS B CA 1
ATOM 8246 C C . LYS B 1 434 ? 7.953 12.656 27.656 1 95.94 434 LYS B C 1
ATOM 8248 O O . LYS B 1 434 ? 8.75 13.602 27.578 1 95.94 434 LYS B O 1
ATOM 8253 N N . THR B 1 435 ? 8.289 11.398 27.609 1 96.44 435 THR B N 1
ATOM 8254 C CA . THR B 1 435 ? 9.695 11.016 27.484 1 96.44 435 THR B CA 1
ATOM 8255 C C . THR B 1 435 ? 10.266 11.508 26.156 1 96.44 435 THR B C 1
ATOM 8257 O O . THR B 1 435 ? 11.398 12.008 26.109 1 96.44 435 THR B O 1
ATOM 8260 N N . TRP B 1 436 ? 9.539 11.352 25.109 1 95.62 436 TRP B N 1
ATOM 8261 C CA . TRP B 1 436 ? 9.961 11.836 23.797 1 95.62 436 TRP B CA 1
ATOM 8262 C C . TRP B 1 436 ? 10.25 13.328 23.828 1 95.62 436 TRP B C 1
ATOM 8264 O O . TRP B 1 436 ? 11.25 13.789 23.281 1 95.62 436 TRP B O 1
ATOM 8274 N N . ARG B 1 437 ? 9.438 14.133 24.453 1 92.12 437 ARG B N 1
ATOM 8275 C CA . ARG B 1 437 ? 9.578 15.586 24.516 1 92.12 437 ARG B CA 1
ATOM 8276 C C . ARG B 1 437 ? 10.805 15.969 25.344 1 92.12 437 ARG B C 1
ATOM 8278 O O . ARG B 1 437 ? 11.539 16.891 24.984 1 92.12 437 ARG B O 1
ATOM 8285 N N . GLU B 1 438 ? 11.023 15.211 26.359 1 91.56 438 GLU B N 1
ATOM 8286 C CA . GLU B 1 438 ? 12.133 15.5 27.266 1 91.56 438 GLU B CA 1
ATOM 8287 C C . GLU B 1 438 ? 13.477 15.156 26.625 1 91.56 438 GLU B C 1
ATOM 8289 O O . GLU B 1 438 ? 14.5 15.773 26.938 1 91.56 438 GLU B O 1
ATOM 8294 N N . GLU B 1 439 ? 13.453 14.211 25.734 1 88.31 439 GLU B N 1
ATOM 8295 C CA . GLU B 1 439 ? 14.688 13.766 25.109 1 88.31 439 GLU B CA 1
ATOM 8296 C C . GLU B 1 439 ? 15.07 14.672 23.938 1 88.31 439 GLU B C 1
ATOM 8298 O O . GLU B 1 439 ? 16.203 14.609 23.438 1 88.31 439 GLU B O 1
ATOM 8303 N N . LEU B 1 440 ? 14.164 15.492 23.516 1 85.62 440 LEU B N 1
ATOM 8304 C CA . LEU B 1 440 ? 14.492 16.422 22.438 1 85.62 440 LEU B CA 1
ATOM 8305 C C . LEU B 1 440 ? 15.508 17.453 22.922 1 85.62 440 LEU B C 1
ATOM 8307 O O . LEU B 1 440 ? 15.445 17.922 24.062 1 85.62 440 LEU B O 1
ATOM 8311 N N . PRO B 1 441 ? 16.562 17.625 22.078 1 72.25 441 PRO B N 1
ATOM 8312 C CA . PRO B 1 441 ? 17.547 18.625 22.484 1 72.25 441 PRO B CA 1
ATOM 8313 C C . PRO B 1 441 ? 16.938 20 22.688 1 72.25 441 PRO B C 1
ATOM 8315 O O . PRO B 1 441 ? 15.945 20.344 22.047 1 72.25 441 PRO B O 1
ATOM 8318 N N . GLU B 1 442 ? 17.453 20.656 23.641 1 61.69 442 GLU B N 1
ATOM 8319 C CA . GLU B 1 442 ? 16.984 21.984 24 1 61.69 442 GLU B CA 1
ATOM 8320 C C . GLU B 1 442 ? 17 22.922 22.797 1 61.69 442 GLU B C 1
ATOM 8322 O O . GLU B 1 442 ? 16.125 23.797 22.672 1 61.69 442 GLU B O 1
ATOM 8327 N N . ASN B 1 443 ? 17.938 22.766 21.922 1 57.69 443 ASN B N 1
ATOM 8328 C CA . ASN B 1 443 ? 18.031 23.656 20.75 1 57.69 443 ASN B CA 1
ATOM 8329 C C . ASN B 1 443 ? 17.016 23.281 19.688 1 57.69 443 ASN B C 1
ATOM 8331 O O . ASN B 1 443 ? 16.859 24.016 18.703 1 57.69 443 ASN B O 1
ATOM 8335 N N . ALA B 1 444 ? 16.406 22.188 19.906 1 56.59 444 ALA B N 1
ATOM 8336 C CA . ALA B 1 444 ? 15.414 21.75 18.922 1 56.59 444 ALA B CA 1
ATOM 8337 C C . ALA B 1 444 ? 14.156 22.609 19 1 56.59 444 ALA B C 1
ATOM 8339 O O . ALA B 1 444 ? 13.406 22.719 18.016 1 56.59 444 ALA B O 1
ATOM 8340 N N . TRP B 1 445 ? 13.992 23.25 20.172 1 51.72 445 TRP B N 1
ATOM 8341 C CA . TRP B 1 445 ? 12.758 23.984 20.391 1 51.72 445 TRP B CA 1
ATOM 8342 C C . TRP B 1 445 ? 12.93 25.453 20.078 1 51.72 445 TRP B C 1
ATOM 8344 O O . TRP B 1 445 ? 12.055 26.266 20.359 1 51.72 445 TRP B O 1
ATOM 8354 N N . HIS B 1 446 ? 14.086 25.734 19.484 1 51.84 446 HIS B N 1
ATOM 8355 C CA . HIS B 1 446 ? 14.164 27.141 19.109 1 51.84 446 HIS B CA 1
ATOM 8356 C C . HIS B 1 446 ? 13.18 27.469 18 1 51.84 446 HIS B C 1
ATOM 8358 O O . HIS B 1 446 ? 12.906 26.625 17.141 1 51.84 446 HIS B O 1
ATOM 8364 N N . ARG B 1 447 ? 12.5 28.484 18.281 1 57.19 447 ARG B N 1
ATOM 8365 C CA . ARG B 1 447 ? 11.312 28.984 17.594 1 57.19 447 ARG B CA 1
ATOM 8366 C C . ARG B 1 447 ? 11.586 29.203 16.109 1 57.19 447 ARG B C 1
ATOM 8368 O O . ARG B 1 447 ? 11.891 30.312 15.688 1 57.19 447 ARG B O 1
ATOM 8375 N N . ASN B 1 448 ? 11.961 28.109 15.453 1 72.94 448 ASN B N 1
ATOM 8376 C CA . ASN B 1 448 ? 11.977 28.156 13.992 1 72.94 448 ASN B CA 1
ATOM 8377 C C . ASN B 1 448 ? 10.938 27.219 13.391 1 72.94 448 ASN B C 1
ATOM 8379 O O . ASN B 1 448 ? 10.164 26.594 14.117 1 72.94 448 ASN B O 1
ATOM 8383 N N . THR B 1 449 ? 10.758 27.359 12.234 1 72.38 449 THR B N 1
ATOM 8384 C CA . THR B 1 449 ? 9.734 26.609 11.508 1 72.38 449 THR B CA 1
ATOM 8385 C C . THR B 1 449 ? 9.836 25.125 11.82 1 72.38 449 THR B C 1
ATOM 8387 O O . THR B 1 449 ? 8.82 24.469 12.07 1 72.38 449 THR B O 1
ATOM 8390 N N . THR B 1 450 ? 11 24.656 11.984 1 73.44 450 THR B N 1
ATOM 8391 C CA . THR B 1 450 ? 11.219 23.234 12.219 1 73.44 450 THR B CA 1
ATOM 8392 C C . THR B 1 450 ? 10.758 22.844 13.625 1 73.44 450 THR B C 1
ATOM 8394 O O . THR B 1 450 ? 10.102 21.812 13.797 1 73.44 450 THR B O 1
ATOM 8397 N N . THR B 1 451 ? 10.984 23.672 14.453 1 80.38 451 THR B N 1
ATOM 8398 C CA . THR B 1 451 ? 10.602 23.391 15.828 1 80.38 451 THR B CA 1
ATOM 8399 C C . THR B 1 451 ? 9.086 23.5 16 1 80.38 451 THR B C 1
ATOM 8401 O O . THR B 1 451 ? 8.492 22.766 16.797 1 80.38 451 THR B O 1
ATOM 8404 N N . SER B 1 452 ? 8.547 24.375 15.219 1 90.31 452 SER B N 1
ATOM 8405 C CA . SER B 1 452 ? 7.09 24.5 15.258 1 90.31 452 SER B CA 1
ATOM 8406 C C . SER B 1 452 ? 6.406 23.234 14.773 1 90.31 452 SER B C 1
ATOM 8408 O O . SER B 1 452 ? 5.383 22.828 15.328 1 90.31 452 SER B O 1
ATOM 8410 N N . GLN B 1 453 ? 7.035 22.641 13.75 1 93 453 GLN B N 1
ATOM 8411 C CA . GLN B 1 453 ? 6.453 21.406 13.211 1 93 453 GLN B CA 1
ATOM 8412 C C . GLN B 1 453 ? 6.57 20.266 14.211 1 93 453 GLN B C 1
ATOM 8414 O O . GLN B 1 453 ? 5.664 19.438 14.32 1 93 453 GLN B O 1
ATOM 8419 N N . LEU B 1 454 ? 7.66 20.172 14.922 1 93.06 454 LEU B N 1
ATOM 8420 C CA . LEU B 1 454 ? 7.844 19.156 15.953 1 93.06 454 LEU B CA 1
ATOM 8421 C C . LEU B 1 454 ? 6.848 19.344 17.094 1 93.06 454 LEU B C 1
ATOM 8423 O O . LEU B 1 454 ? 6.266 18.375 17.578 1 93.06 454 LEU B O 1
ATOM 8427 N N . GLU B 1 455 ? 6.648 20.609 17.453 1 93.19 455 GLU B N 1
ATOM 8428 C CA . GLU B 1 455 ? 5.707 20.922 18.516 1 93.19 455 GLU B CA 1
ATOM 8429 C C . GLU B 1 455 ? 4.277 20.547 18.125 1 93.19 455 GLU B C 1
ATOM 8431 O O . GLU B 1 455 ? 3.551 19.938 18.906 1 93.19 455 GLU B O 1
ATOM 8436 N N . MET B 1 456 ? 3.941 20.938 16.953 1 95.69 456 MET B N 1
ATOM 8437 C CA . MET B 1 456 ? 2.6 20.609 16.484 1 95.69 456 MET B CA 1
ATOM 8438 C C . MET B 1 456 ? 2.398 19.094 16.406 1 95.69 456 MET B C 1
ATOM 8440 O O . MET B 1 456 ? 1.344 18.594 16.797 1 95.69 456 MET B O 1
ATOM 8444 N N . SER B 1 457 ? 3.434 18.359 15.914 1 96.12 457 SER B N 1
ATOM 8445 C CA . SER B 1 457 ? 3.34 16.906 15.805 1 96.12 457 SER B CA 1
ATOM 8446 C C . SER B 1 457 ? 3.184 16.266 17.172 1 96.12 457 SER B C 1
ATOM 8448 O O . SER B 1 457 ? 2.398 15.328 17.344 1 96.12 457 SER B O 1
ATOM 8450 N N . PHE B 1 458 ? 3.922 16.797 18.156 1 96.25 458 PHE B N 1
ATOM 8451 C CA . PHE B 1 458 ? 3.82 16.297 19.516 1 96.25 458 PHE B CA 1
ATOM 8452 C C . PHE B 1 458 ? 2.398 16.438 20.047 1 96.25 458 PHE B C 1
ATOM 8454 O O . PHE B 1 458 ? 1.82 15.492 20.578 1 96.25 458 PHE B O 1
ATOM 8461 N N . HIS B 1 459 ? 1.832 17.547 19.875 1 98.06 459 HIS B N 1
ATOM 8462 C CA . HIS B 1 459 ? 0.525 17.844 20.453 1 98.06 459 HIS B CA 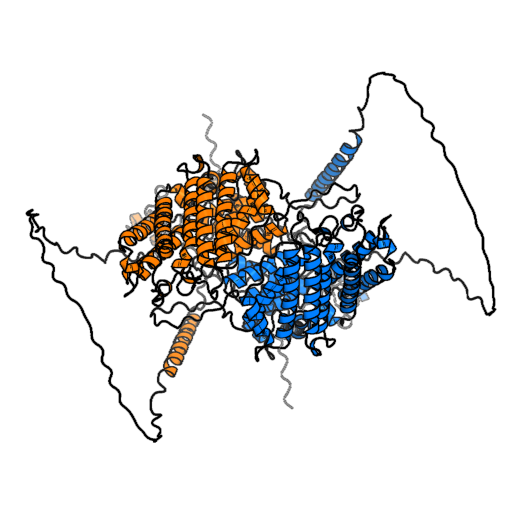1
ATOM 8463 C C . HIS B 1 459 ? -0.589 17.156 19.672 1 98.06 459 HIS B C 1
ATOM 8465 O O . HIS B 1 459 ? -1.601 16.75 20.25 1 98.06 459 HIS B O 1
ATOM 8471 N N . ILE B 1 460 ? -0.398 17 18.375 1 98.38 460 ILE B N 1
ATOM 8472 C CA . ILE B 1 460 ? -1.378 16.25 17.578 1 98.38 460 ILE B CA 1
ATOM 8473 C C . ILE B 1 460 ? -1.419 14.805 18.047 1 98.38 460 ILE B C 1
ATOM 8475 O O . ILE B 1 460 ? -2.498 14.219 18.188 1 98.38 460 ILE B O 1
ATOM 8479 N N . VAL B 1 461 ? -0.264 14.195 18.234 1 98.5 461 VAL B N 1
ATOM 8480 C CA . VAL B 1 461 ? -0.214 12.805 18.688 1 98.5 461 VAL B CA 1
ATOM 8481 C C . VAL B 1 461 ? -0.755 12.711 20.125 1 98.5 461 VAL B C 1
ATOM 8483 O O . VAL B 1 461 ? -1.382 11.711 20.484 1 98.5 461 VAL B O 1
ATOM 8486 N N . SER B 1 462 ? -0.539 13.758 20.875 1 98.5 462 SER B N 1
ATOM 8487 C CA . SER B 1 462 ? -1.112 13.812 22.219 1 98.5 462 SER B CA 1
ATOM 8488 C C . SER B 1 462 ? -2.637 13.781 22.172 1 98.5 462 SER B C 1
ATOM 8490 O O . SER B 1 462 ? -3.275 13.078 22.953 1 98.5 462 SER B O 1
ATOM 8492 N N . ILE B 1 463 ? -3.211 14.57 21.266 1 98.19 463 ILE B N 1
ATOM 8493 C CA . ILE B 1 463 ? -4.656 14.539 21.078 1 98.19 463 ILE B CA 1
ATOM 8494 C C . ILE B 1 463 ? -5.09 13.133 20.656 1 98.19 463 ILE B C 1
ATOM 8496 O O . ILE B 1 463 ? -6 12.562 21.266 1 98.19 463 ILE B O 1
ATOM 8500 N N . TYR B 1 464 ? -4.414 12.586 19.688 1 97.44 464 TYR B N 1
ATOM 8501 C CA . TYR B 1 464 ? -4.73 11.266 19.141 1 97.44 464 TYR B CA 1
ATOM 8502 C C . TYR B 1 464 ? -4.691 10.203 20.234 1 97.44 464 TYR B C 1
ATOM 8504 O O . TYR B 1 464 ? -5.504 9.273 20.234 1 97.44 464 TYR B O 1
ATOM 8512 N N . THR B 1 465 ? -3.77 10.328 21.156 1 97.69 465 THR B N 1
ATOM 8513 C CA . THR B 1 465 ? -3.586 9.375 22.25 1 97.69 465 THR B CA 1
ATOM 8514 C C . THR B 1 465 ? -4.738 9.461 23.234 1 97.69 465 THR B C 1
ATOM 8516 O O . THR B 1 465 ? -5.215 8.438 23.734 1 97.69 465 THR B O 1
ATOM 8519 N N . ASN B 1 466 ? -5.258 10.633 23.469 1 96.19 466 ASN B N 1
ATOM 8520 C CA . ASN B 1 466 ? -6.215 10.852 24.547 1 96.19 466 ASN B CA 1
ATOM 8521 C C . ASN B 1 466 ? -7.645 10.945 24.031 1 96.19 466 ASN B C 1
ATOM 8523 O O . ASN B 1 466 ? -8.602 10.953 24.797 1 96.19 466 ASN B O 1
ATOM 8527 N N . GLU B 1 467 ? -7.828 10.938 22.766 1 92.81 467 GLU B N 1
ATOM 8528 C CA . GLU B 1 467 ? -9.141 11.148 22.156 1 92.81 467 GLU B CA 1
ATOM 8529 C C . GLU B 1 467 ? -10.086 10 22.484 1 92.81 467 GLU B C 1
ATOM 8531 O O . GLU B 1 467 ? -11.312 10.156 22.406 1 92.81 467 GLU B O 1
ATOM 8536 N N . ILE B 1 468 ? -9.562 8.883 22.875 1 89.88 468 ILE B N 1
ATOM 8537 C CA . ILE B 1 468 ? -10.359 7.691 23.156 1 89.88 468 ILE B CA 1
ATOM 8538 C C . ILE B 1 468 ? -11.406 8.016 24.219 1 89.88 468 ILE B C 1
ATOM 8540 O O . ILE B 1 468 ? -12.477 7.398 24.25 1 89.88 468 ILE B O 1
ATOM 8544 N N . VAL B 1 469 ? -11.188 9.023 25.062 1 87.5 469 VAL B N 1
ATOM 8545 C CA . VAL B 1 469 ? -12.078 9.398 26.141 1 87.5 469 VAL B CA 1
ATOM 8546 C C . VAL B 1 469 ? -13.344 10.047 25.578 1 87.5 469 VAL B C 1
ATOM 8548 O O . VAL B 1 469 ? -14.391 10.055 26.219 1 87.5 469 VAL B O 1
ATOM 8551 N N . LEU B 1 470 ? -13.211 10.531 24.359 1 84.75 470 LEU B N 1
ATOM 8552 C CA . LEU B 1 470 ? -14.32 11.242 23.734 1 84.75 470 LEU B CA 1
ATOM 8553 C C . LEU B 1 470 ? -15.125 10.312 22.844 1 84.75 470 LEU B C 1
ATOM 8555 O O . LEU B 1 470 ? -16.141 10.727 22.266 1 84.75 470 LEU B O 1
ATOM 8559 N N . HIS B 1 471 ? -14.633 9.086 22.656 1 76.5 471 HIS B N 1
ATOM 8560 C CA . HIS B 1 471 ? -15.336 8.156 21.781 1 76.5 471 HIS B CA 1
ATOM 8561 C C . HIS B 1 471 ? -16.656 7.711 22.391 1 76.5 471 HIS B C 1
ATOM 8563 O O . HIS B 1 471 ? -16.719 7.379 23.578 1 76.5 471 HIS B O 1
ATOM 8569 N N . ASN B 1 472 ? -17.641 8.055 21.656 1 63.47 472 ASN B N 1
ATOM 8570 C CA . ASN B 1 472 ? -18.922 7.453 21.984 1 63.47 472 ASN B CA 1
ATOM 8571 C C . ASN B 1 472 ? -19.031 6.023 21.453 1 63.47 472 ASN B C 1
ATOM 8573 O O . ASN B 1 472 ? -19.172 5.812 20.25 1 63.47 472 ASN B O 1
ATOM 8577 N N . ASN B 1 473 ? -18.984 5.113 22.25 1 59.03 473 ASN B N 1
ATOM 8578 C CA . ASN B 1 473 ? -19.047 3.725 21.797 1 59.03 473 ASN B CA 1
ATOM 8579 C C . ASN B 1 473 ? -17.984 3.424 20.766 1 59.03 473 ASN B C 1
ATOM 8581 O O . ASN B 1 473 ? -18.25 2.789 19.734 1 59.03 473 ASN B O 1
ATOM 8585 N N . HIS B 1 474 ? -16.922 4.094 20.859 1 56.16 474 HIS B N 1
ATOM 8586 C CA . HIS B 1 474 ? -15.742 3.869 20.031 1 56.16 474 HIS B CA 1
ATOM 8587 C C . HIS B 1 474 ? -16.016 4.223 18.578 1 56.16 474 HIS B C 1
ATOM 8589 O O . HIS B 1 474 ? -15.508 3.572 17.672 1 56.16 474 HIS B O 1
ATOM 8595 N N . ASN B 1 475 ? -16.875 5.133 18.344 1 69.56 475 ASN B N 1
ATOM 8596 C CA . ASN B 1 475 ? -17.047 5.555 16.969 1 69.56 475 ASN B CA 1
ATOM 8597 C C . ASN B 1 475 ? -15.852 6.375 16.484 1 69.56 475 ASN B C 1
ATOM 8599 O O . ASN B 1 475 ? -15.812 7.594 16.672 1 69.56 475 ASN B O 1
ATOM 8603 N N . VAL B 1 476 ? -14.984 5.766 15.852 1 72.12 476 VAL B N 1
ATOM 8604 C CA . VAL B 1 476 ? -13.703 6.352 15.445 1 72.12 476 VAL B CA 1
ATOM 8605 C C . VAL B 1 476 ? -13.922 7.305 14.273 1 72.12 476 VAL B C 1
ATOM 8607 O O . VAL B 1 476 ? -13.094 8.18 14.016 1 72.12 476 VAL B O 1
ATOM 8610 N N . ASP B 1 477 ? -15.047 7.27 13.602 1 73.56 477 ASP B N 1
ATOM 8611 C CA . ASP B 1 477 ? -15.289 8.062 12.398 1 73.56 477 ASP B CA 1
ATOM 8612 C C . ASP B 1 477 ? -15.648 9.508 12.766 1 73.56 477 ASP B C 1
ATOM 8614 O O . ASP B 1 477 ? -15.633 10.391 11.906 1 73.56 477 ASP B O 1
ATOM 8618 N N . ASP B 1 478 ? -15.844 9.68 13.984 1 72.19 478 ASP B N 1
ATOM 8619 C CA . ASP B 1 478 ? -16.25 11 14.453 1 72.19 478 ASP B CA 1
ATOM 8620 C C . ASP B 1 478 ? -15.125 12.016 14.25 1 72.19 478 ASP B C 1
ATOM 8622 O O . ASP B 1 478 ? -15.367 13.227 14.25 1 72.19 478 ASP B O 1
ATOM 8626 N N . PHE B 1 479 ? -13.977 11.445 14.016 1 72.75 479 PHE B N 1
ATOM 8627 C CA . PHE B 1 479 ? -12.836 12.359 14.086 1 72.75 479 PHE B CA 1
ATOM 8628 C C . PHE B 1 479 ? -12.117 12.43 12.742 1 72.75 479 PHE B C 1
ATOM 8630 O O . PHE B 1 479 ? -10.992 12.93 12.664 1 72.75 479 PHE B O 1
ATOM 8637 N N . ARG B 1 480 ? -12.781 11.852 11.742 1 74.56 480 ARG B N 1
ATOM 8638 C CA . ARG B 1 480 ? -12.133 11.883 10.43 1 74.56 480 ARG B CA 1
ATOM 8639 C C . ARG B 1 480 ? -12.938 12.711 9.438 1 74.56 480 ARG B C 1
ATOM 8641 O O . ARG B 1 480 ? -14.164 12.758 9.516 1 74.56 480 ARG B O 1
ATOM 8648 N N . PRO B 1 481 ? -12.211 13.359 8.453 1 74.19 481 PRO B N 1
ATOM 8649 C CA . PRO B 1 481 ? -12.938 14.023 7.371 1 74.19 481 PRO B CA 1
ATOM 8650 C C . PRO B 1 481 ? -13.609 13.039 6.418 1 74.19 481 PRO B C 1
ATOM 8652 O O . PRO B 1 481 ? -13.164 11.891 6.301 1 74.19 481 PRO B O 1
ATOM 8655 N N . PRO B 1 482 ? -14.508 13.438 5.719 1 77.12 482 PRO B N 1
ATOM 8656 C CA . PRO B 1 482 ? -15.211 14.711 5.91 1 77.12 482 PRO B CA 1
ATOM 8657 C C . PRO B 1 482 ? -16.031 14.734 7.191 1 77.12 482 PRO B C 1
ATOM 8659 O O . PRO B 1 482 ? -16.703 13.75 7.527 1 77.12 482 PRO B O 1
ATOM 8662 N N . TYR B 1 483 ? -16.016 15.883 7.828 1 73.69 483 TYR B N 1
ATOM 8663 C CA . TYR B 1 483 ? -16.734 16.031 9.094 1 73.69 483 TYR B CA 1
ATOM 8664 C C . TYR B 1 483 ? -18.219 16.297 8.852 1 73.69 483 TYR B C 1
ATOM 8666 O O . TYR B 1 483 ? -18.594 16.859 7.828 1 73.69 483 TYR B O 1
ATOM 8674 N N . ALA B 1 484 ? -19 15.727 9.68 1 73.88 484 ALA B N 1
ATOM 8675 C CA . ALA B 1 484 ? -20.438 15.938 9.617 1 73.88 484 ALA B CA 1
ATOM 8676 C C . ALA B 1 484 ? -20.984 16.391 10.969 1 73.88 484 ALA B C 1
ATOM 8678 O O . ALA B 1 484 ? -20.453 16 12.016 1 73.88 484 ALA B O 1
ATOM 8679 N N . GLU B 1 485 ? -22.016 17.266 10.875 1 75.94 485 GLU B N 1
ATOM 8680 C CA . GLU B 1 485 ? -22.609 17.797 12.094 1 75.94 485 GLU B CA 1
ATOM 8681 C C . GLU B 1 485 ? -23.141 16.688 12.992 1 75.94 485 GLU B C 1
ATOM 8683 O O . GLU B 1 485 ? -23.047 16.781 14.219 1 75.94 485 GLU B O 1
ATOM 8688 N N . SER B 1 486 ? -23.641 15.656 12.383 1 74.25 486 SER B N 1
ATOM 8689 C CA . SER B 1 486 ? -24.234 14.547 13.117 1 74.25 486 SER B CA 1
ATOM 8690 C C . SER B 1 486 ? -23.188 13.812 13.953 1 74.25 486 SER B C 1
ATOM 8692 O O . SER B 1 486 ? -23.531 13.156 14.945 1 74.25 486 SER B O 1
ATOM 8694 N N . LEU B 1 487 ? -21.969 14.023 13.539 1 72.38 487 LEU B N 1
ATOM 8695 C CA . LEU B 1 487 ? -20.891 13.305 14.211 1 72.38 487 LEU B CA 1
ATOM 8696 C C . LEU B 1 487 ? -20.422 14.062 15.453 1 72.38 487 LEU B C 1
ATOM 8698 O O . LEU B 1 487 ? -19.734 13.492 16.312 1 72.38 487 LEU B O 1
ATOM 8702 N N . LEU B 1 488 ? -20.828 15.289 15.523 1 72.81 488 LEU B N 1
ATOM 8703 C CA . LEU B 1 488 ? -20.391 16.125 16.641 1 72.81 488 LEU B CA 1
ATOM 8704 C C . LEU B 1 488 ? -21.328 15.977 17.828 1 72.81 488 LEU B C 1
ATOM 8706 O O . LEU B 1 488 ? -20.953 16.328 18.953 1 72.81 488 LEU B O 1
ATOM 8710 N N . GLY B 1 489 ? -22.562 15.352 17.5 1 66.25 489 GLY B N 1
ATOM 8711 C CA . GLY B 1 489 ? -23.594 15.281 18.516 1 66.25 489 GLY B CA 1
ATOM 8712 C C . GLY B 1 489 ? -23.188 14.445 19.719 1 66.25 489 GLY B C 1
ATOM 8713 O O . GLY B 1 489 ? -22.234 13.656 19.641 1 66.25 489 GLY B O 1
ATOM 8714 N N . PRO B 1 490 ? -23.844 14.805 20.812 1 60.72 490 PRO B N 1
ATOM 8715 C CA . PRO B 1 490 ? -23.469 14.188 22.078 1 60.72 490 PRO B CA 1
ATOM 8716 C C . PRO B 1 490 ? -23.656 12.672 22.078 1 60.72 490 PRO B C 1
ATOM 8718 O O . PRO B 1 490 ? -24.547 12.156 21.391 1 60.72 490 PRO B O 1
ATOM 8721 N N . PRO B 1 491 ? -22.562 11.945 22.531 1 58.09 491 PRO B N 1
ATOM 8722 C CA . PRO B 1 491 ? -22.75 10.508 22.688 1 58.09 491 PRO B CA 1
ATOM 8723 C C . PRO B 1 491 ? -23.984 10.164 23.516 1 58.09 491 PRO B C 1
ATOM 8725 O O . PRO B 1 491 ? -24.438 10.984 24.328 1 58.09 491 PRO B O 1
ATOM 8728 N N . PRO B 1 492 ? -24.719 9.109 23.031 1 52.34 492 PRO B N 1
ATOM 8729 C CA . PRO B 1 492 ? -25.781 8.711 23.969 1 52.34 492 PRO B CA 1
ATOM 8730 C C . PRO B 1 492 ? -25.328 8.727 25.422 1 52.34 492 PRO B C 1
ATOM 8732 O O . PRO B 1 492 ? -24.156 8.5 25.703 1 52.34 492 PRO B O 1
ATOM 8735 N N . THR B 1 493 ? -25.797 9.523 26.203 1 50.91 493 THR B N 1
ATOM 8736 C CA . THR B 1 493 ? -25.5 9.805 27.609 1 50.91 493 THR B CA 1
ATOM 8737 C C . THR B 1 493 ? -24.922 8.57 28.281 1 50.91 493 THR B C 1
ATOM 8739 O O . THR B 1 493 ? -25.578 7.539 28.391 1 50.91 493 THR B O 1
ATOM 8742 N N . SER B 1 494 ? -23.719 8.305 28.016 1 53.19 494 SER B N 1
ATOM 8743 C CA . SER B 1 494 ? -23.156 7.262 28.859 1 53.19 494 SER B CA 1
ATOM 8744 C C . SER B 1 494 ? -23.234 7.648 30.344 1 53.19 494 SER B C 1
ATOM 8746 O O . SER B 1 494 ? -22.828 8.75 30.719 1 53.19 494 SER B O 1
ATOM 8748 N N . SER B 1 495 ? -24.172 7.133 31.016 1 56.22 495 SER B N 1
ATOM 8749 C CA . SER B 1 495 ? -24.453 7.281 32.438 1 56.22 495 SER B CA 1
ATOM 8750 C C . SER B 1 495 ? -23.219 7.004 33.281 1 56.22 495 SER B C 1
ATOM 8752 O O . SER B 1 495 ? -23.297 6.953 34.531 1 56.22 495 SER B O 1
ATOM 8754 N N . GLN B 1 496 ? -21.984 6.891 32.625 1 64.62 496 GLN B N 1
ATOM 8755 C CA . GLN B 1 496 ? -20.922 6.488 33.531 1 64.62 496 GLN B CA 1
ATOM 8756 C C . GLN B 1 496 ? -20.188 7.703 34.094 1 64.62 496 GLN B C 1
ATOM 8758 O O . GLN B 1 496 ? -19.938 8.672 33.375 1 64.62 496 GLN B O 1
ATOM 8763 N N . PRO B 1 497 ? -19.953 7.699 35.375 1 72.5 497 PRO B N 1
ATOM 8764 C CA . PRO B 1 497 ? -19.234 8.797 36.031 1 72.5 497 PRO B CA 1
ATOM 8765 C C . PRO B 1 497 ? -17.828 9 35.469 1 72.5 497 PRO B C 1
ATOM 8767 O O . PRO B 1 497 ? -17.172 8.031 35.094 1 72.5 497 PRO B O 1
ATOM 8770 N N . LEU B 1 498 ? -17.422 10.266 35.375 1 82.19 498 LEU B N 1
ATOM 8771 C CA . LEU B 1 498 ? -16.094 10.633 34.875 1 82.19 498 LEU B CA 1
ATOM 8772 C C . LEU B 1 498 ? -15.023 10.367 35.938 1 82.19 498 LEU B C 1
ATOM 8774 O O . LEU B 1 498 ? -15.172 10.766 37.094 1 82.19 498 LEU B O 1
ATOM 8778 N N . THR B 1 499 ? -14.062 9.586 35.656 1 85.38 499 THR B N 1
ATOM 8779 C CA . THR B 1 499 ? -12.922 9.352 36.531 1 85.38 499 THR B CA 1
ATOM 8780 C C . THR B 1 499 ? -11.867 10.445 36.344 1 85.38 499 THR B C 1
ATOM 8782 O O . THR B 1 499 ? -11.922 11.211 35.375 1 85.38 499 THR B O 1
ATOM 8785 N N . PRO B 1 500 ? -10.953 10.602 37.281 1 88.25 500 PRO B N 1
ATOM 8786 C CA . PRO B 1 500 ? -9.867 11.578 37.125 1 88.25 500 PRO B CA 1
ATOM 8787 C C . PRO B 1 500 ? -9.078 11.375 35.844 1 88.25 500 PRO B C 1
ATOM 8789 O O . PRO B 1 500 ? -8.617 12.344 35.25 1 88.25 500 PRO B O 1
ATOM 8792 N N . LEU B 1 501 ? -8.922 10.148 35.469 1 89.31 501 LEU B N 1
ATOM 8793 C CA . LEU B 1 501 ? -8.203 9.867 34.25 1 89.31 501 LEU B CA 1
ATOM 8794 C C . LEU B 1 501 ? -8.945 10.445 33.031 1 89.31 501 LEU B C 1
ATOM 8796 O O . LEU B 1 501 ? -8.32 10.969 32.125 1 89.31 501 LEU B O 1
ATOM 8800 N N . HIS B 1 502 ? -10.242 10.375 33.094 1 89.12 502 HIS B N 1
ATOM 8801 C CA . HIS B 1 502 ? -11.055 10.945 32.031 1 89.12 502 HIS B CA 1
ATOM 8802 C C . HIS B 1 502 ? -10.867 12.461 31.953 1 89.12 502 HIS B C 1
ATOM 8804 O O . HIS B 1 502 ? -10.648 13 30.875 1 89.12 502 HIS B O 1
ATOM 8810 N N . LEU B 1 503 ? -10.938 13.055 33.062 1 91.19 503 LEU B N 1
ATOM 8811 C CA . LEU B 1 503 ? -10.836 14.508 33.125 1 91.19 503 LEU B CA 1
ATOM 8812 C C . LEU B 1 503 ? -9.453 14.969 32.688 1 91.19 503 LEU B C 1
ATOM 8814 O O . LEU B 1 503 ? -9.32 15.961 31.953 1 91.19 503 LEU B O 1
ATOM 8818 N N . ASN B 1 504 ? -8.469 14.242 33.156 1 93.81 504 ASN B N 1
ATOM 8819 C CA . ASN B 1 504 ? -7.102 14.586 32.781 1 93.81 504 ASN B CA 1
ATOM 8820 C C . ASN B 1 504 ? -6.887 14.445 31.266 1 93.81 504 ASN B C 1
ATOM 8822 O O . ASN B 1 504 ? -6.195 15.266 30.656 1 93.81 504 ASN B O 1
ATOM 8826 N N . SER B 1 505 ? -7.414 13.398 30.688 1 94.94 505 SER B N 1
ATOM 8827 C CA . SER B 1 505 ? -7.285 13.172 29.25 1 94.94 505 SER B CA 1
ATOM 8828 C C . SER B 1 505 ? -8 14.258 28.453 1 94.94 505 SER B C 1
ATOM 8830 O O . SER B 1 505 ? -7.5 14.711 27.422 1 94.94 505 SER B O 1
ATOM 8832 N N . ILE B 1 506 ? -9.125 14.672 28.938 1 94.5 506 ILE B N 1
ATOM 8833 C CA . ILE B 1 506 ? -9.883 15.727 28.266 1 94.5 506 ILE B CA 1
ATOM 8834 C C . ILE B 1 506 ? -9.109 17.047 28.344 1 94.5 506 ILE B C 1
ATOM 8836 O O . ILE B 1 506 ? -9.008 17.766 27.344 1 94.5 506 ILE B O 1
ATOM 8840 N N . THR B 1 507 ? -8.578 17.328 29.469 1 95.75 507 THR B N 1
ATOM 8841 C CA . THR B 1 507 ? -7.801 18.547 29.656 1 95.75 507 THR B CA 1
ATOM 8842 C C . THR B 1 507 ? -6.555 18.531 28.766 1 95.75 507 THR B C 1
ATOM 8844 O O . THR B 1 507 ? -6.164 19.562 28.219 1 95.75 507 THR B O 1
ATOM 8847 N N . THR B 1 508 ? -5.969 17.359 28.672 1 97.38 508 THR B N 1
ATOM 8848 C CA . THR B 1 508 ? -4.809 17.203 27.797 1 97.38 508 THR B CA 1
ATOM 8849 C C . THR B 1 508 ? -5.184 17.469 26.344 1 97.38 508 THR B C 1
ATOM 8851 O O . THR B 1 508 ? -4.453 18.141 25.625 1 97.38 508 THR B O 1
ATOM 8854 N N . CYS B 1 509 ? -6.309 16.922 25.891 1 97.12 509 CYS B N 1
ATOM 8855 C CA . CYS B 1 509 ? -6.789 17.172 24.547 1 97.12 509 CYS B CA 1
ATOM 8856 C C . CYS B 1 509 ? -7.016 18.656 24.297 1 97.12 509 CYS B C 1
ATOM 8858 O O . CYS B 1 509 ? -6.602 19.188 23.266 1 97.12 509 CYS B O 1
ATOM 8860 N N . MET B 1 510 ? -7.629 19.328 25.266 1 97.56 510 MET B N 1
ATOM 8861 C CA . MET B 1 510 ? -7.938 20.75 25.156 1 97.56 510 MET B CA 1
ATOM 8862 C C . MET B 1 510 ? -6.66 21.578 25.047 1 97.56 510 MET B C 1
ATOM 8864 O O . MET B 1 510 ? -6.52 22.391 24.141 1 97.56 510 MET B O 1
ATOM 8868 N N . SER B 1 511 ? -5.773 21.328 25.953 1 98 511 SER B N 1
ATOM 8869 C CA . SER B 1 511 ? -4.527 22.094 25.984 1 98 511 SER B CA 1
ATOM 8870 C C . SER B 1 511 ? -3.699 21.828 24.719 1 98 511 SER B C 1
ATOM 8872 O O . SER B 1 511 ? -3.084 22.75 24.172 1 98 511 SER B O 1
ATOM 8874 N N . ALA B 1 512 ? -3.654 20.578 24.328 1 98.44 512 ALA B N 1
ATOM 8875 C CA . ALA B 1 512 ? -2.918 20.219 23.109 1 98.44 512 ALA B CA 1
ATOM 8876 C C . ALA B 1 512 ? -3.527 20.891 21.891 1 98.44 512 ALA B C 1
ATOM 8878 O O . ALA B 1 512 ? -2.803 21.391 21.016 1 98.44 512 ALA B O 1
ATOM 8879 N N . ALA B 1 513 ? -4.828 20.906 21.781 1 98.56 513 ALA B N 1
ATOM 8880 C CA . ALA B 1 513 ? -5.508 21.547 20.672 1 98.56 513 ALA B CA 1
ATOM 8881 C C . ALA B 1 513 ? -5.199 23.031 20.625 1 98.56 513 ALA B C 1
ATOM 8883 O O . ALA B 1 513 ? -4.918 23.594 19.562 1 98.56 513 ALA B O 1
ATOM 8884 N N . HIS B 1 514 ? -5.25 23.688 21.797 1 98.56 514 HIS B N 1
ATOM 8885 C CA . HIS B 1 514 ? -4.902 25.109 21.891 1 98.56 514 HIS B CA 1
ATOM 8886 C C . HIS B 1 514 ? -3.488 25.359 21.391 1 98.56 514 HIS B C 1
ATOM 8888 O O . HIS B 1 514 ? -3.254 26.312 20.641 1 98.56 514 HIS B O 1
ATOM 8894 N N . THR B 1 515 ? -2.623 24.5 21.766 1 97.94 515 THR B N 1
ATOM 8895 C CA . THR B 1 515 ? -1.218 24.688 21.422 1 97.94 515 THR B CA 1
ATOM 8896 C C . THR B 1 515 ? -0.989 24.484 19.938 1 97.94 515 THR B C 1
ATOM 8898 O O . THR B 1 515 ? -0.217 25.219 19.312 1 97.94 515 THR B O 1
ATOM 8901 N N . VAL B 1 516 ? -1.592 23.453 19.328 1 98.06 516 VAL B N 1
ATOM 8902 C CA . VAL B 1 516 ? -1.471 23.203 17.891 1 98.06 516 VAL B CA 1
ATOM 8903 C C . VAL B 1 516 ? -1.916 24.438 17.109 1 98.06 516 VAL B C 1
ATOM 8905 O O . VAL B 1 516 ? -1.207 24.906 16.219 1 98.06 516 VAL B O 1
ATOM 8908 N N . LEU B 1 517 ? -3.053 25 17.5 1 98.38 517 LEU B N 1
ATOM 8909 C CA . LEU B 1 517 ? -3.615 26.156 16.797 1 98.38 517 LEU B CA 1
ATOM 8910 C C . LEU B 1 517 ? -2.764 27.391 17.016 1 98.38 517 LEU B C 1
ATOM 8912 O O . LEU B 1 517 ? -2.432 28.094 16.062 1 98.38 517 LEU B O 1
ATOM 8916 N N . SER B 1 518 ? -2.379 27.625 18.25 1 97.75 518 SER B N 1
ATOM 8917 C CA . SER B 1 518 ? -1.564 28.797 18.562 1 97.75 518 SER B CA 1
ATOM 8918 C C . SER B 1 518 ? -0.22 28.734 17.844 1 97.75 518 SER B C 1
ATOM 8920 O O . SER B 1 518 ? 0.285 29.766 17.375 1 97.75 518 SER B O 1
ATOM 8922 N N . THR B 1 519 ? 0.355 27.547 17.781 1 96.31 519 THR B N 1
ATOM 8923 C CA . THR B 1 519 ? 1.623 27.375 17.094 1 96.31 519 THR B CA 1
ATOM 8924 C C . THR B 1 519 ? 1.459 27.672 15.602 1 96.31 519 THR B C 1
ATOM 8926 O O . THR B 1 519 ? 2.307 28.328 14.992 1 96.31 519 THR B O 1
ATOM 8929 N N . PHE B 1 520 ? 0.417 27.234 15.008 1 97.12 520 PHE B N 1
ATOM 8930 C CA . PHE B 1 520 ? 0.143 27.516 13.602 1 97.12 520 PHE B CA 1
ATOM 8931 C C . PHE B 1 520 ? -0.045 29 13.359 1 97.12 520 PHE B C 1
ATOM 8933 O O . PHE B 1 520 ? 0.439 29.547 12.359 1 97.12 520 PHE B O 1
ATOM 8940 N N . PHE B 1 521 ? -0.735 29.719 14.32 1 97.06 521 PHE B N 1
ATOM 8941 C CA . PHE B 1 521 ? -0.979 31.156 14.203 1 97.06 521 PHE B CA 1
ATOM 8942 C C . PHE B 1 521 ? 0.329 31.938 14.266 1 97.06 521 PHE B C 1
ATOM 8944 O O . PHE B 1 521 ? 0.449 33 13.664 1 97.06 521 PHE B O 1
ATOM 8951 N N . SER B 1 522 ? 1.262 31.359 14.906 1 94.75 522 SER B N 1
ATOM 8952 C CA . SER B 1 522 ? 2.506 32.062 15.156 1 94.75 522 SER B CA 1
ATOM 8953 C C . SER B 1 522 ? 3.475 31.938 13.992 1 94.75 522 SER B C 1
ATOM 8955 O O . SER B 1 522 ? 4.488 32.625 13.93 1 94.75 522 SER B O 1
ATOM 8957 N N . LEU B 1 523 ? 3.186 31.078 13.023 1 94.5 523 LEU B N 1
ATOM 8958 C CA . LEU B 1 523 ? 4.07 30.922 11.875 1 94.5 523 LEU B CA 1
ATOM 8959 C C . LEU B 1 523 ? 4.102 32.188 11.023 1 94.5 523 LEU B C 1
ATOM 8961 O O . LEU B 1 523 ? 3.059 32.812 10.781 1 94.5 523 LEU B O 1
ATOM 8965 N N . PRO B 1 524 ? 5.363 32.562 10.633 1 94.12 524 PRO B N 1
ATOM 8966 C CA . PRO B 1 524 ? 5.402 33.625 9.641 1 94.12 524 PRO B CA 1
ATOM 8967 C C . PRO B 1 524 ? 4.625 33.281 8.375 1 94.12 524 PRO B C 1
ATOM 8969 O O . PRO B 1 524 ? 4.5 32.094 8.023 1 94.12 524 PRO B O 1
ATOM 8972 N N . LEU B 1 525 ? 4.152 34.281 7.688 1 94.25 525 LEU B N 1
ATOM 8973 C CA . LEU B 1 525 ? 3.234 34.094 6.566 1 94.25 525 LEU B CA 1
ATOM 8974 C C . LEU B 1 525 ? 3.855 33.188 5.504 1 94.25 525 LEU B C 1
ATOM 8976 O O . LEU B 1 525 ? 3.193 32.281 4.984 1 94.25 525 LEU B O 1
ATOM 8980 N N . ILE B 1 526 ? 5.121 33.406 5.188 1 93.06 526 ILE B N 1
ATOM 8981 C CA . ILE B 1 526 ? 5.777 32.594 4.145 1 93.06 526 ILE B CA 1
ATOM 8982 C C . ILE B 1 526 ? 5.863 31.141 4.582 1 93.06 526 ILE B C 1
ATOM 8984 O O . ILE B 1 526 ? 5.664 30.234 3.771 1 93.06 526 ILE B O 1
ATOM 8988 N N . ALA B 1 527 ? 6.176 30.922 5.855 1 93.62 527 ALA B N 1
ATOM 8989 C CA . ALA B 1 527 ? 6.23 29.562 6.391 1 93.62 527 ALA B CA 1
ATOM 8990 C C . ALA B 1 527 ? 4.852 28.922 6.383 1 93.62 527 A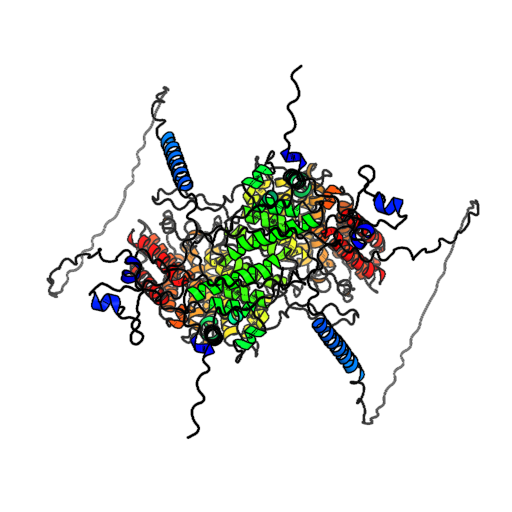LA B C 1
ATOM 8992 O O . ALA B 1 527 ? 4.711 27.75 6.023 1 93.62 527 ALA B O 1
ATOM 8993 N N . ALA B 1 528 ? 3.865 29.703 6.707 1 95.31 528 ALA B N 1
ATOM 8994 C CA . ALA B 1 528 ? 2.496 29.188 6.75 1 95.31 528 ALA B CA 1
ATOM 8995 C C . ALA B 1 528 ? 2.002 28.828 5.355 1 95.31 528 ALA B C 1
ATOM 8997 O O . ALA B 1 528 ? 1.233 27.875 5.195 1 95.31 528 ALA B O 1
ATOM 8998 N N . ARG B 1 529 ? 2.465 29.578 4.363 1 95.19 529 ARG B N 1
ATOM 8999 C CA . ARG B 1 529 ? 2.082 29.312 2.98 1 95.19 529 ARG B CA 1
ATOM 9000 C C . ARG B 1 529 ? 2.85 28.125 2.418 1 95.19 529 ARG B C 1
ATOM 9002 O O . ARG B 1 529 ? 2.484 27.578 1.373 1 95.19 529 ARG B O 1
ATOM 9009 N N . SER B 1 530 ? 3.861 27.703 3.164 1 95.88 530 SER B N 1
ATOM 9010 C CA . SER B 1 530 ? 4.758 26.672 2.641 1 95.88 530 SER B CA 1
ATOM 9011 C C . SER B 1 530 ? 4.574 25.359 3.377 1 95.88 530 SER B C 1
ATOM 9013 O O . SER B 1 530 ? 5.316 24.391 3.141 1 95.88 530 SER B O 1
ATOM 9015 N N . VAL B 1 531 ? 3.619 25.266 4.242 1 96.31 531 VAL B N 1
ATOM 9016 C CA . VAL B 1 531 ? 3.406 24.047 5 1 96.31 531 VAL B CA 1
ATOM 9017 C C . VAL B 1 531 ? 2.793 22.984 4.098 1 96.31 531 VAL B C 1
ATOM 9019 O O . VAL B 1 531 ? 2.074 23.297 3.148 1 96.31 531 VAL B O 1
ATOM 9022 N N . PRO B 1 532 ? 3.098 21.672 4.379 1 96.5 532 PRO B N 1
ATOM 9023 C CA . PRO B 1 532 ? 2.367 20.609 3.684 1 96.5 532 PRO B CA 1
ATOM 9024 C C . PRO B 1 532 ? 0.875 20.594 4.016 1 96.5 532 PRO B C 1
ATOM 9026 O O . PRO B 1 532 ? 0.456 21.219 4.996 1 96.5 532 PRO B O 1
ATOM 9029 N N . MET B 1 533 ? 0.119 19.891 3.217 1 95.06 533 MET B N 1
ATOM 9030 C CA . MET B 1 533 ? -1.337 19.859 3.322 1 95.06 533 MET B CA 1
ATOM 9031 C C . MET B 1 533 ? -1.771 19.297 4.672 1 95.06 533 MET B C 1
ATOM 9033 O O . MET B 1 533 ? -2.82 19.672 5.199 1 95.06 533 MET B O 1
ATOM 9037 N N . PHE B 1 534 ? -1.023 18.469 5.285 1 95 534 PHE B N 1
ATOM 9038 C CA . PHE B 1 534 ? -1.438 17.781 6.504 1 95 534 PHE B CA 1
ATOM 9039 C C . PHE B 1 534 ? -1.576 18.766 7.656 1 95 534 PHE B C 1
ATOM 9041 O O . PHE B 1 534 ? -2.314 18.516 8.609 1 95 534 PHE B O 1
ATOM 9048 N N . ASN B 1 535 ? -0.896 19.922 7.582 1 96.62 535 ASN B N 1
ATOM 9049 C CA . ASN B 1 535 ? -1.015 20.922 8.641 1 96.62 535 ASN B CA 1
ATOM 9050 C C . ASN B 1 535 ? -2.43 21.484 8.727 1 96.62 535 ASN B C 1
ATOM 9052 O O . ASN B 1 535 ? -2.949 21.703 9.82 1 96.62 535 ASN B O 1
ATOM 9056 N N . PHE B 1 536 ? -3.012 21.719 7.594 1 96.5 536 PHE B N 1
ATOM 9057 C CA . PHE B 1 536 ? -4.383 22.219 7.582 1 96.5 536 PHE B CA 1
ATOM 9058 C C . PHE B 1 536 ? -5.34 21.172 8.141 1 96.5 536 PHE B C 1
ATOM 9060 O O . PHE B 1 536 ? -6.27 21.5 8.875 1 96.5 536 PHE B O 1
ATOM 9067 N N . ILE B 1 537 ? -5.047 19.938 7.824 1 95.5 537 ILE B N 1
ATOM 9068 C CA . ILE B 1 537 ? -5.855 18.828 8.32 1 95.5 537 ILE B CA 1
ATOM 9069 C C . ILE B 1 537 ? -5.734 18.734 9.836 1 95.5 537 ILE B C 1
ATOM 9071 O O . ILE B 1 537 ? -6.73 18.562 10.539 1 95.5 537 ILE B O 1
ATOM 9075 N N . ARG B 1 538 ? -4.605 18.906 10.328 1 96.81 538 ARG B N 1
ATOM 9076 C CA . ARG B 1 538 ? -4.336 18.812 11.758 1 96.81 538 ARG B CA 1
ATOM 9077 C C . ARG B 1 538 ? -4.992 19.969 12.516 1 96.81 538 ARG B C 1
ATOM 9079 O O . ARG B 1 538 ? -5.508 19.766 13.617 1 96.81 538 ARG B O 1
ATOM 9086 N N . CYS B 1 539 ? -4.992 21.125 11.938 1 97.5 539 CYS B N 1
ATOM 9087 C CA . CYS B 1 539 ? -5.664 22.25 12.555 1 97.5 539 CYS B CA 1
ATOM 9088 C C . CYS B 1 539 ? -7.172 22.016 12.625 1 97.5 539 CYS B C 1
ATOM 9090 O O . CYS B 1 539 ? -7.801 22.297 13.641 1 97.5 539 CYS B O 1
ATOM 9092 N N . SER B 1 540 ? -7.707 21.547 11.555 1 95.75 540 SER B N 1
ATOM 9093 C CA . SER B 1 540 ? -9.133 21.25 11.547 1 95.75 540 SER B CA 1
ATOM 9094 C C . SER B 1 540 ? -9.477 20.156 12.562 1 95.75 540 SER B C 1
ATOM 9096 O O . SER B 1 540 ? -10.508 20.234 13.227 1 95.75 540 SER B O 1
ATOM 9098 N N . TYR B 1 541 ? -8.664 19.188 12.641 1 95.94 541 TYR B N 1
ATOM 9099 C CA . TYR B 1 541 ? -8.82 18.109 13.617 1 95.94 541 TYR B CA 1
ATOM 9100 C C . TYR B 1 541 ? -8.828 18.656 15.031 1 95.94 541 TYR B C 1
ATOM 9102 O O . TYR B 1 541 ? -9.656 18.266 15.859 1 95.94 541 TYR B O 1
ATOM 9110 N N . ALA B 1 542 ? -7.918 19.547 15.32 1 97.56 542 ALA B N 1
ATOM 9111 C CA . ALA B 1 542 ? -7.875 20.188 16.625 1 97.56 542 ALA B CA 1
ATOM 9112 C C . ALA B 1 542 ? -9.188 20.906 16.922 1 97.56 542 ALA B C 1
ATOM 9114 O O . ALA B 1 542 ? -9.703 20.844 18.047 1 97.56 542 ALA B O 1
ATOM 9115 N N . CYS B 1 543 ? -9.742 21.547 15.977 1 96.5 543 CYS B N 1
ATOM 9116 C CA . CYS B 1 543 ? -11.016 22.25 16.141 1 96.5 543 CYS B CA 1
ATOM 9117 C C . CYS B 1 543 ? -12.148 21.266 16.406 1 96.5 543 CYS B C 1
ATOM 9119 O O . CYS B 1 543 ? -13 21.516 17.266 1 96.5 543 CYS B O 1
ATOM 9121 N N . VAL B 1 544 ? -12.125 20.203 15.656 1 94.62 544 VAL B N 1
ATOM 9122 C CA . VAL B 1 544 ? -13.172 19.203 15.812 1 94.62 544 VAL B CA 1
ATOM 9123 C C . VAL B 1 544 ? -13.133 18.625 17.234 1 94.62 544 VAL B C 1
ATOM 9125 O O . VAL B 1 544 ? -14.172 18.406 17.844 1 94.62 544 VAL B O 1
ATOM 9128 N N . VAL B 1 545 ? -11.961 18.375 17.734 1 94.75 545 VAL B N 1
ATOM 9129 C CA . VAL B 1 545 ? -11.797 17.828 19.078 1 94.75 545 VAL B CA 1
ATOM 9130 C C . VAL B 1 545 ? -12.352 18.812 20.109 1 94.75 545 VAL B C 1
ATOM 9132 O O . VAL B 1 545 ? -13.062 18.422 21.031 1 94.75 545 VAL B O 1
ATOM 9135 N N . LEU B 1 546 ? -12.07 20.109 19.953 1 95.75 546 LEU B N 1
ATOM 9136 C CA . LEU B 1 546 ? -12.609 21.141 20.859 1 95.75 546 LEU B CA 1
ATOM 9137 C C . LEU B 1 546 ? -14.133 21.172 20.781 1 95.75 546 LEU B C 1
ATOM 9139 O O . LEU B 1 546 ? -14.797 21.281 21.812 1 95.75 546 LEU B O 1
ATOM 9143 N N . LEU B 1 547 ? -14.664 21.078 19.625 1 93.62 547 LEU B N 1
ATOM 9144 C CA . LEU B 1 547 ? -16.109 21.094 19.438 1 93.62 547 LEU B CA 1
ATOM 9145 C C . LEU B 1 547 ? -16.766 19.875 20.078 1 93.62 547 LEU B C 1
ATOM 9147 O O . LEU B 1 547 ? -17.828 19.984 20.703 1 93.62 547 LEU B O 1
ATOM 9151 N N . LYS B 1 548 ? -16.141 18.781 19.891 1 91.31 548 LYS B N 1
ATOM 9152 C CA . LYS B 1 548 ? -16.688 17.562 20.484 1 91.31 548 LYS B CA 1
ATOM 9153 C C . LYS B 1 548 ? -16.703 17.672 22 1 91.31 548 LYS B C 1
ATOM 9155 O O . LYS B 1 548 ? -17.656 17.219 22.656 1 91.31 548 LYS B O 1
ATOM 9160 N N . ILE B 1 549 ? -15.625 18.141 22.594 1 92 549 ILE B N 1
ATOM 9161 C CA . ILE B 1 549 ? -15.594 18.359 24.031 1 92 549 ILE B CA 1
ATOM 9162 C C . ILE B 1 549 ? -16.719 19.312 24.438 1 92 549 ILE B C 1
ATOM 9164 O O . ILE B 1 549 ? -17.422 19.078 25.406 1 92 549 ILE B O 1
ATOM 9168 N N . TYR B 1 550 ? -16.891 20.328 23.656 1 91.94 550 TYR B N 1
ATOM 9169 C CA . TYR B 1 550 ? -17.922 21.328 23.922 1 91.94 550 TYR B CA 1
ATOM 9170 C C . TYR B 1 550 ? -19.312 20.703 23.891 1 91.94 550 TYR B C 1
ATOM 9172 O O . TYR B 1 550 ? -20.109 20.906 24.812 1 91.94 550 TYR B O 1
ATOM 9180 N N . PHE B 1 551 ? -19.594 19.938 22.891 1 87 551 PHE B N 1
ATOM 9181 C CA . PHE B 1 551 ? -20.906 19.328 22.719 1 87 551 PHE B CA 1
ATOM 9182 C C . PHE B 1 551 ? -21.156 18.297 23.812 1 87 551 PHE B C 1
ATOM 9184 O O . PHE B 1 551 ? -22.281 18.172 24.297 1 87 551 PHE B O 1
ATOM 9191 N N . THR B 1 552 ? -20.156 17.562 24.094 1 85.31 552 THR B N 1
ATOM 9192 C CA . THR B 1 552 ? -20.297 16.594 25.172 1 85.31 552 THR B CA 1
ATOM 9193 C C . THR B 1 552 ? -20.578 17.297 26.5 1 85.31 552 THR B C 1
ATOM 9195 O O . THR B 1 552 ? -21.422 16.844 27.281 1 85.31 552 THR B O 1
ATOM 9198 N N . ALA B 1 553 ? -19.906 18.391 26.766 1 87.44 553 ALA B N 1
ATOM 9199 C CA . ALA B 1 553 ? -20.078 19.141 28 1 87.44 553 ALA B CA 1
ATOM 9200 C C . ALA B 1 553 ? -21.438 19.859 28.031 1 87.44 553 ALA B C 1
ATOM 9202 O O . ALA B 1 553 ? -21.969 20.141 29.094 1 87.44 553 ALA B O 1
ATOM 9203 N N . SER B 1 554 ? -22.016 20.125 26.859 1 85.88 554 SER B N 1
ATOM 9204 C CA . SER B 1 554 ? -23.266 20.875 26.75 1 85.88 554 SER B CA 1
ATOM 9205 C C . SER B 1 554 ? -24.484 19.953 26.875 1 85.88 554 SER B C 1
ATOM 9207 O O . SER B 1 554 ? -25.609 20.438 27.016 1 85.88 554 SER B O 1
ATOM 9209 N N . CYS B 1 555 ? -24.203 18.688 26.734 1 81.56 555 CYS B N 1
ATOM 9210 C CA . CYS B 1 555 ? -25.312 17.766 26.875 1 81.56 555 CYS B CA 1
ATOM 9211 C C . CYS B 1 555 ? -25.922 17.844 28.266 1 81.56 555 CYS B C 1
ATOM 9213 O O . CYS B 1 555 ? -25.203 17.984 29.266 1 81.56 555 CYS B O 1
ATOM 9215 N N . PRO B 1 556 ? -27.297 17.703 28.188 1 79.81 556 PRO B N 1
ATOM 9216 C CA . PRO B 1 556 ? -27.953 17.719 29.5 1 79.81 556 PRO B CA 1
ATOM 9217 C C . PRO B 1 556 ? -27.516 16.547 30.375 1 79.81 556 PRO B C 1
ATOM 9219 O O . PRO B 1 556 ? -27.359 15.43 29.875 1 79.81 556 PRO B O 1
ATOM 9222 N N . LYS B 1 557 ? -27.172 16.609 31.516 1 77.75 557 LYS B N 1
ATOM 9223 C CA . LYS B 1 557 ? -26.812 15.586 32.5 1 77.75 557 LYS B CA 1
ATOM 9224 C C . LYS B 1 557 ? -25.375 15.109 32.312 1 77.75 557 LYS B C 1
ATOM 9226 O O . LYS B 1 557 ? -24.984 14.062 32.844 1 77.75 557 LYS B O 1
ATOM 9231 N N . SER B 1 558 ? -24.719 15.789 31.438 1 81.62 558 SER B N 1
ATOM 9232 C CA . SER B 1 558 ? -23.328 15.422 31.234 1 81.62 558 SER B CA 1
ATOM 9233 C C . SER B 1 558 ? -22.484 15.672 32.469 1 81.62 558 SER B C 1
ATOM 9235 O O . SER B 1 558 ? -22.578 16.75 33.094 1 81.62 558 SER B O 1
ATOM 9237 N N . ASP B 1 559 ? -21.781 14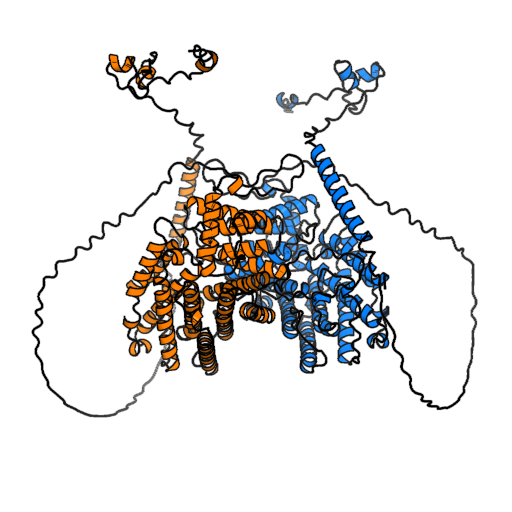.711 32.875 1 83.25 559 ASP B N 1
ATOM 9238 C CA . ASP B 1 559 ? -20.875 14.875 34 1 83.25 559 ASP B CA 1
ATOM 9239 C C . ASP B 1 559 ? -19.734 15.836 33.656 1 83.25 559 ASP B C 1
ATOM 9241 O O . ASP B 1 559 ? -19.203 16.531 34.531 1 83.25 559 ASP B O 1
ATOM 9245 N N . LEU B 1 560 ? -19.391 15.883 32.438 1 87.06 560 LEU B N 1
ATOM 9246 C CA . LEU B 1 560 ? -18.312 16.766 31.984 1 87.06 560 LEU B CA 1
ATOM 9247 C C . LEU B 1 560 ? -18.703 18.219 32.125 1 87.06 560 LEU B C 1
ATOM 9249 O O . LEU B 1 560 ? -17.859 19.062 32.469 1 87.06 560 LEU B O 1
ATOM 9253 N N . GLY B 1 561 ? -19.922 18.516 31.891 1 87.06 561 GLY B N 1
ATOM 9254 C CA . GLY B 1 561 ? -20.406 19.875 32 1 87.06 561 GLY B CA 1
ATOM 9255 C C . GLY B 1 561 ? -20.297 20.422 33.406 1 87.06 561 GLY B C 1
ATOM 9256 O O . GLY B 1 561 ? -20.234 21.641 33.594 1 87.06 561 GLY B O 1
ATOM 9257 N N . LYS B 1 562 ? -20.266 19.516 34.344 1 87.5 562 LYS B N 1
ATOM 9258 C CA . LYS B 1 562 ? -20.156 19.938 35.75 1 87.5 562 LYS B CA 1
ATOM 9259 C C . LYS B 1 562 ? -18.703 20.297 36.094 1 87.5 562 LYS B C 1
ATOM 9261 O O . LYS B 1 562 ? -18.469 21.078 37.031 1 87.5 562 LYS B O 1
ATOM 9266 N N . HIS B 1 563 ? -17.828 19.75 35.344 1 88.69 563 HIS B N 1
ATOM 9267 C CA . HIS B 1 563 ? -16.438 19.875 35.75 1 88.69 563 HIS B CA 1
ATOM 9268 C C . HIS B 1 563 ? -15.656 20.75 34.781 1 88.69 563 HIS B C 1
ATOM 9270 O O . HIS B 1 563 ? -14.531 21.172 35.062 1 88.69 563 HIS B O 1
ATOM 9276 N N . LEU B 1 564 ? -16.234 21.031 33.656 1 90.62 564 LEU B N 1
ATOM 9277 C CA . LEU B 1 564 ? -15.508 21.781 32.625 1 90.62 564 LEU B CA 1
ATOM 9278 C C . LEU B 1 564 ? -16.25 23.078 32.312 1 90.62 564 LEU B C 1
ATOM 9280 O O . LEU B 1 564 ? -17.438 23.047 31.984 1 90.62 564 LEU B O 1
ATOM 9284 N N . ASP B 1 565 ? -15.469 24.219 32.469 1 91.56 565 ASP B N 1
ATOM 9285 C CA . ASP B 1 565 ? -15.992 25.484 31.984 1 91.56 565 ASP B CA 1
ATOM 9286 C C . ASP B 1 565 ? -15.938 25.547 30.453 1 91.56 565 ASP B C 1
ATOM 9288 O O . ASP B 1 565 ? -14.852 25.625 29.875 1 91.56 565 ASP B O 1
ATOM 9292 N N . ARG B 1 566 ? -17.062 25.547 29.875 1 91.12 566 ARG B N 1
ATOM 9293 C CA . ARG B 1 566 ? -17.156 25.516 28.422 1 91.12 566 ARG B CA 1
ATOM 9294 C C . ARG B 1 566 ? -16.438 26.719 27.812 1 91.12 566 ARG B C 1
ATOM 9296 O O . ARG B 1 566 ? -15.906 26.625 26.703 1 91.12 566 ARG B O 1
ATOM 9303 N N . ASN B 1 567 ? -16.328 27.844 28.484 1 91.75 567 ASN B N 1
ATOM 9304 C CA . ASN B 1 567 ? -15.648 29.031 27.984 1 91.75 567 ASN B CA 1
ATOM 9305 C C . ASN B 1 567 ? -14.141 28.828 27.906 1 91.75 567 ASN B C 1
ATOM 9307 O O . ASN B 1 567 ? -13.461 29.516 27.141 1 91.75 567 ASN B O 1
ATOM 9311 N N . SER B 1 568 ? -13.695 27.906 28.688 1 94 568 SER B N 1
ATOM 9312 C CA . SER B 1 568 ? -12.258 27.641 28.688 1 94 568 SER B CA 1
ATOM 9313 C C . SER B 1 568 ? -11.82 27 27.375 1 94 568 SER B C 1
ATOM 9315 O O . SER B 1 568 ? -10.633 27.016 27.047 1 94 568 SER B O 1
ATOM 9317 N N . LEU B 1 569 ? -12.758 26.469 26.625 1 96.12 569 LEU B N 1
ATOM 9318 C CA . LEU B 1 569 ? -12.453 25.875 25.344 1 96.12 569 LEU B CA 1
ATOM 9319 C C . LEU B 1 569 ? -12.125 26.938 24.297 1 96.12 569 LEU B C 1
ATOM 9321 O O . LEU B 1 569 ? -11.461 26.656 23.297 1 96.12 569 LEU B O 1
ATOM 9325 N N . LYS B 1 570 ? -12.594 28.156 24.453 1 96.81 570 LYS B N 1
ATOM 9326 C CA . LYS B 1 570 ? -12.328 29.297 23.594 1 96.81 570 LYS B CA 1
ATOM 9327 C C . LYS B 1 570 ? -12.625 28.969 22.141 1 96.81 570 LYS B C 1
ATOM 9329 O O . LYS B 1 570 ? -11.812 29.234 21.25 1 96.81 570 LYS B O 1
ATOM 9334 N N . ILE B 1 571 ? -13.766 28.328 21.875 1 96 571 ILE B N 1
ATOM 9335 C CA . ILE B 1 571 ? -14.125 27.781 20.562 1 96 571 ILE B CA 1
ATOM 9336 C C . ILE B 1 571 ? -14.258 28.922 19.562 1 96 571 ILE B C 1
ATOM 9338 O O . ILE B 1 571 ? -13.664 28.891 18.484 1 96 571 ILE B O 1
ATOM 9342 N N . THR B 1 572 ? -15.023 29.953 19.875 1 95.19 572 THR B N 1
ATOM 9343 C CA . THR B 1 572 ? -15.258 31.062 18.969 1 95.19 572 THR B CA 1
ATOM 9344 C C . THR B 1 572 ? -13.953 31.75 18.609 1 95.19 572 THR B C 1
ATOM 9346 O O . THR B 1 572 ? -13.719 32.094 17.438 1 95.19 572 THR B O 1
ATOM 9349 N N . HIS B 1 573 ? -13.188 31.938 19.594 1 96.75 573 HIS B N 1
ATOM 9350 C CA . HIS B 1 573 ? -11.898 32.594 19.375 1 96.75 573 HIS B CA 1
ATOM 9351 C C . HIS B 1 573 ? -11.055 31.812 18.391 1 96.75 573 HIS B C 1
ATOM 9353 O O . HIS B 1 573 ? -10.547 32.375 17.406 1 96.75 573 HIS B O 1
ATOM 9359 N N . PHE B 1 574 ? -10.898 30.562 18.609 1 97.94 574 PHE B N 1
ATOM 9360 C CA . PHE B 1 574 ? -10 29.75 17.797 1 97.94 574 PHE B CA 1
ATOM 9361 C C . PHE B 1 574 ? -10.578 29.547 16.391 1 97.94 574 PHE B C 1
ATOM 9363 O O . PHE B 1 574 ? -9.844 29.547 15.406 1 97.94 574 PHE B O 1
ATOM 9370 N N . LEU B 1 575 ? -11.852 29.297 16.25 1 97.69 575 LEU B N 1
ATOM 9371 C CA . LEU B 1 575 ? -12.461 29.141 14.938 1 97.69 575 LEU B CA 1
ATOM 9372 C C . LEU B 1 575 ? -12.328 30.422 14.117 1 97.69 575 LEU B C 1
ATOM 9374 O O . LEU B 1 575 ? -11.938 30.391 12.953 1 97.69 575 LEU B O 1
ATOM 9378 N N . ASP B 1 576 ? -12.602 31.562 14.758 1 97.69 576 ASP B N 1
ATOM 9379 C CA . ASP B 1 576 ? -12.5 32.844 14.062 1 97.69 576 ASP B CA 1
ATOM 9380 C C . ASP B 1 576 ? -11.055 33.125 13.656 1 97.69 576 ASP B C 1
ATOM 9382 O O . ASP B 1 576 ? -10.797 33.594 12.539 1 97.69 576 ASP B O 1
ATOM 9386 N N . ARG B 1 577 ? -10.219 32.938 14.57 1 98.19 577 ARG B N 1
ATOM 9387 C CA . ARG B 1 577 ? -8.812 33.188 14.289 1 98.19 577 ARG B CA 1
ATOM 9388 C C . ARG B 1 577 ? -8.281 32.281 13.195 1 98.19 577 ARG B C 1
ATOM 9390 O O . ARG B 1 577 ? -7.477 32.688 12.359 1 98.19 577 ARG B O 1
ATOM 9397 N N . LEU B 1 578 ? -8.641 31.016 13.227 1 98.5 578 LEU B N 1
ATOM 9398 C CA . LEU B 1 578 ? -8.195 30.094 12.195 1 98.5 578 LEU B CA 1
ATOM 9399 C C . LEU B 1 578 ? -8.734 30.5 10.828 1 98.5 578 LEU B C 1
ATOM 9401 O O . LEU B 1 578 ? -8 30.453 9.836 1 98.5 578 LEU B O 1
ATOM 9405 N N . ILE B 1 579 ? -9.992 30.875 10.758 1 98 579 ILE B N 1
ATOM 9406 C CA . ILE B 1 579 ? -10.578 31.328 9.5 1 98 579 ILE B CA 1
ATOM 9407 C C . ILE B 1 579 ? -9.805 32.531 8.977 1 98 579 ILE B C 1
ATOM 9409 O O . ILE B 1 579 ? -9.422 32.562 7.801 1 98 579 ILE B O 1
ATOM 9413 N N . SER B 1 580 ? -9.578 33.469 9.852 1 98 580 SER B N 1
ATOM 9414 C CA . SER B 1 580 ? -8.844 34.656 9.461 1 98 580 SER B CA 1
ATOM 9415 C C . SER B 1 580 ? -7.445 34.344 8.969 1 98 580 SER B C 1
ATOM 9417 O O . SER B 1 580 ? -6.98 34.875 7.973 1 98 580 SER B O 1
ATOM 9419 N N . ARG B 1 581 ? -6.758 33.469 9.664 1 98.25 581 ARG B N 1
ATOM 9420 C CA . ARG B 1 581 ? -5.398 33.094 9.297 1 98.25 581 ARG B CA 1
ATOM 9421 C C . ARG B 1 581 ? -5.379 32.344 7.953 1 98.25 581 ARG B C 1
ATOM 9423 O O . ARG B 1 581 ? -4.5 32.594 7.125 1 98.25 581 ARG B O 1
ATOM 9430 N N . LEU B 1 582 ? -6.281 31.438 7.754 1 98.06 582 LEU B N 1
ATOM 9431 C CA . LEU B 1 582 ? -6.375 30.719 6.488 1 98.06 582 LEU B CA 1
ATOM 9432 C C . LEU B 1 582 ? -6.68 31.672 5.34 1 98.06 582 LEU B C 1
ATOM 9434 O O . LEU B 1 582 ? -6.141 31.516 4.238 1 98.06 582 LEU B O 1
ATOM 9438 N N . GLU B 1 583 ? -7.547 32.625 5.586 1 97.44 583 GLU B N 1
ATOM 9439 C CA . GLU B 1 583 ? -7.844 33.625 4.566 1 97.44 583 GLU B CA 1
ATOM 9440 C C . GLU B 1 583 ? -6.602 34.438 4.215 1 97.44 583 GLU B C 1
ATOM 9442 O O . GLU B 1 583 ? -6.379 34.75 3.045 1 97.44 583 GLU B O 1
ATOM 9447 N N . GLU B 1 584 ? -5.879 34.781 5.219 1 97.31 584 GLU B N 1
ATOM 9448 C CA . GLU B 1 584 ? -4.625 35.5 5 1 97.31 584 GLU B CA 1
ATOM 9449 C C . GLU B 1 584 ? -3.67 34.688 4.133 1 97.31 584 GLU B C 1
ATOM 9451 O O . GLU B 1 584 ? -3.039 35.219 3.221 1 97.31 584 GLU B O 1
ATOM 9456 N N . ILE B 1 585 ? -3.543 33.438 4.426 1 96.75 585 ILE B N 1
ATOM 9457 C CA . ILE B 1 585 ? -2.662 32.531 3.709 1 96.75 585 ILE B CA 1
ATOM 9458 C C . ILE B 1 585 ? -3.139 32.375 2.266 1 96.75 585 ILE B C 1
ATOM 9460 O O . ILE B 1 585 ? -2.326 32.312 1.341 1 96.75 585 ILE B O 1
ATOM 9464 N N . ALA B 1 586 ? -4.402 32.344 2.084 1 95.25 586 ALA B N 1
ATOM 9465 C CA . ALA B 1 586 ? -4.996 32.125 0.77 1 95.25 586 ALA B CA 1
ATOM 9466 C C . ALA B 1 586 ? -5.125 33.406 -0.013 1 95.25 586 ALA B C 1
ATOM 9468 O O . ALA B 1 586 ? -5.539 33.406 -1.175 1 95.25 586 ALA B O 1
ATOM 9469 N N . ALA B 1 587 ? -4.77 34.469 0.576 1 93.81 587 ALA B N 1
ATOM 9470 C CA . ALA B 1 587 ? -4.957 35.781 -0.055 1 93.81 587 ALA B CA 1
ATOM 9471 C C . ALA B 1 587 ? -4.289 35.844 -1.424 1 93.81 587 ALA B C 1
ATOM 9473 O O . ALA B 1 587 ? -3.24 35.219 -1.632 1 93.81 587 ALA B O 1
ATOM 9474 N N . ASP B 1 588 ? -4.844 36.5 -2.393 1 89.12 588 ASP B N 1
ATOM 9475 C CA . ASP B 1 588 ? -4.34 36.688 -3.748 1 89.12 588 ASP B CA 1
ATOM 9476 C C . ASP B 1 588 ? -4.297 35.375 -4.508 1 89.12 588 ASP B C 1
ATOM 9478 O O . ASP B 1 588 ? -3.404 35.156 -5.332 1 89.12 588 ASP B O 1
ATOM 9482 N N . ASP B 1 589 ? -5.07 34.469 -4.094 1 84.75 589 ASP B N 1
ATOM 9483 C CA . ASP B 1 589 ? -5.242 33.188 -4.727 1 84.75 589 ASP B CA 1
ATOM 9484 C C . ASP B 1 589 ? -3.975 32.344 -4.609 1 84.75 589 ASP B C 1
ATOM 9486 O O . ASP B 1 589 ? -3.627 31.594 -5.531 1 84.75 589 ASP B O 1
ATOM 9490 N N . LYS B 1 590 ? -3.41 32.75 -3.471 1 88.38 590 LYS B N 1
ATOM 9491 C CA . LYS B 1 590 ? -2.256 31.906 -3.162 1 88.38 590 LYS B CA 1
ATOM 9492 C C . LYS B 1 590 ? -2.656 30.703 -2.301 1 88.38 590 LYS B C 1
ATOM 9494 O O . LYS B 1 590 ? -3.695 30.734 -1.637 1 88.38 590 LYS B O 1
ATOM 9499 N N . CYS B 1 591 ? -2.061 29.609 -2.324 1 90.75 591 CYS B N 1
ATOM 9500 C CA . CYS B 1 591 ? -2.244 28.406 -1.517 1 90.75 591 CYS B CA 1
ATOM 9501 C C . CYS B 1 591 ? -3.676 27.906 -1.621 1 90.75 591 CYS B C 1
ATOM 9503 O O . CYS B 1 591 ? -4.473 28.078 -0.697 1 90.75 591 CYS B O 1
ATOM 9505 N N . ARG B 1 592 ? -4.016 27.25 -2.537 1 91.19 592 ARG B N 1
ATOM 9506 C CA . ARG B 1 592 ? -5.332 26.688 -2.809 1 91.19 592 ARG B CA 1
ATOM 9507 C C . ARG B 1 592 ? -5.805 25.828 -1.644 1 91.19 592 ARG B C 1
ATOM 9509 O O . ARG B 1 592 ? -7 25.781 -1.334 1 91.19 592 ARG B O 1
ATOM 9516 N N . GLY B 1 593 ? -4.918 25.141 -0.996 1 91.62 593 GLY B N 1
ATOM 9517 C CA . GLY B 1 593 ? -5.254 24.312 0.153 1 91.62 593 GLY B CA 1
ATOM 9518 C C . GLY B 1 593 ? -5.863 25.109 1.297 1 91.62 593 GLY B C 1
ATOM 9519 O O . GLY B 1 593 ? -6.883 24.703 1.863 1 91.62 593 GLY B O 1
ATOM 9520 N N . ALA B 1 594 ? -5.27 26.203 1.577 1 95.12 594 ALA B N 1
ATOM 9521 C CA . ALA B 1 594 ? -5.789 27.062 2.645 1 95.12 594 ALA B CA 1
ATOM 9522 C C . ALA B 1 594 ? -7.203 27.531 2.324 1 95.12 594 ALA B C 1
ATOM 9524 O O . ALA B 1 594 ? -8.062 27.594 3.211 1 95.12 594 ALA B O 1
ATOM 9525 N N . LYS B 1 595 ? -7.445 27.844 1.111 1 93.25 595 LYS B N 1
ATOM 9526 C CA . LYS B 1 595 ? -8.758 28.312 0.685 1 93.25 595 LYS B CA 1
ATOM 9527 C C . LYS B 1 595 ? -9.828 27.25 0.914 1 93.25 595 LYS B C 1
ATOM 9529 O O . LYS B 1 595 ? -10.93 27.547 1.364 1 93.25 595 LYS B O 1
ATOM 9534 N N . LYS B 1 596 ? -9.523 26.047 0.595 1 92.12 596 LYS B N 1
ATOM 9535 C CA . LYS B 1 596 ? -10.461 24.953 0.796 1 92.12 596 LYS B CA 1
ATOM 9536 C C . LYS B 1 596 ? -10.773 24.75 2.277 1 92.12 596 LYS B C 1
ATOM 9538 O O . LYS B 1 596 ? -11.898 24.422 2.639 1 92.12 596 LYS B O 1
ATOM 9543 N N . PHE B 1 597 ? -9.867 24.969 3.137 1 95.12 597 PHE B N 1
ATOM 9544 C CA . PHE B 1 597 ? -10.055 24.703 4.559 1 95.12 597 PHE B CA 1
ATOM 9545 C C . PHE B 1 597 ? -10.766 25.891 5.227 1 95.12 597 PHE B C 1
ATOM 9547 O O . PHE B 1 597 ? -11.336 25.734 6.309 1 95.12 597 PHE B O 1
ATOM 9554 N N . VAL B 1 598 ? -10.75 27.062 4.562 1 95.88 598 VAL B N 1
ATOM 9555 C CA . VAL B 1 598 ? -11.586 28.156 5.051 1 95.88 598 VAL B CA 1
ATOM 9556 C C . VAL B 1 598 ? -13.047 27.719 5.066 1 95.88 598 VAL B C 1
ATOM 9558 O O . VAL B 1 598 ? -13.75 27.906 6.062 1 95.88 598 VAL B O 1
ATOM 9561 N N . VAL B 1 599 ? -13.445 27.094 4.004 1 91.06 599 VAL B N 1
ATOM 9562 C CA . VAL B 1 599 ? -14.828 26.641 3.873 1 91.06 599 VAL B CA 1
ATOM 9563 C C . VAL B 1 599 ? -15.133 25.594 4.934 1 91.06 599 VAL B C 1
ATOM 9565 O O . VAL B 1 599 ? -16.188 25.625 5.566 1 91.06 599 VAL B O 1
ATOM 9568 N N . MET B 1 600 ? -14.258 24.703 5.113 1 91.38 600 MET B N 1
ATOM 9569 C CA . MET B 1 600 ? -14.445 23.609 6.074 1 91.38 600 MET B CA 1
ATOM 9570 C C . MET B 1 600 ? -14.57 24.156 7.492 1 91.38 600 MET B C 1
ATOM 9572 O O . MET B 1 600 ? -15.43 23.719 8.258 1 91.38 600 MET B O 1
ATOM 9576 N N . VAL B 1 601 ? -13.719 25.109 7.883 1 95.44 601 VAL B N 1
ATOM 9577 C CA . VAL B 1 601 ? -13.734 25.656 9.234 1 95.44 601 VAL B CA 1
ATOM 9578 C C . VAL B 1 601 ? -14.961 26.547 9.422 1 95.44 601 VAL B C 1
ATOM 9580 O O . VAL B 1 601 ? -15.539 26.594 10.508 1 95.44 601 VAL B O 1
ATOM 9583 N N . MET B 1 602 ? -15.391 27.172 8.383 1 94.62 602 MET B N 1
ATOM 9584 C CA . MET B 1 602 ? -16.625 27.953 8.438 1 94.62 602 MET B CA 1
ATOM 9585 C C . MET B 1 602 ? -17.828 27.047 8.695 1 94.62 602 MET B C 1
ATOM 9587 O O . MET B 1 602 ? -18.75 27.422 9.422 1 94.62 602 MET B O 1
ATOM 9591 N N . MET B 1 603 ? -17.766 25.938 8.039 1 91.44 603 MET B N 1
ATOM 9592 C CA . MET B 1 603 ? -18.812 24.953 8.289 1 91.44 603 MET B CA 1
ATOM 9593 C C . MET B 1 603 ? -18.828 24.516 9.75 1 91.44 603 MET B C 1
ATOM 9595 O O . MET B 1 603 ? -19.891 24.406 10.367 1 91.44 603 MET B O 1
ATOM 9599 N N . LEU B 1 604 ? -17.688 24.234 10.305 1 92.31 604 LEU B N 1
ATOM 9600 C CA . LEU B 1 604 ? -17.578 23.875 11.711 1 92.31 604 LEU B CA 1
ATOM 9601 C C . LEU B 1 604 ? -18.125 24.984 12.609 1 92.31 604 LEU B C 1
ATOM 9603 O O . LEU B 1 604 ? -18.812 24.719 13.586 1 92.31 604 LEU B O 1
ATOM 9607 N N . LYS B 1 605 ? -17.781 26.188 12.242 1 94.94 605 LYS B N 1
ATOM 9608 C CA . LYS B 1 605 ? -18.266 27.328 13 1 94.94 605 LYS B CA 1
ATOM 9609 C C . LYS B 1 605 ? -19.797 27.422 12.938 1 94.94 605 LYS B C 1
ATOM 9611 O O . LYS B 1 605 ? -20.453 27.719 13.945 1 94.94 605 LYS B O 1
ATOM 9616 N N . THR B 1 606 ? -20.312 27.156 11.805 1 92.25 606 THR B N 1
ATOM 9617 C CA . THR B 1 606 ? -21.766 27.188 11.633 1 92.25 606 THR B CA 1
ATOM 9618 C C . THR B 1 606 ? -22.422 26.125 12.5 1 92.25 606 THR B C 1
ATOM 9620 O O . THR B 1 606 ? -23.469 26.375 13.109 1 92.25 606 THR B O 1
ATOM 9623 N N . TRP B 1 607 ? -21.828 24.984 12.523 1 87.69 607 TRP B N 1
ATOM 9624 C CA . TRP B 1 607 ? -22.359 23.922 13.359 1 87.69 607 TRP B CA 1
ATOM 9625 C C . TRP B 1 607 ? -22.328 24.312 14.836 1 87.69 607 TRP B C 1
ATOM 9627 O O . TRP B 1 607 ? -23.25 23.984 15.586 1 87.69 607 TRP B O 1
ATOM 9637 N N . TYR B 1 608 ? -21.297 24.953 15.273 1 91.12 608 TYR B N 1
ATOM 9638 C CA . TYR B 1 608 ? -21.156 25.438 16.641 1 91.12 608 TYR B CA 1
ATOM 9639 C C . TYR B 1 608 ? -22.234 26.453 16.984 1 91.12 608 TYR B C 1
ATOM 9641 O O . TYR B 1 608 ? -22.859 26.375 18.047 1 91.12 608 TYR B O 1
ATOM 9649 N N . LEU B 1 609 ? -22.5 27.344 16.062 1 90.62 609 LEU B N 1
ATOM 9650 C CA . LEU B 1 609 ? -23.422 28.453 16.297 1 90.62 609 LEU B CA 1
ATOM 9651 C C . LEU B 1 609 ? -24.875 27.969 16.281 1 90.62 609 LEU B C 1
ATOM 9653 O O . LEU B 1 609 ? -25.75 28.594 16.875 1 90.62 609 LEU B O 1
ATOM 9657 N N . ARG B 1 610 ? -25.094 26.922 15.594 1 84.88 610 ARG B N 1
ATOM 9658 C CA . ARG B 1 610 ? -26.438 26.375 15.531 1 84.88 610 ARG B CA 1
ATOM 9659 C C . ARG B 1 610 ? -26.812 25.656 16.828 1 84.88 610 ARG B C 1
ATOM 9661 O O . ARG B 1 610 ? -27.984 25.406 17.094 1 84.88 610 ARG B O 1
ATOM 9668 N N . GLN B 1 611 ? -25.922 25.359 17.688 1 76.81 611 GLN B N 1
ATOM 9669 C CA . GLN B 1 611 ? -26.234 24.703 18.953 1 76.81 611 GLN B CA 1
ATOM 9670 C C . GLN B 1 611 ? -26.531 25.734 20.047 1 76.81 611 GLN B C 1
ATOM 9672 O O . GLN B 1 611 ? -27.281 25.469 20.969 1 76.81 611 GLN B O 1
#

Solvent-accessible surface area (backbone atoms only — not comparable to full-atom values): 71618 Å² total; per-residue (Å²): 134,82,76,80,78,77,80,68,72,77,77,66,63,78,62,78,76,80,78,57,26,52,48,32,56,74,68,73,43,89,54,47,71,35,86,88,50,74,90,49,52,25,57,59,29,57,74,70,71,44,79,46,47,72,78,72,87,75,78,82,78,74,82,81,69,82,59,64,66,56,50,56,54,47,50,55,52,50,50,56,51,51,56,63,54,52,72,64,61,60,90,67,69,88,75,74,90,84,91,92,83,90,82,90,81,84,90,85,90,79,89,82,91,86,86,89,89,85,92,86,88,90,83,88,85,87,84,88,78,88,79,84,86,87,77,84,78,77,74,76,79,71,78,74,73,70,66,71,64,74,84,75,69,90,70,72,70,89,71,80,72,74,75,68,70,59,61,54,74,49,67,92,78,67,74,82,55,60,56,82,59,54,53,53,83,69,61,76,42,55,68,68,56,49,40,52,28,42,48,44,30,64,69,38,31,27,51,55,56,53,48,80,78,73,64,89,85,69,47,52,67,56,38,47,72,74,35,47,66,31,38,43,20,47,46,24,38,43,22,39,78,42,58,54,65,59,24,50,51,34,43,52,48,40,33,49,50,50,24,43,39,44,49,64,58,13,55,79,54,72,53,57,28,52,20,29,43,46,37,31,42,40,46,82,76,56,95,47,78,75,33,56,44,50,71,58,35,40,49,49,20,37,53,47,34,48,70,50,39,44,70,37,80,66,73,78,67,73,82,62,80,67,80,71,76,63,75,72,75,91,50,66,65,23,78,40,68,69,37,32,42,41,45,49,38,33,35,43,53,36,41,50,51,15,66,51,58,38,39,77,57,44,50,72,92,48,72,61,53,53,50,38,36,48,44,29,61,64,39,86,86,43,51,72,54,36,35,52,45,32,50,50,44,54,55,47,50,51,41,52,50,46,36,63,72,63,35,46,46,37,61,82,42,85,66,54,72,85,37,63,70,49,44,51,49,47,50,49,52,52,46,51,51,51,52,55,60,68,67,47,57,76,77,53,63,46,92,40,64,49,24,49,44,49,51,34,52,53,26,50,40,48,28,66,59,33,44,67,75,71,39,45,83,29,44,49,67,57,71,20,75,82,78,52,71,81,50,42,49,54,49,77,77,67,85,65,83,79,48,71,67,49,54,50,30,50,51,48,31,49,54,24,31,52,47,36,47,53,52,59,68,66,43,53,67,69,49,58,56,29,47,46,53,64,57,61,53,51,49,50,44,32,50,51,53,51,47,34,52,45,34,39,28,65,35,86,88,32,65,52,35,76,73,44,66,68,73,76,66,42,58,68,58,51,52,52,50,49,40,53,50,26,47,60,46,18,45,92,62,14,29,67,59,36,48,56,48,31,56,55,49,49,48,53,47,50,55,59,70,72,105,129,83,75,79,77,73,79,64,68,78,78,62,61,78,59,73,75,77,78,55,26,52,48,31,56,74,68,72,43,89,53,46,70,36,87,88,50,75,89,49,52,25,57,61,29,56,73,70,72,44,79,49,47,68,76,75,89,76,79,86,81,77,89,83,72,86,59,62,65,60,51,55,56,49,49,53,54,51,49,57,51,49,54,66,55,48,67,69,64,58,95,83,79,72,86,67,84,78,93,79,89,90,84,92,85,86,92,86,91,82,89,81,92,84,85,86,91,84,90,82,89,80,86,88,83,85,84,87,79,82,77,78,85,72,76,81,80,79,72,80,78,73,78,76,72,70,66,70,66,75,82,73,78,80,72,74,69,92,73,79,71,74,75,70,72,58,62,52,75,48,69,93,78,68,74,82,55,60,55,83,58,54,55,52,85,72,60,75,42,55,68,68,58,50,40,52,28,42,48,44,31,64,70,38,30,26,51,53,54,53,48,78,78,74,65,90,84,69,47,52,67,56,38,48,71,76,35,46,66,32,39,43,19,47,46,24,37,42,22,38,78,42,57,56,65,58,23,51,52,33,42,54,50,40,33,47,50,50,23,42,38,43,48,64,58,12,54,77,53,73,53,56,28,51,19,29,43,45,37,31,42,39,46,83,74,55,92,47,79,74,33,56,44,48,73,58,34,39,47,49,20,37,52,46,36,47,71,50,40,42,71,38,80,66,75,77,66,71,80,63,80,67,78,73,76,62,76,75,73,92,50,67,62,23,79,40,68,70,36,32,41,40,46,50,38,33,35,44,53,35,43,50,51,16,64,50,58,37,39,76,56,43,49,70,94,46,74,60,52,54,49,37,36,50,44,29,62,64,39,86,85,42,49,73,55,35,34,52,43,31,51,51,42,54,55,47,50,52,43,53,50,45,37,62,74,64,36,45,45,38,64,82,42,85,67,54,73,84,37,64,68,49,44,53,51,47,52,50,52,53,49,52,52,52,51,55,61,67,68,49,58,78,76,53,63,46,94,41,65,49,24,49,45,50,51,33,50,52,25,51,40,48,28,66,59,33,45,68,74,72,38,47,84,29,44,50,66,56,72,18,74,82,78,52,71,80,51,42,50,54,51,78,78,68,89,66,80,78,47,70,69,49,54,51,31,51,50,47,31,49,53,24,30,52,47,37,47,52,52,58,68,67,42,53,67,69,49,58,57,29,47,44,53,63,56,60,52,50,46,52,45,33,50,52,53,50,47,36,53,44,34,40,30,65,34,86,87,31,67,51,36,75,75,43,66,67,73,77,66,42,59,67,59,51,50,52,49,48,39,52,50,25,46,61,48,17,46,93,62,14,29,67,60,37,47,58,48,32,57,54,50,50,50,53,48,49,53,60,70,72,104

InterPro domains:
  IPR001138 Zn(2)Cys(6) fungal-type DNA-binding domain [PF00172] (19-60)
  IPR001138 Zn(2)Cys(6) fungal-type DNA-binding domain [PS00463] (20-52)
  IPR001138 Zn(2)Cys(6) fungal-type DNA-binding domain [PS50048] (20-54)
  IPR001138 Zn(2)Cys(6) fungal-type DNA-binding domain [SM00066] (15-63)
  IPR001138 Zn(2)Cys(6) fungal-type DNA-binding domain [cd00067] (16-55)
  IPR036864 Zn(2)-C6 fungal-type DNA-binding domain superfamily [G3DSA:4.10.240.10] (16-89)
  IPR036864 Zn(2)-C6 fungal-type DNA-binding domain superfamily [SSF57701] (15-63)

Foldseek 3Di:
DDDDDDPDPPVPPPPPDQQAFPVCVVVVHDFQADPVCNVDATPVCVVVVHDGHRDDDDPDPPDPPDCVVVVVVVVVVVVVVVVVVVVVPPVPDDPDDDDDDDDDDDDDDDDDDDYYYDDDDYDDDDDDDDDDDDDDDDPPPPPCVPPPPPPDDPPPPPDPPPVLPQFDQDDPDDRPDRDGDACCNSPLDDPVVLQVLLVLCQPFQCLQPPLDHDPPPDGLVNCCVPQVLLSLLSSLLSCLQPDPVSNVVSLVVSVVVLCCQCVPVNDAADSSLNSLLSCLFSDDDDPDPVPDCSLVSLVVSQVSLVVLPLVDADDPPDPPPDPDPPPPSRGDHNPDLSSLSNNLSSQLSLLLVCLQALADRPDADDPVNVVSLVCLCPPPPHDPSSPLSSLLSQLSNLLVVLCVVQVLSDQQDADDCVDPVLVVVLVVSVVVLVVSVVPDDPVLCPLDSSNLSSLLSSLLSLLSSLVCLLDQRSRSNLQHPPHDLVSLAARPQPVDAQDPSSVVSLVSLLVSLVSLLVSLLPDDLSNNLNHTLVSLSSNVSSLSSLSSLLNNLPDPPRNSVVVDDNVSSVNVVSLVSLLVSLCSSCPPNRRVSSVVSNVSSVVVVVSSVVD/DPDDPDPDPVVPPVPPDQAAFPVCVVVVHDFQADPPCNVDATPVCVVVVHDGHRDDDDDDDPDPPDCVVVVVVVVVVVVVVVVVVPVVPDPDDDPPDDDDDYYDDYDDDDDDDDDDDDDDDDDDDDDDDDDPDDDPDPPPPPPCVPPPPPPDDPPPPDDPCPVLPQFDQDDDDDRPDRPGDACCNSPLDDPVVLQVLLVLCQPFQCLQPPLDHDPPPDGLVNCCVPQVLLSLLSSLLSCLQPDPVSNVVSLVVSVVVLCCQCVPVNDAADSSLNSLLSCLFSDDDDPDPVPDCSLVSLVVSQVSLVVLPLVDADDPPDPPPDPDPPPPSNGDHNPDLSSLSNNLSSQLSLLLVCLQALADRPDADDPVNVVSLVCLCPPPPHDPSSPLSSLLSQLSNLLVVLCVVQVLSDQQDADDCPDPVLVVVLVVSVVVLVVSVVPDDPVLCPLDSSNLSSLLSSLLSLLSSLVCLLDQRSRSNLQHPPHDLVSLAARPPPVDAQDPSSVVSLVSLLVSLVSLLVSLLPDDLSNNLNHTLVSLSSNVSSLSSLSSLLNNLPDPPRNSVVVDDNVSSVNVVSLVSLLVSLCSSCPPNRRVSSVVSNVSSVVVVVSSVVD

Sequence (1222 aa):
SASPAAPSVQQLQDQKRPRACESCRGLKVRCDPNADDPAKQCKRCAKANRECVFTTPSRKRQKKADTKVAELERKIDALTASLNATKQMAARASHGEGDEEDHEDETPTEVVVEAAAPTPVSARPAKRRRESDENRAQQPLRSDAEKYPVFYPFIAPKGTKIPVSTYIKPAEGNAHQYEYVDVIDRELLGIEMARKIFDHYVEDLVPNFPAVVFPPGTTADDVRGEKPTLFLAILASASRMSHPDLHYALHKEISRALADKIMINGEKNFELVQALLVTALWYYPPEHAEELKFYMLTHQAAVMALEIGLGRKTVLSKPRPSPAPMPRSTYPDSSTLESRRTLLACYWTCCNVSMALRKPNMLRFTPFMAECVQELETNPGAEKTDISLANLVKVQKIAEDVGNEFAFDQVDAVVNLQEERVQLKLQEFNRKLKTWREELPENAWHRNTTTSQLEMSFHIVSIYTNEIVLHNNHNVDDFRPPYAESLLGPPPTSSQPLTPLHLNSITTCMSAAHTVLSTFFSLPLIAARSVPMFNFIRCSYACVVLLKIYFTASCPKSDLGKHLDRNSLKITHFLDRLISRLEEIAADDKCRGAKKFVVMVMMLKTWYLRQSASPAAPSVQQLQDQKRPRACESCRGLKVRCDPNADDPAKQCKRCAKANRECVFTTPSRKRQKKADTKVAELERKIDALTASLNATKQMAARASHGEGDEEDHEDETPTEVVVEAAAPTPVSARPAKRRRESDENRAQQPLRSDAEKYPVFYPFIAPKGTKIPVSTYIKPAEGNAHQYEYVDVIDRELLGIEMARKIFDHYVEDLVPNFPAVVFPPGTTADDVRGEKPTLFLAILASASRMSHPDLHYALHKEISRALADKIMINGEKNFELVQALLVTALWYYPPEHAEELKFYMLTHQAAVMALEIGLGRKTVLSKPRPSPAPMPRSTYPDSSTLESRRTLLACYWTCCNVSMALRKPNMLRFTPFMAECVQELETNPGAEKTDISLANLVKVQKIAEDVGNEFAFDQVDAVVNLQEERVQLKLQEFNRKLKTWREELPENAWHRNTTTSQLEMSFHIVSIYTNEIVLHNNHNVDDFRPPYAESLLGPPPTSSQPLTPLHLNSITTCMSAAHTVLSTFFSLPLIAARSVPMFNFIRCSYACVVLLKIYFTASCPKSDLGKHLDRNSLKITHFLDRLISRLEEIAADDKCRGAKKFVVMVMMLKTWYLRQ

Nearest PDB structures (foldseek):
  7b2l-assembly1_B  TM=4.020E-01  e=4.192E+00  Saccharomyces cerevisiae S288C
  4c0o-assembly1_A  TM=2.358E-01  e=1.430E+00  Homo sapiens
  4c0o-assembly1_A  TM=2.358E-01  e=1.861E+00  Homo sapiens
  8gel-assembly1_A  TM=1.551E-01  e=3.116E+00  synthetic construct

Organism: NCBI:txid59557